Protein AF-0000000065766894 (afdb_homodimer)

Foldseek 3Di:
DDQDDQDPLRCVFEQAVVQVVQAHALVVCVVLQAAAFEEEWEDDPQAFTDDRNLVVVLCVCVVVVCQLVHAYAYDYLAEYHQVRVQSCLVSLRYAEYDAWYDYDSNLVCVQVVSYHYYHDASLCRLVCLLVQVVVVPPPQSAGSEYEGEFQHQDNQRFTATPFFGRSVLSNLVRYQAYEYAHASQAHHLQQQEQEDHDDDPPPDDDDPDQDPLDGDHHRTRDHDSVRYNHYYYHHDGGDAAAADEADLFLLLLLVQVLVVQVVCCVVVNAPQLGFAEEEDDHRNSLNNLVSQLVDPHAQYEHLYAEAEQSVVVCLVSRRYQAYEHRGYRYHPVSSVVCRVPVVSCSSRYHHYYSSPSLPLSNQQSRQYAAEYEFQAAELLGFTHRAADLLRRGDIHDYNRQSNQQRHNAREYEYAQAPDFPVGRRQGGRYANDDSHGPGDSNRHQWYTTSQHIQGCPPHFSLRSNVRCLVRRHDPLCSVVSVVQSVVQQVVCVVVVNNRHGHPPVCRCQLVVCCVPPVGSSPRDD/DDQDDQDPLRCVFEQAVVQVVQAHALVVCVVLQAAAFEEEWEDDPQAFTDDRNLVVVLCVCVVVVCQLVHAYAYDYLAEYHQVRVQSCLVSLRYAEYDAWYDYDSNLVCVQVPSYHYYHDASLCRLVCLLVQVVVVPPPQSAGSEYEGEFQHQDNQRFTATPFFGRSVLSNLVRYQAYEYAHASQAHHLQQQEQEDHDDDPPPDDDDPDQDQLDGDHHRTRDHDSVRYNHYYYHHDGGDAAAADEADLFLLLLLVQVLVVQVVCCVVPNAPQLGFAEEEDDHRNSLNNLVSQLVDPHAQYEHLYAEAEQSVVVCLVSRRYQAYEHRGYRYHPVSSVVCRVPVVSCSSRYHHYYSSPSLPLVNQQSRQYAAEYEFQAAELLGFTHRAADLLRRGDIHDYNRQSNQQRHNAREYEYAQAPDFPVGRRQGGRYANDDSHGPGDSNRHQWYTTSQHIQGCPPHFSLRSNVRCLVRRHDPLCSVVSVVQSVVQQVVCVVVVNNRHGHPPVCRCQLVVCCVPPVGSSPRDD

Nearest PDB structures (foldseek):
  8dh7-assembly1_B  TM=9.915E-01  e=2.484E-79  Saccharomyces cerevisiae
  4eu8-assembly1_B  TM=9.633E-01  e=1.113E-60  Acetobacter aceti
  5ddk-assembly1_B  TM=9.580E-01  e=1.243E-60  Acetobacter aceti 1023
  4eu9-assembly1_A  TM=9.544E-01  e=8.911E-61  Acetobacter aceti
  5dw4-assembly1_B  TM=9.600E-01  e=3.020E-60  Acetobacter aceti 1023

Sequence (1050 aa):
MASPIASAALRARVKRPSMLKKLCNPEDMLQHFPNGAYIGWSGFTGVGYPKKVPTMLADHVEKNGLQGQLKYSLFVGASAGAETENRWAALDMIARRAPHQVGKNIAKGINEGRINFFDKHLSMFPVDLVYGYYTKDRQNKNLDVVCVEATEIKEDGSIVLGASVGATPELIQMADKVIIEVNTAIPSFDGLHDITFSDLPPNRKPYLIQQCRDRIGTTSVPVDPEKVVGIIECTTPDQTLPNSPADETATAIAGHLIEFFEHEVAHGRLPKNLLPLQSGIGNIANAVIGGLETSNFKNLNVWTEVIQDTFLDLFDSGKLDFATATSIRFSPTGFERFYKNWDNYYDKLLLRSQSVSNAPEIIRRLGVIGMNTPVEVDIYAHANSTNVMGSRMLNGLGGSADFLRNSKYSIMHTPSTRPSKTDAHGVSCIVPMCTHVDQTEHDLDVIVTENGLADVRGLSPRERARVIIDKCAHDVYKPILKAYFEKAEFECLRKGMGHEPHLLFNSFDMHKALVEEGSMAKVKFMASPIASAALRARVKRPSMLKKLCNPEDMLQHFPNGAYIGWSGFTGVGYPKKVPTMLADHVEKNGLQGQLKYSLFVGASAGAETENRWAALDMIARRAPHQVGKNIAKGINEGRINFFDKHLSMFPVDLVYGYYTKDRQNKNLDVVCVEATEIKEDGSIVLGASVGATPELIQMADKVIIEVNTAIPSFDGLHDITFSDLPPNRKPYLIQQCRDRIGTTSVPVDPEKVVGIIECTTPDQTLPNSPADETATAIAGHLIEFFEHEVAHGRLPKNLLPLQSGIGNIANAVIGGLETSNFKNLNVWTEVIQDTFLDLFDSGKLDFATATSIRFSPTGFERFYKNWDNYYDKLLLRSQSVSNAPEIIRRLGVIGMNTPVEVDIYAHANSTNVMGSRMLNGLGGSADFLRNSKYSIMHTPSTRPSKTDAHGVSCIVPMCTHVDQTEHDLDVIVTENGLADVRGLSPRERARVIIDKCAHDVYKPILKAYFEKAEFECLRKGMGHEPHLLFNSFDMHKALVEEGSMAKVKF

Organism: Neurospora crassa (strain ATCC 24698 / 74-OR23-1A / CBS 708.71 / DSM 1257 / FGSC 987) (NCBI:txid367110)

Structure (mmCIF, N/CA/C/O backbone):
data_AF-0000000065766894-model_v1
#
loop_
_entity.id
_entity.type
_entity.pdbx_description
1 polymer 'Acetyl-CoA hydrolase'
#
loop_
_atom_site.group_PDB
_atom_site.id
_atom_site.type_symbol
_atom_site.label_atom_id
_atom_site.label_alt_id
_atom_site.label_comp_id
_atom_site.label_asym_id
_atom_site.label_entity_id
_atom_site.label_seq_id
_atom_site.pdbx_PDB_ins_code
_atom_site.Cartn_x
_atom_site.Cartn_y
_atom_site.Cartn_z
_atom_site.occupancy
_atom_site.B_iso_or_equiv
_atom_site.auth_seq_id
_atom_site.auth_comp_id
_atom_site.auth_asym_id
_atom_site.auth_atom_id
_atom_site.pdbx_PDB_model_num
ATOM 1 N N . MET A 1 1 ? 7.699 -41.969 -30.625 1 54.38 1 MET A N 1
ATOM 2 C CA . MET A 1 1 ? 6.254 -42 -30.828 1 54.38 1 MET A CA 1
ATOM 3 C C . MET A 1 1 ? 5.875 -41.312 -32.125 1 54.38 1 MET A C 1
ATOM 5 O O . MET A 1 1 ? 6.562 -40.406 -32.594 1 54.38 1 MET A O 1
ATOM 9 N N . ALA A 1 2 ? 4.98 -41.844 -32.875 1 65.31 2 ALA A N 1
ATOM 10 C CA . ALA A 1 2 ? 4.574 -41.281 -34.156 1 65.31 2 ALA A CA 1
ATOM 11 C C . ALA A 1 2 ? 4.09 -39.844 -34.031 1 65.31 2 ALA A C 1
ATOM 13 O O . ALA A 1 2 ? 3.508 -39.469 -33 1 65.31 2 ALA A O 1
ATOM 14 N N . SER A 1 3 ? 4.539 -38.969 -34.844 1 76.69 3 SER A N 1
ATOM 15 C CA . SER A 1 3 ? 4.062 -37.594 -34.875 1 76.69 3 SER A CA 1
ATOM 16 C C . SER A 1 3 ? 2.539 -37.531 -34.875 1 76.69 3 SER A C 1
ATOM 18 O O . SER A 1 3 ? 1.888 -38.25 -35.625 1 76.69 3 SER A O 1
ATOM 20 N N . PRO A 1 4 ? 1.998 -36.844 -33.906 1 85.5 4 PRO A N 1
ATOM 21 C CA . PRO A 1 4 ? 0.535 -36.781 -33.875 1 85.5 4 PRO A CA 1
ATOM 22 C C . PRO A 1 4 ? -0.044 -36.094 -35.094 1 85.5 4 PRO A C 1
ATOM 24 O O . PRO A 1 4 ? 0.65 -35.312 -35.781 1 85.5 4 PRO A O 1
ATOM 27 N N . ILE A 1 5 ? -1.239 -36.5 -35.406 1 87.88 5 ILE A N 1
ATOM 28 C CA . ILE A 1 5 ? -1.98 -35.906 -36.5 1 87.88 5 ILE A CA 1
ATOM 29 C C . ILE A 1 5 ? -2.943 -34.844 -35.969 1 87.88 5 ILE A C 1
ATOM 31 O O . ILE A 1 5 ? -3.664 -35.094 -35 1 87.88 5 ILE A O 1
ATOM 35 N N . ALA A 1 6 ? -2.885 -33.688 -36.625 1 91.5 6 ALA A N 1
ATOM 36 C CA . ALA A 1 6 ? -3.738 -32.594 -36.188 1 91.5 6 ALA A CA 1
ATOM 37 C C . ALA A 1 6 ? -5.211 -32.906 -36.406 1 91.5 6 ALA A C 1
ATOM 39 O O . ALA A 1 6 ? -5.605 -33.312 -37.531 1 91.5 6 ALA A O 1
ATOM 40 N N . SER A 1 7 ? -6 -32.781 -35.406 1 93.94 7 SER A N 1
ATOM 41 C CA . SER A 1 7 ? -7.445 -32.906 -35.562 1 93.94 7 SER A CA 1
ATOM 42 C C . SER A 1 7 ? -8.008 -31.766 -36.406 1 93.94 7 SER A C 1
ATOM 44 O O . SER A 1 7 ? -7.332 -30.766 -36.625 1 93.94 7 SER A O 1
ATOM 46 N N . ALA A 1 8 ? -9.242 -31.953 -36.875 1 94.75 8 ALA A N 1
ATOM 47 C CA . ALA A 1 8 ? -9.914 -30.875 -37.594 1 94.75 8 ALA A CA 1
ATOM 48 C C . ALA A 1 8 ? -10.109 -29.656 -36.688 1 94.75 8 ALA A C 1
ATOM 50 O O . ALA A 1 8 ? -9.961 -28.516 -37.156 1 94.75 8 ALA A O 1
ATOM 51 N N . ALA A 1 9 ? -10.492 -29.938 -35.5 1 95.75 9 ALA A N 1
ATOM 52 C CA . ALA A 1 9 ? -10.695 -28.859 -34.531 1 95.75 9 ALA A CA 1
ATOM 53 C C . ALA A 1 9 ? -9.406 -28.078 -34.312 1 95.75 9 ALA A C 1
ATOM 55 O O . ALA A 1 9 ? -9.422 -26.844 -34.25 1 95.75 9 ALA A O 1
ATOM 56 N N . LEU A 1 10 ? -8.266 -28.766 -34.156 1 97.38 10 LEU A N 1
ATOM 57 C CA . LEU A 1 10 ? -6.984 -28.109 -33.938 1 97.38 10 LEU A CA 1
ATOM 58 C C . LEU A 1 10 ? -6.582 -27.281 -35.156 1 97.38 10 LEU A C 1
ATOM 60 O O . LEU A 1 10 ? -6.09 -26.156 -35.031 1 97.38 10 LEU A O 1
ATOM 64 N N . ARG A 1 11 ? -6.758 -27.797 -36.344 1 96.94 11 ARG A N 1
ATOM 65 C CA . ARG A 1 11 ? -6.418 -27.094 -37.594 1 96.94 11 ARG A CA 1
ATOM 66 C C . ARG A 1 11 ? -7.203 -25.797 -37.719 1 96.94 11 ARG A C 1
ATOM 68 O O . ARG A 1 11 ? -6.695 -24.812 -38.25 1 96.94 11 ARG A O 1
ATOM 75 N N . ALA A 1 12 ? -8.398 -25.891 -37.219 1 96.88 12 ALA A N 1
ATOM 76 C CA . ALA A 1 12 ? -9.25 -24.703 -37.25 1 96.88 12 ALA A CA 1
ATOM 77 C C . ALA A 1 12 ? -8.789 -23.641 -36.281 1 96.88 12 ALA A C 1
ATOM 79 O O . ALA A 1 12 ? -9.055 -22.453 -36.469 1 96.88 12 ALA A O 1
ATOM 80 N N . ARG A 1 13 ? -8.094 -24.047 -35.219 1 97.88 13 ARG A N 1
ATOM 81 C CA . ARG A 1 13 ? -7.695 -23.156 -34.125 1 97.88 13 ARG A CA 1
ATOM 82 C C . ARG A 1 13 ? -6.277 -22.625 -34.344 1 97.88 13 ARG A C 1
ATOM 84 O O . ARG A 1 13 ? -5.887 -21.625 -33.75 1 97.88 13 ARG A O 1
ATOM 91 N N . VAL A 1 14 ? -5.473 -23.344 -35.062 1 98.19 14 VAL A N 1
ATOM 92 C CA . VAL A 1 14 ? -4.094 -22.938 -35.344 1 98.19 14 VAL A CA 1
ATOM 93 C C . VAL A 1 14 ? -3.992 -22.391 -36.781 1 98.19 14 VAL A C 1
ATOM 95 O O . VAL A 1 14 ? -3.75 -23.156 -37.719 1 98.19 14 VAL A O 1
ATOM 98 N N . LYS A 1 15 ? -3.955 -21.094 -36.906 1 96.88 15 LYS A N 1
ATOM 99 C CA . LYS A 1 15 ? -4.109 -20.453 -38.219 1 96.88 15 LYS A CA 1
ATOM 100 C C . LYS A 1 15 ? -2.75 -20.188 -38.844 1 96.88 15 LYS A C 1
ATOM 102 O O . LYS A 1 15 ? -2.668 -19.906 -40.062 1 96.88 15 LYS A O 1
ATOM 107 N N . ARG A 1 16 ? -1.73 -20.266 -38.062 1 95.25 16 ARG A N 1
ATOM 108 C CA . ARG A 1 16 ? -0.382 -20.172 -38.625 1 95.25 16 ARG A CA 1
ATOM 109 C C . ARG A 1 16 ? 0.167 -21.547 -38.969 1 95.25 16 ARG A C 1
ATOM 111 O O . ARG A 1 16 ? 0.597 -22.297 -38.094 1 95.25 16 ARG A O 1
ATOM 118 N N . PRO A 1 17 ? 0.317 -21.844 -40.188 1 93.69 17 PRO A N 1
ATOM 119 C CA . PRO A 1 17 ? 0.68 -23.188 -40.594 1 93.69 17 PRO A CA 1
ATOM 120 C C . PRO A 1 17 ? 2.02 -23.656 -40.031 1 93.69 17 PRO A C 1
ATOM 122 O O . PRO A 1 17 ? 2.178 -24.828 -39.688 1 93.69 17 PRO A O 1
ATOM 125 N N . SER A 1 18 ? 2.926 -22.766 -39.969 1 95.06 18 SER A N 1
ATOM 126 C CA . SER A 1 18 ? 4.242 -23.125 -39.469 1 95.06 18 SER A CA 1
ATOM 127 C C . SER A 1 18 ? 4.172 -23.594 -38.031 1 95.06 18 SER A C 1
ATOM 129 O O . SER A 1 18 ? 4.988 -24.406 -37.594 1 95.06 18 SER A O 1
ATOM 131 N N . MET A 1 19 ? 3.209 -23.078 -37.281 1 95.81 19 MET A N 1
ATOM 132 C CA . MET A 1 19 ? 3.025 -23.5 -35.875 1 95.81 19 MET A CA 1
ATOM 133 C C . MET A 1 19 ? 2.438 -24.906 -35.812 1 95.81 19 MET A C 1
ATOM 135 O O . MET A 1 19 ? 2.746 -25.656 -34.875 1 95.81 19 MET A O 1
ATOM 139 N N . LEU A 1 20 ? 1.638 -25.188 -36.719 1 94.38 20 LEU A N 1
ATOM 140 C CA . LEU A 1 20 ? 1.017 -26.5 -36.75 1 94.38 20 LEU A CA 1
ATOM 141 C C . LEU A 1 20 ? 2.064 -27.594 -36.969 1 94.38 20 LEU A C 1
ATOM 143 O O . LEU A 1 20 ? 1.894 -28.719 -36.5 1 94.38 20 LEU A O 1
ATOM 147 N N . LYS A 1 21 ? 3.145 -27.25 -37.625 1 94.75 21 LYS A N 1
ATOM 148 C CA . LYS A 1 21 ? 4.238 -28.188 -37.875 1 94.75 21 LYS A CA 1
ATOM 149 C C . LYS A 1 21 ? 4.938 -28.562 -36.562 1 94.75 21 LYS A C 1
ATOM 151 O O . LYS A 1 21 ? 5.684 -29.547 -36.531 1 94.75 21 LYS A O 1
ATOM 156 N N . LYS A 1 22 ? 4.699 -27.844 -35.562 1 96.94 22 LYS A N 1
ATOM 157 C CA . LYS A 1 22 ? 5.344 -28.062 -34.25 1 96.94 22 LYS A CA 1
ATOM 158 C C . LYS A 1 22 ? 4.469 -28.922 -33.344 1 96.94 22 LYS A C 1
ATOM 160 O O . LYS A 1 22 ? 4.746 -29.062 -32.156 1 96.94 22 LYS A O 1
ATOM 165 N N . LEU A 1 23 ? 3.385 -29.453 -33.906 1 97.75 23 LEU A N 1
ATOM 166 C CA . LEU A 1 23 ? 2.51 -30.328 -33.156 1 97.75 23 LEU A CA 1
ATOM 167 C C . LEU A 1 23 ? 3.281 -31.531 -32.625 1 97.75 23 LEU A C 1
ATOM 169 O O . LEU A 1 23 ? 4.051 -32.156 -33.344 1 97.75 23 LEU A O 1
ATOM 173 N N . CYS A 1 24 ? 3.123 -31.859 -31.359 1 97.62 24 CYS A N 1
ATOM 174 C CA . CYS A 1 24 ? 3.83 -32.969 -30.75 1 97.62 24 CYS A CA 1
ATOM 175 C C . CYS A 1 24 ? 3.031 -33.562 -29.578 1 97.62 24 CYS A C 1
ATOM 177 O O . CYS A 1 24 ? 1.958 -33.062 -29.25 1 97.62 24 CYS A O 1
ATOM 179 N N . ASN A 1 25 ? 3.473 -34.688 -29.078 1 96.81 25 ASN A N 1
ATOM 180 C CA . ASN A 1 25 ? 2.939 -35.281 -27.844 1 96.81 25 ASN A CA 1
ATOM 181 C C . ASN A 1 25 ? 3.619 -34.656 -26.609 1 96.81 25 ASN A C 1
ATOM 183 O O . ASN A 1 25 ? 4.773 -34.25 -26.688 1 96.81 25 ASN A O 1
ATOM 187 N N . PRO A 1 26 ? 2.877 -34.656 -25.5 1 97.5 26 PRO A N 1
ATOM 188 C CA . PRO A 1 26 ? 3.486 -34.094 -24.266 1 97.5 26 PRO A CA 1
ATOM 189 C C . PRO A 1 26 ? 4.809 -34.781 -23.922 1 97.5 26 PRO A C 1
ATOM 191 O O . PRO A 1 26 ? 5.746 -34.125 -23.469 1 97.5 26 PRO A O 1
ATOM 194 N N . GLU A 1 27 ? 4.965 -36.062 -24.125 1 96.94 27 GLU A N 1
ATOM 195 C CA . GLU A 1 27 ? 6.148 -36.844 -23.766 1 96.94 27 GLU A CA 1
ATOM 196 C C . GLU A 1 27 ? 7.383 -36.344 -24.516 1 96.94 27 GLU A C 1
ATOM 198 O O . GLU A 1 27 ? 8.508 -36.469 -24.031 1 96.94 27 GLU A O 1
ATOM 203 N N . ASP A 1 28 ? 7.125 -35.844 -25.703 1 97.12 28 ASP A N 1
ATOM 204 C CA . ASP A 1 28 ? 8.227 -35.312 -26.516 1 97.12 28 ASP A CA 1
ATOM 205 C C . ASP A 1 28 ? 8.883 -34.125 -25.859 1 97.12 28 ASP A C 1
ATOM 207 O O . ASP A 1 28 ? 9.984 -33.719 -26.25 1 97.12 28 ASP A O 1
ATOM 211 N N . MET A 1 29 ? 8.227 -33.531 -24.891 1 97.56 29 MET A N 1
ATOM 212 C CA . MET A 1 29 ? 8.68 -32.281 -24.312 1 97.56 29 MET A CA 1
ATOM 213 C C . MET A 1 29 ? 9.5 -32.531 -23.047 1 97.56 29 MET A C 1
ATOM 215 O O . MET A 1 29 ? 10.055 -31.594 -22.469 1 97.56 29 MET A O 1
ATOM 219 N N . LEU A 1 30 ? 9.695 -33.781 -22.609 1 97.44 30 LEU A N 1
ATOM 220 C CA . LEU A 1 30 ? 10.328 -34.125 -21.344 1 97.44 30 LEU A CA 1
ATOM 221 C C . LEU A 1 30 ? 11.727 -33.531 -21.25 1 97.44 30 LEU A C 1
ATOM 223 O O . LEU A 1 30 ? 12.148 -33.094 -20.172 1 97.44 30 LEU A O 1
ATOM 227 N N . GLN A 1 31 ? 12.461 -33.406 -22.297 1 97.06 31 GLN A N 1
ATOM 228 C CA . GLN A 1 31 ? 13.844 -32.969 -22.328 1 97.06 31 GLN A CA 1
ATOM 229 C C . GLN A 1 31 ? 13.953 -31.484 -21.922 1 97.06 31 GLN A C 1
ATOM 231 O O . GLN A 1 31 ? 15.023 -31.031 -21.531 1 97.06 31 GLN A O 1
ATOM 236 N N . HIS A 1 32 ? 12.906 -30.781 -21.984 1 98.06 32 HIS A N 1
ATOM 237 C CA . HIS A 1 32 ? 12.922 -29.359 -21.672 1 98.06 32 HIS A CA 1
ATOM 238 C C . HIS A 1 32 ? 12.68 -29.109 -20.188 1 98.06 32 HIS A C 1
ATOM 240 O O . HIS A 1 32 ? 12.609 -27.969 -19.734 1 98.06 32 HIS A O 1
ATOM 246 N N . PHE A 1 33 ? 12.617 -30.141 -19.359 1 98.25 33 PHE A N 1
ATOM 247 C CA . PHE A 1 33 ? 12.312 -30 -17.953 1 98.25 33 PHE A CA 1
ATOM 248 C C . PHE A 1 33 ? 13.359 -30.703 -17.094 1 98.25 33 PHE A C 1
ATOM 250 O O . PHE A 1 33 ? 13.039 -31.594 -16.297 1 98.25 33 PHE A O 1
ATOM 257 N N . PRO A 1 34 ? 14.586 -30.297 -17.203 1 97.56 34 PRO A N 1
ATOM 258 C CA . PRO A 1 34 ? 15.586 -30.828 -16.266 1 97.56 34 PRO A CA 1
ATOM 259 C C . PRO A 1 34 ? 15.32 -30.438 -14.82 1 97.56 34 PRO A C 1
ATOM 261 O O . PRO A 1 34 ? 14.594 -29.469 -14.562 1 97.56 34 PRO A O 1
ATOM 264 N N . ASN A 1 35 ? 15.906 -31.172 -13.906 1 97.88 35 ASN A N 1
ATOM 265 C CA . ASN A 1 35 ? 15.805 -30.828 -12.484 1 97.88 35 ASN A CA 1
ATOM 266 C C . ASN A 1 35 ? 16.25 -29.391 -12.219 1 97.88 35 ASN A C 1
ATOM 268 O O . ASN A 1 35 ? 17.266 -28.953 -12.742 1 97.88 35 ASN A O 1
ATOM 272 N N . GLY A 1 36 ? 15.43 -28.656 -11.453 1 97.62 36 GLY A N 1
ATOM 273 C CA . GLY A 1 36 ? 15.797 -27.312 -11.031 1 97.62 36 GLY A CA 1
ATOM 274 C C . GLY A 1 36 ? 15.328 -26.234 -11.984 1 97.62 36 GLY A C 1
ATOM 275 O O . GLY A 1 36 ? 15.523 -25.047 -11.734 1 97.62 36 GLY A O 1
ATOM 276 N N . ALA A 1 37 ? 14.648 -26.609 -13.031 1 98.31 37 ALA A N 1
ATOM 277 C CA . ALA A 1 37 ? 14.211 -25.641 -14.039 1 98.31 37 ALA A CA 1
ATOM 278 C C . ALA A 1 37 ? 13.227 -24.625 -13.438 1 98.31 37 ALA A C 1
ATOM 280 O O . ALA A 1 37 ? 12.484 -24.953 -12.516 1 98.31 37 ALA A O 1
ATOM 281 N N . TYR A 1 38 ? 13.328 -23.406 -13.914 1 98.75 38 TYR A N 1
ATOM 282 C CA . TYR A 1 38 ? 12.305 -22.406 -13.656 1 98.75 38 TYR A CA 1
ATOM 283 C C . TYR A 1 38 ? 11.195 -22.484 -14.695 1 98.75 38 TYR A C 1
ATOM 285 O O . TYR A 1 38 ? 11.438 -22.297 -15.891 1 98.75 38 TYR A O 1
ATOM 293 N N . ILE A 1 39 ? 10 -22.75 -14.234 1 98.69 39 ILE A N 1
ATOM 294 C CA . ILE A 1 39 ? 8.875 -23.047 -15.125 1 98.69 39 ILE A CA 1
ATOM 295 C C . ILE A 1 39 ? 7.758 -22.031 -14.891 1 98.69 39 ILE A C 1
ATOM 297 O O . ILE A 1 39 ? 7.406 -21.734 -13.742 1 98.69 39 ILE A O 1
ATOM 301 N N . GLY A 1 40 ? 7.23 -21.469 -15.984 1 98.62 40 GLY A N 1
ATOM 302 C CA . GLY A 1 40 ? 6.023 -20.656 -15.914 1 98.62 40 GLY A CA 1
ATOM 303 C C . GLY A 1 40 ? 4.797 -21.375 -16.453 1 98.62 40 GLY A C 1
ATOM 304 O O . GLY A 1 40 ? 4.883 -22.109 -17.438 1 98.62 40 GLY A O 1
ATOM 305 N N . TRP A 1 41 ? 3.664 -21.234 -15.75 1 98.56 41 TRP A N 1
ATOM 306 C CA . TRP A 1 41 ? 2.363 -21.703 -16.219 1 98.56 41 TRP A CA 1
ATOM 307 C C . TRP A 1 41 ? 1.397 -20.531 -16.391 1 98.56 41 TRP A C 1
ATOM 309 O O . TRP A 1 41 ? 1.338 -19.641 -15.539 1 98.56 41 TRP A O 1
ATOM 319 N N . SER A 1 42 ? 0.661 -20.547 -17.516 1 98.38 42 SER A N 1
ATOM 320 C CA . SER A 1 42 ? -0.504 -19.672 -17.547 1 98.38 42 SER A CA 1
ATOM 321 C C . SER A 1 42 ? -1.548 -20.094 -16.516 1 98.38 42 SER A C 1
ATOM 323 O O . SER A 1 42 ? -1.438 -21.156 -15.922 1 98.38 42 SER A O 1
ATOM 325 N N . GLY A 1 43 ? -2.521 -19.188 -16.375 1 96.44 43 GLY A N 1
ATOM 326 C CA . GLY A 1 43 ? -3.619 -19.5 -15.469 1 96.44 43 GLY A CA 1
ATOM 327 C C . GLY A 1 43 ? -3.77 -18.5 -14.336 1 96.44 43 GLY A C 1
ATOM 328 O O . GLY A 1 43 ? -2.83 -17.766 -14.023 1 96.44 43 GLY A O 1
ATOM 329 N N . PHE A 1 44 ? -4.887 -18.531 -13.773 1 96.94 44 PHE A N 1
ATOM 330 C CA . PHE A 1 44 ? -5.277 -17.688 -12.641 1 96.94 44 PHE A CA 1
ATOM 331 C C . PHE A 1 44 ? -6.551 -18.219 -11.992 1 96.94 44 PHE A C 1
ATOM 333 O O . PHE A 1 44 ? -7.586 -18.344 -12.648 1 96.94 44 PHE A O 1
ATOM 340 N N . THR A 1 45 ? -6.484 -18.562 -10.719 1 93.25 45 THR A N 1
ATOM 341 C CA . THR A 1 45 ? -7.594 -19.016 -9.891 1 93.25 45 THR A CA 1
ATOM 342 C C . THR A 1 45 ? -8.227 -20.281 -10.484 1 93.25 45 THR A C 1
ATOM 344 O O . THR A 1 45 ? -9.445 -20.391 -10.562 1 93.25 45 THR A O 1
ATOM 347 N N . GLY A 1 46 ? -7.461 -21.094 -11.031 1 93.75 46 GLY A N 1
ATOM 348 C CA . GLY A 1 46 ? -7.898 -22.438 -11.422 1 93.75 46 GLY A CA 1
ATOM 349 C C . GLY A 1 46 ? -8.461 -22.484 -12.828 1 93.75 46 GLY A C 1
ATOM 350 O O . GLY A 1 46 ? -9.156 -23.438 -13.188 1 93.75 46 GLY A O 1
ATOM 351 N N . VAL A 1 47 ? -8.211 -21.469 -13.617 1 95.69 47 VAL A N 1
ATOM 352 C CA . VAL A 1 47 ? -8.68 -21.5 -15 1 95.69 47 VAL A CA 1
ATOM 353 C C . VAL A 1 47 ? -7.555 -21.062 -15.93 1 95.69 47 VAL A C 1
ATOM 355 O O . VAL A 1 47 ? -6.68 -20.281 -15.539 1 95.69 47 VAL A O 1
ATOM 358 N N . GLY A 1 48 ? -7.602 -21.609 -17.109 1 97 48 GLY A N 1
ATOM 359 C CA . GLY A 1 48 ? -6.676 -21.188 -18.156 1 97 48 GLY A CA 1
ATOM 360 C C . GLY A 1 48 ? -5.266 -21.703 -17.938 1 97 48 GLY A C 1
ATOM 361 O O . GLY A 1 48 ? -4.305 -21.141 -18.453 1 97 48 GLY A O 1
ATOM 362 N N . TYR A 1 49 ? -5.074 -22.766 -17.172 1 97.19 49 TYR A N 1
ATOM 363 C CA . TYR A 1 49 ? -3.781 -23.375 -16.875 1 97.19 49 TYR A CA 1
ATOM 364 C C . TYR A 1 49 ? -3.492 -24.516 -17.844 1 97.19 49 TYR A C 1
ATOM 366 O O . TYR A 1 49 ? -4.41 -25.094 -18.422 1 97.19 49 TYR A O 1
ATOM 374 N N . PRO A 1 50 ? -2.223 -24.844 -18.031 1 97.81 50 PRO A N 1
ATOM 375 C CA . PRO A 1 50 ? -1.918 -26.031 -18.828 1 97.81 50 PRO A CA 1
ATOM 376 C C . PRO A 1 50 ? -2.285 -27.328 -18.109 1 97.81 50 PRO A C 1
ATOM 378 O O . PRO A 1 50 ? -2.154 -27.422 -16.891 1 97.81 50 PRO A O 1
ATOM 381 N N . LYS A 1 51 ? -2.633 -28.344 -18.844 1 97.5 51 LYS A N 1
ATOM 382 C CA . LYS A 1 51 ? -3.115 -29.594 -18.266 1 97.5 51 LYS A CA 1
ATOM 383 C C . LYS A 1 51 ? -2.256 -30.766 -18.719 1 97.5 51 LYS A C 1
ATOM 385 O O . LYS A 1 51 ? -1.912 -31.641 -17.922 1 97.5 51 LYS A O 1
ATOM 390 N N . LYS A 1 52 ? -1.846 -30.766 -19.938 1 97.38 52 LYS A N 1
ATOM 391 C CA . LYS A 1 52 ? -1.204 -31.922 -20.531 1 97.38 52 LYS A CA 1
ATOM 392 C C . LYS A 1 52 ? 0.236 -32.062 -20.047 1 97.38 52 LYS A C 1
ATOM 394 O O . LYS A 1 52 ? 0.627 -33.125 -19.562 1 97.38 52 LYS A O 1
ATOM 399 N N . VAL A 1 53 ? 0.953 -31.016 -20.172 1 97.81 53 VAL A N 1
ATOM 400 C CA . VAL A 1 53 ? 2.367 -31.062 -19.812 1 97.81 53 VAL A CA 1
ATOM 401 C C . VAL A 1 53 ? 2.512 -31.328 -18.312 1 97.81 53 VAL A C 1
ATOM 403 O O . VAL A 1 53 ? 3.258 -32.219 -17.906 1 97.81 53 VAL A O 1
ATOM 406 N N . PRO A 1 54 ? 1.806 -30.562 -17.438 1 97.69 54 PRO A N 1
ATOM 407 C CA . PRO A 1 54 ? 1.923 -30.844 -16 1 97.69 54 PRO A CA 1
ATOM 408 C C . PRO A 1 54 ? 1.552 -32.281 -15.648 1 97.69 54 PRO A C 1
ATOM 410 O O . PRO A 1 54 ? 2.221 -32.906 -14.82 1 97.69 54 PRO A O 1
ATOM 413 N N . THR A 1 55 ? 0.516 -32.812 -16.25 1 97.31 55 THR A N 1
ATOM 414 C CA . THR A 1 55 ? 0.076 -34.156 -15.992 1 97.31 55 THR A CA 1
ATOM 415 C C . THR A 1 55 ? 1.126 -35.188 -16.469 1 97.31 55 THR A C 1
ATOM 417 O O . THR A 1 55 ? 1.446 -36.125 -15.742 1 97.31 55 THR A O 1
ATOM 420 N N . MET A 1 56 ? 1.598 -34.969 -17.656 1 97.62 56 MET A N 1
ATOM 421 C CA . MET A 1 56 ? 2.615 -35.844 -18.219 1 97.62 56 MET A CA 1
ATOM 422 C C . MET A 1 56 ? 3.842 -35.906 -17.312 1 97.62 56 MET A C 1
ATOM 424 O O . MET A 1 56 ? 4.383 -37 -17.062 1 97.62 56 MET A O 1
ATOM 428 N N . LEU A 1 57 ? 4.332 -34.75 -16.812 1 98.25 57 LEU A N 1
ATOM 429 C CA . LEU A 1 57 ? 5.5 -34.719 -15.938 1 98.25 57 LEU A CA 1
ATOM 430 C C . LEU A 1 57 ? 5.234 -35.469 -14.633 1 98.25 57 LEU A C 1
ATOM 432 O O . LEU A 1 57 ? 6.105 -36.188 -14.141 1 98.25 57 LEU A O 1
ATOM 436 N N . ALA A 1 58 ? 4.055 -35.281 -14.047 1 98 58 ALA A N 1
ATOM 437 C CA . ALA A 1 58 ? 3.686 -36 -12.836 1 98 58 ALA A CA 1
ATOM 438 C C . ALA A 1 58 ? 3.658 -37.5 -13.078 1 98 58 ALA A C 1
ATOM 440 O O . ALA A 1 58 ? 4.148 -38.281 -12.258 1 98 58 ALA A O 1
ATOM 441 N N . ASP A 1 59 ? 3.021 -37.906 -14.219 1 97.75 59 ASP A N 1
ATOM 442 C CA . ASP A 1 59 ? 3.002 -39.312 -14.594 1 97.75 59 ASP A CA 1
ATOM 443 C C . ASP A 1 59 ? 4.418 -39.875 -14.695 1 97.75 59 ASP A C 1
ATOM 445 O O . ASP A 1 59 ? 4.691 -40.969 -14.211 1 97.75 59 ASP A O 1
ATOM 449 N N . HIS A 1 60 ? 5.219 -39.156 -15.383 1 97.94 60 HIS A N 1
ATOM 450 C CA . HIS A 1 60 ? 6.609 -39.562 -15.562 1 97.94 60 HIS A CA 1
ATOM 451 C C . HIS A 1 60 ? 7.293 -39.781 -14.211 1 97.94 60 HIS A C 1
ATOM 453 O O . HIS A 1 60 ? 7.984 -40.781 -14.023 1 97.94 60 HIS A O 1
ATOM 459 N N . VAL A 1 61 ? 7.125 -38.844 -13.25 1 98 61 VAL A N 1
ATOM 460 C CA . VAL A 1 61 ? 7.738 -38.938 -11.93 1 98 61 VAL A CA 1
ATOM 461 C C . VAL A 1 61 ? 7.207 -40.156 -11.188 1 98 61 VAL A C 1
ATOM 463 O O . VAL A 1 61 ? 7.977 -40.906 -10.602 1 98 61 VAL A O 1
ATOM 466 N N . GLU A 1 62 ? 5.902 -40.344 -11.234 1 97.5 62 GLU A N 1
ATOM 467 C CA . GLU A 1 62 ? 5.277 -41.469 -10.547 1 97.5 62 GLU A CA 1
ATOM 468 C C . GLU A 1 62 ? 5.734 -42.812 -11.148 1 97.5 62 GLU A C 1
ATOM 470 O O . GLU A 1 62 ? 6.102 -43.719 -10.414 1 97.5 62 GLU A O 1
ATOM 475 N N . LYS A 1 63 ? 5.738 -42.875 -12.43 1 97.75 63 LYS A N 1
ATOM 476 C CA . LYS A 1 63 ? 6.07 -44.125 -13.141 1 97.75 63 LYS A CA 1
ATOM 477 C C . LYS A 1 63 ? 7.523 -44.5 -12.891 1 97.75 63 LYS A C 1
ATOM 479 O O . LYS A 1 63 ? 7.84 -45.688 -12.82 1 97.75 63 LYS A O 1
ATOM 484 N N . ASN A 1 64 ? 8.328 -43.562 -12.719 1 97.88 64 ASN A N 1
ATOM 485 C CA . ASN A 1 64 ? 9.758 -43.875 -12.648 1 97.88 64 ASN A CA 1
ATOM 486 C C . ASN A 1 64 ? 10.297 -43.688 -11.234 1 97.88 64 ASN A C 1
ATOM 488 O O . ASN A 1 64 ? 11.508 -43.719 -11.016 1 97.88 64 ASN A O 1
ATOM 492 N N . GLY A 1 65 ? 9.445 -43.406 -10.258 1 97.19 65 GLY A N 1
ATOM 493 C CA . GLY A 1 65 ? 9.859 -43.281 -8.867 1 97.19 65 GLY A CA 1
ATOM 494 C C . GLY A 1 65 ? 10.805 -42.125 -8.648 1 97.19 65 GLY A C 1
ATOM 495 O O . GLY A 1 65 ? 11.828 -42.25 -7.973 1 97.19 65 GLY A O 1
ATOM 496 N N . LEU A 1 66 ? 10.469 -41 -9.234 1 97.5 66 LEU A N 1
ATOM 497 C CA . LEU A 1 66 ? 11.391 -39.875 -9.211 1 97.5 66 LEU A CA 1
ATOM 498 C C . LEU A 1 66 ? 10.922 -38.812 -8.211 1 97.5 66 LEU A C 1
ATOM 500 O O . LEU A 1 66 ? 11.305 -37.625 -8.312 1 97.5 66 LEU A O 1
ATOM 504 N N . GLN A 1 67 ? 10.086 -39.219 -7.254 1 96.12 67 GLN A N 1
ATOM 505 C CA . GLN A 1 67 ? 9.609 -38.281 -6.25 1 96.12 67 GLN A CA 1
ATOM 506 C C . GLN A 1 67 ? 10.766 -37.594 -5.543 1 96.12 67 GLN A C 1
ATOM 508 O O . GLN A 1 67 ? 11.68 -38.25 -5.039 1 96.12 67 GLN A O 1
ATOM 513 N N . GLY A 1 68 ? 10.711 -36.25 -5.605 1 95.38 68 GLY A N 1
ATOM 514 C CA . GLY A 1 68 ? 11.727 -35.469 -4.922 1 95.38 68 GLY A CA 1
ATOM 515 C C . GLY A 1 68 ? 13.008 -35.312 -5.73 1 95.38 68 GLY A C 1
ATOM 516 O O . GLY A 1 68 ? 13.922 -34.594 -5.324 1 95.38 68 GLY A O 1
ATOM 517 N N . GLN A 1 69 ? 13.008 -35.906 -6.848 1 96.75 69 GLN A N 1
ATOM 518 C CA . GLN A 1 69 ? 14.227 -35.875 -7.648 1 96.75 69 GLN A CA 1
ATOM 519 C C . GLN A 1 69 ? 14.094 -34.906 -8.82 1 96.75 69 GLN A 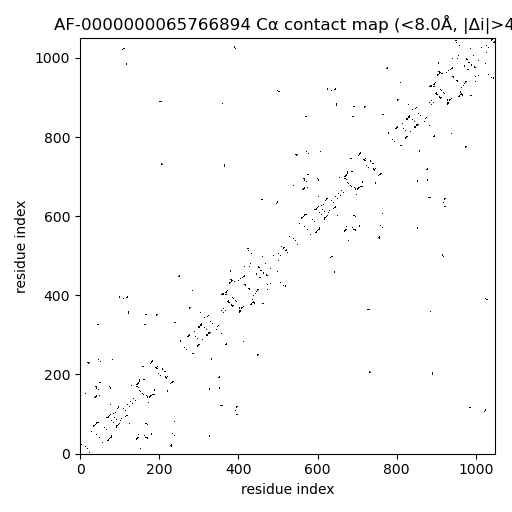C 1
ATOM 521 O O . GLN A 1 69 ? 15.094 -34.469 -9.406 1 96.75 69 GLN A O 1
ATOM 526 N N . LEU A 1 70 ? 12.898 -34.562 -9.156 1 96.94 70 LEU A N 1
ATOM 527 C CA . LEU A 1 70 ? 12.586 -33.5 -10.117 1 96.94 70 LEU A CA 1
ATOM 528 C C . LEU A 1 70 ? 11.789 -32.375 -9.453 1 96.94 70 LEU A C 1
ATOM 530 O O . LEU A 1 70 ? 10.562 -32.469 -9.344 1 96.94 70 LEU A O 1
ATOM 534 N N . LYS A 1 71 ? 12.5 -31.344 -9.094 1 97.75 71 LYS A N 1
ATOM 535 C CA . LYS A 1 71 ? 11.891 -30.219 -8.414 1 97.75 71 LYS A CA 1
ATOM 536 C C . LYS A 1 71 ? 12.047 -28.938 -9.234 1 97.75 71 LYS A C 1
ATOM 538 O O . LYS A 1 71 ? 13.102 -28.688 -9.812 1 97.75 71 LYS A O 1
ATOM 543 N N . TYR A 1 72 ? 11.008 -28.172 -9.18 1 98.31 72 TYR A N 1
ATOM 544 C CA . TYR A 1 72 ? 10.992 -27 -10.055 1 98.31 72 TYR A CA 1
ATOM 545 C C . TYR A 1 72 ? 10.586 -25.75 -9.281 1 98.31 72 TYR A C 1
ATOM 547 O O . TYR A 1 72 ? 9.883 -25.844 -8.266 1 98.31 72 TYR A O 1
ATOM 555 N N . SER A 1 73 ? 11.117 -24.594 -9.648 1 98.25 73 SER A N 1
ATOM 556 C CA . SER A 1 73 ? 10.523 -23.312 -9.281 1 98.25 73 SER A CA 1
ATOM 557 C C . SER A 1 73 ? 9.375 -22.953 -10.211 1 98.25 73 SER A C 1
ATOM 559 O O . SER A 1 73 ? 9.57 -22.812 -11.422 1 98.25 73 SER A O 1
ATOM 561 N N . LEU A 1 74 ? 8.234 -22.844 -9.656 1 98.06 74 LEU A N 1
ATOM 562 C CA . LEU A 1 74 ? 7.023 -22.688 -10.461 1 98.06 74 LEU A CA 1
ATOM 563 C C . LEU A 1 74 ? 6.457 -21.281 -10.32 1 98.06 74 LEU A C 1
ATOM 565 O O . LEU A 1 74 ? 6.188 -20.828 -9.203 1 98.06 74 LEU A O 1
ATOM 569 N N . PHE A 1 75 ? 6.301 -20.562 -11.43 1 98 75 PHE A N 1
ATOM 570 C CA . PHE A 1 75 ? 5.758 -19.219 -11.492 1 98 75 PHE A CA 1
ATOM 571 C C . PHE A 1 75 ? 4.395 -19.203 -12.18 1 98 75 PHE A C 1
ATOM 573 O O . PHE A 1 75 ? 4.281 -19.594 -13.352 1 98 75 PHE A O 1
ATOM 580 N N . VAL A 1 76 ? 3.361 -18.859 -11.453 1 97.56 76 VAL A N 1
ATOM 581 C CA . VAL A 1 76 ? 1.991 -18.75 -11.945 1 97.56 76 VAL A CA 1
ATOM 582 C C . VAL A 1 76 ? 1.372 -17.453 -11.438 1 97.56 76 VAL A C 1
ATOM 584 O O . VAL A 1 76 ? 1.717 -16.969 -10.352 1 97.56 76 VAL A O 1
ATOM 587 N N . GLY A 1 77 ? 0.511 -16.844 -12.188 1 97.06 77 GLY A N 1
ATOM 588 C CA . GLY A 1 77 ? -0.091 -15.586 -11.781 1 97.06 77 GLY A CA 1
ATOM 589 C C . GLY A 1 77 ? -0.743 -15.648 -10.414 1 97.06 77 GLY A C 1
ATOM 590 O O . GLY A 1 77 ? -0.701 -14.672 -9.656 1 97.06 77 GLY A O 1
ATOM 591 N N . ALA A 1 78 ? -1.424 -16.656 -10.125 1 95.69 78 ALA A N 1
ATOM 592 C CA . ALA A 1 78 ? -2.025 -16.953 -8.828 1 95.69 78 ALA A CA 1
ATOM 593 C C . ALA A 1 78 ? -2.117 -18.453 -8.602 1 95.69 78 ALA A C 1
ATOM 595 O O . ALA A 1 78 ? -1.103 -19.125 -8.367 1 95.69 78 ALA A O 1
ATOM 596 N N . SER A 1 79 ? -3.32 -19.031 -8.664 1 92.06 79 SER A N 1
ATOM 597 C CA . SER A 1 79 ? -3.445 -20.484 -8.531 1 92.06 79 SER A CA 1
ATOM 598 C C . SER A 1 79 ? -3.668 -21.156 -9.883 1 92.06 79 SER A C 1
ATOM 600 O O . SER A 1 79 ? -4.238 -20.547 -10.789 1 92.06 79 SER A O 1
ATOM 602 N N . ALA A 1 80 ? -3.152 -22.344 -10.008 1 92.19 80 ALA A N 1
ATOM 603 C CA . ALA A 1 80 ? -3.406 -23.203 -11.164 1 92.19 80 ALA A CA 1
ATOM 604 C C . ALA A 1 80 ? -4.449 -24.266 -10.836 1 92.19 80 ALA A C 1
ATOM 606 O O . ALA A 1 80 ? -5.172 -24.156 -9.844 1 92.19 80 ALA A O 1
ATOM 607 N N . GLY A 1 81 ? -4.562 -25.203 -11.789 1 89.19 81 GLY A N 1
ATOM 608 C CA . GLY A 1 81 ? -5.535 -26.25 -11.547 1 89.19 81 GLY A CA 1
ATOM 609 C C . GLY A 1 81 ? -5.164 -27.156 -10.383 1 89.19 81 GLY A C 1
ATOM 610 O O . GLY A 1 81 ? -4.004 -27.531 -10.234 1 89.19 81 GLY A O 1
ATOM 611 N N . ALA A 1 82 ? -6.16 -27.391 -9.57 1 77.88 82 ALA A N 1
ATOM 612 C CA . ALA A 1 82 ? -5.938 -28.172 -8.359 1 77.88 82 ALA A CA 1
ATOM 613 C C . ALA A 1 82 ? -5.422 -29.578 -8.703 1 77.88 82 ALA A C 1
ATOM 615 O O . ALA A 1 82 ? -4.594 -30.125 -7.98 1 77.88 82 ALA A O 1
ATOM 616 N N . GLU A 1 83 ? -5.801 -30.062 -9.836 1 85.06 83 GLU A N 1
ATOM 617 C CA . GLU A 1 83 ? -5.445 -31.438 -10.18 1 85.06 83 GLU A CA 1
ATOM 618 C C . GLU A 1 83 ? -4 -31.531 -10.656 1 85.06 83 GLU A C 1
ATOM 620 O O . GLU A 1 83 ? -3.379 -32.594 -10.562 1 85.06 83 GLU A O 1
ATOM 625 N N . THR A 1 84 ? -3.506 -30.469 -11.133 1 91.81 84 THR A N 1
ATOM 626 C CA . THR A 1 84 ? -2.139 -30.5 -11.641 1 91.81 84 THR A CA 1
ATOM 627 C C . THR A 1 84 ? -1.149 -30.078 -10.555 1 91.81 84 THR A C 1
ATOM 629 O O . THR A 1 84 ? -0.295 -30.875 -10.148 1 91.81 84 THR A O 1
ATOM 632 N N . GLU A 1 85 ? -1.377 -28.922 -10.031 1 94.31 85 GLU A N 1
ATOM 633 C CA . GLU A 1 85 ? -0.401 -28.375 -9.094 1 94.31 85 GLU A CA 1
ATOM 634 C C . GLU A 1 85 ? -0.417 -29.156 -7.777 1 94.31 85 GLU A C 1
ATOM 636 O O . GLU A 1 85 ? 0.629 -29.359 -7.156 1 94.31 85 GLU A O 1
ATOM 641 N N . ASN A 1 86 ? -1.575 -29.5 -7.312 1 95.56 86 ASN A N 1
ATOM 642 C CA . ASN A 1 86 ? -1.692 -30.25 -6.07 1 95.56 86 ASN A CA 1
ATOM 643 C C . ASN A 1 86 ? -0.99 -31.609 -6.168 1 95.56 86 ASN A C 1
ATOM 645 O O . ASN A 1 86 ? -0.42 -32.094 -5.184 1 95.56 86 ASN A O 1
ATOM 649 N N . ARG A 1 87 ? -1.111 -32.25 -7.324 1 96.38 87 ARG A N 1
ATOM 650 C CA . ARG A 1 87 ? -0.417 -33.5 -7.57 1 96.38 87 ARG A CA 1
ATOM 651 C C . ARG A 1 87 ? 1.095 -33.281 -7.582 1 96.38 87 ARG A C 1
ATOM 653 O O . ARG A 1 87 ? 1.842 -34.125 -7.051 1 96.38 87 ARG A O 1
ATOM 660 N N . TRP A 1 88 ? 1.564 -32.188 -8.211 1 98.06 88 TRP A N 1
ATOM 661 C CA . TRP A 1 88 ? 2.988 -31.875 -8.195 1 98.06 88 TRP A CA 1
ATOM 662 C C . TRP A 1 88 ? 3.506 -31.766 -6.766 1 98.06 88 TRP A C 1
ATOM 664 O O . TRP A 1 88 ? 4.594 -32.25 -6.449 1 98.06 88 TRP A O 1
ATOM 674 N N . ALA A 1 89 ? 2.752 -31.094 -5.918 1 97.94 89 ALA A N 1
ATOM 675 C CA . ALA A 1 89 ? 3.146 -30.938 -4.52 1 97.94 89 ALA A CA 1
ATOM 676 C C . ALA A 1 89 ? 3.213 -32.281 -3.809 1 97.94 89 ALA A C 1
ATOM 678 O O . ALA A 1 89 ? 4.145 -32.531 -3.043 1 97.94 89 ALA A O 1
ATOM 679 N N . ALA A 1 90 ? 2.221 -33.156 -4.043 1 97.31 90 ALA A N 1
ATOM 680 C CA . ALA A 1 90 ? 2.174 -34.469 -3.424 1 97.31 90 ALA A CA 1
ATOM 681 C C . ALA A 1 90 ? 3.379 -35.312 -3.834 1 97.31 90 ALA A C 1
ATOM 683 O O . ALA A 1 90 ? 3.85 -36.156 -3.062 1 97.31 90 ALA A O 1
ATOM 684 N N . LEU A 1 91 ? 3.883 -35.031 -5.004 1 98.06 91 LEU A N 1
ATOM 685 C CA . LEU A 1 91 ? 5 -35.812 -5.543 1 98.06 91 LEU A CA 1
ATOM 686 C C . LEU A 1 91 ? 6.324 -35.094 -5.258 1 98.06 91 LEU A C 1
ATOM 688 O O . LEU A 1 91 ? 7.367 -35.5 -5.789 1 98.06 91 LEU A O 1
ATOM 692 N N . ASP A 1 92 ? 6.273 -34 -4.445 1 98.12 92 ASP A N 1
ATOM 693 C CA . ASP A 1 92 ? 7.453 -33.219 -4.055 1 98.12 92 ASP A CA 1
ATOM 694 C C . ASP A 1 92 ? 8.195 -32.719 -5.281 1 98.12 92 ASP A C 1
ATOM 696 O O . ASP A 1 92 ? 9.414 -32.844 -5.383 1 98.12 92 ASP A O 1
ATOM 700 N N . MET A 1 93 ? 7.449 -32.156 -6.219 1 98.56 93 MET A N 1
ATOM 701 C CA . MET A 1 93 ? 8.008 -31.672 -7.477 1 98.56 93 MET A CA 1
ATOM 702 C C . MET A 1 93 ? 8.156 -30.156 -7.461 1 98.56 93 MET A C 1
ATOM 704 O O . MET A 1 93 ? 8.578 -29.547 -8.453 1 98.56 93 MET A O 1
ATOM 708 N N . ILE A 1 94 ? 7.836 -29.5 -6.367 1 98.38 94 ILE A N 1
ATOM 709 C CA . ILE A 1 94 ? 7.883 -28.031 -6.301 1 98.38 94 ILE A CA 1
ATOM 710 C C . ILE A 1 94 ? 8.953 -27.594 -5.297 1 98.38 94 ILE A C 1
ATOM 712 O O . ILE A 1 94 ? 8.859 -27.922 -4.109 1 98.38 94 ILE A O 1
ATOM 716 N N . ALA A 1 95 ? 9.938 -26.906 -5.789 1 98.38 95 ALA A N 1
ATOM 717 C CA . ALA A 1 95 ? 10.992 -26.375 -4.93 1 98.38 95 ALA A CA 1
ATOM 718 C C . ALA A 1 95 ? 10.617 -24.984 -4.406 1 98.38 95 ALA A C 1
ATOM 720 O O . ALA A 1 95 ? 10.836 -24.688 -3.229 1 98.38 95 ALA A O 1
ATOM 721 N N . ARG A 1 96 ? 10.125 -24.172 -5.273 1 98.25 96 ARG A N 1
ATOM 722 C CA . ARG A 1 96 ? 9.711 -22.812 -4.973 1 98.25 96 ARG A CA 1
ATOM 723 C C . ARG A 1 96 ? 8.391 -22.484 -5.656 1 98.25 96 ARG A C 1
ATOM 725 O O . ARG A 1 96 ? 8.148 -22.906 -6.789 1 98.25 96 ARG A O 1
ATOM 732 N N . ARG A 1 97 ? 7.555 -21.766 -4.93 1 98 97 ARG A N 1
ATOM 733 C CA . ARG A 1 97 ? 6.246 -21.391 -5.449 1 98 97 ARG A CA 1
ATOM 734 C C . ARG A 1 97 ? 5.867 -19.984 -5.008 1 98 97 ARG A C 1
ATOM 736 O O . ARG A 1 97 ? 6.168 -19.578 -3.885 1 98 97 ARG A O 1
ATOM 743 N N . ALA A 1 98 ? 5.234 -19.188 -5.863 1 97.12 98 ALA A N 1
ATOM 744 C CA . ALA A 1 98 ? 4.723 -17.844 -5.613 1 97.12 98 ALA A CA 1
ATOM 745 C C . ALA A 1 98 ? 3.643 -1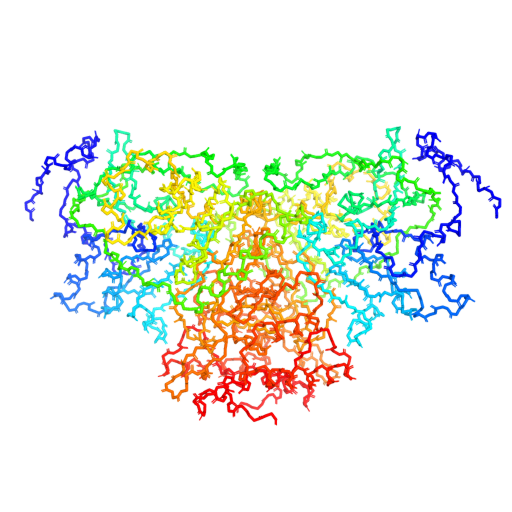7.469 -6.625 1 97.12 98 ALA A C 1
ATOM 747 O O . ALA A 1 98 ? 3.57 -18.047 -7.711 1 97.12 98 ALA A O 1
ATOM 748 N N . PRO A 1 99 ? 2.811 -16.484 -6.438 1 97.5 99 PRO A N 1
ATOM 749 C CA . PRO A 1 99 ? 2.637 -15.711 -5.211 1 97.5 99 PRO A CA 1
ATOM 750 C C . PRO A 1 99 ? 1.396 -16.125 -4.422 1 97.5 99 PRO A C 1
ATOM 752 O O . PRO A 1 99 ? 1.161 -15.625 -3.32 1 97.5 99 PRO A O 1
ATOM 755 N N . HIS A 1 100 ? 0.572 -16.938 -4.895 1 96.94 100 HIS A N 1
ATOM 756 C CA . HIS A 1 100 ? -0.7 -17.422 -4.363 1 96.94 100 HIS A CA 1
ATOM 757 C C . HIS A 1 100 ? -0.981 -18.844 -4.809 1 96.94 100 HIS A C 1
ATOM 759 O O . HIS A 1 100 ? -0.691 -19.219 -5.949 1 96.94 100 HIS A O 1
ATOM 765 N N . GLN A 1 101 ? -1.544 -19.656 -3.932 1 95.5 101 GLN A N 1
ATOM 766 C CA . GLN A 1 101 ? -1.824 -21.047 -4.262 1 95.5 101 GLN A CA 1
ATOM 767 C C . GLN A 1 101 ? -3.094 -21.531 -3.568 1 95.5 101 GLN A C 1
ATOM 769 O O . GLN A 1 101 ? -3.51 -20.969 -2.557 1 95.5 101 GLN A O 1
ATOM 774 N N . VAL A 1 102 ? -3.654 -22.469 -4.234 1 91.81 102 VAL A N 1
ATOM 775 C CA . VAL A 1 102 ? -4.785 -23.188 -3.652 1 91.81 102 VAL A CA 1
ATOM 776 C C . VAL A 1 102 ? -4.551 -24.688 -3.756 1 91.81 102 VAL A C 1
ATOM 778 O O . VAL A 1 102 ? -4.098 -25.188 -4.793 1 91.81 102 VAL A O 1
ATOM 781 N N . GLY A 1 103 ? -4.621 -25.406 -2.709 1 93 103 GLY A N 1
ATOM 782 C CA . GLY A 1 103 ? -4.473 -26.859 -2.695 1 93 103 GLY A CA 1
ATOM 783 C C . GLY A 1 103 ? -3.986 -27.391 -1.362 1 93 103 GLY A C 1
ATOM 784 O O . GLY A 1 103 ? -3.117 -26.797 -0.726 1 93 103 GLY A O 1
ATOM 785 N N . LYS A 1 104 ? -4.57 -28.5 -1.095 1 95.44 104 LYS A N 1
ATOM 786 C CA . LYS A 1 104 ? -4.277 -29.078 0.213 1 95.44 104 LYS A CA 1
ATOM 787 C C . LYS A 1 104 ? -2.818 -29.5 0.307 1 95.44 104 LYS A C 1
ATOM 789 O O . LYS A 1 104 ? -2.141 -29.219 1.295 1 95.44 104 LYS A O 1
ATOM 794 N N . ASN A 1 105 ? -2.318 -30.141 -0.71 1 97.31 105 ASN A N 1
ATOM 795 C CA . ASN A 1 105 ? -0.958 -30.672 -0.674 1 97.31 105 ASN A CA 1
ATOM 796 C C . ASN A 1 105 ? 0.076 -29.562 -0.836 1 97.31 105 ASN A C 1
ATOM 798 O O . ASN A 1 105 ? 1.191 -29.656 -0.322 1 97.31 105 ASN A O 1
ATOM 802 N N . ILE A 1 106 ? -0.283 -28.547 -1.571 1 97.44 106 ILE A N 1
ATOM 803 C CA . ILE A 1 106 ? 0.633 -27.422 -1.723 1 97.44 106 ILE A CA 1
ATOM 804 C C . ILE A 1 106 ? 0.799 -26.719 -0.383 1 97.44 106 ILE A C 1
ATOM 806 O O . ILE A 1 106 ? 1.923 -26.469 0.063 1 97.44 106 ILE A O 1
ATOM 810 N N . ALA A 1 107 ? -0.359 -26.375 0.243 1 97.62 107 ALA A N 1
ATOM 811 C CA . ALA A 1 107 ? -0.325 -25.734 1.555 1 97.62 107 ALA A CA 1
ATOM 812 C C . ALA A 1 107 ? 0.457 -26.578 2.557 1 97.62 107 ALA A C 1
ATOM 814 O O . ALA A 1 107 ? 1.247 -26.047 3.342 1 97.62 107 ALA A O 1
ATOM 815 N N . LYS A 1 108 ? 0.206 -27.859 2.529 1 98.19 108 LYS A N 1
ATOM 816 C CA . LYS A 1 108 ? 0.923 -28.766 3.416 1 98.19 108 LYS A CA 1
ATOM 817 C C . LYS A 1 108 ? 2.428 -28.719 3.16 1 98.19 108 LYS A C 1
ATOM 819 O O . LYS A 1 108 ? 3.221 -28.656 4.102 1 98.19 108 LYS A O 1
ATOM 824 N N . GLY A 1 109 ? 2.836 -28.766 1.882 1 98.38 109 GLY A N 1
ATOM 825 C CA . GLY A 1 109 ? 4.246 -28.703 1.528 1 98.38 109 GLY A CA 1
ATOM 826 C C . GLY A 1 109 ? 4.906 -27.406 1.987 1 98.38 109 GLY A C 1
ATOM 827 O O . GLY A 1 109 ? 6.055 -27.422 2.432 1 98.38 109 GLY A O 1
ATOM 828 N N . ILE A 1 110 ? 4.203 -26.281 1.879 1 98.62 110 ILE A N 1
ATOM 829 C CA . ILE A 1 110 ? 4.691 -24.984 2.314 1 98.62 110 ILE A CA 1
ATOM 830 C C . ILE A 1 110 ? 4.887 -24.984 3.828 1 98.62 110 ILE A C 1
ATOM 832 O O . ILE A 1 110 ? 5.957 -24.625 4.324 1 98.62 110 ILE A O 1
ATOM 836 N N . ASN A 1 111 ? 3.922 -25.453 4.555 1 98.81 111 ASN A N 1
ATOM 837 C CA . ASN A 1 111 ? 3.916 -25.375 6.012 1 98.81 111 ASN A CA 1
ATOM 838 C C . ASN A 1 111 ? 4.828 -26.422 6.633 1 98.81 111 ASN A C 1
ATOM 840 O O . ASN A 1 111 ? 5.23 -26.297 7.789 1 98.81 111 ASN A O 1
ATOM 844 N N . GLU A 1 112 ? 5.164 -27.406 5.844 1 98.44 112 GLU A N 1
ATOM 845 C CA . GLU A 1 112 ? 6.113 -28.422 6.301 1 98.44 112 GLU A CA 1
ATOM 846 C C . GLU A 1 112 ? 7.539 -28.062 5.883 1 98.44 112 GLU A C 1
ATOM 848 O O . GLU A 1 112 ? 8.477 -28.797 6.18 1 98.44 112 GLU A O 1
ATOM 853 N N . GLY A 1 113 ? 7.68 -27.031 5.16 1 98 113 GLY A N 1
ATOM 854 C CA . GLY A 1 113 ? 9 -26.547 4.801 1 98 113 GLY A CA 1
ATOM 855 C C . GLY A 1 113 ? 9.562 -27.203 3.557 1 98 113 GLY A C 1
ATOM 856 O O . GLY A 1 113 ? 10.734 -27 3.223 1 98 113 GLY A O 1
ATOM 857 N N . ARG A 1 114 ? 8.781 -27.969 2.834 1 98 114 ARG A N 1
ATOM 858 C CA . ARG A 1 114 ? 9.242 -28.656 1.636 1 98 114 ARG A CA 1
ATOM 859 C C . ARG A 1 114 ? 9.203 -27.734 0.422 1 98 114 ARG A C 1
ATOM 861 O O . ARG A 1 114 ? 9.883 -27.984 -0.576 1 98 114 ARG A O 1
ATOM 868 N N . ILE A 1 115 ? 8.391 -26.734 0.444 1 98.5 115 ILE A N 1
ATOM 869 C CA . ILE A 1 115 ? 8.227 -25.766 -0.637 1 98.5 115 ILE A CA 1
ATOM 870 C C . ILE A 1 115 ? 8.594 -24.375 -0.138 1 98.5 115 ILE A C 1
ATOM 872 O O . ILE A 1 115 ? 8.039 -23.891 0.855 1 98.5 115 ILE A O 1
ATOM 876 N N . ASN A 1 116 ? 9.562 -23.734 -0.725 1 98.56 116 ASN A N 1
ATOM 877 C CA . ASN A 1 116 ? 9.859 -22.328 -0.45 1 98.56 116 ASN A CA 1
ATOM 878 C C . ASN A 1 116 ? 8.844 -21.406 -1.109 1 98.56 116 ASN A C 1
ATOM 880 O O . ASN A 1 116 ? 8.945 -21.109 -2.301 1 98.56 116 ASN A O 1
ATOM 884 N N . PHE A 1 117 ? 7.93 -20.938 -0.304 1 98.5 117 PHE A N 1
ATOM 885 C CA . PHE A 1 117 ? 6.852 -20.094 -0.803 1 98.5 117 PHE A CA 1
ATOM 886 C C . PHE A 1 117 ? 7.039 -18.656 -0.353 1 98.5 117 PHE A C 1
ATOM 888 O O . PHE A 1 117 ? 7.465 -18.406 0.775 1 98.5 117 PHE A O 1
ATOM 895 N N . PHE A 1 118 ? 6.797 -17.672 -1.221 1 97.75 118 PHE A N 1
ATOM 896 C CA . PHE A 1 118 ? 6.676 -16.281 -0.811 1 97.75 118 PHE A CA 1
ATOM 897 C C . PHE A 1 118 ? 5.484 -15.625 -1.493 1 97.75 118 PHE A C 1
ATOM 899 O O . PHE A 1 118 ? 5.188 -15.914 -2.654 1 97.75 118 PHE A O 1
ATOM 906 N N . ASP A 1 119 ? 4.793 -14.836 -0.781 1 95.88 119 ASP A N 1
ATOM 907 C CA . ASP A 1 119 ? 3.678 -14.086 -1.351 1 95.88 119 ASP A CA 1
ATOM 908 C C . ASP A 1 119 ? 4.117 -12.68 -1.759 1 95.88 119 ASP A C 1
ATOM 910 O O . ASP A 1 119 ? 5.148 -12.188 -1.3 1 95.88 119 ASP A O 1
ATOM 914 N N . LYS A 1 120 ? 3.426 -12.117 -2.629 1 97.44 120 LYS A N 1
ATOM 915 C CA . LYS A 1 120 ? 3.648 -10.789 -3.201 1 97.44 120 LYS A CA 1
ATOM 916 C C . LYS A 1 120 ? 2.35 -10.195 -3.74 1 97.44 120 LYS A C 1
ATOM 918 O O . LYS A 1 120 ? 1.419 -10.93 -4.078 1 97.44 120 LYS A O 1
ATOM 923 N N . HIS A 1 121 ? 2.227 -8.867 -3.68 1 98 121 HIS A N 1
ATOM 924 C CA . HIS A 1 121 ? 1.089 -8.234 -4.336 1 98 121 HIS A CA 1
ATOM 925 C C . HIS A 1 121 ? 0.966 -8.695 -5.785 1 98 121 HIS A C 1
ATOM 927 O O . HIS A 1 121 ? 1.959 -8.727 -6.516 1 98 121 HIS A O 1
ATOM 933 N N . LEU A 1 122 ? -0.252 -8.945 -6.227 1 98.06 122 LEU A N 1
ATOM 934 C CA . LEU A 1 122 ? -0.434 -9.547 -7.543 1 98.06 122 LEU A CA 1
ATOM 935 C C . LEU A 1 122 ? -0.11 -8.547 -8.648 1 98.06 122 LEU A C 1
ATOM 937 O O . LEU A 1 122 ? 0.243 -8.938 -9.766 1 98.06 122 LEU A O 1
ATOM 941 N N . SER A 1 123 ? -0.221 -7.262 -8.398 1 97.81 123 SER A N 1
ATOM 942 C CA . SER A 1 123 ? 0.176 -6.25 -9.375 1 97.81 123 SER A CA 1
ATOM 943 C C . SER A 1 123 ? 1.69 -6.215 -9.547 1 97.81 123 SER A C 1
ATOM 945 O O . SER A 1 123 ? 2.191 -5.758 -10.578 1 97.81 123 SER A O 1
ATOM 947 N N . MET A 1 124 ? 2.43 -6.637 -8.547 1 98 124 MET A N 1
ATOM 948 C CA . MET A 1 124 ? 3.883 -6.48 -8.523 1 98 124 MET A CA 1
ATOM 949 C C . MET A 1 124 ? 4.57 -7.766 -8.977 1 98 124 MET A C 1
ATOM 951 O O . MET A 1 124 ? 5.621 -7.715 -9.625 1 98 124 MET A O 1
ATOM 955 N N . PHE A 1 125 ? 4.023 -8.93 -8.719 1 98.31 125 PHE A N 1
ATOM 956 C CA . PHE A 1 125 ? 4.672 -10.219 -8.922 1 98.31 125 PHE A CA 1
ATOM 957 C C . PHE A 1 125 ? 5.16 -10.352 -10.359 1 98.31 125 PHE A C 1
ATOM 959 O O . PHE A 1 125 ? 6.34 -10.617 -10.602 1 98.31 125 PHE A O 1
ATOM 966 N N . PRO A 1 126 ? 4.289 -10.148 -11.414 1 98.25 126 PRO A N 1
ATOM 967 C CA . PRO A 1 126 ? 4.77 -10.312 -12.781 1 98.25 126 PRO A CA 1
ATOM 968 C C . PRO A 1 126 ? 5.82 -9.281 -13.172 1 98.25 126 PRO A C 1
ATOM 970 O O . PRO A 1 126 ? 6.762 -9.594 -13.906 1 98.25 126 PRO A O 1
ATOM 973 N N . VAL A 1 127 ? 5.672 -8.109 -12.68 1 97.38 127 VAL A N 1
ATOM 974 C CA . VAL A 1 127 ? 6.586 -7.02 -13.016 1 97.38 127 VAL A CA 1
ATOM 975 C C . VAL A 1 127 ? 7.953 -7.281 -12.391 1 97.38 127 VAL A C 1
ATOM 977 O O . VAL A 1 127 ? 8.992 -7.055 -13.023 1 97.38 127 VAL A O 1
ATOM 980 N N . ASP A 1 128 ? 7.957 -7.746 -11.148 1 98.19 128 ASP A N 1
ATOM 981 C CA . ASP A 1 128 ? 9.195 -8.094 -10.461 1 98.19 128 ASP A CA 1
ATOM 982 C C . ASP A 1 128 ? 9.945 -9.195 -11.211 1 98.19 128 ASP A C 1
ATOM 984 O O . ASP A 1 128 ? 11.18 -9.219 -11.219 1 98.19 128 ASP A O 1
ATOM 988 N N . LEU A 1 129 ? 9.156 -10.102 -11.781 1 98.38 129 LEU A N 1
ATOM 989 C CA . LEU A 1 129 ? 9.781 -11.125 -12.617 1 98.38 129 LEU A CA 1
ATOM 990 C C . LEU A 1 129 ? 10.531 -10.492 -13.781 1 98.38 129 LEU A C 1
ATOM 992 O O . LEU A 1 129 ? 11.688 -10.836 -14.039 1 98.38 129 LEU A O 1
ATOM 996 N N . VAL A 1 130 ? 9.898 -9.547 -14.469 1 98.06 130 VAL A N 1
ATOM 997 C CA . VAL A 1 130 ? 10.492 -8.883 -15.625 1 98.06 130 VAL A CA 1
ATOM 998 C C . VAL A 1 130 ? 11.68 -8.031 -15.164 1 98.06 130 VAL A C 1
ATOM 1000 O O . VAL A 1 130 ? 12.664 -7.887 -15.898 1 98.06 130 VAL A O 1
ATOM 1003 N N . TYR A 1 131 ? 11.625 -7.48 -13.961 1 97.81 131 TYR A N 1
ATOM 1004 C CA . TYR A 1 131 ? 12.75 -6.754 -13.375 1 97.81 131 TYR A CA 1
ATOM 1005 C C . TYR A 1 131 ? 13.953 -7.668 -13.195 1 97.81 131 TYR A C 1
ATOM 1007 O O . TYR A 1 131 ? 15.078 -7.195 -13.008 1 97.81 131 TYR A O 1
ATOM 1015 N N . GLY A 1 132 ? 13.766 -8.984 -13.148 1 97.75 132 GLY A N 1
ATOM 1016 C CA . GLY A 1 132 ? 14.836 -9.945 -12.898 1 97.75 132 GLY A CA 1
ATOM 1017 C C . GLY A 1 132 ? 15.016 -10.266 -11.43 1 97.75 132 GLY A C 1
ATOM 1018 O O . GLY A 1 132 ? 16.062 -10.789 -11.023 1 97.75 132 GLY A O 1
ATOM 1019 N N . TYR A 1 133 ? 14.039 -9.953 -10.594 1 98.19 133 TYR A N 1
ATOM 1020 C CA . TYR A 1 133 ? 14.188 -10.125 -9.148 1 98.19 133 TYR A CA 1
ATOM 1021 C C . TYR A 1 133 ? 14.172 -11.602 -8.773 1 98.19 133 TYR A C 1
ATOM 1023 O O . TYR A 1 133 ? 14.883 -12.023 -7.859 1 98.19 133 TYR A O 1
ATOM 1031 N N . TYR A 1 134 ? 13.406 -12.445 -9.477 1 98.06 134 TYR A N 1
ATOM 1032 C CA . TYR A 1 134 ? 13.242 -13.844 -9.094 1 98.06 134 TYR A CA 1
ATOM 1033 C C . TYR A 1 134 ? 14.312 -14.719 -9.75 1 98.06 134 TYR A C 1
ATOM 1035 O O . TYR A 1 134 ? 14.445 -15.898 -9.414 1 98.06 134 TYR A O 1
ATOM 1043 N N . THR A 1 135 ? 15.016 -14.141 -10.672 1 97.75 135 THR A N 1
ATOM 1044 C CA . THR A 1 135 ? 16.094 -14.875 -11.344 1 97.75 135 THR A CA 1
ATOM 1045 C C . THR A 1 135 ? 17.453 -14.258 -11.023 1 97.75 135 THR A C 1
ATOM 1047 O O . THR A 1 135 ? 18.438 -14.539 -11.695 1 97.75 135 THR A O 1
ATOM 1050 N N . LYS A 1 136 ? 17.469 -13.406 -10.031 1 96 136 LYS A N 1
ATOM 1051 C CA . LYS A 1 136 ? 18.625 -12.555 -9.789 1 96 136 LYS A CA 1
ATOM 1052 C C . LYS A 1 136 ? 19.859 -13.383 -9.422 1 96 136 LYS A C 1
ATOM 1054 O O . LYS A 1 136 ? 20.984 -12.961 -9.641 1 96 136 LYS A O 1
ATOM 1059 N N . ASP A 1 137 ? 19.688 -14.586 -8.922 1 94.25 137 ASP A N 1
ATOM 1060 C CA . ASP A 1 137 ? 20.812 -15.406 -8.453 1 94.25 137 ASP A CA 1
ATOM 1061 C C . ASP A 1 137 ? 21.156 -16.5 -9.461 1 94.25 137 ASP A C 1
ATOM 1063 O O . ASP A 1 137 ? 21.969 -17.375 -9.188 1 94.25 137 ASP A O 1
ATOM 1067 N N . ARG A 1 138 ? 20.531 -16.469 -10.617 1 95.75 138 ARG A N 1
ATOM 1068 C CA . ARG A 1 138 ? 20.766 -17.453 -11.664 1 95.75 138 ARG A CA 1
ATOM 1069 C C . ARG A 1 138 ? 21.656 -16.875 -12.766 1 95.75 138 ARG A C 1
ATOM 1071 O O . ARG A 1 138 ? 21.672 -15.656 -12.984 1 95.75 138 ARG A O 1
ATOM 1078 N N . GLN A 1 139 ? 22.328 -17.766 -13.445 1 95 139 GLN A N 1
ATOM 1079 C CA . GLN A 1 139 ? 23.031 -17.359 -14.648 1 95 139 GLN A CA 1
ATOM 1080 C C . GLN A 1 139 ? 22.062 -16.984 -15.766 1 95 139 GLN A C 1
ATOM 1082 O O . GLN A 1 139 ? 22.25 -15.992 -16.469 1 95 139 GLN A O 1
ATOM 1087 N N . ASN A 1 140 ? 21.062 -17.828 -15.883 1 95.5 140 ASN A N 1
ATOM 1088 C CA . ASN A 1 140 ? 19.984 -17.547 -16.828 1 95.5 140 ASN A CA 1
ATOM 1089 C C . ASN A 1 140 ? 19 -16.547 -16.281 1 95.5 140 ASN A C 1
ATOM 1091 O O . ASN A 1 140 ? 18.297 -16.828 -15.297 1 95.5 140 ASN A O 1
ATOM 1095 N N . LYS A 1 141 ? 18.812 -15.398 -16.922 1 95.44 141 LYS A N 1
ATOM 1096 C CA . LYS A 1 141 ? 17.969 -14.32 -16.422 1 95.44 141 LYS A CA 1
ATOM 1097 C C . LYS A 1 141 ? 16.5 -14.586 -16.766 1 95.44 141 LYS A C 1
ATOM 1099 O O . LYS A 1 141 ? 15.609 -13.906 -16.25 1 95.44 141 LYS A O 1
ATOM 1104 N N . ASN A 1 142 ? 16.266 -15.586 -17.594 1 98 142 ASN A N 1
ATOM 1105 C CA . ASN A 1 142 ? 14.922 -15.891 -18.047 1 98 142 ASN A CA 1
ATOM 1106 C C . ASN A 1 142 ? 14.375 -17.141 -17.375 1 98 142 ASN A C 1
ATOM 1108 O O . ASN A 1 142 ? 15.062 -17.781 -16.578 1 98 142 ASN A O 1
ATOM 1112 N N . LEU A 1 143 ? 13.094 -17.406 -17.594 1 98.69 143 LEU A N 1
ATOM 1113 C CA . LEU A 1 143 ? 12.508 -18.703 -17.297 1 98.69 143 LEU A CA 1
ATOM 1114 C C . LEU A 1 143 ? 12.93 -19.734 -18.328 1 98.69 143 LEU A C 1
ATOM 1116 O O . LEU A 1 143 ? 13.016 -19.438 -19.531 1 98.69 143 LEU A O 1
ATOM 1120 N N . ASP A 1 144 ? 13.109 -20.938 -17.875 1 98.75 144 ASP A N 1
ATOM 1121 C CA . ASP A 1 144 ? 13.578 -21.969 -18.781 1 98.75 144 ASP A CA 1
ATOM 1122 C C . ASP A 1 144 ? 12.484 -22.391 -19.766 1 98.75 144 ASP A C 1
ATOM 1124 O O . ASP A 1 144 ? 12.742 -22.547 -20.953 1 98.75 144 ASP A O 1
ATOM 1128 N N . VAL A 1 145 ? 11.289 -22.609 -19.297 1 98.75 145 VAL A N 1
ATOM 1129 C CA . VAL A 1 145 ? 10.18 -23.031 -20.141 1 98.75 145 VAL A CA 1
ATOM 1130 C C . VAL A 1 145 ? 8.867 -22.484 -19.578 1 98.75 145 VAL A C 1
ATOM 1132 O O . VAL A 1 145 ? 8.648 -22.5 -18.375 1 98.75 145 VAL A O 1
ATOM 1135 N N . VAL A 1 146 ? 8.055 -21.906 -20.406 1 98.88 146 VAL A N 1
ATOM 1136 C CA . VAL A 1 146 ? 6.711 -21.453 -20.062 1 98.88 146 VAL A CA 1
ATOM 1137 C C . VAL A 1 146 ? 5.68 -22.281 -20.828 1 98.88 146 VAL A C 1
ATOM 1139 O O . VAL A 1 146 ? 5.77 -22.406 -22.047 1 98.88 146 VAL A O 1
ATOM 1142 N N . CYS A 1 147 ? 4.762 -22.875 -20.094 1 98.75 147 CYS A N 1
ATOM 1143 C CA . CYS A 1 147 ? 3.648 -23.625 -20.672 1 98.75 147 CYS A CA 1
ATOM 1144 C C . CYS A 1 147 ? 2.355 -22.812 -20.609 1 98.75 147 CYS A C 1
ATOM 1146 O O . CYS A 1 147 ? 1.923 -22.422 -19.516 1 98.75 147 CYS A O 1
ATOM 1148 N N . VAL A 1 148 ? 1.714 -22.656 -21.719 1 98.62 148 VAL A N 1
ATOM 1149 C CA . VAL A 1 148 ? 0.54 -21.797 -21.766 1 98.62 148 VAL A CA 1
ATOM 1150 C C . VAL A 1 148 ? -0.621 -22.516 -22.438 1 98.62 148 VAL A C 1
ATOM 1152 O O . VAL A 1 148 ? -0.422 -23.25 -23.406 1 98.62 148 VAL A O 1
ATOM 1155 N N . GLU A 1 149 ? -1.781 -22.375 -21.891 1 98.5 149 GLU A N 1
ATOM 1156 C CA . GLU A 1 149 ? -2.988 -22.812 -22.578 1 98.5 149 GLU A CA 1
ATOM 1157 C C . GLU A 1 149 ? -3.543 -21.688 -23.469 1 98.5 149 GLU A C 1
ATOM 1159 O O . GLU A 1 149 ? -3.641 -20.547 -23.031 1 98.5 149 GLU A O 1
ATOM 1164 N N . ALA A 1 150 ? -3.846 -22.016 -24.641 1 98.75 150 ALA A N 1
ATOM 1165 C CA . ALA A 1 150 ? -4.457 -21.094 -25.594 1 98.75 150 ALA A CA 1
ATOM 1166 C C . ALA A 1 150 ? -5.734 -21.688 -26.188 1 98.75 150 ALA A C 1
ATOM 1168 O O . ALA A 1 150 ? -5.934 -22.906 -26.156 1 98.75 150 ALA A O 1
ATOM 1169 N N . THR A 1 151 ? -6.555 -20.797 -26.672 1 98.62 151 THR A N 1
ATOM 1170 C CA . THR A 1 151 ? -7.766 -21.266 -27.344 1 98.62 151 THR A CA 1
ATOM 1171 C C . THR A 1 151 ? -7.629 -21.125 -28.859 1 98.62 151 THR A C 1
ATOM 1173 O O . THR A 1 151 ? -8.414 -21.719 -29.609 1 98.62 151 THR A O 1
ATOM 1176 N N . GLU A 1 152 ? -6.684 -20.375 -29.266 1 98.56 152 GLU A N 1
ATOM 1177 C CA . GLU A 1 152 ? -6.438 -20.125 -30.688 1 98.56 152 GLU A CA 1
ATOM 1178 C C . GLU A 1 152 ? -5.035 -19.578 -30.906 1 98.56 152 GLU A C 1
ATOM 1180 O O . GLU A 1 152 ? -4.477 -18.906 -30.031 1 98.56 152 GLU A O 1
ATOM 1185 N N . ILE A 1 153 ? -4.391 -19.969 -32.031 1 98.62 153 ILE A N 1
ATOM 1186 C CA . ILE A 1 153 ? -3.199 -19.312 -32.531 1 98.62 153 ILE A CA 1
ATOM 1187 C C . ILE A 1 153 ? -3.539 -18.578 -33.844 1 98.62 153 ILE A C 1
ATOM 1189 O O . ILE A 1 153 ? -3.916 -19.203 -34.844 1 98.62 153 ILE A O 1
ATOM 1193 N N . LYS A 1 154 ? -3.342 -17.312 -33.812 1 98.19 154 LYS A N 1
ATOM 1194 C CA . LYS A 1 154 ? -3.732 -16.484 -34.938 1 98.19 154 LYS A CA 1
ATOM 1195 C C . LYS A 1 154 ? -2.719 -16.594 -36.094 1 98.19 154 LYS A C 1
ATOM 1197 O O . LYS A 1 154 ? -1.66 -17.203 -35.906 1 98.19 154 LYS A O 1
ATOM 1202 N N . GLU A 1 155 ? -3.033 -15.922 -37.219 1 97.12 155 GLU A N 1
ATOM 1203 C CA . GLU A 1 155 ? -2.193 -15.977 -38.406 1 97.12 155 GLU A CA 1
ATOM 1204 C C . GLU A 1 155 ? -0.822 -15.359 -38.156 1 97.12 155 GLU A C 1
ATOM 1206 O O . GLU A 1 155 ? 0.181 -15.805 -38.719 1 97.12 155 GLU A O 1
ATOM 1211 N N . ASP A 1 156 ? -0.803 -14.383 -37.312 1 96.56 156 ASP A N 1
ATOM 1212 C CA . ASP A 1 156 ? 0.459 -13.703 -37.031 1 96.56 156 ASP A CA 1
ATOM 1213 C C . ASP A 1 156 ? 1.27 -14.453 -35.969 1 96.56 156 ASP A C 1
ATOM 1215 O O . ASP A 1 156 ? 2.371 -14.031 -35.625 1 96.56 156 ASP A O 1
ATOM 1219 N N . GLY A 1 157 ? 0.714 -15.516 -35.469 1 96.94 157 GLY A N 1
ATOM 1220 C CA . GLY A 1 157 ? 1.428 -16.344 -34.5 1 96.94 157 GLY A CA 1
ATOM 1221 C C . GLY A 1 157 ? 1.092 -16.031 -33.062 1 96.94 157 GLY A C 1
ATOM 1222 O O . GLY A 1 157 ? 1.488 -16.75 -32.125 1 96.94 157 GLY A O 1
ATOM 1223 N N . SER A 1 158 ? 0.372 -14.93 -32.781 1 98.31 158 SER A N 1
ATOM 1224 C CA . SER A 1 158 ? -0.031 -14.594 -31.438 1 98.31 158 SER A CA 1
ATOM 1225 C C . SER A 1 158 ? -1.077 -15.578 -30.906 1 98.31 158 SER A C 1
ATOM 1227 O O . SER A 1 158 ? -1.762 -16.234 -31.688 1 98.31 158 SER A O 1
ATOM 1229 N N . ILE A 1 159 ? -1.161 -15.703 -29.656 1 98.75 159 ILE A N 1
ATOM 1230 C CA . ILE A 1 159 ? -2.043 -16.719 -29.094 1 98.75 159 ILE A CA 1
ATOM 1231 C C . ILE A 1 159 ? -3.201 -16.062 -28.359 1 98.75 159 ILE A C 1
ATOM 1233 O O . ILE A 1 159 ? -3.016 -15.031 -27.703 1 98.75 159 ILE A O 1
ATOM 1237 N N . VAL A 1 160 ? -4.402 -16.609 -28.516 1 98.81 160 VAL A N 1
ATOM 1238 C CA . VAL A 1 160 ? -5.594 -16.203 -27.781 1 98.81 160 VAL A CA 1
ATOM 1239 C C . VAL A 1 160 ? -5.746 -17.047 -26.531 1 98.81 160 VAL A C 1
ATOM 1241 O O . VAL A 1 160 ? -5.887 -18.281 -26.625 1 98.81 160 VAL A O 1
ATOM 1244 N N . LEU A 1 161 ? -5.703 -16.422 -25.391 1 98.75 161 LEU A N 1
ATOM 1245 C CA . LEU A 1 161 ? -5.832 -17.141 -24.125 1 98.75 161 LEU A CA 1
ATOM 1246 C C . LEU A 1 161 ? -7.277 -17.547 -23.875 1 98.75 161 LEU A C 1
ATOM 1248 O O . LEU A 1 161 ? -8.164 -17.25 -24.688 1 98.75 161 LEU A O 1
ATOM 1252 N N . GLY A 1 162 ? -7.48 -18.312 -22.859 1 97.44 162 GLY A N 1
ATOM 1253 C CA . GLY A 1 162 ? -8.812 -18.734 -22.453 1 97.44 162 GLY A CA 1
ATOM 1254 C C . GLY A 1 162 ? -9.422 -17.828 -21.391 1 97.44 162 GLY A C 1
ATOM 1255 O O . GLY A 1 162 ? -9.445 -16.609 -21.547 1 97.44 162 GLY A O 1
ATOM 1256 N N . ALA A 1 163 ? -9.867 -18.406 -20.328 1 97 163 ALA A N 1
ATOM 1257 C CA . ALA A 1 163 ? -10.711 -17.734 -19.344 1 97 163 ALA A CA 1
ATOM 1258 C C . ALA A 1 163 ? -9.867 -16.938 -18.359 1 97 163 ALA A C 1
ATOM 1260 O O . ALA A 1 163 ? -10.398 -16.359 -17.406 1 97 163 ALA A O 1
ATOM 1261 N N . SER A 1 164 ? -8.555 -16.906 -18.531 1 97.94 164 SER A N 1
ATOM 1262 C CA . SER A 1 164 ? -7.723 -16.078 -17.656 1 97.94 164 SER A CA 1
ATOM 1263 C C . SER A 1 164 ? -6.5 -15.555 -18.391 1 97.94 164 SER A C 1
ATOM 1265 O O . SER A 1 164 ? -6.086 -16.125 -19.406 1 97.94 164 SER A O 1
ATOM 1267 N N . VAL A 1 165 ? -5.973 -14.492 -17.938 1 98.62 165 VAL A N 1
ATOM 1268 C CA . VAL A 1 165 ? -4.727 -13.93 -18.453 1 98.62 165 VAL A CA 1
ATOM 1269 C C . VAL A 1 165 ? -3.619 -14.109 -17.406 1 98.62 165 VAL A C 1
ATOM 1271 O O . VAL A 1 165 ? -2.561 -14.664 -17.719 1 98.62 165 VAL A O 1
ATOM 1274 N N . GLY A 1 166 ? -3.967 -13.625 -16.125 1 98.25 166 GLY A N 1
ATOM 1275 C CA . GLY A 1 166 ? -2.965 -13.695 -15.07 1 98.25 166 GLY A CA 1
ATOM 1276 C C . GLY A 1 166 ? -1.677 -12.977 -15.43 1 98.25 166 GLY A C 1
ATOM 1277 O O . GLY A 1 166 ? -1.702 -11.812 -15.844 1 98.25 166 GLY A O 1
ATOM 1278 N N . ALA A 1 167 ? -0.591 -13.68 -15.266 1 98.69 167 ALA A N 1
ATOM 1279 C CA . ALA A 1 167 ? 0.731 -13.117 -15.531 1 98.69 167 ALA A CA 1
ATOM 1280 C C . ALA A 1 167 ? 1.283 -13.609 -16.859 1 98.69 167 ALA A C 1
ATOM 1282 O O . ALA A 1 167 ? 2.477 -13.477 -17.141 1 98.69 167 ALA A O 1
ATOM 1283 N N . THR A 1 168 ? 0.473 -14.188 -17.688 1 98.81 168 THR A N 1
ATOM 1284 C CA . THR A 1 168 ? 0.911 -14.883 -18.891 1 98.81 168 THR A CA 1
ATOM 1285 C C . THR A 1 168 ? 1.733 -13.961 -19.781 1 98.81 168 THR A C 1
ATOM 1287 O O . THR A 1 168 ? 2.773 -14.359 -20.312 1 98.81 168 THR A O 1
ATOM 1290 N N . PRO A 1 169 ? 1.319 -12.711 -20 1 98.69 169 PRO A N 1
ATOM 1291 C CA . PRO A 1 169 ? 2.135 -11.836 -20.844 1 98.69 169 PRO A CA 1
ATOM 1292 C C . PRO A 1 169 ? 3.574 -11.711 -20.359 1 98.69 169 PRO A C 1
ATOM 1294 O O . PRO A 1 169 ? 4.516 -11.844 -21.141 1 98.69 169 PRO A O 1
ATOM 1297 N N . GLU A 1 170 ? 3.791 -11.492 -19.062 1 98.56 170 GLU A N 1
ATOM 1298 C CA . GLU A 1 170 ? 5.129 -11.328 -18.5 1 98.56 170 GLU A CA 1
ATOM 1299 C C . GLU A 1 170 ? 5.891 -12.648 -18.5 1 98.56 170 GLU A C 1
ATOM 1301 O O . GLU A 1 170 ? 7.109 -12.672 -18.672 1 98.56 170 GLU A O 1
ATOM 1306 N N . LEU A 1 171 ? 5.164 -13.773 -18.266 1 98.75 171 LEU A N 1
ATOM 1307 C CA . LEU A 1 171 ? 5.805 -15.086 -18.328 1 98.75 171 LEU A CA 1
ATOM 1308 C C . LEU A 1 171 ? 6.375 -15.344 -19.719 1 98.75 171 LEU A C 1
ATOM 1310 O O . LEU A 1 171 ? 7.516 -15.797 -19.844 1 98.75 171 LEU A O 1
ATOM 1314 N N . ILE A 1 172 ? 5.57 -15.031 -20.703 1 98.69 172 ILE A N 1
ATOM 1315 C CA . ILE A 1 172 ? 6.008 -15.227 -22.078 1 98.69 172 ILE A CA 1
ATOM 1316 C C . ILE A 1 172 ? 7.168 -14.281 -22.391 1 98.69 172 ILE A C 1
ATOM 1318 O O . ILE A 1 172 ? 8.133 -14.664 -23.047 1 98.69 172 ILE A O 1
ATOM 1322 N N . GLN A 1 173 ? 7.031 -13.07 -21.875 1 97.88 173 GLN A N 1
ATOM 1323 C CA . GLN A 1 173 ? 8.086 -12.07 -22.062 1 97.88 173 GLN A CA 1
ATOM 1324 C C . GLN A 1 173 ? 9.422 -12.586 -21.531 1 97.88 173 GLN A C 1
ATOM 1326 O O . GLN A 1 173 ? 10.477 -12.273 -22.078 1 97.88 173 GLN A O 1
ATOM 1331 N N . MET A 1 174 ? 9.453 -13.414 -20.531 1 98.12 174 MET A N 1
ATOM 1332 C CA . MET A 1 174 ? 10.656 -13.867 -19.844 1 98.12 174 MET A CA 1
ATOM 1333 C C . MET A 1 174 ? 10.992 -15.305 -20.219 1 98.12 174 MET A C 1
ATOM 1335 O O . MET A 1 174 ? 11.859 -15.93 -19.594 1 98.12 174 MET A O 1
ATOM 1339 N N . ALA A 1 175 ? 10.367 -15.867 -21.234 1 98.62 175 ALA A N 1
ATOM 1340 C CA . ALA A 1 175 ? 10.508 -17.281 -21.531 1 98.62 175 ALA A CA 1
ATOM 1341 C C . ALA A 1 175 ? 11.664 -17.531 -22.5 1 98.62 175 ALA A C 1
ATOM 1343 O O . ALA A 1 175 ? 11.789 -16.844 -23.531 1 98.62 175 ALA A O 1
ATOM 1344 N N . ASP A 1 176 ? 12.492 -18.547 -22.203 1 98.62 176 ASP A N 1
ATOM 1345 C CA . ASP A 1 176 ? 13.422 -19.047 -23.203 1 98.62 176 ASP A CA 1
ATOM 1346 C C . ASP A 1 176 ? 12.711 -19.938 -24.219 1 98.62 176 ASP A C 1
ATOM 1348 O O . ASP A 1 176 ? 12.992 -19.875 -25.406 1 98.62 176 ASP A O 1
ATOM 1352 N N . LYS A 1 177 ? 11.867 -20.781 -23.703 1 98.81 177 LYS A N 1
ATOM 1353 C CA . LYS A 1 177 ? 11.062 -21.703 -24.5 1 98.81 177 LYS A CA 1
ATOM 1354 C C . LYS A 1 177 ? 9.586 -21.609 -24.125 1 98.81 177 LYS A C 1
ATOM 1356 O O . LYS A 1 177 ? 9.25 -21.375 -22.953 1 98.81 177 LYS A O 1
ATOM 1361 N N . VAL A 1 178 ? 8.742 -21.828 -25.078 1 98.88 178 VAL A N 1
ATOM 1362 C CA . VAL A 1 178 ? 7.305 -21.781 -24.844 1 98.88 178 VAL A CA 1
ATOM 1363 C C . VAL A 1 178 ? 6.656 -23.047 -25.391 1 98.88 178 VAL A C 1
ATOM 1365 O O . VAL A 1 178 ? 6.977 -23.5 -26.484 1 98.88 178 VAL A O 1
ATOM 1368 N N . ILE A 1 179 ? 5.875 -23.672 -24.625 1 98.88 179 ILE A N 1
ATOM 1369 C CA . ILE A 1 179 ? 5 -24.75 -25.031 1 98.88 179 ILE A CA 1
ATOM 1370 C C . ILE A 1 179 ? 3.543 -24.297 -24.984 1 98.88 179 ILE A C 1
ATOM 1372 O O . ILE A 1 179 ? 3.092 -23.766 -23.969 1 98.88 179 ILE A O 1
ATOM 1376 N N . ILE A 1 180 ? 2.814 -24.5 -26.062 1 98.88 180 ILE A N 1
ATOM 1377 C CA . ILE A 1 180 ? 1.436 -24.016 -26.141 1 98.88 180 ILE A CA 1
ATOM 1378 C C . ILE A 1 180 ? 0.482 -25.219 -26.188 1 98.88 180 ILE A C 1
ATOM 1380 O O . ILE A 1 180 ? 0.582 -26.062 -27.078 1 98.88 180 ILE A O 1
ATOM 1384 N N . GLU A 1 181 ? -0.346 -25.328 -25.219 1 98.56 181 GLU A N 1
ATOM 1385 C CA . GLU A 1 181 ? -1.471 -26.266 -25.25 1 98.56 181 GLU A CA 1
ATOM 1386 C C . GLU A 1 181 ? -2.711 -25.594 -25.844 1 98.56 181 GLU A C 1
ATOM 1388 O O . GLU A 1 181 ? -3.328 -24.734 -25.203 1 98.56 181 GLU A O 1
ATOM 1393 N N . VAL A 1 182 ? -3.07 -25.984 -27.016 1 98.69 182 VAL A N 1
ATOM 1394 C CA . VAL A 1 182 ? -4.262 -25.438 -27.641 1 98.69 182 VAL A CA 1
ATOM 1395 C C . VAL A 1 182 ? -5.492 -26.25 -27.234 1 98.69 182 VAL A C 1
ATOM 1397 O O . VAL A 1 182 ? -5.617 -27.422 -27.594 1 98.69 182 VAL A O 1
ATOM 1400 N N . ASN A 1 183 ? -6.34 -25.625 -26.469 1 98.25 183 ASN A N 1
ATOM 1401 C CA . ASN A 1 183 ? -7.52 -26.312 -25.953 1 98.25 183 ASN A CA 1
ATOM 1402 C C . ASN A 1 183 ? -8.68 -26.234 -26.938 1 98.25 183 ASN A C 1
ATOM 1404 O O . ASN A 1 183 ? -9.297 -25.172 -27.094 1 98.25 183 ASN A O 1
ATOM 1408 N N . THR A 1 184 ? -9.062 -27.328 -27.516 1 97.31 184 THR A N 1
ATOM 1409 C CA . THR A 1 184 ? -10.094 -27.359 -28.547 1 97.31 184 THR A CA 1
ATOM 1410 C C . THR A 1 184 ? -11.438 -27.781 -27.953 1 97.31 184 THR A C 1
ATOM 1412 O O . THR A 1 184 ? -12.438 -27.875 -28.656 1 97.31 184 THR A O 1
ATOM 1415 N N . ALA A 1 185 ? -11.477 -27.969 -26.641 1 94.38 185 ALA A N 1
ATOM 1416 C CA . ALA A 1 185 ? -12.719 -28.328 -25.953 1 94.38 185 ALA A CA 1
ATOM 1417 C C . ALA A 1 185 ? -13.555 -27.094 -25.656 1 94.38 185 ALA A C 1
ATOM 1419 O O . ALA A 1 185 ? -14.742 -27.188 -25.344 1 94.38 185 ALA A O 1
ATOM 1420 N N . ILE A 1 186 ? -13.047 -25.938 -25.672 1 94.25 186 ILE A N 1
ATOM 1421 C CA . ILE A 1 186 ? -13.75 -24.688 -25.375 1 94.25 186 ILE A CA 1
ATOM 1422 C C . ILE A 1 186 ? -13.688 -23.766 -26.594 1 94.25 186 ILE A C 1
ATOM 1424 O O . ILE A 1 186 ? -12.836 -23.938 -27.469 1 94.25 186 ILE A O 1
ATOM 1428 N N . PRO A 1 187 ? -14.617 -22.828 -26.688 1 95.12 187 PRO A N 1
ATOM 1429 C CA . PRO A 1 187 ? -14.555 -21.891 -27.812 1 95.12 187 PRO A CA 1
ATOM 1430 C C . PRO A 1 187 ? -13.328 -21 -27.766 1 95.12 187 PRO A C 1
ATOM 1432 O O . PRO A 1 187 ? -12.664 -20.891 -26.734 1 95.12 187 PRO A O 1
ATOM 1435 N N . SER A 1 188 ? -12.969 -20.453 -28.922 1 97.31 188 SER A N 1
ATOM 1436 C CA . SER A 1 188 ? -11.977 -19.391 -28.922 1 97.31 188 SER A CA 1
ATOM 1437 C C . SER A 1 188 ? -12.469 -18.172 -28.125 1 97.31 188 SER A C 1
ATOM 1439 O O . SER A 1 188 ? -13.625 -17.766 -28.266 1 97.31 188 SER A O 1
ATOM 1441 N N . PHE A 1 189 ? -11.648 -17.609 -27.328 1 98.12 189 PHE A N 1
ATOM 1442 C CA . PHE A 1 189 ? -11.992 -16.438 -26.547 1 98.12 189 PHE A CA 1
ATOM 1443 C C . PHE A 1 189 ? -11.57 -15.164 -27.266 1 98.12 189 PHE A C 1
ATOM 1445 O O . PHE A 1 189 ? -11.5 -14.094 -26.656 1 98.12 189 PHE A O 1
ATOM 1452 N N . ASP A 1 190 ? -11.273 -15.289 -28.547 1 97.5 190 ASP A N 1
ATOM 1453 C CA . ASP A 1 190 ? -10.789 -14.156 -29.328 1 97.5 190 ASP A CA 1
ATOM 1454 C C . ASP A 1 190 ? -11.719 -12.953 -29.188 1 97.5 190 ASP A C 1
ATOM 1456 O O . ASP A 1 190 ? -12.93 -13.07 -29.375 1 97.5 190 ASP A O 1
ATOM 1460 N N . GLY A 1 191 ? -11.109 -11.875 -28.812 1 97.38 191 GLY A N 1
ATOM 1461 C CA . GLY A 1 191 ? -11.859 -10.641 -28.672 1 97.38 191 GLY A CA 1
ATOM 1462 C C . GLY A 1 191 ? -12.141 -10.273 -27.219 1 97.38 191 GLY A C 1
ATOM 1463 O O . GLY A 1 191 ? -12.484 -9.125 -26.922 1 97.38 191 GLY A O 1
ATOM 1464 N N . LEU A 1 192 ? -11.914 -11.141 -26.266 1 98.19 192 LEU A N 1
ATOM 1465 C CA . LEU A 1 192 ? -12.297 -10.906 -24.891 1 98.19 192 LEU A CA 1
ATOM 1466 C C . LEU A 1 192 ? -11.109 -10.414 -24.062 1 98.19 192 LEU A C 1
ATOM 1468 O O . LEU A 1 192 ? -11.25 -10.117 -22.875 1 98.19 192 LEU A O 1
ATOM 1472 N N . HIS A 1 193 ? -10.016 -10.305 -24.688 1 98.69 193 HIS A N 1
ATOM 1473 C CA . HIS A 1 193 ? -8.805 -9.977 -23.938 1 98.69 193 HIS A CA 1
ATOM 1474 C C . HIS A 1 193 ? -8.305 -8.578 -24.297 1 98.69 193 HIS A C 1
ATOM 1476 O O . HIS A 1 193 ? -8.562 -8.078 -25.391 1 98.69 193 HIS A O 1
ATOM 1482 N N . ASP A 1 194 ? -7.668 -7.961 -23.375 1 98.69 194 ASP A N 1
ATOM 1483 C CA . ASP A 1 194 ? -6.879 -6.742 -23.516 1 98.69 194 ASP A CA 1
ATOM 1484 C C . ASP A 1 194 ? -5.461 -6.941 -22.984 1 98.69 194 ASP A C 1
ATOM 1486 O O . ASP A 1 194 ? -5.18 -6.641 -21.828 1 98.69 194 ASP A O 1
ATOM 1490 N N . ILE A 1 195 ? -4.605 -7.309 -23.922 1 98.56 195 ILE A N 1
ATOM 1491 C CA . ILE A 1 195 ? -3.293 -7.82 -23.531 1 98.56 195 ILE A CA 1
ATOM 1492 C C . ILE A 1 195 ? -2.254 -6.703 -23.641 1 98.56 195 ILE A C 1
ATOM 1494 O O . ILE A 1 195 ? -2.137 -6.047 -24.672 1 98.56 195 ILE A O 1
ATOM 1498 N N . THR A 1 196 ? -1.586 -6.473 -22.562 1 96.81 196 THR A N 1
ATOM 1499 C CA . THR A 1 196 ? -0.424 -5.59 -22.531 1 96.81 196 THR A CA 1
ATOM 1500 C C . THR A 1 196 ? 0.806 -6.328 -22.016 1 96.81 196 THR A C 1
ATOM 1502 O O . THR A 1 196 ? 0.691 -7.215 -21.156 1 96.81 196 THR A O 1
ATOM 1505 N N . PHE A 1 197 ? 1.981 -5.996 -22.531 1 96 197 PHE A N 1
ATOM 1506 C CA . PHE A 1 197 ? 3.248 -6.398 -21.938 1 96 197 PHE A CA 1
ATOM 1507 C C . PHE A 1 197 ? 3.742 -5.344 -20.953 1 96 197 PHE A C 1
ATOM 1509 O O . PHE A 1 197 ? 3.227 -4.223 -20.922 1 96 197 PHE A O 1
ATOM 1516 N N . SER A 1 198 ? 4.676 -5.727 -20.125 1 94.38 198 SER A N 1
ATOM 1517 C CA . SER A 1 198 ? 5.203 -4.797 -19.141 1 94.38 198 SER A CA 1
ATOM 1518 C C . SER A 1 198 ? 6.441 -4.074 -19.656 1 94.38 198 SER A C 1
ATOM 1520 O O . SER A 1 198 ? 7.398 -4.711 -20.109 1 94.38 198 SER A O 1
ATOM 1522 N N . ASP A 1 199 ? 6.355 -2.75 -19.641 1 94.88 199 ASP A N 1
ATOM 1523 C CA . ASP A 1 199 ? 7.531 -1.924 -19.891 1 94.88 199 ASP A CA 1
ATOM 1524 C C . ASP A 1 199 ? 8.297 -1.658 -18.594 1 94.88 199 ASP A C 1
ATOM 1526 O O . ASP A 1 199 ? 7.727 -1.726 -17.516 1 94.88 199 ASP A O 1
ATOM 1530 N N . LEU A 1 200 ? 9.57 -1.414 -18.766 1 96.25 200 LEU A N 1
ATOM 1531 C CA . LEU A 1 200 ? 10.406 -1.143 -17.609 1 96.25 200 LEU A CA 1
ATOM 1532 C C . LEU A 1 200 ? 10.68 0.352 -17.469 1 96.25 200 LEU A C 1
ATOM 1534 O O . LEU A 1 200 ? 10.844 1.053 -18.469 1 96.25 200 LEU A O 1
ATOM 1538 N N . PRO A 1 201 ? 10.719 0.836 -16.203 1 96.5 201 PRO A N 1
ATOM 1539 C CA . PRO A 1 201 ? 11.219 2.201 -16.031 1 96.5 201 PRO A CA 1
ATOM 1540 C C . PRO A 1 201 ? 12.633 2.383 -16.594 1 96.5 201 PRO A C 1
ATOM 1542 O O . PRO A 1 201 ? 13.438 1.447 -16.562 1 96.5 201 PRO A O 1
ATOM 1545 N N . PRO A 1 202 ? 12.875 3.58 -17.109 1 94.44 202 PRO A N 1
ATOM 1546 C CA . PRO A 1 202 ? 12.094 4.82 -17.109 1 94.44 202 PRO A CA 1
ATOM 1547 C C . PRO A 1 202 ? 11.172 4.945 -18.312 1 94.44 202 PRO A C 1
ATOM 1549 O O . PRO A 1 202 ? 10.727 6.047 -18.641 1 94.44 202 PRO A O 1
ATOM 1552 N N . ASN A 1 203 ? 10.867 3.861 -19 1 95.75 203 ASN A N 1
ATOM 1553 C CA . ASN A 1 203 ? 10.164 3.947 -20.281 1 95.75 203 ASN A CA 1
ATOM 1554 C C . ASN A 1 203 ? 8.672 3.65 -20.109 1 95.75 203 ASN A C 1
ATOM 1556 O O . ASN A 1 203 ? 7.938 3.57 -21.094 1 95.75 203 ASN A O 1
ATOM 1560 N N . ARG A 1 204 ? 8.25 3.459 -18.922 1 96.88 204 ARG A N 1
ATOM 1561 C CA . ARG A 1 204 ? 6.836 3.174 -18.688 1 96.88 204 ARG A CA 1
ATOM 1562 C C . ARG A 1 204 ? 5.973 4.387 -19.016 1 96.88 204 ARG A C 1
ATOM 1564 O O . ARG A 1 204 ? 6.371 5.527 -18.766 1 96.88 204 ARG A O 1
ATOM 1571 N N . LYS A 1 205 ? 4.824 4.129 -19.547 1 96.62 205 LYS A N 1
ATOM 1572 C CA . LYS A 1 205 ? 3.855 5.156 -19.906 1 96.62 205 LYS A CA 1
ATOM 1573 C C . LYS A 1 205 ? 2.6 5.055 -19.031 1 96.62 205 LYS A C 1
ATOM 1575 O O . LYS A 1 205 ? 2.352 4.02 -18.422 1 96.62 205 LYS A O 1
ATOM 1580 N N . PRO A 1 206 ? 1.801 6.137 -18.953 1 96.94 206 PRO A N 1
ATOM 1581 C CA . PRO A 1 206 ? 0.541 6.055 -18.203 1 96.94 206 PRO A CA 1
ATOM 1582 C C . PRO A 1 206 ? -0.445 5.066 -18.828 1 96.94 206 PRO A C 1
ATOM 1584 O O . PRO A 1 206 ? -0.527 4.957 -20.047 1 96.94 206 PRO A O 1
ATOM 1587 N N . TYR A 1 207 ? -1.148 4.258 -18 1 97.31 207 TYR A N 1
ATOM 1588 C CA . TYR A 1 207 ? -2.281 3.477 -18.484 1 97.31 207 TYR A CA 1
ATOM 1589 C C . TYR A 1 207 ? -3.451 4.383 -18.844 1 97.31 207 TYR A C 1
ATOM 1591 O O . TYR A 1 207 ? -4.059 5.008 -17.969 1 97.31 207 TYR A O 1
ATOM 1599 N N . LEU A 1 208 ? -3.795 4.469 -20.078 1 97.62 208 LEU A N 1
ATOM 1600 C CA . LEU A 1 208 ? -4.852 5.363 -20.547 1 97.62 208 LEU A CA 1
ATOM 1601 C C . LEU A 1 208 ? -6.219 4.703 -20.406 1 97.62 208 LEU A C 1
ATOM 1603 O O . LEU A 1 208 ? -6.93 4.512 -21.391 1 97.62 208 LEU A O 1
ATOM 1607 N N . ILE A 1 209 ? -6.582 4.324 -19.203 1 98.25 209 ILE A N 1
ATOM 1608 C CA . ILE A 1 209 ? -7.859 3.736 -18.812 1 98.25 209 ILE A CA 1
ATOM 1609 C C . ILE A 1 209 ? -8.625 4.707 -17.922 1 98.25 209 ILE A C 1
ATOM 1611 O O . ILE A 1 209 ? -8.125 5.098 -16.859 1 98.25 209 ILE A O 1
ATOM 1615 N N . GLN A 1 210 ? -9.789 5.145 -18.297 1 97.81 210 GLN A N 1
ATOM 1616 C CA . GLN A 1 210 ? -10.602 6.074 -17.531 1 97.81 210 GLN A CA 1
ATOM 1617 C C . GLN A 1 210 ? -11.984 5.496 -17.25 1 97.81 210 GLN A C 1
ATOM 1619 O O . GLN A 1 210 ? -12.734 6.031 -16.422 1 97.81 210 GLN A O 1
ATOM 1624 N N . GLN A 1 211 ? -12.273 4.41 -17.984 1 97.88 211 GLN A N 1
ATOM 1625 C CA . GLN A 1 211 ? -13.492 3.633 -17.781 1 97.88 211 GLN A CA 1
ATOM 1626 C C . GLN A 1 211 ? -13.203 2.135 -17.812 1 97.88 211 GLN A C 1
ATOM 1628 O O . GLN A 1 211 ? -12.219 1.7 -18.406 1 97.88 211 GLN A O 1
ATOM 1633 N N . CYS A 1 212 ? -14.078 1.345 -17.203 1 98.12 212 CYS A N 1
ATOM 1634 C CA . CYS A 1 212 ? -13.867 -0.096 -17.125 1 98.12 212 CYS A CA 1
ATOM 1635 C C . CYS A 1 212 ? -13.734 -0.716 -18.5 1 98.12 212 CYS A C 1
ATOM 1637 O O . CYS A 1 212 ? -12.969 -1.658 -18.703 1 98.12 212 CYS A O 1
ATOM 1639 N N . ARG A 1 213 ? -14.398 -0.173 -19.484 1 97.88 213 ARG A N 1
ATOM 1640 C CA . ARG A 1 213 ? -14.484 -0.783 -20.812 1 97.88 213 ARG A CA 1
ATOM 1641 C C . ARG A 1 213 ? -13.32 -0.354 -21.688 1 97.88 213 ARG A C 1
ATOM 1643 O O . ARG A 1 213 ? -13.109 -0.917 -22.766 1 97.88 213 ARG A O 1
ATOM 1650 N N . ASP A 1 214 ? -12.508 0.645 -21.25 1 98.38 214 ASP A N 1
ATOM 1651 C CA . ASP A 1 214 ? -11.414 1.15 -22.078 1 98.38 214 ASP A CA 1
ATOM 1652 C C . ASP A 1 214 ? -10.383 0.057 -22.344 1 98.38 214 ASP A C 1
ATOM 1654 O O . ASP A 1 214 ? -10.047 -0.725 -21.453 1 98.38 214 ASP A O 1
ATOM 1658 N N . ARG A 1 215 ? -9.922 -0.058 -23.562 1 98.25 215 ARG A N 1
ATOM 1659 C CA . ARG A 1 215 ? -8.883 -0.994 -23.969 1 98.25 215 ARG A CA 1
ATOM 1660 C C . ARG A 1 215 ? -7.566 -0.268 -24.234 1 98.25 215 ARG A C 1
ATOM 1662 O O . ARG A 1 215 ? -7.559 0.859 -24.734 1 98.25 215 ARG A O 1
ATOM 1669 N N . ILE A 1 216 ? -6.516 -0.902 -23.922 1 97.94 216 ILE A N 1
ATOM 1670 C CA . ILE A 1 216 ? -5.219 -0.268 -24.125 1 97.94 216 ILE A CA 1
ATOM 1671 C C . ILE A 1 216 ? -4.25 -1.264 -24.75 1 97.94 216 ILE A C 1
ATOM 1673 O O . ILE A 1 216 ? -3.086 -0.937 -25 1 97.94 216 ILE A O 1
ATOM 1677 N N . GLY A 1 217 ? -4.703 -2.545 -24.969 1 97.94 217 GLY A N 1
ATOM 1678 C CA . GLY A 1 217 ? -3.816 -3.58 -25.484 1 97.94 217 GLY A CA 1
ATOM 1679 C C . GLY A 1 217 ? -4.391 -4.316 -26.672 1 97.94 217 GLY A C 1
ATOM 1680 O O . GLY A 1 217 ? -5.129 -3.736 -27.469 1 97.94 217 GLY A O 1
ATOM 1681 N N . THR A 1 218 ? -3.891 -5.523 -26.906 1 98.06 218 THR A N 1
ATOM 1682 C CA . THR A 1 218 ? -4.316 -6.367 -28.016 1 98.06 218 THR A CA 1
ATOM 1683 C C . THR A 1 218 ? -5.195 -7.512 -27.516 1 98.06 218 THR A C 1
ATOM 1685 O O . THR A 1 218 ? -5.27 -7.77 -26.312 1 98.06 218 THR A O 1
ATOM 1688 N N . THR A 1 219 ? -5.801 -8.211 -28.406 1 98.12 219 THR A N 1
ATOM 1689 C CA . THR A 1 219 ? -6.734 -9.273 -28.047 1 98.12 219 THR A CA 1
ATOM 1690 C C . THR A 1 219 ? -6.004 -10.609 -27.906 1 98.12 219 THR A C 1
ATOM 1692 O O . THR A 1 219 ? -6.609 -11.609 -27.516 1 98.12 219 THR A O 1
ATOM 1695 N N . SER A 1 220 ? -4.727 -10.648 -28.266 1 98.56 220 SER A N 1
ATOM 1696 C CA . SER A 1 220 ? -3.924 -11.859 -28.188 1 98.56 220 SER A CA 1
ATOM 1697 C C . SER A 1 220 ? -2.512 -11.562 -27.688 1 98.56 220 SER A C 1
ATOM 1699 O O . SER A 1 220 ? -2.082 -10.406 -27.688 1 98.56 220 SER A O 1
ATOM 1701 N N . VAL A 1 221 ? -1.86 -12.547 -27.156 1 98.62 221 VAL A N 1
ATOM 1702 C CA . VAL A 1 221 ? -0.508 -12.391 -26.641 1 98.62 221 VAL A CA 1
ATOM 1703 C C . VAL A 1 221 ? 0.509 -12.641 -27.75 1 98.62 221 VAL A C 1
ATOM 1705 O O . VAL A 1 221 ? 0.599 -13.75 -28.281 1 98.62 221 VAL A O 1
ATOM 1708 N N . PRO A 1 222 ? 1.274 -11.641 -28.078 1 97.94 222 PRO A N 1
ATOM 1709 C CA . PRO A 1 222 ? 2.367 -11.891 -29.016 1 97.94 222 PRO A CA 1
ATOM 1710 C C . PRO A 1 222 ? 3.371 -12.922 -28.5 1 97.94 222 PRO A C 1
ATOM 1712 O O . PRO A 1 222 ? 3.709 -12.914 -27.312 1 97.94 222 PRO A O 1
ATOM 1715 N N . VAL A 1 223 ? 3.787 -13.836 -29.344 1 97.81 223 VAL A N 1
ATOM 1716 C CA . VAL A 1 223 ? 4.773 -14.852 -29 1 97.81 223 VAL A CA 1
ATOM 1717 C C . VAL A 1 223 ? 5.793 -14.992 -30.125 1 97.81 223 VAL A C 1
ATOM 1719 O O . VAL A 1 223 ? 5.426 -15.008 -31.297 1 97.81 223 VAL A O 1
ATOM 1722 N N . ASP A 1 224 ? 7.031 -15 -29.812 1 96.69 224 ASP A N 1
ATOM 1723 C CA . ASP A 1 224 ? 8.078 -15.297 -30.797 1 96.69 224 ASP A CA 1
ATOM 1724 C C . ASP A 1 224 ? 8 -16.75 -31.25 1 96.69 224 ASP A C 1
ATOM 1726 O O . ASP A 1 224 ? 8.266 -17.672 -30.453 1 96.69 224 ASP A O 1
ATOM 1730 N N . PRO A 1 225 ? 7.742 -16.953 -32.5 1 95.62 225 PRO A N 1
ATOM 1731 C CA . PRO A 1 225 ? 7.59 -18.328 -32.969 1 95.62 225 PRO A CA 1
ATOM 1732 C C . PRO A 1 225 ? 8.852 -19.172 -32.75 1 95.62 225 PRO A C 1
ATOM 1734 O O . PRO A 1 225 ? 8.773 -20.391 -32.594 1 95.62 225 PRO A O 1
ATOM 1737 N N . GLU A 1 226 ? 9.984 -18.531 -32.781 1 96.44 226 GLU A N 1
ATOM 1738 C CA . GLU A 1 226 ? 11.242 -19.25 -32.625 1 96.44 226 GLU A CA 1
ATOM 1739 C C . GLU A 1 226 ? 11.391 -19.812 -31.203 1 96.44 226 GLU A C 1
ATOM 1741 O O . GLU A 1 226 ? 12.148 -20.75 -30.984 1 96.44 226 GLU A O 1
ATOM 1746 N N . LYS A 1 227 ? 10.664 -19.266 -30.266 1 98.12 227 LYS A N 1
ATOM 1747 C CA . LYS A 1 227 ? 10.734 -19.734 -28.891 1 98.12 227 LYS A CA 1
ATOM 1748 C C . LYS A 1 227 ? 9.75 -20.875 -28.641 1 98.12 227 LYS A C 1
ATOM 1750 O O . LYS A 1 227 ? 9.836 -21.562 -27.625 1 98.12 227 LYS A O 1
ATOM 1755 N N . VAL A 1 228 ? 8.812 -21.047 -29.547 1 98.69 228 VAL A N 1
ATOM 1756 C CA . VAL A 1 228 ? 7.816 -22.109 -29.391 1 98.69 228 VAL A CA 1
ATOM 1757 C C . VAL A 1 228 ? 8.438 -23.453 -29.75 1 98.69 228 VAL A C 1
ATOM 1759 O O . VAL A 1 228 ? 8.781 -23.703 -30.906 1 98.69 228 VAL A O 1
ATOM 1762 N N . VAL A 1 229 ? 8.484 -24.359 -28.797 1 98.31 229 VAL A N 1
ATOM 1763 C CA . VAL A 1 229 ? 9.195 -25.609 -29.016 1 98.31 229 VAL A CA 1
ATOM 1764 C C . VAL A 1 229 ? 8.203 -26.75 -29.172 1 98.31 229 VAL A C 1
ATOM 1766 O O . VAL A 1 229 ? 8.57 -27.859 -29.562 1 98.31 229 VAL A O 1
ATOM 1769 N N . GLY A 1 230 ? 6.906 -26.5 -28.922 1 98.25 230 GLY A N 1
ATOM 1770 C CA . GLY A 1 230 ? 5.906 -27.547 -29.047 1 98.25 230 GLY A CA 1
ATOM 1771 C C . GLY A 1 230 ? 4.484 -27.016 -28.984 1 98.25 230 GLY A C 1
ATOM 1772 O O . GLY A 1 230 ? 4.188 -26.109 -28.203 1 98.25 230 GLY A O 1
ATOM 1773 N N . ILE A 1 231 ? 3.66 -27.547 -29.797 1 98.44 231 ILE A N 1
ATOM 1774 C CA . ILE A 1 231 ? 2.215 -27.359 -29.75 1 98.44 231 ILE A CA 1
ATOM 1775 C C . ILE A 1 231 ? 1.527 -28.656 -29.359 1 98.44 231 ILE A C 1
ATOM 1777 O O . ILE A 1 231 ? 1.808 -29.719 -29.938 1 98.44 231 ILE A O 1
ATOM 1781 N N . ILE A 1 232 ? 0.676 -28.594 -28.375 1 98.38 232 ILE A N 1
ATOM 1782 C CA . ILE A 1 232 ? -0.024 -29.781 -27.891 1 98.38 232 ILE A CA 1
ATOM 1783 C C . ILE A 1 232 ? -1.53 -29.531 -27.891 1 98.38 232 ILE A C 1
ATOM 1785 O O . ILE A 1 232 ? -1.994 -28.484 -27.422 1 98.38 232 ILE A O 1
ATOM 1789 N N . GLU A 1 233 ? -2.301 -30.422 -28.469 1 98.12 233 GLU A N 1
ATOM 1790 C CA . GLU A 1 233 ? -3.752 -30.297 -28.391 1 98.12 233 GLU A CA 1
ATOM 1791 C C . GLU A 1 233 ? -4.27 -30.75 -27.031 1 98.12 233 GLU A C 1
ATOM 1793 O O . GLU A 1 233 ? -3.881 -31.812 -26.531 1 98.12 233 GLU A O 1
ATOM 1798 N N . CYS A 1 234 ? -4.977 -29.906 -26.438 1 97.25 234 CYS A N 1
ATOM 1799 C CA . CYS A 1 234 ? -5.645 -30.234 -25.188 1 97.25 234 CYS A CA 1
ATOM 1800 C C . CYS A 1 234 ? -7.16 -30.25 -25.359 1 97.25 234 CYS A C 1
ATOM 1802 O O . CYS A 1 234 ? -7.73 -29.359 -25.984 1 97.25 234 CYS A O 1
ATOM 1804 N N . THR A 1 235 ? -7.852 -31.297 -24.828 1 96.44 235 THR A N 1
ATOM 1805 C CA . THR A 1 235 ? -9.297 -31.406 -24.938 1 96.44 235 THR A CA 1
ATOM 1806 C C . THR A 1 235 ? -9.953 -31.469 -23.562 1 96.44 235 THR A C 1
ATOM 1808 O O . THR A 1 235 ? -11.055 -32 -23.422 1 96.44 235 THR A O 1
ATOM 1811 N N . THR A 1 236 ? -9.352 -31.062 -22.594 1 93.88 236 THR A N 1
ATOM 1812 C CA . THR A 1 236 ? -9.836 -31.078 -21.219 1 93.88 236 THR A CA 1
ATOM 1813 C C . THR A 1 236 ? -10.188 -29.672 -20.766 1 93.88 236 THR A C 1
ATOM 1815 O O . THR A 1 236 ? -9.336 -28.766 -20.766 1 93.88 236 THR A O 1
ATOM 1818 N N . PRO A 1 237 ? -11.453 -29.484 -20.297 1 92.31 237 PRO A N 1
ATOM 1819 C CA . PRO A 1 237 ? -11.812 -28.172 -19.766 1 92.31 237 PRO A CA 1
ATOM 1820 C C . PRO A 1 237 ? -11.234 -27.922 -18.375 1 92.31 237 PRO A C 1
ATOM 1822 O O . PRO A 1 237 ? -10.688 -28.844 -17.75 1 92.31 237 PRO A O 1
ATOM 1825 N N . ASP A 1 238 ? -11.312 -26.672 -17.906 1 92.06 238 ASP A N 1
ATOM 1826 C CA . ASP A 1 238 ? -10.898 -26.344 -16.547 1 92.06 238 ASP A CA 1
ATOM 1827 C C . ASP A 1 238 ? -11.75 -27.078 -15.523 1 92.06 238 ASP A C 1
ATOM 1829 O O . ASP A 1 238 ? -12.953 -27.266 -15.719 1 92.06 238 ASP A O 1
ATOM 1833 N N . GLN A 1 239 ? -11.102 -27.516 -14.492 1 90.31 239 GLN A N 1
ATOM 1834 C CA . GLN A 1 239 ? -11.828 -28.188 -13.414 1 90.31 239 GLN A CA 1
ATOM 1835 C C . GLN A 1 239 ? -12.188 -27.203 -12.297 1 90.31 239 GLN A C 1
ATOM 1837 O O . GLN A 1 239 ? -11.414 -27.031 -11.352 1 90.31 239 GLN A O 1
ATOM 1842 N N . THR A 1 240 ? -13.328 -26.641 -12.383 1 90.62 240 THR A N 1
ATOM 1843 C CA . THR A 1 240 ? -13.82 -25.734 -11.352 1 90.62 240 THR A CA 1
ATOM 1844 C C . THR A 1 240 ? -14.844 -26.422 -10.461 1 90.62 240 THR A C 1
ATOM 1846 O O . THR A 1 240 ? -15.258 -27.562 -10.742 1 90.62 240 THR A O 1
ATOM 1849 N N . LEU A 1 241 ? -15.18 -25.812 -9.398 1 86.19 241 LEU A N 1
ATOM 1850 C CA . LEU A 1 241 ? -16.109 -26.406 -8.43 1 86.19 241 LEU A CA 1
ATOM 1851 C C . LEU A 1 241 ? -17.422 -25.641 -8.406 1 86.19 241 LEU A C 1
ATOM 1853 O O . LEU A 1 241 ? -17.469 -24.469 -8.797 1 86.19 241 LEU A O 1
ATOM 1857 N N . PRO A 1 242 ? -18.469 -26.359 -7.93 1 85.5 242 PRO A N 1
ATOM 1858 C CA . PRO A 1 242 ? -19.734 -25.641 -7.754 1 85.5 242 PRO A CA 1
ATOM 1859 C C . PRO A 1 242 ? -19.688 -24.609 -6.641 1 85.5 242 PRO A C 1
ATOM 1861 O O . PRO A 1 242 ? -18.797 -24.656 -5.781 1 85.5 242 PRO A O 1
ATOM 1864 N N . ASN A 1 243 ? -20.609 -23.703 -6.738 1 80.75 243 ASN A N 1
ATOM 1865 C CA . ASN A 1 243 ? -20.719 -22.656 -5.715 1 80.75 243 ASN A CA 1
ATOM 1866 C C . ASN A 1 243 ? -21.562 -23.125 -4.535 1 80.75 243 ASN A C 1
ATOM 1868 O O . ASN A 1 243 ? -22.484 -23.922 -4.703 1 80.75 243 ASN A O 1
ATOM 1872 N N . SER A 1 244 ? -21.156 -22.594 -3.404 1 79.31 244 SER A N 1
ATOM 1873 C CA . SER A 1 244 ? -22.016 -22.812 -2.236 1 79.31 244 SER A CA 1
ATOM 1874 C C . SER A 1 244 ? -23.016 -21.672 -2.074 1 79.31 244 SER A C 1
ATOM 1876 O O . SER A 1 244 ? -22.688 -20.516 -2.344 1 79.31 244 SER A O 1
ATOM 1878 N N . PRO A 1 245 ? -24.203 -22.094 -1.575 1 79.44 245 PRO A N 1
ATOM 1879 C CA . PRO A 1 245 ? -25.203 -21.031 -1.37 1 79.44 245 PRO A CA 1
ATOM 1880 C C . PRO A 1 245 ? -24.828 -20.078 -0.235 1 79.44 245 PRO A C 1
ATOM 1882 O O . PRO A 1 245 ? -24.078 -20.453 0.667 1 79.44 245 PRO A O 1
ATOM 1885 N N . ALA A 1 246 ? -25.422 -18.875 -0.353 1 82.81 246 ALA A N 1
ATOM 1886 C CA . ALA A 1 246 ? -25.219 -17.891 0.705 1 82.81 246 ALA A CA 1
ATOM 1887 C C . ALA A 1 246 ? -25.922 -18.312 1.993 1 82.81 246 ALA A C 1
ATOM 1889 O O . ALA A 1 246 ? -27.047 -18.828 1.956 1 82.81 246 ALA A O 1
ATOM 1890 N N . ASP A 1 247 ? -25.297 -18.062 3.129 1 90.31 247 ASP A N 1
ATOM 1891 C CA . ASP A 1 247 ? -25.922 -18.344 4.426 1 90.31 247 ASP A CA 1
ATOM 1892 C C . ASP A 1 247 ? -26.391 -17.047 5.09 1 90.31 247 ASP A C 1
ATOM 1894 O O . ASP A 1 247 ? -26.312 -15.969 4.488 1 90.31 247 ASP A O 1
ATOM 1898 N N . GLU A 1 248 ? -26.938 -17.156 6.289 1 92.88 248 GLU A N 1
ATOM 1899 C CA . GLU A 1 248 ? -27.547 -16.016 6.984 1 92.88 248 GLU A CA 1
ATOM 1900 C C . GLU A 1 248 ? -26.5 -14.969 7.332 1 92.88 248 GLU A C 1
ATOM 1902 O O . GLU A 1 248 ? -26.766 -13.766 7.27 1 92.88 248 GLU A O 1
ATOM 1907 N N . THR A 1 249 ? -25.375 -15.422 7.738 1 94.94 249 THR A N 1
ATOM 1908 C CA . THR A 1 249 ? -24.266 -14.523 8.07 1 94.94 249 THR A CA 1
ATOM 1909 C C . THR A 1 249 ? -23.891 -13.664 6.863 1 94.94 249 THR A C 1
ATOM 1911 O O . THR A 1 249 ? -23.797 -12.438 6.969 1 94.94 249 THR A O 1
ATOM 1914 N N . ALA A 1 250 ? -23.703 -14.281 5.742 1 94.44 250 ALA A N 1
ATOM 1915 C CA . ALA A 1 250 ? -23.344 -13.594 4.508 1 94.44 250 ALA A CA 1
ATOM 1916 C C . ALA A 1 250 ? -24.438 -12.609 4.09 1 94.44 250 ALA A C 1
ATOM 1918 O O . ALA A 1 250 ? -24.141 -11.508 3.621 1 94.44 250 ALA A O 1
ATOM 1919 N N . THR A 1 251 ? -25.672 -12.977 4.289 1 94.56 251 THR A N 1
ATOM 1920 C CA . THR A 1 251 ? -26.797 -12.125 3.926 1 94.56 251 THR A CA 1
ATOM 1921 C C . THR A 1 251 ? -26.844 -10.883 4.805 1 94.56 251 THR A C 1
ATOM 1923 O O . THR A 1 251 ? -27.109 -9.781 4.32 1 94.56 251 THR A O 1
ATOM 1926 N N . ALA A 1 252 ? -26.609 -11.07 6.094 1 97 252 ALA A N 1
ATOM 1927 C CA . ALA A 1 252 ? -26.578 -9.938 7.012 1 97 252 ALA A CA 1
ATOM 1928 C C . ALA A 1 252 ? -25.469 -8.953 6.637 1 97 252 ALA A C 1
ATOM 1930 O O . ALA A 1 252 ? -25.688 -7.738 6.637 1 97 252 ALA A O 1
ATOM 1931 N N . ILE A 1 253 ? -24.344 -9.445 6.367 1 97.06 253 ILE A N 1
ATOM 1932 C CA . ILE A 1 253 ? -23.219 -8.617 5.965 1 97.06 253 ILE A CA 1
ATOM 1933 C C . ILE A 1 253 ? -23.562 -7.836 4.703 1 97.06 253 ILE A C 1
ATOM 1935 O O . ILE A 1 253 ? -23.328 -6.625 4.633 1 97.06 253 ILE A O 1
ATOM 1939 N N . ALA A 1 254 ? -24.125 -8.531 3.711 1 95.75 254 ALA A N 1
ATOM 1940 C CA . ALA A 1 254 ? -24.547 -7.887 2.475 1 95.75 254 ALA A CA 1
ATOM 1941 C C . ALA A 1 254 ? -25.547 -6.762 2.762 1 95.75 254 ALA A C 1
ATOM 1943 O O . ALA A 1 254 ? -25.469 -5.695 2.145 1 95.75 254 ALA A O 1
ATOM 1944 N N . GLY A 1 255 ? -26.453 -7.031 3.691 1 96.69 255 GLY A N 1
ATOM 1945 C CA . GLY A 1 255 ? -27.422 -6.016 4.07 1 96.69 255 GLY A CA 1
ATOM 1946 C C . GLY A 1 255 ? -26.781 -4.762 4.637 1 96.69 255 GLY A C 1
ATOM 1947 O O . GLY A 1 255 ? -27.156 -3.646 4.266 1 96.69 255 GLY A O 1
ATOM 1948 N N . HIS A 1 256 ? -25.828 -4.918 5.543 1 98 256 HIS A N 1
ATOM 1949 C CA . HIS A 1 256 ? -25.125 -3.781 6.117 1 98 256 HIS A CA 1
ATOM 1950 C C . HIS A 1 256 ? -24.406 -2.98 5.035 1 98 256 HIS A C 1
ATOM 1952 O O . HIS A 1 256 ? -24.391 -1.747 5.074 1 98 256 HIS A O 1
ATOM 1958 N N . LEU A 1 257 ? -23.828 -3.643 4.094 1 97.38 257 LEU A N 1
ATOM 1959 C CA . LEU A 1 257 ? -23.062 -2.988 3.031 1 97.38 257 LEU A CA 1
ATOM 1960 C C . LEU A 1 257 ? -23.984 -2.189 2.119 1 97.38 257 LEU A C 1
ATOM 1962 O O . LEU A 1 257 ? -23.672 -1.055 1.751 1 97.38 257 LEU A O 1
ATOM 1966 N N . ILE A 1 258 ? -25.109 -2.783 1.727 1 96.62 258 ILE A N 1
ATOM 1967 C CA . ILE A 1 258 ? -26.062 -2.1 0.856 1 96.62 258 ILE A CA 1
ATOM 1968 C C . ILE A 1 258 ? -26.562 -0.833 1.541 1 96.62 258 ILE A C 1
ATOM 1970 O O . ILE A 1 258 ? -26.625 0.232 0.922 1 96.62 258 ILE A O 1
ATOM 1974 N N . GLU A 1 259 ? -26.875 -0.966 2.824 1 97.56 259 GLU A N 1
ATOM 1975 C CA . GLU A 1 259 ? -27.312 0.199 3.592 1 97.56 259 GLU A CA 1
ATOM 1976 C C . GLU A 1 259 ? -26.219 1.273 3.621 1 97.56 259 GLU A C 1
ATOM 1978 O O . GLU A 1 259 ? -26.516 2.463 3.488 1 97.56 259 GLU A O 1
ATOM 1983 N N . PHE A 1 260 ? -25.078 0.882 3.812 1 98.31 260 PHE A N 1
ATOM 1984 C CA . PHE A 1 260 ? -23.938 1.801 3.836 1 98.31 260 PHE A CA 1
ATOM 1985 C C . PHE A 1 260 ? -23.797 2.516 2.498 1 98.31 260 PHE A C 1
ATOM 1987 O O . PHE A 1 260 ? -23.578 3.729 2.455 1 98.31 260 PHE A O 1
ATOM 1994 N N . PHE A 1 261 ? -23.828 1.804 1.356 1 97.88 261 PHE A N 1
ATOM 1995 C CA . PHE A 1 261 ? -23.719 2.406 0.034 1 97.88 261 PHE A CA 1
ATOM 1996 C C . PHE A 1 261 ? -24.844 3.412 -0.196 1 97.88 261 PHE A C 1
ATOM 1998 O O . PHE A 1 261 ? -24.609 4.5 -0.728 1 97.88 261 PHE A O 1
ATOM 2005 N N . GLU A 1 262 ? -26.031 3.027 0.218 1 97.62 262 GLU A N 1
ATOM 2006 C CA . GLU A 1 262 ? -27.156 3.953 0.105 1 97.62 262 GLU A CA 1
ATOM 2007 C C . GLU A 1 262 ? -26.906 5.223 0.913 1 97.62 262 GLU A C 1
ATOM 2009 O O . GLU A 1 262 ? -27.234 6.324 0.458 1 97.62 262 GLU A O 1
ATOM 2014 N N . HIS A 1 263 ? -26.406 5.016 2.107 1 97.88 263 HIS A N 1
ATOM 2015 C CA . HIS A 1 263 ? -26.062 6.148 2.959 1 97.88 263 HIS A CA 1
ATOM 2016 C C . HIS A 1 263 ? -25.047 7.066 2.277 1 97.88 263 HIS A C 1
ATOM 2018 O O . HIS A 1 263 ? -25.203 8.289 2.279 1 97.88 263 HIS A O 1
ATOM 2024 N N . GLU A 1 264 ? -24 6.523 1.729 1 98.06 264 GLU A N 1
ATOM 2025 C CA . GLU A 1 264 ? -22.953 7.297 1.071 1 98.06 264 GLU A CA 1
ATOM 2026 C C . GLU A 1 264 ? -23.484 8.016 -0.162 1 98.06 264 GLU A C 1
ATOM 2028 O O . GLU A 1 264 ? -23.109 9.156 -0.434 1 98.06 264 GLU A O 1
ATOM 2033 N N . VAL A 1 265 ? -24.328 7.367 -0.926 1 97.75 265 VAL A N 1
ATOM 2034 C CA . VAL A 1 265 ? -24.953 7.996 -2.078 1 97.75 265 VAL A CA 1
ATOM 2035 C C . VAL A 1 265 ? -25.812 9.18 -1.616 1 97.75 265 VAL A C 1
ATOM 2037 O O . VAL A 1 265 ? -25.75 10.266 -2.199 1 97.75 265 VAL A O 1
ATOM 2040 N N . ALA A 1 266 ? -26.578 8.977 -0.565 1 97.25 266 ALA A N 1
ATOM 2041 C CA . ALA A 1 266 ? -27.469 10.008 -0.047 1 97.25 266 ALA A CA 1
ATOM 2042 C C . ALA A 1 266 ? -26.688 11.242 0.406 1 97.25 266 ALA A C 1
ATOM 2044 O O . ALA A 1 266 ? -27.203 12.367 0.34 1 97.25 266 ALA A O 1
ATOM 2045 N N . HIS A 1 267 ? -25.484 11.047 0.807 1 96.94 267 HIS A N 1
ATOM 2046 C CA . HIS A 1 267 ? -24.672 12.156 1.306 1 96.94 267 HIS A CA 1
ATOM 2047 C C . HIS A 1 267 ? -23.766 12.695 0.217 1 96.94 267 HIS A C 1
ATOM 2049 O O . HIS A 1 267 ? -22.859 13.5 0.498 1 96.94 267 HIS A O 1
ATOM 2055 N N . GLY A 1 268 ? -23.859 12.188 -0.994 1 95.75 268 GLY A N 1
ATOM 2056 C CA . GLY A 1 268 ? -23.172 12.742 -2.156 1 95.75 268 GLY A CA 1
ATOM 2057 C C . GLY A 1 268 ? -21.734 12.273 -2.283 1 95.75 268 GLY A C 1
ATOM 2058 O O . GLY A 1 268 ? -20.953 12.867 -3.027 1 95.75 268 GLY A O 1
ATOM 2059 N N . ARG A 1 269 ? -21.328 11.25 -1.567 1 97.56 269 ARG A N 1
ATOM 2060 C CA . ARG A 1 269 ? -19.938 10.797 -1.597 1 97.56 269 ARG A CA 1
ATOM 2061 C C . ARG A 1 269 ? -19.75 9.664 -2.598 1 97.56 269 ARG A C 1
ATOM 2063 O O . ARG A 1 269 ? -18.625 9.281 -2.912 1 97.56 269 ARG A O 1
ATOM 2070 N N . LEU A 1 270 ? -20.844 9.055 -3.041 1 97.88 270 LEU A N 1
ATOM 2071 C CA . LEU A 1 270 ? -20.891 8.102 -4.145 1 97.88 270 LEU A CA 1
ATOM 2072 C C . LEU A 1 270 ? -21.953 8.5 -5.164 1 97.88 270 LEU A C 1
ATOM 2074 O O . LEU A 1 270 ? -23 9.055 -4.801 1 97.88 270 LEU A O 1
ATOM 2078 N N . PRO A 1 271 ? -21.688 8.211 -6.418 1 97.44 271 PRO A N 1
ATOM 2079 C CA . PRO A 1 271 ? -22.781 8.391 -7.383 1 97.44 271 PRO A CA 1
ATOM 2080 C C . PRO A 1 271 ? -23.891 7.352 -7.223 1 97.44 271 PRO A C 1
ATOM 2082 O O . PRO A 1 271 ? -23.672 6.305 -6.605 1 97.44 271 PRO A O 1
ATOM 2085 N N . LYS A 1 272 ? -25.016 7.566 -7.836 1 96.44 272 LYS A N 1
ATOM 2086 C CA . LYS A 1 272 ? -26.203 6.727 -7.688 1 96.44 272 LYS A CA 1
ATOM 2087 C C . LYS A 1 272 ? -25.938 5.316 -8.211 1 96.44 272 LYS A C 1
ATOM 2089 O O . LYS A 1 272 ? -26.547 4.355 -7.734 1 96.44 272 LYS A O 1
ATOM 2094 N N . ASN A 1 273 ? -25.172 5.234 -9.242 1 96.88 273 ASN A N 1
ATOM 2095 C CA . ASN A 1 273 ? -24.844 3.922 -9.789 1 96.88 273 ASN A CA 1
ATOM 2096 C C . ASN A 1 273 ? -23.562 3.354 -9.172 1 96.88 273 ASN A C 1
ATOM 2098 O O . ASN A 1 273 ? -22.938 2.457 -9.742 1 96.88 273 ASN A O 1
ATOM 2102 N N . LEU A 1 274 ? -23.094 3.947 -8.055 1 97.5 274 LEU A N 1
ATOM 2103 C CA . LEU A 1 274 ? -21.875 3.553 -7.352 1 97.5 274 LEU A CA 1
ATOM 2104 C C . LEU A 1 274 ? -20.656 3.725 -8.242 1 97.5 274 LEU A C 1
ATOM 2106 O O . LEU A 1 274 ? -20.688 4.469 -9.227 1 97.5 274 LEU A O 1
ATOM 2110 N N . LEU A 1 275 ? -19.5 3.381 -7.812 1 98.5 275 LEU A N 1
ATOM 2111 C CA . LEU A 1 275 ? -18.234 3.242 -8.539 1 98.5 275 LEU A CA 1
ATOM 2112 C C . LEU A 1 275 ? -17.906 1.774 -8.789 1 98.5 275 LEU A C 1
ATOM 2114 O O . LEU A 1 275 ? -18.594 0.886 -8.266 1 98.5 275 LEU A O 1
ATOM 2118 N N . PRO A 1 276 ? -17 1.449 -9.68 1 98.44 276 PRO A N 1
ATOM 2119 C CA . PRO A 1 276 ? -16.734 0.043 -10 1 98.44 276 PRO A CA 1
ATOM 2120 C C . PRO A 1 276 ? -16.516 -0.812 -8.75 1 98.44 276 PRO A C 1
ATOM 2122 O O . PRO A 1 276 ? -15.852 -0.371 -7.809 1 98.44 276 PRO A O 1
ATOM 2125 N N . LEU A 1 277 ? -17.047 -1.992 -8.789 1 97.5 277 LEU A N 1
ATOM 2126 C CA . LEU A 1 277 ? -17 -2.889 -7.637 1 97.5 277 LEU A CA 1
ATOM 2127 C C . LEU A 1 277 ? -15.898 -3.924 -7.789 1 97.5 277 LEU A C 1
ATOM 2129 O O . LEU A 1 277 ? -15.656 -4.43 -8.883 1 97.5 277 LEU A O 1
ATOM 2133 N N . GLN A 1 278 ? -15.227 -4.176 -6.793 1 97.5 278 GLN A N 1
ATOM 2134 C CA . GLN A 1 278 ? -14.312 -5.305 -6.645 1 97.5 278 GLN A CA 1
ATOM 2135 C C . GLN A 1 278 ? -14.688 -6.164 -5.438 1 97.5 278 GLN A C 1
ATOM 2137 O O . GLN A 1 278 ? -14.875 -5.641 -4.336 1 97.5 278 GLN A O 1
ATOM 2142 N N . SER A 1 279 ? -14.836 -7.379 -5.633 1 89.88 279 SER A N 1
ATOM 2143 C CA . SER A 1 279 ? -15.125 -8.297 -4.539 1 89.88 279 SER A CA 1
ATOM 2144 C C . SER A 1 279 ? -14.234 -9.531 -4.598 1 89.88 279 SER A C 1
ATOM 2146 O O . SER A 1 279 ? -13.922 -10.031 -5.684 1 89.88 279 SER A O 1
ATOM 2148 N N . GLY A 1 280 ? -13.805 -9.883 -3.43 1 80.5 280 GLY A N 1
ATOM 2149 C CA . GLY A 1 280 ? -13.117 -11.164 -3.371 1 80.5 280 GLY A CA 1
ATOM 2150 C C . GLY A 1 280 ? -14.008 -12.336 -3.725 1 80.5 280 GLY A C 1
ATOM 2151 O O . GLY A 1 280 ? -15.039 -12.164 -4.383 1 80.5 280 GLY A O 1
ATOM 2152 N N . ILE A 1 281 ? -13.555 -13.461 -3.508 1 72.31 281 ILE A N 1
ATOM 2153 C CA . ILE A 1 281 ? -14.273 -14.688 -3.848 1 72.31 281 ILE A CA 1
ATOM 2154 C C . ILE A 1 281 ? -14.852 -15.312 -2.58 1 72.31 281 ILE A C 1
ATOM 2156 O O . ILE A 1 281 ? -14.398 -15.016 -1.472 1 72.31 281 ILE A O 1
ATOM 2160 N N . GLY A 1 282 ? -15.953 -16.016 -2.73 1 76.12 282 GLY A N 1
ATOM 2161 C CA . GLY A 1 282 ? -16.5 -16.734 -1.601 1 76.12 282 GLY A CA 1
ATOM 2162 C C . GLY A 1 282 ? -17.953 -16.406 -1.327 1 76.12 282 GLY A C 1
ATOM 2163 O O . GLY A 1 282 ? -18.578 -15.625 -2.064 1 76.12 282 GLY A O 1
ATOM 2164 N N . ASN A 1 283 ? -18.359 -16.953 -0.211 1 80.06 283 ASN A N 1
ATOM 2165 C CA . ASN A 1 283 ? -19.766 -16.891 0.139 1 80.06 283 ASN A CA 1
ATOM 2166 C C . ASN A 1 283 ? -20.219 -15.453 0.404 1 80.06 283 ASN A C 1
ATOM 2168 O O . ASN A 1 283 ? -21.297 -15.047 -0.042 1 80.06 283 ASN A O 1
ATOM 2172 N N . ILE A 1 284 ? -19.438 -14.773 1.126 1 83.44 284 ILE A N 1
ATOM 2173 C CA . ILE A 1 284 ? -19.828 -13.406 1.478 1 83.44 284 ILE A CA 1
ATOM 2174 C C . ILE A 1 284 ? -19.828 -12.531 0.227 1 83.44 284 ILE A C 1
ATOM 2176 O O . ILE A 1 284 ? -20.75 -11.75 0.008 1 83.44 284 ILE A O 1
ATOM 2180 N N . ALA A 1 285 ? -18.797 -12.672 -0.541 1 81.12 285 ALA A N 1
ATOM 2181 C CA . ALA A 1 285 ? -18.719 -11.93 -1.794 1 81.12 285 ALA A CA 1
ATOM 2182 C C . ALA A 1 285 ? -19.938 -12.188 -2.672 1 81.12 285 ALA A C 1
ATOM 2184 O O . ALA A 1 285 ? -20.5 -11.25 -3.236 1 81.12 285 ALA A O 1
ATOM 2185 N N . ASN A 1 286 ? -20.375 -13.383 -2.725 1 81.88 286 ASN A N 1
ATOM 2186 C CA . ASN A 1 286 ? -21.531 -13.766 -3.51 1 81.88 286 ASN A CA 1
ATOM 2187 C C . ASN A 1 286 ? -22.812 -13.148 -2.955 1 81.88 286 ASN A C 1
ATOM 2189 O O . ASN A 1 286 ? -23.688 -12.734 -3.719 1 81.88 286 ASN A O 1
ATOM 2193 N N . ALA A 1 287 ? -22.844 -13.094 -1.699 1 86.75 287 ALA A N 1
ATOM 2194 C CA . ALA A 1 287 ? -24.031 -12.516 -1.057 1 86.75 287 ALA A CA 1
ATOM 2195 C C . ALA A 1 287 ? -24.125 -11.016 -1.345 1 86.75 287 ALA A C 1
ATOM 2197 O O . ALA A 1 287 ? -25.219 -10.484 -1.538 1 86.75 287 ALA A O 1
ATOM 2198 N N . VAL A 1 288 ? -23.016 -10.359 -1.29 1 87.44 288 VAL A N 1
ATOM 2199 C CA . VAL A 1 288 ? -22.984 -8.922 -1.545 1 87.44 288 VAL A CA 1
ATOM 2200 C C . VAL A 1 288 ? -23.453 -8.641 -2.971 1 87.44 288 VAL A C 1
ATOM 2202 O O . VAL A 1 288 ? -24.297 -7.762 -3.193 1 87.44 288 VAL A O 1
ATOM 2205 N N . ILE A 1 289 ? -22.953 -9.367 -3.896 1 84.62 289 ILE A N 1
ATOM 2206 C CA . ILE A 1 289 ? -23.328 -9.195 -5.297 1 84.62 289 ILE A CA 1
ATOM 2207 C C . ILE A 1 289 ? -24.797 -9.555 -5.484 1 84.62 289 ILE A C 1
ATOM 2209 O O . ILE A 1 289 ? -25.516 -8.883 -6.223 1 84.62 289 ILE A O 1
ATOM 2213 N N . GLY A 1 290 ? -25.25 -10.656 -4.816 1 83.56 290 GLY A N 1
ATOM 2214 C CA . GLY A 1 290 ? -26.656 -11 -4.832 1 83.56 290 GLY A CA 1
ATOM 2215 C C . GLY A 1 290 ? -27.547 -9.914 -4.258 1 83.56 290 GLY A C 1
ATOM 2216 O O . GLY A 1 290 ? -28.641 -9.664 -4.77 1 83.56 290 GLY A O 1
ATOM 2217 N N . GLY A 1 291 ? -27.047 -9.312 -3.203 1 87.88 291 GLY A N 1
ATOM 2218 C CA . GLY A 1 291 ? -27.781 -8.203 -2.6 1 87.88 291 GLY A CA 1
ATOM 2219 C C . GLY A 1 291 ? -27.938 -7.02 -3.533 1 87.88 291 GLY A C 1
ATOM 2220 O O . GLY A 1 291 ? -28.969 -6.336 -3.5 1 87.88 291 GLY A O 1
ATOM 2221 N N . LEU A 1 292 ? -27 -6.758 -4.328 1 90.25 292 LEU A N 1
ATOM 2222 C CA . LEU A 1 292 ? -27.062 -5.664 -5.293 1 90.25 292 LEU A CA 1
ATOM 2223 C C . LEU A 1 292 ? -28.141 -5.922 -6.344 1 90.25 292 LEU A C 1
ATOM 2225 O O . LEU A 1 292 ? -28.75 -4.984 -6.855 1 90.25 292 LEU A O 1
ATOM 2229 N N . GLU A 1 293 ? -28.328 -7.203 -6.66 1 87.94 293 GLU A N 1
ATOM 2230 C CA . GLU A 1 293 ? -29.344 -7.582 -7.629 1 87.94 293 GLU A CA 1
ATOM 2231 C C . GLU A 1 293 ? -30.734 -7.16 -7.156 1 87.94 293 GLU A C 1
ATOM 2233 O O . GLU A 1 293 ? -31.578 -6.742 -7.961 1 87.94 293 GLU A O 1
ATOM 2238 N N . THR A 1 294 ? -30.953 -7.238 -5.895 1 88.19 294 THR A N 1
ATOM 2239 C CA . THR A 1 294 ? -32.281 -6.934 -5.344 1 88.19 294 THR A CA 1
ATOM 2240 C C . THR A 1 294 ? -32.312 -5.492 -4.848 1 88.19 294 THR A C 1
ATOM 2242 O O . THR A 1 294 ? -33.375 -5.035 -4.375 1 88.19 294 THR A O 1
ATOM 2245 N N . SER A 1 295 ? -31.25 -4.836 -4.941 1 91.75 295 SER A N 1
ATOM 2246 C CA . SER A 1 295 ? -31.188 -3.451 -4.492 1 91.75 295 SER A CA 1
ATOM 2247 C C . SER A 1 295 ? -31.703 -2.496 -5.562 1 91.75 295 SER A C 1
ATOM 2249 O O . SER A 1 295 ? -32.188 -2.934 -6.609 1 91.75 295 SER A O 1
ATOM 2251 N N . ASN A 1 296 ? -31.562 -1.184 -5.246 1 91.81 296 ASN A N 1
ATOM 2252 C CA . ASN A 1 296 ? -32.031 -0.161 -6.184 1 91.81 296 ASN A CA 1
ATOM 2253 C C . ASN A 1 296 ? -30.891 0.288 -7.105 1 91.81 296 ASN A C 1
ATOM 2255 O O . ASN A 1 296 ? -31.109 1.114 -7.996 1 91.81 296 ASN A O 1
ATOM 2259 N N . PHE A 1 297 ? -29.734 -0.26 -6.93 1 96.38 297 PHE A N 1
ATOM 2260 C CA . PHE A 1 297 ? -28.594 0.177 -7.738 1 96.38 297 PHE A CA 1
ATOM 2261 C C . PHE A 1 297 ? -28.688 -0.397 -9.148 1 96.38 297 PHE A C 1
ATOM 2263 O O . PHE A 1 297 ? -29.062 -1.554 -9.328 1 96.38 297 PHE A O 1
ATOM 2270 N N . LYS A 1 298 ? -28.359 0.381 -10.133 1 96.31 298 LYS A N 1
ATOM 2271 C CA . LYS A 1 298 ? -28.359 -0 -11.539 1 96.31 298 LYS A CA 1
ATOM 2272 C C . LYS A 1 298 ? -27.141 0.593 -12.266 1 96.31 298 LYS A C 1
ATOM 2274 O O . LYS A 1 298 ? -26.422 1.411 -11.695 1 96.31 298 LYS A O 1
ATOM 2279 N N . ASN A 1 299 ? -26.969 0.053 -13.508 1 97.44 299 ASN A N 1
ATOM 2280 C CA . ASN A 1 299 ? -25.844 0.508 -14.328 1 97.44 299 ASN A CA 1
ATOM 2281 C C . ASN A 1 299 ? -24.516 0.333 -13.609 1 97.44 299 ASN A C 1
ATOM 2283 O O . ASN A 1 299 ? -23.688 1.244 -13.602 1 97.44 299 ASN A O 1
ATOM 2287 N N . LEU A 1 300 ? -24.391 -0.765 -12.961 1 97.38 300 LEU A N 1
ATOM 2288 C CA . LEU A 1 300 ? -23.188 -1.074 -12.195 1 97.38 300 LEU A CA 1
ATOM 2289 C C . LEU A 1 300 ? -22.047 -1.454 -13.117 1 97.38 300 LEU A C 1
ATOM 2291 O O . LEU A 1 300 ? -22.266 -1.898 -14.25 1 97.38 300 LEU A O 1
ATOM 2295 N N . ASN A 1 301 ? -20.844 -1.234 -12.711 1 97.94 301 ASN A N 1
ATOM 2296 C CA . ASN A 1 301 ? -19.609 -1.694 -13.344 1 97.94 301 ASN A CA 1
ATOM 2297 C C . ASN A 1 301 ? -18.734 -2.449 -12.352 1 97.94 301 ASN A C 1
ATOM 2299 O O . ASN A 1 301 ? -18.797 -2.219 -11.148 1 97.94 301 ASN A O 1
ATOM 2303 N N . VAL A 1 302 ? -17.984 -3.307 -12.945 1 97.38 302 VAL A N 1
ATOM 2304 C CA . VAL A 1 302 ? -17.156 -4.16 -12.109 1 97.38 302 VAL A CA 1
ATOM 2305 C C . VAL A 1 302 ? -15.703 -4.109 -12.594 1 97.38 302 VAL A C 1
ATOM 2307 O O . VAL A 1 302 ? -15.438 -4.23 -13.789 1 97.38 302 VAL A O 1
ATOM 2310 N N . TRP A 1 303 ? -14.797 -3.801 -11.734 1 98.25 303 TRP A N 1
ATOM 2311 C CA . TRP A 1 303 ? -13.352 -3.934 -11.883 1 98.25 303 TRP A CA 1
ATOM 2312 C C . TRP A 1 303 ? -12.773 -4.844 -10.805 1 98.25 303 TRP A C 1
ATOM 2314 O O . TRP A 1 303 ? -12.508 -4.398 -9.688 1 98.25 303 TRP A O 1
ATOM 2324 N N . THR A 1 304 ? -12.594 -6.117 -11.141 1 97.06 304 THR A N 1
ATOM 2325 C CA . THR A 1 304 ? -12.227 -7.109 -10.141 1 97.06 304 THR A CA 1
ATOM 2326 C C . THR A 1 304 ? -11.148 -8.047 -10.672 1 97.06 304 THR A C 1
ATOM 2328 O O . THR A 1 304 ? -10.664 -7.875 -11.797 1 97.06 304 THR A O 1
ATOM 2331 N N . GLU A 1 305 ? -10.641 -8.938 -9.828 1 96.88 305 GLU A N 1
ATOM 2332 C CA . GLU A 1 305 ? -9.695 -9.961 -10.273 1 96.88 305 GLU A CA 1
ATOM 2333 C C . GLU A 1 305 ? -10.414 -11.141 -10.914 1 96.88 305 GLU A C 1
ATOM 2335 O O . GLU A 1 305 ? -9.953 -11.68 -11.922 1 96.88 305 GLU A O 1
ATOM 2340 N N . VAL A 1 306 ? -11.57 -11.484 -10.297 1 95.56 306 VAL A N 1
ATOM 2341 C CA . VAL A 1 306 ? -12.242 -12.711 -10.719 1 95.56 306 VAL A CA 1
ATOM 2342 C C . VAL A 1 306 ? -13.734 -12.453 -10.891 1 95.56 306 VAL A C 1
ATOM 2344 O O . VAL A 1 306 ? -14.391 -11.922 -9.992 1 95.56 306 VAL A O 1
ATOM 2347 N N . ILE A 1 307 ? -14.25 -12.789 -12.023 1 95.19 307 ILE A N 1
ATOM 2348 C CA . ILE A 1 307 ? -15.688 -12.758 -12.273 1 95.19 307 ILE A CA 1
ATOM 2349 C C . ILE A 1 307 ? -16.281 -14.141 -11.992 1 95.19 307 ILE A C 1
ATOM 2351 O O . ILE A 1 307 ? -15.844 -15.141 -12.562 1 95.19 307 ILE A O 1
ATOM 2355 N N . GLN A 1 308 ? -17.234 -14.172 -11.125 1 92.56 308 GLN A N 1
ATOM 2356 C CA . GLN A 1 308 ? -17.875 -15.422 -10.727 1 92.56 308 GLN A CA 1
ATOM 2357 C C . GLN A 1 308 ? -19.312 -15.492 -11.234 1 92.56 308 GLN A C 1
ATOM 2359 O O . GLN A 1 308 ? -19.781 -14.578 -11.914 1 92.56 308 GLN A O 1
ATOM 2364 N N . ASP A 1 309 ? -20.016 -16.594 -10.914 1 92.19 309 ASP A N 1
ATOM 2365 C CA . ASP A 1 309 ? -21.328 -16.906 -11.469 1 92.19 309 ASP A CA 1
ATOM 2366 C C . ASP A 1 309 ? -22.328 -15.773 -11.188 1 92.19 309 ASP A C 1
ATOM 2368 O O . ASP A 1 309 ? -23.156 -15.453 -12.039 1 92.19 309 ASP A O 1
ATOM 2372 N N . THR A 1 310 ? -22.219 -15.227 -10.031 1 89.44 310 THR A N 1
ATOM 2373 C CA . THR A 1 310 ? -23.219 -14.25 -9.594 1 89.44 310 THR A CA 1
ATOM 2374 C C . THR A 1 310 ? -23.203 -13.016 -10.484 1 89.44 310 THR A C 1
ATOM 2376 O O . THR A 1 310 ? -24.203 -12.305 -10.594 1 89.44 310 THR A O 1
ATOM 2379 N N . PHE A 1 311 ? -22.125 -12.734 -11.141 1 92.38 311 PHE A N 1
ATOM 2380 C CA . PHE A 1 311 ? -22.062 -11.609 -12.055 1 92.38 311 PHE A CA 1
ATOM 2381 C C . PHE A 1 311 ? -22.891 -11.883 -13.305 1 92.38 311 PHE A C 1
ATOM 2383 O O . PHE A 1 311 ? -23.406 -10.953 -13.93 1 92.38 311 PHE A O 1
ATOM 2390 N N . LEU A 1 312 ? -23 -13.172 -13.742 1 94 312 LEU A N 1
ATOM 2391 C CA . LEU A 1 312 ? -23.891 -13.516 -14.844 1 94 312 LEU A CA 1
ATOM 2392 C C . LEU A 1 312 ? -25.328 -13.164 -14.508 1 94 312 LEU A C 1
ATOM 2394 O O . LEU A 1 312 ? -26.062 -12.656 -15.359 1 94 312 LEU A O 1
ATOM 2398 N N . ASP A 1 313 ? -25.688 -13.414 -13.242 1 92.69 313 ASP A N 1
ATOM 2399 C CA . ASP A 1 313 ? -27.031 -13.055 -12.789 1 92.69 313 ASP A CA 1
ATOM 2400 C C . ASP A 1 313 ? -27.25 -11.547 -12.898 1 92.69 313 ASP A C 1
ATOM 2402 O O . ASP A 1 313 ? -28.328 -11.109 -13.305 1 92.69 313 ASP A O 1
ATOM 2406 N N . LEU A 1 314 ? -26.297 -10.812 -12.539 1 93.75 314 LEU A N 1
ATOM 2407 C CA . LEU A 1 314 ? -26.406 -9.359 -12.586 1 93.75 314 LEU A CA 1
ATOM 2408 C C . LEU A 1 314 ? -26.5 -8.867 -14.031 1 93.75 314 LEU A C 1
ATOM 2410 O O . LEU A 1 314 ? -27.219 -7.914 -14.32 1 93.75 314 LEU A O 1
ATOM 2414 N N . PHE A 1 315 ? -25.75 -9.469 -14.93 1 95.62 315 PHE A N 1
ATOM 2415 C CA . PHE A 1 315 ? -25.875 -9.148 -16.344 1 95.62 315 PHE A CA 1
ATOM 2416 C C . PHE A 1 315 ? -27.297 -9.43 -16.844 1 95.62 315 PHE A C 1
ATOM 2418 O O . PHE A 1 315 ? -27.922 -8.578 -17.484 1 95.62 315 PHE A O 1
ATOM 2425 N N . ASP A 1 316 ? -27.766 -10.57 -16.516 1 95.31 316 ASP A N 1
ATOM 2426 C CA . ASP A 1 316 ? -29.047 -11.023 -17.016 1 95.31 316 ASP A CA 1
ATOM 2427 C C . ASP A 1 316 ? -30.188 -10.172 -16.469 1 95.31 316 ASP A C 1
ATOM 2429 O O . ASP A 1 316 ? -31.219 -9.992 -17.125 1 95.31 316 ASP A O 1
ATOM 2433 N N . SER A 1 317 ? -30.016 -9.664 -15.258 1 94 317 SER A N 1
ATOM 2434 C CA . SER A 1 317 ? -31.031 -8.812 -14.648 1 94 317 SER A CA 1
ATOM 2435 C C . SER A 1 317 ? -31 -7.406 -15.234 1 94 317 SER A C 1
ATOM 2437 O O . SER A 1 317 ? -31.875 -6.59 -14.953 1 94 317 SER A O 1
ATOM 2439 N N . GLY A 1 318 ? -29.922 -7.082 -15.93 1 94.94 318 GLY A N 1
ATOM 2440 C CA . GLY A 1 318 ? -29.797 -5.766 -16.531 1 94.94 318 GLY A CA 1
ATOM 2441 C C . GLY A 1 318 ? -29.141 -4.75 -15.609 1 94.94 318 GLY A C 1
ATOM 2442 O O . GLY A 1 318 ? -29.031 -3.57 -15.953 1 94.94 318 GLY A O 1
ATOM 2443 N N . LYS A 1 319 ? -28.703 -5.16 -14.5 1 96.25 319 LYS A N 1
ATOM 2444 C CA . LYS A 1 319 ? -28.172 -4.238 -13.508 1 96.25 319 LYS A CA 1
ATOM 2445 C C . LYS A 1 319 ? -26.688 -3.979 -13.734 1 96.25 319 LYS A C 1
ATOM 2447 O O . LYS A 1 319 ? -26.156 -2.947 -13.312 1 96.25 319 LYS A O 1
ATOM 2452 N N . LEU A 1 320 ? -26.031 -4.906 -14.352 1 96.81 320 LEU A N 1
ATOM 2453 C CA . LEU A 1 320 ? -24.594 -4.789 -14.602 1 96.81 320 LEU A CA 1
ATOM 2454 C C . LEU A 1 320 ? -24.328 -4.438 -16.062 1 96.81 320 LEU A C 1
ATOM 2456 O O . LEU A 1 320 ? -24.75 -5.168 -16.969 1 96.81 320 LEU A O 1
ATOM 2460 N N . ASP A 1 321 ? -23.609 -3.34 -16.266 1 97.62 321 ASP A N 1
ATOM 2461 C CA . ASP A 1 321 ? -23.344 -2.871 -17.625 1 97.62 321 ASP A CA 1
ATOM 2462 C C . ASP A 1 321 ? -22.062 -3.5 -18.172 1 97.62 321 ASP A C 1
ATOM 2464 O O . ASP A 1 321 ? -21.984 -3.834 -19.359 1 97.62 321 ASP A O 1
ATOM 2468 N N . PHE A 1 322 ? -21.094 -3.641 -17.344 1 98.19 322 PHE A N 1
ATOM 2469 C CA . PHE A 1 322 ? -19.797 -4.086 -17.812 1 98.19 322 PHE A CA 1
ATOM 2470 C C . PHE A 1 322 ? -18.953 -4.633 -16.672 1 98.19 322 PHE A C 1
ATOM 2472 O O . PHE A 1 322 ? -19.047 -4.145 -15.539 1 98.19 322 PHE A O 1
ATOM 2479 N N . ALA A 1 323 ? -18.172 -5.652 -16.969 1 97.81 323 ALA A N 1
ATOM 2480 C CA . ALA A 1 323 ? -17.266 -6.23 -15.984 1 97.81 323 ALA A CA 1
ATOM 2481 C C . ALA A 1 323 ? -15.906 -6.551 -16.609 1 97.81 323 ALA A C 1
ATOM 2483 O O . ALA A 1 323 ? -15.836 -7.074 -17.719 1 97.81 323 ALA A O 1
ATOM 2484 N N . THR A 1 324 ? -14.852 -6.195 -15.953 1 98.44 324 THR A N 1
ATOM 2485 C CA . THR A 1 324 ? -13.5 -6.555 -16.375 1 98.44 324 THR A CA 1
ATOM 2486 C C . THR A 1 324 ? -12.734 -7.223 -15.25 1 98.44 324 THR A C 1
ATOM 2488 O O . THR A 1 324 ? -12.961 -6.926 -14.07 1 98.44 324 THR A O 1
ATOM 2491 N N . ALA A 1 325 ? -11.875 -8.148 -15.547 1 98 325 ALA A N 1
ATOM 2492 C CA . ALA A 1 325 ? -11.109 -8.945 -14.594 1 98 325 ALA A CA 1
ATOM 2493 C C . ALA A 1 325 ? -9.883 -9.562 -15.258 1 98 325 ALA A C 1
ATOM 2495 O O . ALA A 1 325 ? -9.602 -9.305 -16.438 1 98 325 ALA A O 1
ATOM 2496 N N . THR A 1 326 ? -9.078 -10.258 -14.43 1 98.31 326 THR A N 1
ATOM 2497 C CA . THR A 1 326 ? -7.973 -11.016 -15.008 1 98.31 326 THR A CA 1
ATOM 2498 C C . THR A 1 326 ? -8.391 -12.461 -15.273 1 98.31 326 THR A C 1
ATOM 2500 O O . THR A 1 326 ? -7.73 -13.164 -16.047 1 98.31 326 THR A O 1
ATOM 2503 N N . SER A 1 327 ? -9.547 -12.844 -14.688 1 97.5 327 SER A N 1
ATOM 2504 C CA . SER A 1 327 ? -9.992 -14.227 -14.852 1 97.5 327 SER A CA 1
ATOM 2505 C C . SER A 1 327 ? -11.508 -14.336 -14.695 1 97.5 327 SER A C 1
ATOM 2507 O O . SER A 1 327 ? -12.125 -13.547 -13.977 1 97.5 327 SER A O 1
ATOM 2509 N N . ILE A 1 328 ? -12.062 -15.266 -15.445 1 95.94 328 ILE A N 1
ATOM 2510 C CA . ILE A 1 328 ? -13.43 -15.734 -15.242 1 95.94 328 ILE A CA 1
ATOM 2511 C C . ILE A 1 328 ? -13.414 -17.125 -14.633 1 95.94 328 ILE A C 1
ATOM 2513 O O . ILE A 1 328 ? -12.914 -18.078 -15.242 1 95.94 328 ILE A O 1
ATOM 2517 N N . ARG A 1 329 ? -13.883 -17.234 -13.469 1 94.25 329 ARG A N 1
ATOM 2518 C CA . ARG A 1 329 ? -13.945 -18.531 -12.797 1 94.25 329 ARG A CA 1
ATOM 2519 C C . ARG A 1 329 ? -15.383 -18.891 -12.461 1 94.25 329 ARG A C 1
ATOM 2521 O O . ARG A 1 329 ? -15.828 -18.734 -11.328 1 94.25 329 ARG A O 1
ATOM 2528 N N . PHE A 1 330 ? -16.062 -19.5 -13.406 1 94.5 330 PHE A N 1
ATOM 2529 C CA . PHE A 1 330 ? -17.438 -19.953 -13.211 1 94.5 330 PHE A CA 1
ATOM 2530 C C . PHE A 1 330 ? -17.469 -21.406 -12.742 1 94.5 330 PHE A C 1
ATOM 2532 O O . PHE A 1 330 ? -16.5 -22.141 -12.93 1 94.5 330 PHE A O 1
ATOM 2539 N N . SER A 1 331 ? -18.578 -21.75 -12.117 1 93.19 331 SER A N 1
ATOM 2540 C CA . SER A 1 331 ? -18.891 -23.156 -11.922 1 93.19 331 SER A CA 1
ATOM 2541 C C . SER A 1 331 ? -19.094 -23.875 -13.258 1 93.19 331 SER A C 1
ATOM 2543 O O . SER A 1 331 ? -19.188 -23.219 -14.305 1 93.19 331 SER A O 1
ATOM 2545 N N . PRO A 1 332 ? -19.094 -25.203 -13.203 1 93.88 332 PRO A N 1
ATOM 2546 C CA . PRO A 1 332 ? -19.344 -25.922 -14.453 1 93.88 332 PRO A CA 1
ATOM 2547 C C . PRO A 1 332 ? -20.625 -25.484 -15.141 1 93.88 332 PRO A C 1
ATOM 2549 O O . PRO A 1 332 ? -20.641 -25.266 -16.359 1 93.88 332 PRO A O 1
ATOM 2552 N N . THR A 1 333 ? -21.672 -25.312 -14.336 1 94.94 333 THR A N 1
ATOM 2553 C CA . THR A 1 333 ? -22.938 -24.844 -14.898 1 94.94 333 THR A CA 1
ATOM 2554 C C . THR A 1 333 ? -22.828 -23.406 -15.375 1 94.94 333 THR A C 1
ATOM 2556 O O . THR A 1 333 ? -23.469 -23.016 -16.344 1 94.94 333 THR A O 1
ATOM 2559 N N . GLY A 1 334 ? -22.062 -22.656 -14.688 1 95.19 334 GLY A N 1
ATOM 2560 C CA . GLY A 1 334 ? -21.812 -21.281 -15.102 1 95.19 334 GLY A CA 1
ATOM 2561 C C . GLY A 1 334 ? -21.109 -21.172 -16.438 1 95.19 334 GLY A C 1
ATOM 2562 O O . GLY A 1 334 ? -21.5 -20.359 -17.281 1 95.19 334 GLY A O 1
ATOM 2563 N N . PHE A 1 335 ? -20.125 -22 -16.656 1 96.19 335 PHE A N 1
ATOM 2564 C CA . PHE A 1 335 ? -19.422 -22.016 -17.938 1 96.19 335 PHE A CA 1
ATOM 2565 C C . PHE A 1 335 ? -20.359 -22.469 -19.062 1 96.19 335 PHE A C 1
ATOM 2567 O O . PHE A 1 335 ? -20.312 -21.922 -20.156 1 96.19 335 PHE A O 1
ATOM 2574 N N . GLU A 1 336 ? -21.109 -23.484 -18.75 1 96.06 336 GLU A N 1
ATOM 2575 C CA . GLU A 1 336 ? -22.094 -23.922 -19.75 1 96.06 336 GLU A CA 1
ATOM 2576 C C . GLU A 1 336 ? -23 -22.766 -20.172 1 96.06 336 GLU A C 1
ATOM 2578 O O . GLU A 1 336 ? -23.219 -22.547 -21.359 1 96.06 336 GLU A O 1
ATOM 2583 N N . ARG A 1 337 ? -23.531 -22.109 -19.172 1 96.5 337 ARG A N 1
ATOM 2584 C CA . ARG A 1 337 ? -24.406 -20.953 -19.422 1 96.5 337 ARG A CA 1
ATOM 2585 C C . ARG A 1 337 ? -23.672 -19.875 -20.219 1 96.5 337 ARG A C 1
ATOM 2587 O O . ARG A 1 337 ? -24.219 -19.328 -21.172 1 96.5 337 ARG A O 1
ATOM 2594 N N . PHE A 1 338 ? -22.531 -19.609 -19.922 1 96.81 338 PHE A N 1
ATOM 2595 C CA . PHE A 1 338 ? -21.703 -18.594 -20.578 1 96.81 338 PHE A CA 1
ATOM 2596 C C . PHE A 1 338 ? -21.5 -18.938 -22.047 1 96.81 338 PHE A C 1
ATOM 2598 O O . PHE A 1 338 ? -21.688 -18.094 -22.922 1 96.81 338 PHE A O 1
ATOM 2605 N N . TYR A 1 339 ? -21.078 -20.156 -22.312 1 96.25 339 TYR A N 1
ATOM 2606 C CA . TYR A 1 339 ? -20.812 -20.594 -23.688 1 96.25 339 TYR A CA 1
ATOM 2607 C C . TYR A 1 339 ? -22.094 -20.594 -24.516 1 96.25 339 TYR A C 1
ATOM 2609 O O . TYR A 1 339 ? -22.094 -20.188 -25.672 1 96.25 339 TYR A O 1
ATOM 2617 N N . LYS A 1 340 ? -23.141 -21.031 -23.906 1 96.81 340 LYS A N 1
ATOM 2618 C CA . LYS A 1 340 ? -24.422 -21.125 -24.609 1 96.81 340 LYS A CA 1
ATOM 2619 C C . LYS A 1 340 ? -24.938 -19.734 -24.969 1 96.81 340 LYS A C 1
ATOM 2621 O O . LYS A 1 340 ? -25.609 -19.562 -26 1 96.81 340 LYS A O 1
ATOM 2626 N N . ASN A 1 341 ? -24.672 -18.797 -24.125 1 96.94 341 ASN A N 1
ATOM 2627 C CA . ASN A 1 341 ? -25.172 -17.438 -24.328 1 96.94 341 ASN A CA 1
ATOM 2628 C C . ASN A 1 341 ? -24.031 -16.469 -24.641 1 96.94 341 ASN A C 1
ATOM 2630 O O . ASN A 1 341 ? -24.062 -15.32 -24.203 1 96.94 341 ASN A O 1
ATOM 2634 N N . TRP A 1 342 ? -23.078 -16.922 -25.328 1 96 342 TRP A N 1
ATOM 2635 C CA . TRP A 1 342 ? -21.828 -16.219 -25.625 1 96 342 TRP A CA 1
ATOM 2636 C C . TRP A 1 342 ? -22.109 -14.812 -26.156 1 96 342 TRP A C 1
ATOM 2638 O O . TRP A 1 342 ? -21.531 -13.836 -25.672 1 96 342 TRP A O 1
ATOM 2648 N N . ASP A 1 343 ? -23.047 -14.656 -27.047 1 95.44 343 ASP A N 1
ATOM 2649 C CA . ASP A 1 343 ? -23.312 -13.398 -27.734 1 95.44 343 ASP A CA 1
ATOM 2650 C C . ASP A 1 343 ? -23.875 -12.352 -26.766 1 95.44 343 ASP A C 1
ATOM 2652 O O . ASP A 1 343 ? -23.688 -11.156 -26.969 1 95.44 343 ASP A O 1
ATOM 2656 N N . ASN A 1 344 ? -24.5 -12.844 -25.766 1 95.75 344 ASN A N 1
ATOM 2657 C CA . ASN A 1 344 ? -25.094 -11.945 -24.781 1 95.75 344 ASN A CA 1
ATOM 2658 C C . ASN A 1 344 ? -24.047 -11.375 -23.828 1 95.75 344 ASN A C 1
ATOM 2660 O O . ASN A 1 344 ? -24.266 -10.32 -23.219 1 95.75 344 ASN A O 1
ATOM 2664 N N . TYR A 1 345 ? -22.969 -12.07 -23.625 1 97 345 TYR A N 1
ATOM 2665 C CA . TYR A 1 345 ? -22 -11.68 -22.609 1 97 345 TYR A CA 1
ATOM 2666 C C . TYR A 1 345 ? -20.734 -11.102 -23.25 1 97 345 TYR A C 1
ATOM 2668 O O . TYR A 1 345 ? -20.016 -10.312 -22.625 1 97 345 TYR A O 1
ATOM 2676 N N . TYR A 1 346 ? -20.453 -11.43 -24.453 1 95.31 346 TYR A N 1
ATOM 2677 C CA . TYR A 1 346 ? -19.188 -11.211 -25.156 1 95.31 346 TYR A CA 1
ATOM 2678 C C . TYR A 1 346 ? -18.781 -9.75 -25.109 1 95.31 346 TYR A C 1
ATOM 2680 O O . TYR A 1 346 ? -17.625 -9.422 -24.828 1 95.31 346 TYR A O 1
ATOM 2688 N N . ASP A 1 347 ? -19.688 -8.844 -25.297 1 95.94 347 ASP A N 1
ATOM 2689 C CA . ASP A 1 347 ? -19.375 -7.422 -25.359 1 95.94 347 ASP A CA 1
ATOM 2690 C C . ASP A 1 347 ? -19.438 -6.781 -23.984 1 95.94 347 ASP A C 1
ATOM 2692 O O . ASP A 1 347 ? -19.172 -5.586 -23.828 1 95.94 347 ASP A O 1
ATOM 2696 N N . LYS A 1 348 ? -19.734 -7.535 -22.969 1 97.56 348 LYS A N 1
ATOM 2697 C CA . LYS A 1 348 ? -19.922 -7 -21.625 1 97.56 348 LYS A CA 1
ATOM 2698 C C . LYS A 1 348 ? -18.781 -7.395 -20.703 1 97.56 348 LYS A C 1
ATOM 2700 O O . LYS A 1 348 ? -18.75 -7 -19.531 1 97.56 348 LYS A O 1
ATOM 2705 N N . LEU A 1 349 ? -17.797 -8.086 -21.25 1 96.94 349 LEU A N 1
ATOM 2706 C CA . LEU A 1 349 ? -16.688 -8.602 -20.453 1 96.94 349 LEU A CA 1
ATOM 2707 C C . LEU A 1 349 ? -15.352 -8.25 -21.094 1 96.94 349 LEU A C 1
ATOM 2709 O O . LEU A 1 349 ? -15.258 -8.141 -22.312 1 96.94 349 LEU A O 1
ATOM 2713 N N . LEU A 1 350 ? -14.383 -8.102 -20.281 1 98.5 350 LEU A N 1
ATOM 2714 C CA . LEU A 1 350 ? -13.016 -7.867 -20.75 1 98.5 350 LEU A CA 1
ATOM 2715 C C . LEU A 1 350 ? -12 -8.484 -19.797 1 98.5 350 LEU A C 1
ATOM 2717 O O . LEU A 1 350 ? -12.094 -8.289 -18.578 1 98.5 350 LEU A O 1
ATOM 2721 N N . LEU A 1 351 ? -11.07 -9.25 -20.281 1 98.62 351 LEU A N 1
ATOM 2722 C CA . LEU A 1 351 ? -10.031 -9.883 -19.484 1 98.62 351 LEU A CA 1
ATOM 2723 C C . LEU A 1 351 ? -8.68 -9.211 -19.703 1 98.62 351 LEU A C 1
ATOM 2725 O O . LEU A 1 351 ? -8.281 -8.969 -20.844 1 98.62 351 LEU A O 1
ATOM 2729 N N . ARG A 1 352 ? -8.016 -8.922 -18.578 1 98.5 352 ARG A N 1
ATOM 2730 C CA . ARG A 1 352 ? -6.758 -8.18 -18.625 1 98.5 352 ARG A CA 1
ATOM 2731 C C . ARG A 1 352 ? -5.668 -8.906 -17.844 1 98.5 352 ARG A C 1
ATOM 2733 O O . ARG A 1 352 ? -5.957 -9.789 -17.031 1 98.5 352 ARG A O 1
ATOM 2740 N N . SER A 1 353 ? -4.383 -8.516 -18.125 1 98.12 353 SER A N 1
ATOM 2741 C CA . SER A 1 353 ? -3.295 -9.016 -17.297 1 98.12 353 SER A CA 1
ATOM 2742 C C . SER A 1 353 ? -3.463 -8.57 -15.844 1 98.12 353 SER A C 1
ATOM 2744 O O . SER A 1 353 ? -4.008 -7.496 -15.578 1 98.12 353 SER A O 1
ATOM 2746 N N . GLN A 1 354 ? -2.98 -9.375 -14.906 1 98.38 354 GLN A N 1
ATOM 2747 C CA . GLN A 1 354 ? -3.119 -9.031 -13.492 1 98.38 354 GLN A CA 1
ATOM 2748 C C . GLN A 1 354 ? -2.324 -7.773 -13.156 1 98.38 354 GLN A C 1
ATOM 2750 O O . GLN A 1 354 ? -2.654 -7.066 -12.203 1 98.38 354 GLN A O 1
ATOM 2755 N N . SER A 1 355 ? -1.219 -7.406 -13.883 1 97.69 355 SER A N 1
ATOM 2756 C CA . SER A 1 355 ? -0.472 -6.172 -13.672 1 97.69 355 SER A CA 1
ATOM 2757 C C . SER A 1 355 ? -1.339 -4.949 -13.953 1 97.69 355 SER A C 1
ATOM 2759 O O . SER A 1 355 ? -1.082 -3.865 -13.422 1 97.69 355 SER A O 1
ATOM 2761 N N . VAL A 1 356 ? -2.4 -5.148 -14.773 1 98.19 356 VAL A N 1
ATOM 2762 C CA . VAL A 1 356 ? -3.295 -4.047 -15.117 1 98.19 356 VAL A CA 1
ATOM 2763 C C . VAL A 1 356 ? -4.52 -4.078 -14.203 1 98.19 356 VAL A C 1
ATOM 2765 O O . VAL A 1 356 ? -4.863 -3.072 -13.578 1 98.19 356 VAL A O 1
ATOM 2768 N N . SER A 1 357 ? -5.148 -5.262 -14.102 1 98.19 357 SER A N 1
ATOM 2769 C CA . SER A 1 357 ? -6.363 -5.367 -13.297 1 98.19 357 SER A CA 1
ATOM 2770 C C . SER A 1 357 ? -6.102 -4.977 -11.852 1 98.19 357 SER A C 1
ATOM 2772 O O . SER A 1 357 ? -6.988 -4.453 -11.172 1 98.19 357 SER A O 1
ATOM 2774 N N . ASN A 1 358 ? -4.898 -5.219 -11.367 1 98.25 358 ASN A N 1
ATOM 2775 C CA . ASN A 1 358 ? -4.566 -4.945 -9.977 1 98.25 358 ASN A CA 1
ATOM 2776 C C . ASN A 1 358 ? -3.691 -3.703 -9.844 1 98.25 358 ASN A C 1
ATOM 2778 O O . ASN A 1 358 ? -3.115 -3.455 -8.781 1 98.25 358 ASN A O 1
ATOM 2782 N N . ALA A 1 359 ? -3.578 -2.887 -10.898 1 98.19 359 ALA A N 1
ATOM 2783 C CA . ALA A 1 359 ? -2.705 -1.714 -10.883 1 98.19 359 ALA A CA 1
ATOM 2784 C C . ALA A 1 359 ? -3.238 -0.647 -9.93 1 98.19 359 ALA A C 1
ATOM 2786 O O . ALA A 1 359 ? -4.379 -0.203 -10.062 1 98.19 359 ALA A O 1
ATOM 2787 N N . PRO A 1 360 ? -2.328 -0.149 -8.977 1 97.81 360 PRO A N 1
ATOM 2788 C CA . PRO A 1 360 ? -2.754 0.921 -8.07 1 97.81 360 PRO A CA 1
ATOM 2789 C C . PRO A 1 360 ? -3.297 2.141 -8.812 1 97.81 360 PRO A C 1
ATOM 2791 O O . PRO A 1 360 ? -4.281 2.746 -8.375 1 97.81 360 PRO A O 1
ATOM 2794 N N . GLU A 1 361 ? -2.682 2.494 -9.93 1 97 361 GLU A N 1
ATOM 2795 C CA . GLU A 1 361 ? -3.039 3.662 -10.727 1 97 361 GLU A CA 1
ATOM 2796 C C . GLU A 1 361 ? -4.5 3.607 -11.164 1 97 361 GLU A C 1
ATOM 2798 O O . GLU A 1 361 ? -5.25 4.562 -10.953 1 97 361 GLU A O 1
ATOM 2803 N N . ILE A 1 362 ? -4.871 2.516 -11.656 1 98.5 362 ILE A N 1
ATOM 2804 C CA . ILE A 1 362 ? -6.199 2.385 -12.25 1 98.5 362 ILE A CA 1
ATOM 2805 C C . ILE A 1 362 ? -7.246 2.254 -11.148 1 98.5 362 ILE A C 1
ATOM 2807 O O . ILE A 1 362 ? -8.297 2.898 -11.203 1 98.5 362 ILE A O 1
ATOM 2811 N N . ILE A 1 363 ? -6.941 1.43 -10.141 1 98.62 363 ILE A N 1
ATOM 2812 C CA . ILE A 1 363 ? -7.855 1.227 -9.023 1 98.62 363 ILE A CA 1
ATOM 2813 C C . ILE A 1 363 ? -8.188 2.57 -8.375 1 98.62 363 ILE A C 1
ATOM 2815 O O . ILE A 1 363 ? -9.352 2.871 -8.117 1 98.62 363 ILE A O 1
ATOM 2819 N N . ARG A 1 364 ? -7.18 3.35 -8.117 1 97.88 364 ARG A N 1
ATOM 2820 C CA . ARG A 1 364 ? -7.352 4.664 -7.508 1 97.88 364 ARG A CA 1
ATOM 2821 C C . ARG A 1 364 ? -8.117 5.605 -8.438 1 97.88 364 ARG A C 1
ATOM 2823 O O . ARG A 1 364 ? -9.008 6.336 -7.992 1 97.88 364 ARG A O 1
ATOM 2830 N N . ARG A 1 365 ? -7.789 5.676 -9.68 1 98.25 365 ARG A N 1
ATOM 2831 C CA . ARG A 1 365 ? -8.383 6.586 -10.656 1 98.25 365 ARG A CA 1
ATOM 2832 C C . ARG A 1 365 ? -9.883 6.328 -10.805 1 98.25 365 ARG A C 1
ATOM 2834 O O . ARG A 1 365 ? -10.68 7.266 -10.805 1 98.25 365 ARG A O 1
ATOM 2841 N N . LEU A 1 366 ? -10.234 5.043 -10.875 1 98.56 366 LEU A N 1
ATOM 2842 C CA . LEU A 1 366 ? -11.625 4.668 -11.102 1 98.56 366 LEU A CA 1
ATOM 2843 C C . LEU A 1 366 ? -12.438 4.805 -9.812 1 98.56 366 LEU A C 1
ATOM 2845 O O . LEU A 1 366 ? -13.672 4.785 -9.852 1 98.56 366 LEU A O 1
ATOM 2849 N N . GLY A 1 367 ? -11.75 4.938 -8.695 1 98.56 367 GLY A N 1
ATOM 2850 C CA . GLY A 1 367 ? -12.445 4.988 -7.418 1 98.56 367 GLY A CA 1
ATOM 2851 C C . GLY A 1 367 ? -13.109 3.676 -7.047 1 98.56 367 GLY A C 1
ATOM 2852 O O . GLY A 1 367 ? -14.258 3.66 -6.605 1 98.56 367 GLY A O 1
ATOM 2853 N N . VAL A 1 368 ? -12.43 2.566 -7.191 1 98.69 368 VAL A N 1
ATOM 2854 C CA . VAL A 1 368 ? -12.977 1.232 -6.973 1 98.69 368 VAL A CA 1
ATOM 2855 C C . VAL A 1 368 ? -13.445 1.096 -5.527 1 98.69 368 VAL A C 1
ATOM 2857 O O . VAL A 1 368 ? -12.844 1.674 -4.617 1 98.69 368 VAL A O 1
ATOM 2860 N N . ILE A 1 369 ? -14.539 0.389 -5.344 1 98.38 369 ILE A N 1
ATOM 2861 C CA . ILE A 1 369 ? -14.984 -0.064 -4.031 1 98.38 369 ILE A CA 1
ATOM 2862 C C . ILE A 1 369 ? -14.469 -1.48 -3.775 1 98.38 369 ILE A C 1
ATOM 2864 O O . ILE A 1 369 ? -15.008 -2.447 -4.324 1 98.38 369 ILE A O 1
ATOM 2868 N N . GLY A 1 370 ? -13.422 -1.572 -2.975 1 97.62 370 GLY A N 1
ATOM 2869 C CA . GLY A 1 370 ? -12.773 -2.854 -2.738 1 97.62 370 GLY A CA 1
ATOM 2870 C C . GLY A 1 370 ? -13.32 -3.58 -1.523 1 97.62 370 GLY A C 1
ATOM 2871 O O . GLY A 1 370 ? -13.391 -3.012 -0.432 1 97.62 370 GLY A O 1
ATOM 2872 N N . MET A 1 371 ? -13.68 -4.824 -1.67 1 97 371 MET A N 1
ATOM 2873 C CA . MET A 1 371 ? -14.242 -5.641 -0.595 1 97 371 MET A CA 1
ATOM 2874 C C . MET A 1 371 ? -13.555 -7.004 -0.532 1 97 371 MET A C 1
ATOM 2876 O O . MET A 1 371 ? -13.578 -7.758 -1.506 1 97 371 MET A O 1
ATOM 2880 N N . ASN A 1 372 ? -12.945 -7.316 0.543 1 96.31 372 ASN A N 1
ATOM 2881 C CA . ASN A 1 372 ? -12.227 -8.578 0.691 1 96.31 372 ASN A CA 1
ATOM 2882 C C . ASN A 1 372 ? -12.461 -9.195 2.066 1 96.31 372 ASN A C 1
ATOM 2884 O O . ASN A 1 372 ? -13.008 -8.555 2.961 1 96.31 372 ASN A O 1
ATOM 2888 N N . THR A 1 373 ? -12.062 -10.461 2.248 1 95.5 373 THR A N 1
ATOM 2889 C CA . THR A 1 373 ? -12.289 -11.227 3.469 1 95.5 373 THR A CA 1
ATOM 2890 C C . THR A 1 373 ? -10.961 -11.562 4.145 1 95.5 373 THR A C 1
ATOM 2892 O O . THR A 1 373 ? -10.078 -12.164 3.529 1 95.5 373 THR A O 1
ATOM 2895 N N . PRO A 1 374 ? -10.812 -11.203 5.402 1 96.38 374 PRO A N 1
ATOM 2896 C CA . PRO A 1 374 ? -9.594 -11.523 6.152 1 96.38 374 PRO A CA 1
ATOM 2897 C C . PRO A 1 374 ? -9.719 -12.812 6.957 1 96.38 374 PRO A C 1
ATOM 2899 O O . PRO A 1 374 ? -10.805 -13.391 7.043 1 96.38 374 PRO A O 1
ATOM 2902 N N . VAL A 1 375 ? -8.516 -13.273 7.465 1 97.12 375 VAL A N 1
ATOM 2903 C CA . VAL A 1 375 ? -8.477 -14.266 8.539 1 97.12 375 VAL A CA 1
ATOM 2904 C C . VAL A 1 375 ? -8.961 -13.633 9.844 1 97.12 375 VAL A C 1
ATOM 2906 O O . VAL A 1 375 ? -9.797 -14.211 10.547 1 97.12 375 VAL A O 1
ATOM 2909 N N . GLU A 1 376 ? -8.539 -12.5 10.141 1 98.69 376 GLU A N 1
ATOM 2910 C CA . GLU A 1 376 ? -8.883 -11.727 11.328 1 98.69 376 GLU A CA 1
ATOM 2911 C C . GLU A 1 376 ? -8.586 -10.242 11.125 1 98.69 376 GLU A C 1
ATOM 2913 O O . GLU A 1 376 ? -7.781 -9.883 10.266 1 98.69 376 GLU A O 1
ATOM 2918 N N . VAL A 1 377 ? -9.281 -9.414 11.844 1 98.88 377 VAL A N 1
ATOM 2919 C CA . VAL A 1 377 ? -9.07 -7.973 11.906 1 98.88 377 VAL A CA 1
ATOM 2920 C C . VAL A 1 377 ? -8.938 -7.531 13.367 1 98.88 377 VAL A C 1
ATOM 2922 O O . VAL A 1 377 ? -9.672 -8 14.234 1 98.88 377 VAL A O 1
ATOM 2925 N N . ASP A 1 378 ? -7.977 -6.703 13.633 1 98.88 378 ASP A N 1
ATOM 2926 C CA . ASP A 1 378 ? -7.848 -6.301 15.031 1 98.88 378 ASP A CA 1
ATOM 2927 C C . ASP A 1 378 ? -8.641 -5.023 15.305 1 98.88 378 ASP A C 1
ATOM 2929 O O . ASP A 1 378 ? -9.25 -4.453 14.398 1 98.88 378 ASP A O 1
ATOM 2933 N N . ILE A 1 379 ? -8.688 -4.59 16.516 1 98.88 379 ILE A N 1
ATOM 2934 C CA . ILE A 1 379 ? -9.602 -3.551 16.969 1 98.88 379 ILE A CA 1
ATOM 2935 C C . ILE A 1 379 ? -9.141 -2.191 16.453 1 98.88 379 ILE A C 1
ATOM 2937 O O . ILE A 1 379 ? -9.836 -1.188 16.625 1 98.88 379 ILE A O 1
ATOM 2941 N N . TYR A 1 380 ? -7.996 -2.072 15.758 1 98.88 380 TYR A N 1
ATOM 2942 C CA . TYR A 1 380 ? -7.492 -0.821 15.203 1 98.88 380 TYR A CA 1
ATOM 2943 C C . TYR A 1 380 ? -7.547 -0.84 13.68 1 98.88 380 TYR A C 1
ATOM 2945 O O . TYR A 1 380 ? -7.062 0.086 13.023 1 98.88 380 TYR A O 1
ATOM 2953 N N . ALA A 1 381 ? -8.062 -1.943 13.07 1 98.75 381 ALA A N 1
ATOM 2954 C CA . ALA A 1 381 ? -8.297 -2.1 11.641 1 98.75 381 ALA A CA 1
ATOM 2955 C C . ALA A 1 381 ? -7.016 -2.504 10.914 1 98.75 381 ALA A C 1
ATOM 2957 O O . ALA A 1 381 ? -6.777 -2.084 9.781 1 98.75 381 ALA A O 1
ATOM 2958 N N . HIS A 1 382 ? -6.086 -3.17 11.539 1 98.75 382 HIS A N 1
ATOM 2959 C CA . HIS A 1 382 ? -5.145 -4.035 10.844 1 98.75 382 HIS A CA 1
ATOM 2960 C C . HIS A 1 382 ? -5.793 -5.359 10.453 1 98.75 382 HIS A C 1
ATOM 2962 O O . HIS A 1 382 ? -6.684 -5.848 11.156 1 98.75 382 HIS A O 1
ATOM 2968 N N . ALA A 1 383 ? -5.328 -5.934 9.359 1 98.75 383 ALA A N 1
ATOM 2969 C CA . ALA A 1 383 ? -5.957 -7.191 8.969 1 98.75 383 ALA A CA 1
ATOM 2970 C C . ALA A 1 383 ? -4.91 -8.227 8.555 1 98.75 383 ALA A C 1
ATOM 2972 O O . ALA A 1 383 ? -3.896 -7.883 7.949 1 98.75 383 ALA A O 1
ATOM 2973 N N . ASN A 1 384 ? -5.172 -9.453 8.93 1 98.56 384 ASN A N 1
ATOM 2974 C CA . ASN A 1 384 ? -4.457 -10.656 8.516 1 98.56 384 ASN A CA 1
ATOM 2975 C C . ASN A 1 384 ? -5.262 -11.469 7.5 1 98.56 384 ASN A C 1
ATOM 2977 O O . ASN A 1 384 ? -6.395 -11.867 7.777 1 98.56 384 ASN A O 1
ATOM 2981 N N . SER A 1 385 ? -4.629 -11.695 6.422 1 97.06 385 SER A N 1
ATOM 2982 C CA . SER A 1 385 ? -5.344 -12.445 5.391 1 97.06 385 SER A CA 1
ATOM 2983 C C . SER A 1 385 ? -4.633 -13.75 5.062 1 97.06 385 SER A C 1
ATOM 2985 O O . SER A 1 385 ? -5.137 -14.562 4.281 1 97.06 385 SER A O 1
ATOM 2987 N N . THR A 1 386 ? -3.514 -14.07 5.676 1 97.94 386 THR A N 1
ATOM 2988 C CA . THR A 1 386 ? -2.695 -15.094 5.039 1 97.94 386 THR A CA 1
ATOM 2989 C C . THR A 1 386 ? -2.264 -16.156 6.051 1 97.94 386 THR A C 1
ATOM 2991 O O . THR A 1 386 ? -2.17 -17.328 5.719 1 97.94 386 THR A O 1
ATOM 2994 N N . ASN A 1 387 ? -1.908 -15.766 7.289 1 98.5 387 ASN A N 1
ATOM 2995 C CA . ASN A 1 387 ? -1.244 -16.688 8.195 1 98.5 387 ASN A CA 1
ATOM 2996 C C . ASN A 1 387 ? -2.078 -16.953 9.445 1 98.5 387 ASN A C 1
ATOM 2998 O O . ASN A 1 387 ? -2.195 -16.078 10.305 1 98.5 387 ASN A O 1
ATOM 3002 N N . VAL A 1 388 ? -2.537 -18.141 9.625 1 97.88 388 VAL A N 1
ATOM 3003 C CA . VAL A 1 388 ? -3.244 -18.531 10.836 1 97.88 388 VAL A CA 1
ATOM 3004 C C . VAL A 1 388 ? -2.26 -18.625 12 1 97.88 388 VAL A C 1
ATOM 3006 O O . VAL A 1 388 ? -1.19 -19.234 11.867 1 97.88 388 VAL A O 1
ATOM 3009 N N . MET A 1 389 ? -2.584 -18 13.07 1 97.69 389 MET A N 1
ATOM 3010 C CA . MET A 1 389 ? -1.751 -17.984 14.273 1 97.69 389 MET A CA 1
ATOM 3011 C C . MET A 1 389 ? -0.368 -17.422 13.969 1 97.69 389 MET A C 1
ATOM 3013 O O . MET A 1 389 ? 0.629 -17.859 14.539 1 97.69 389 MET A O 1
ATOM 3017 N N . GLY A 1 390 ? -0.299 -16.578 12.953 1 97.69 390 GLY A N 1
ATOM 3018 C CA . GLY A 1 390 ? 0.897 -15.812 12.648 1 97.69 390 GLY A CA 1
ATOM 3019 C C . GLY A 1 390 ? 1.893 -16.562 11.789 1 97.69 390 GLY A C 1
ATOM 3020 O O . GLY A 1 390 ? 2.768 -15.969 11.164 1 97.69 390 GLY A O 1
ATOM 3021 N N . SER A 1 391 ? 1.71 -17.906 11.602 1 98.62 391 SER A N 1
ATOM 3022 C CA . SER A 1 391 ? 2.809 -18.688 11.047 1 98.62 391 SER A CA 1
ATOM 3023 C C . SER A 1 391 ? 2.332 -19.562 9.898 1 98.62 391 SER A C 1
ATOM 3025 O O . SER A 1 391 ? 3.061 -19.781 8.922 1 98.62 391 SER A O 1
ATOM 3027 N N . ARG A 1 392 ? 1.122 -20.125 9.992 1 98.56 392 ARG A N 1
ATOM 3028 C CA . ARG A 1 392 ? 0.658 -21.125 9.039 1 98.56 392 ARG A CA 1
ATOM 3029 C C . ARG A 1 392 ? 0.04 -20.469 7.809 1 98.56 392 ARG A C 1
ATOM 3031 O O . ARG A 1 392 ? -0.979 -19.781 7.91 1 98.56 392 ARG A O 1
ATOM 3038 N N . MET A 1 393 ? 0.606 -20.766 6.695 1 98.5 393 MET A N 1
ATOM 3039 C CA . MET A 1 393 ? 0.13 -20.219 5.43 1 98.5 393 MET A CA 1
ATOM 3040 C C . MET A 1 393 ? -1.156 -20.906 4.984 1 98.5 393 MET A C 1
ATOM 3042 O O . MET A 1 393 ? -1.249 -22.125 5.008 1 98.5 393 MET A O 1
ATOM 3046 N N . LEU A 1 394 ? -2.115 -20.047 4.625 1 97.25 394 LEU A N 1
ATOM 3047 C CA . LEU A 1 394 ? -3.324 -20.562 3.996 1 97.25 394 LEU A CA 1
ATOM 3048 C C . LEU A 1 394 ? -3.162 -20.641 2.482 1 97.25 394 LEU A C 1
ATOM 3050 O O . LEU A 1 394 ? -2.82 -21.688 1.938 1 97.25 394 LEU A O 1
ATOM 3054 N N . ASN A 1 395 ? -3.16 -19.453 1.772 1 95.69 395 ASN A N 1
ATOM 3055 C CA . ASN A 1 395 ? -3.111 -19.438 0.315 1 95.69 395 ASN A CA 1
ATOM 3056 C C . ASN A 1 395 ? -2.084 -18.438 -0.209 1 95.69 395 ASN A C 1
ATOM 3058 O O . ASN A 1 395 ? -1.537 -18.625 -1.299 1 95.69 395 ASN A O 1
ATOM 3062 N N . GLY A 1 396 ? -1.853 -17.391 0.482 1 96.5 396 GLY A N 1
ATOM 3063 C CA . GLY A 1 396 ? -1.149 -16.203 0.019 1 96.5 396 GLY A CA 1
ATOM 3064 C C . GLY A 1 396 ? -2.025 -14.969 -0.018 1 96.5 396 GLY A C 1
ATOM 3065 O O . GLY A 1 396 ? -3.252 -15.07 0.073 1 96.5 396 GLY A O 1
ATOM 3066 N N . LEU A 1 397 ? -1.458 -13.82 -0.189 1 96 397 LEU A N 1
ATOM 3067 C CA . LEU A 1 397 ? -2.129 -12.531 -0.053 1 96 397 LEU A CA 1
ATOM 3068 C C . LEU A 1 397 ? -3.096 -12.297 -1.208 1 96 397 LEU A C 1
ATOM 3070 O O . LEU A 1 397 ? -4.137 -11.656 -1.033 1 96 397 LEU A O 1
ATOM 3074 N N . GLY A 1 398 ? -2.762 -12.852 -2.402 1 95.5 398 GLY A N 1
ATOM 3075 C CA . GLY A 1 398 ? -3.543 -12.508 -3.58 1 95.5 398 GLY A CA 1
ATOM 3076 C C . GLY A 1 398 ? -3.543 -11.023 -3.891 1 95.5 398 GLY A C 1
ATOM 3077 O O . GLY A 1 398 ? -2.535 -10.344 -3.691 1 95.5 398 GLY A O 1
ATOM 3078 N N . GLY A 1 399 ? -4.695 -10.578 -4.48 1 96.31 399 GLY A N 1
ATOM 3079 C CA . GLY A 1 399 ? -4.758 -9.188 -4.898 1 96.31 399 GLY A CA 1
ATOM 3080 C C . GLY A 1 399 ? -5.426 -8.281 -3.877 1 96.31 399 GLY A C 1
ATOM 3081 O O . GLY A 1 399 ? -5.613 -7.09 -4.121 1 96.31 399 GLY A O 1
ATOM 3082 N N . SER A 1 400 ? -5.742 -8.805 -2.703 1 95.88 400 SER A N 1
ATOM 3083 C CA . SER A 1 400 ? -6.539 -8.062 -1.732 1 95.88 400 SER A CA 1
ATOM 3084 C C . SER A 1 400 ? -5.867 -6.738 -1.365 1 95.88 400 SER A C 1
ATOM 3086 O O . SER A 1 400 ? -6.52 -5.695 -1.319 1 95.88 400 SER A O 1
ATOM 3088 N N . ALA A 1 401 ? -4.574 -6.805 -1.148 1 96.94 401 ALA A N 1
ATOM 3089 C CA . ALA A 1 401 ? -3.873 -5.613 -0.679 1 96.94 401 ALA A CA 1
ATOM 3090 C C . ALA A 1 401 ? -3.74 -4.578 -1.794 1 96.94 401 ALA A C 1
ATOM 3092 O O . ALA A 1 401 ? -3.713 -3.373 -1.532 1 96.94 401 ALA A O 1
ATOM 3093 N N . ASP A 1 402 ? -3.637 -5 -3.086 1 97.94 402 ASP A N 1
ATOM 3094 C CA . ASP A 1 402 ? -3.664 -4.055 -4.199 1 97.94 402 ASP A CA 1
ATOM 3095 C C . ASP A 1 402 ? -4.934 -3.209 -4.168 1 97.94 402 ASP A C 1
ATOM 3097 O O . ASP A 1 402 ? -4.871 -1.982 -4.27 1 97.94 402 ASP A O 1
ATOM 3101 N N . PHE A 1 403 ? -6.031 -3.877 -3.965 1 98.25 403 PHE A N 1
ATOM 3102 C CA . PHE A 1 403 ? -7.324 -3.201 -4.023 1 98.25 403 PHE A CA 1
ATOM 3103 C C . PHE A 1 403 ? -7.578 -2.41 -2.746 1 98.25 403 PHE A C 1
ATOM 3105 O O . PHE A 1 403 ? -7.91 -1.224 -2.801 1 98.25 403 PHE A O 1
ATOM 3112 N N . LEU A 1 404 ? -7.41 -3.02 -1.595 1 98.06 404 LEU A N 1
ATOM 3113 C CA . LEU A 1 404 ? -7.781 -2.373 -0.341 1 98.06 404 LEU A CA 1
ATOM 3114 C C . LEU A 1 404 ? -6.973 -1.099 -0.125 1 98.06 404 LEU A C 1
ATOM 3116 O O . LEU A 1 404 ? -7.504 -0.095 0.356 1 98.06 404 LEU A O 1
ATOM 3120 N N . ARG A 1 405 ? -5.77 -1.076 -0.487 1 97.56 405 ARG A N 1
ATOM 3121 C CA . ARG A 1 405 ? -4.93 0.096 -0.273 1 97.56 405 ARG A CA 1
ATOM 3122 C C . ARG A 1 405 ? -5.285 1.214 -1.247 1 97.56 405 ARG A C 1
ATOM 3124 O O . ARG A 1 405 ? -5.152 2.395 -0.921 1 97.56 405 ARG A O 1
ATOM 3131 N N . ASN A 1 406 ? -5.715 0.898 -2.445 1 98.06 406 ASN A N 1
ATOM 3132 C CA . ASN A 1 406 ? -5.789 1.913 -3.49 1 98.06 406 ASN A CA 1
ATOM 3133 C C . ASN A 1 406 ? -7.234 2.268 -3.826 1 98.06 406 ASN A C 1
ATOM 3135 O O . ASN A 1 406 ? -7.492 3.232 -4.547 1 98.06 406 ASN A O 1
ATOM 3139 N N . SER A 1 407 ? -8.203 1.575 -3.254 1 98.44 407 SER A N 1
ATOM 3140 C CA . SER A 1 407 ? -9.625 1.806 -3.5 1 98.44 407 SER A CA 1
ATOM 3141 C C . SER A 1 407 ? -10.102 3.078 -2.811 1 98.44 407 SER A C 1
ATOM 3143 O O . SER A 1 407 ? -9.516 3.512 -1.818 1 98.44 407 SER A O 1
ATOM 3145 N N . LYS A 1 408 ? -11.164 3.682 -3.373 1 98.56 408 LYS A N 1
ATOM 3146 C CA . LYS A 1 408 ? -11.797 4.801 -2.682 1 98.56 408 LYS A CA 1
ATOM 3147 C C . LYS A 1 408 ? -12.406 4.352 -1.354 1 98.56 408 LYS A C 1
ATOM 3149 O O . LYS A 1 408 ? -12.281 5.047 -0.344 1 98.56 408 LYS A O 1
ATOM 3154 N N . TYR A 1 409 ? -13.102 3.213 -1.396 1 98.56 409 TYR A N 1
ATOM 3155 C CA . TYR A 1 409 ? -13.578 2.564 -0.178 1 98.56 409 TYR A CA 1
ATOM 3156 C C . TYR A 1 409 ? -12.906 1.205 0.007 1 98.56 409 TYR A C 1
ATOM 3158 O O . TYR A 1 409 ? -13.023 0.329 -0.854 1 98.56 409 TYR A O 1
ATOM 3166 N N . SER A 1 410 ? -12.188 1.046 1.025 1 98.56 410 SER A N 1
ATOM 3167 C CA . SER A 1 410 ? -11.594 -0.233 1.401 1 98.56 410 SER A CA 1
ATOM 3168 C C . SER A 1 410 ? -12.398 -0.913 2.504 1 98.56 410 SER A C 1
ATOM 3170 O O . SER A 1 410 ? -12.461 -0.417 3.631 1 98.56 410 SER A O 1
ATOM 3172 N N . ILE A 1 411 ? -12.961 -2.102 2.209 1 98.19 411 ILE A N 1
ATOM 3173 C CA . ILE A 1 411 ? -13.922 -2.746 3.1 1 98.19 411 ILE A CA 1
ATOM 3174 C C . ILE A 1 411 ? -13.484 -4.188 3.369 1 98.19 411 ILE A C 1
ATOM 3176 O O . ILE A 1 411 ? -13.227 -4.945 2.436 1 98.19 411 ILE A O 1
ATOM 3180 N N . MET A 1 412 ? -13.359 -4.508 4.605 1 97.56 412 MET A N 1
ATOM 3181 C CA . MET A 1 412 ? -13.148 -5.895 5.008 1 97.56 412 MET A CA 1
ATOM 3182 C C . MET A 1 412 ? -14.414 -6.465 5.652 1 97.56 412 MET A C 1
ATOM 3184 O O . MET A 1 412 ? -14.977 -5.859 6.566 1 97.56 412 MET A O 1
ATOM 3188 N N . HIS A 1 413 ? -14.883 -7.555 5.137 1 97.12 413 HIS A N 1
ATOM 3189 C CA . HIS A 1 413 ? -16.047 -8.227 5.711 1 97.12 413 HIS A CA 1
ATOM 3190 C C . HIS A 1 413 ? -15.695 -9.641 6.156 1 97.12 413 HIS A C 1
ATOM 3192 O O . HIS A 1 413 ? -14.914 -10.328 5.492 1 97.12 413 HIS A O 1
ATOM 3198 N N . THR A 1 414 ? -16.125 -10.055 7.23 1 97.19 414 THR A N 1
ATOM 3199 C CA . THR A 1 414 ? -15.859 -11.383 7.793 1 97.19 414 THR A CA 1
ATOM 3200 C C . THR A 1 414 ? -16.953 -11.773 8.773 1 97.19 414 THR A C 1
ATOM 3202 O O . THR A 1 414 ? -17.625 -10.906 9.352 1 97.19 414 THR A O 1
ATOM 3205 N N . PRO A 1 415 ? -17.25 -13.125 8.891 1 97.25 415 PRO A N 1
ATOM 3206 C CA . PRO A 1 415 ? -18.016 -13.477 10.086 1 97.25 415 PRO A CA 1
ATOM 3207 C C . PRO A 1 415 ? -17.359 -12.984 11.375 1 97.25 415 PRO A C 1
ATOM 3209 O O . PRO A 1 415 ? -16.141 -12.859 11.438 1 97.25 415 PRO A O 1
ATOM 3212 N N . SER A 1 416 ? -18.188 -12.719 12.352 1 98.56 416 SER A N 1
ATOM 3213 C CA . SER A 1 416 ? -17.625 -12.234 13.609 1 98.56 416 SER A CA 1
ATOM 3214 C C . SER A 1 416 ? -16.859 -13.344 14.336 1 98.56 416 SER A C 1
ATOM 3216 O O . SER A 1 416 ? -15.922 -13.062 15.086 1 98.56 416 SER A O 1
ATOM 3218 N N . THR A 1 417 ? -17.266 -14.586 14.164 1 98.44 417 THR A N 1
ATOM 3219 C CA . THR A 1 417 ? -16.594 -15.742 14.75 1 98.44 417 THR A CA 1
ATOM 3220 C C . THR A 1 417 ? -16.594 -16.922 13.781 1 98.44 417 THR A C 1
ATOM 3222 O O . THR A 1 417 ? -17.344 -16.922 12.805 1 98.44 417 THR A O 1
ATOM 3225 N N . ARG A 1 418 ? -15.742 -17.828 13.969 1 97.25 418 ARG A N 1
ATOM 3226 C CA . ARG A 1 418 ? -15.688 -19.141 13.328 1 97.25 418 ARG A CA 1
ATOM 3227 C C . ARG A 1 418 ? -15.664 -20.266 14.367 1 97.25 418 ARG A C 1
ATOM 3229 O O . ARG A 1 418 ? -15.148 -20.078 15.469 1 97.25 418 ARG A O 1
ATOM 3236 N N . PRO A 1 419 ? -16.188 -21.438 13.953 1 96.81 419 PRO A N 1
ATOM 3237 C CA . PRO A 1 419 ? -16.203 -22.547 14.914 1 96.81 419 PRO A CA 1
ATOM 3238 C C . PRO A 1 419 ? -14.805 -23.141 15.148 1 96.81 419 PRO A C 1
ATOM 3240 O O . PRO A 1 419 ? -13.984 -23.172 14.227 1 96.81 419 PRO A O 1
ATOM 3243 N N . SER A 1 420 ? -14.547 -23.484 16.312 1 96.5 420 SER A N 1
ATOM 3244 C CA . SER A 1 420 ? -13.445 -24.391 16.625 1 96.5 420 SER A CA 1
ATOM 3245 C C . SER A 1 420 ? -13.938 -25.844 16.719 1 96.5 420 SER A C 1
ATOM 3247 O O . SER A 1 420 ? -15.102 -26.125 16.422 1 96.5 420 SER A O 1
ATOM 3249 N N . LYS A 1 421 ? -13.016 -26.734 17.094 1 92.31 421 LYS A N 1
ATOM 3250 C CA . LYS A 1 421 ? -13.367 -28.156 17.203 1 92.31 421 LYS A CA 1
ATOM 3251 C C . LYS A 1 421 ? -14.391 -28.375 18.312 1 92.31 421 LYS A C 1
ATOM 3253 O O . LYS A 1 421 ? -15.211 -29.297 18.219 1 92.31 421 LYS A O 1
ATOM 3258 N N . THR A 1 422 ? -14.406 -27.531 19.234 1 93.81 422 THR A N 1
ATOM 3259 C CA . THR A 1 422 ? -15.18 -27.828 20.438 1 93.81 422 THR A CA 1
ATOM 3260 C C . THR A 1 422 ? -16.188 -26.719 20.719 1 93.81 422 THR A C 1
ATOM 3262 O O . THR A 1 422 ? -17.031 -26.859 21.625 1 93.81 422 THR A O 1
ATOM 3265 N N . ASP A 1 423 ? -16.109 -25.641 20.078 1 95.81 423 ASP A N 1
ATOM 3266 C CA . ASP A 1 423 ? -16.938 -24.469 20.375 1 95.81 423 ASP A CA 1
ATOM 3267 C C . ASP A 1 423 ? -17.422 -23.812 19.094 1 95.81 423 ASP A C 1
ATOM 3269 O O . ASP A 1 423 ? -16.625 -23.375 18.266 1 95.81 423 ASP A O 1
ATOM 3273 N N . ALA A 1 424 ? -18.719 -23.609 18.969 1 95.75 424 ALA A N 1
ATOM 3274 C CA . ALA A 1 424 ? -19.344 -23.094 17.766 1 95.75 424 ALA A CA 1
ATOM 3275 C C . ALA A 1 424 ? -18.938 -21.641 17.516 1 95.75 424 ALA A C 1
ATOM 3277 O O . ALA A 1 424 ? -19.031 -21.125 16.406 1 95.75 424 ALA A O 1
ATOM 3278 N N . HIS A 1 425 ? -18.531 -20.922 18.516 1 97.25 425 HIS A N 1
ATOM 3279 C CA . HIS A 1 425 ? -18.062 -19.547 18.422 1 97.25 425 HIS A CA 1
ATOM 3280 C C . HIS A 1 425 ? -16.641 -19.406 18.969 1 97.25 425 HIS A C 1
ATOM 3282 O O . HIS A 1 425 ? -16.266 -18.359 19.5 1 97.25 425 HIS A O 1
ATOM 3288 N N . GLY A 1 426 ? -15.797 -20.406 18.844 1 96.75 426 GLY A N 1
ATOM 3289 C CA . GLY A 1 426 ? -14.547 -20.547 19.578 1 96.75 426 GLY A CA 1
ATOM 3290 C C . GLY A 1 426 ? -13.438 -19.672 19.031 1 96.75 426 GLY A C 1
ATOM 3291 O O . GLY A 1 426 ? -12.422 -19.453 19.688 1 96.75 426 GLY A O 1
ATOM 3292 N N . VAL A 1 427 ? -13.562 -19.219 17.797 1 98.38 427 VAL A N 1
ATOM 3293 C CA . VAL A 1 427 ? -12.531 -18.391 17.188 1 98.38 427 VAL A CA 1
ATOM 3294 C C . VAL A 1 427 ? -13.109 -17.031 16.812 1 98.38 427 VAL A C 1
ATOM 3296 O O . VAL A 1 427 ? -13.969 -16.938 15.93 1 98.38 427 VAL A O 1
ATOM 3299 N N . SER A 1 428 ? -12.672 -15.984 17.453 1 98.81 428 SER A N 1
ATOM 3300 C CA . SER A 1 428 ? -13.102 -14.625 17.125 1 98.81 428 SER A CA 1
ATOM 3301 C C . SER A 1 428 ? -12.352 -14.102 15.898 1 98.81 428 SER A C 1
ATOM 3303 O O . SER A 1 428 ? -11.133 -14.273 15.789 1 98.81 428 SER A O 1
ATOM 3305 N N . CYS A 1 429 ? -13.062 -13.406 14.992 1 98.75 429 CYS A N 1
ATOM 3306 C CA . CYS A 1 429 ? -12.422 -12.789 13.836 1 98.75 429 CYS A CA 1
ATOM 3307 C C . CYS A 1 429 ? -12.055 -11.336 14.125 1 98.75 429 CYS A C 1
ATOM 3309 O O . CYS A 1 429 ? -11.328 -10.711 13.359 1 98.75 429 CYS A O 1
ATOM 3311 N N . ILE A 1 430 ? -12.609 -10.734 15.195 1 98.94 430 ILE A N 1
ATOM 3312 C CA . ILE A 1 430 ? -12.172 -9.461 15.75 1 98.94 430 ILE A CA 1
ATOM 3313 C C . ILE A 1 430 ? -11.266 -9.711 16.953 1 98.94 430 ILE A C 1
ATOM 3315 O O . ILE A 1 430 ? -11.68 -10.352 17.922 1 98.94 430 ILE A O 1
ATOM 3319 N N . VAL A 1 431 ? -10.031 -9.227 16.906 1 98.94 431 VAL A N 1
ATOM 3320 C CA . VAL A 1 431 ? -9.055 -9.586 17.938 1 98.94 431 VAL A CA 1
ATOM 3321 C C . VAL A 1 431 ? -8.359 -8.32 18.438 1 98.94 431 VAL A C 1
ATOM 3323 O O . VAL A 1 431 ? -8.43 -7.27 17.812 1 98.94 431 VAL A O 1
ATOM 3326 N N . PRO A 1 432 ? -7.715 -8.383 19.609 1 98.69 432 PRO A N 1
ATOM 3327 C CA . PRO A 1 432 ? -6.992 -7.215 20.109 1 98.69 432 PRO A CA 1
ATOM 3328 C C . PRO A 1 432 ? -5.875 -6.766 19.172 1 98.69 432 PRO A C 1
ATOM 3330 O O . PRO A 1 432 ? -5.742 -5.574 18.891 1 98.69 432 PRO A O 1
ATOM 3333 N N . MET A 1 433 ? -5.094 -7.648 18.75 1 98.75 433 MET A N 1
ATOM 3334 C CA . MET A 1 433 ? -3.979 -7.445 17.828 1 98.75 433 MET A CA 1
ATOM 3335 C C . MET A 1 433 ? -3.844 -8.617 16.875 1 98.75 433 MET A C 1
ATOM 3337 O O . MET A 1 433 ? -3.928 -9.773 17.281 1 98.75 433 MET A O 1
ATOM 3341 N N . CYS A 1 434 ? -3.715 -8.398 15.586 1 98.81 434 CYS A N 1
ATOM 3342 C CA . CYS A 1 434 ? -3.52 -9.461 14.609 1 98.81 434 CYS A CA 1
ATOM 3343 C C . CYS A 1 434 ? -2.182 -10.156 14.82 1 98.81 434 CYS A C 1
ATOM 3345 O O . CYS A 1 434 ? -1.179 -9.508 15.125 1 98.81 434 CYS A O 1
ATOM 3347 N N . THR A 1 435 ? -2.152 -11.453 14.555 1 98.69 435 THR A N 1
ATOM 3348 C CA . THR A 1 435 ? -0.926 -12.227 14.711 1 98.69 435 THR A CA 1
ATOM 3349 C C . THR A 1 435 ? -0.026 -12.07 13.492 1 98.69 435 THR A C 1
ATOM 3351 O O . THR A 1 435 ? 1.154 -12.422 13.531 1 98.69 435 THR A O 1
ATOM 3354 N N . HIS A 1 436 ? -0.519 -11.648 12.469 1 98.62 436 HIS A N 1
ATOM 3355 C CA . HIS A 1 436 ? 0.126 -11.281 11.219 1 98.62 436 HIS A CA 1
ATOM 3356 C C . HIS A 1 436 ? -0.583 -10.102 10.562 1 98.62 436 HIS A C 1
ATOM 3358 O O . HIS A 1 436 ? -1.776 -9.883 10.781 1 98.62 436 HIS A O 1
ATOM 3364 N N . VAL A 1 437 ? 0.144 -9.258 9.797 1 98.62 437 VAL A N 1
ATOM 3365 C CA . VAL A 1 437 ? -0.499 -8.086 9.211 1 98.62 437 VAL A CA 1
ATOM 3366 C C . VAL A 1 437 ? -0.217 -8.039 7.711 1 98.62 437 VAL A C 1
ATOM 3368 O O . VAL A 1 437 ? 0.94 -7.949 7.293 1 98.62 437 VAL A O 1
ATOM 3371 N N . ASP A 1 438 ? -1.246 -8.109 6.938 1 98.12 438 ASP A N 1
ATOM 3372 C CA . ASP A 1 438 ? -1.181 -7.938 5.488 1 98.12 438 ASP A CA 1
ATOM 3373 C C . ASP A 1 438 ? -1.709 -6.562 5.078 1 98.12 438 ASP A C 1
ATOM 3375 O O . ASP A 1 438 ? -1.329 -6.035 4.031 1 98.12 438 ASP A O 1
ATOM 3379 N N . GLN A 1 439 ? -2.658 -6.066 5.852 1 98.06 439 GLN A N 1
ATOM 3380 C CA . GLN A 1 439 ? -3.236 -4.734 5.68 1 98.06 439 GLN A CA 1
ATOM 3381 C C . GLN A 1 439 ? -3.098 -3.908 6.953 1 98.06 439 GLN A C 1
ATOM 3383 O O . GLN A 1 439 ? -3.49 -4.352 8.039 1 98.06 439 GLN A O 1
ATOM 3388 N N . THR A 1 440 ? -2.592 -2.732 6.812 1 98.31 440 THR A N 1
ATOM 3389 C CA . THR A 1 440 ? -2.35 -1.911 7.992 1 98.31 440 THR A CA 1
ATOM 3390 C C . THR A 1 440 ? -3.549 -1.013 8.281 1 98.31 440 THR A C 1
ATOM 3392 O O . THR A 1 440 ? -4.449 -0.881 7.449 1 98.31 440 THR A O 1
ATOM 3395 N N . GLU A 1 441 ? -3.549 -0.384 9.406 1 98.06 441 GLU A N 1
ATOM 3396 C CA . GLU A 1 441 ? -4.617 0.511 9.828 1 98.06 441 GLU A CA 1
ATOM 3397 C C . GLU A 1 441 ? -4.781 1.68 8.859 1 98.06 441 GLU A C 1
ATOM 3399 O O . GLU A 1 441 ? -5.832 2.322 8.828 1 98.06 441 GLU A O 1
ATOM 3404 N N . HIS A 1 442 ? -3.781 1.931 8.039 1 97.69 442 HIS A N 1
ATOM 3405 C CA . HIS A 1 442 ? -3.799 3.08 7.137 1 97.69 442 HIS A CA 1
ATOM 3406 C C . HIS A 1 442 ? -4.578 2.771 5.863 1 97.69 442 HIS A C 1
ATOM 3408 O O . HIS A 1 442 ? -4.895 3.678 5.09 1 97.69 442 HIS A O 1
ATOM 3414 N N . ASP A 1 443 ? -4.973 1.469 5.711 1 97.25 443 ASP A N 1
ATOM 3415 C CA . ASP A 1 443 ? -5.492 0.998 4.434 1 97.25 443 ASP A CA 1
ATOM 3416 C C . ASP A 1 443 ? -7.012 0.833 4.484 1 97.25 443 ASP A C 1
ATOM 3418 O O . ASP A 1 443 ? -7.676 0.84 3.445 1 97.25 443 ASP A O 1
ATOM 3422 N N . LEU A 1 444 ? -7.574 0.658 5.66 1 98.44 444 LEU A N 1
ATOM 3423 C CA . LEU A 1 444 ? -8.945 0.173 5.734 1 98.44 444 LEU A CA 1
ATOM 3424 C C . LEU A 1 444 ? -9.898 1.286 6.172 1 98.44 444 LEU A C 1
ATOM 3426 O O . LEU A 1 444 ? -9.562 2.078 7.059 1 98.44 444 LEU A O 1
ATOM 3430 N N . ASP A 1 445 ? -11.055 1.318 5.551 1 98.62 445 ASP A N 1
ATOM 3431 C CA . ASP A 1 445 ? -12.055 2.346 5.824 1 98.62 445 ASP A CA 1
ATOM 3432 C C . ASP A 1 445 ? -13.219 1.777 6.629 1 98.62 445 ASP A C 1
ATOM 3434 O O . ASP A 1 445 ? -13.828 2.486 7.434 1 98.62 445 ASP A O 1
ATOM 3438 N N . VAL A 1 446 ? -13.57 0.478 6.305 1 98.81 446 VAL A N 1
ATOM 3439 C CA . VAL A 1 446 ? -14.789 -0.095 6.855 1 98.81 446 VAL A CA 1
ATOM 3440 C C . VAL A 1 446 ? -14.562 -1.562 7.211 1 98.81 446 VAL A C 1
ATOM 3442 O O . VAL A 1 446 ? -13.945 -2.307 6.441 1 98.81 446 VAL A O 1
ATOM 3445 N N . ILE A 1 447 ? -15.016 -1.961 8.367 1 98.88 447 ILE A N 1
ATOM 3446 C CA . ILE A 1 447 ? -15.055 -3.357 8.789 1 98.88 447 ILE A CA 1
ATOM 3447 C C . ILE A 1 447 ? -16.5 -3.795 8.984 1 98.88 447 ILE A C 1
ATOM 3449 O O . ILE A 1 447 ? -17.297 -3.096 9.633 1 98.88 447 ILE A O 1
ATOM 3453 N N . VAL A 1 448 ? -16.859 -4.941 8.422 1 98.69 448 VAL A N 1
ATOM 3454 C CA . VAL A 1 448 ? -18.25 -5.371 8.469 1 98.69 448 VAL A CA 1
ATOM 3455 C C . VAL A 1 448 ? -18.328 -6.824 8.93 1 98.69 448 VAL A C 1
ATOM 3457 O O . VAL A 1 448 ? -17.562 -7.672 8.469 1 98.69 448 VAL A O 1
ATOM 3460 N N . THR A 1 449 ? -19.141 -7.117 9.891 1 98.56 449 THR A N 1
ATOM 3461 C CA . THR A 1 449 ? -19.578 -8.461 10.258 1 98.56 449 THR A CA 1
ATOM 3462 C C . THR A 1 449 ? -21.094 -8.578 10.203 1 98.56 449 THR A C 1
ATOM 3464 O O . THR A 1 449 ? -21.781 -7.633 9.805 1 98.56 449 THR A O 1
ATOM 3467 N N . GLU A 1 450 ? -21.578 -9.82 10.57 1 98.12 450 GLU A N 1
ATOM 3468 C CA . GLU A 1 450 ? -23.031 -9.984 10.586 1 98.12 450 GLU A CA 1
ATOM 3469 C C . GLU A 1 450 ? -23.672 -9.133 11.672 1 98.12 450 GLU A C 1
ATOM 3471 O O . GLU A 1 450 ? -24.875 -8.867 11.633 1 98.12 450 GLU A O 1
ATOM 3476 N N . ASN A 1 451 ? -22.875 -8.656 12.594 1 98.56 451 ASN A N 1
ATOM 3477 C CA . ASN A 1 451 ? -23.375 -7.895 13.727 1 98.56 451 ASN A CA 1
ATOM 3478 C C . ASN A 1 451 ? -23.531 -6.414 13.391 1 98.56 451 ASN A C 1
ATOM 3480 O O . ASN A 1 451 ? -24.281 -5.691 14.047 1 98.56 451 ASN A O 1
ATOM 3484 N N . GLY A 1 452 ? -22.781 -5.996 12.445 1 98.69 452 GLY A N 1
ATOM 3485 C CA . GLY A 1 452 ? -22.859 -4.586 12.102 1 98.69 452 GLY A CA 1
ATOM 3486 C C . GLY A 1 452 ? -21.688 -4.117 11.25 1 98.69 452 GLY A C 1
ATOM 3487 O O . GLY A 1 452 ? -20.891 -4.93 10.781 1 98.69 452 GLY A O 1
ATOM 3488 N N . LEU A 1 453 ? -21.688 -2.82 10.969 1 98.88 453 LEU A N 1
ATOM 3489 C CA . LEU A 1 453 ? -20.688 -2.152 10.133 1 98.88 453 LEU A CA 1
ATOM 3490 C C . LEU A 1 453 ? -19.984 -1.044 10.914 1 98.88 453 LEU A C 1
ATOM 3492 O O . LEU A 1 453 ? -20.641 -0.167 11.477 1 98.88 453 LEU A O 1
ATOM 3496 N N . ALA A 1 454 ? -18.656 -1.142 11 1 98.94 454 ALA A N 1
ATOM 3497 C CA . ALA A 1 454 ? -17.828 -0.105 11.609 1 98.94 454 ALA A CA 1
ATOM 3498 C C . ALA A 1 454 ? -17.172 0.777 10.555 1 98.94 454 ALA A C 1
ATOM 3500 O O . ALA A 1 454 ? -16.297 0.326 9.82 1 98.94 454 ALA A O 1
ATOM 3501 N N . ASP A 1 455 ? -17.625 2.021 10.43 1 98.81 455 ASP A N 1
ATOM 3502 C CA . ASP A 1 455 ? -16.984 3.059 9.609 1 98.81 455 ASP A CA 1
ATOM 3503 C C . ASP A 1 455 ? -15.875 3.756 10.383 1 98.81 455 ASP A C 1
ATOM 3505 O O . ASP A 1 455 ? -16.141 4.547 11.289 1 98.81 455 ASP A O 1
ATOM 3509 N N . VAL A 1 456 ? -14.586 3.482 9.984 1 98.69 456 VAL A N 1
ATOM 3510 C CA . VAL A 1 456 ? -13.492 3.957 10.828 1 98.69 456 VAL A CA 1
ATOM 3511 C C . VAL A 1 456 ? -12.758 5.102 10.133 1 98.69 456 VAL A C 1
ATOM 3513 O O . VAL A 1 456 ? -11.68 5.512 10.57 1 98.69 456 VAL A O 1
ATOM 3516 N N . ARG A 1 457 ? -13.281 5.68 9.055 1 98.25 457 ARG A N 1
ATOM 3517 C CA . ARG A 1 457 ? -12.695 6.812 8.344 1 98.25 457 ARG A CA 1
ATOM 3518 C C . ARG A 1 457 ? -12.578 8.031 9.258 1 98.25 457 ARG A C 1
ATOM 3520 O O . ARG A 1 457 ? -13.547 8.422 9.914 1 98.25 457 ARG A O 1
ATOM 3527 N N . GLY A 1 458 ? -11.227 8.531 9.289 1 97.44 458 GLY A N 1
ATOM 3528 C CA . GLY A 1 458 ? -10.977 9.773 10.008 1 97.44 458 GLY A CA 1
ATOM 3529 C C . GLY A 1 458 ? -10.914 9.586 11.516 1 97.44 458 GLY A C 1
ATOM 3530 O O . GLY A 1 458 ? -10.883 10.562 12.266 1 97.44 458 GLY A O 1
ATOM 3531 N N . LEU A 1 459 ? -10.914 8.398 11.977 1 98.56 459 LEU A N 1
ATOM 3532 C CA . LEU A 1 459 ? -10.945 8.141 13.414 1 98.56 459 LEU A CA 1
ATOM 3533 C C . LEU A 1 459 ? -9.539 7.855 13.945 1 98.56 459 LEU A C 1
ATOM 3535 O O . LEU A 1 459 ? -8.727 7.238 13.25 1 98.56 459 LEU A O 1
ATOM 3539 N N . SER A 1 460 ? -9.234 8.312 15.148 1 98.56 460 SER A N 1
ATOM 3540 C CA . SER A 1 460 ? -8.023 7.902 15.859 1 98.56 460 SER A CA 1
ATOM 3541 C C . SER A 1 460 ? -8.094 6.43 16.25 1 98.56 460 SER A C 1
ATOM 3543 O O . SER A 1 460 ? -9.172 5.84 16.281 1 98.56 460 SER A O 1
ATOM 3545 N N . PRO A 1 461 ? -6.965 5.809 16.594 1 98.75 461 PRO A N 1
ATOM 3546 C CA . PRO A 1 461 ? -6.969 4.395 16.984 1 98.75 461 PRO A CA 1
ATOM 3547 C C . PRO A 1 461 ? -7.902 4.109 18.156 1 98.75 461 PRO A C 1
ATOM 3549 O O . PRO A 1 461 ? -8.602 3.094 18.156 1 98.75 461 PRO A O 1
ATOM 3552 N N . ARG A 1 462 ? -7.965 4.988 19.172 1 98.81 462 ARG A N 1
ATOM 3553 C CA . ARG A 1 462 ? -8.836 4.75 20.312 1 98.81 462 ARG A CA 1
ATOM 3554 C C . ARG A 1 462 ? -10.305 4.781 19.891 1 98.81 462 ARG A C 1
ATOM 3556 O O . ARG A 1 462 ? -11.109 3.994 20.391 1 98.81 462 ARG A O 1
ATOM 3563 N N . GLU A 1 463 ? -10.617 5.699 19 1 98.75 463 GLU A N 1
ATOM 3564 C CA . GLU A 1 463 ? -11.984 5.762 18.484 1 98.75 463 GLU A CA 1
ATOM 3565 C C . GLU A 1 463 ? -12.305 4.535 17.641 1 98.75 463 GLU A C 1
ATOM 3567 O O . GLU A 1 463 ? -13.406 3.99 17.719 1 98.75 463 GLU A O 1
ATOM 3572 N N . ARG A 1 464 ? -11.391 4.078 16.828 1 98.88 464 ARG A N 1
ATOM 3573 C CA . ARG A 1 464 ? -11.578 2.895 15.992 1 98.88 464 ARG A CA 1
ATOM 3574 C C . ARG A 1 464 ? -11.891 1.67 16.844 1 98.88 464 ARG A C 1
ATOM 3576 O O . ARG A 1 464 ? -12.812 0.91 16.531 1 98.88 464 ARG A O 1
ATOM 3583 N N . ALA A 1 465 ? -11.078 1.532 17.875 1 98.94 465 ALA A N 1
ATOM 3584 C CA . ALA A 1 465 ? -11.242 0.37 18.734 1 98.94 465 ALA A CA 1
ATOM 3585 C C . ALA A 1 465 ? -12.664 0.291 19.281 1 98.94 465 ALA A C 1
ATOM 3587 O O . ALA A 1 465 ? -13.289 -0.771 19.25 1 98.94 465 ALA A O 1
ATOM 3588 N N . ARG A 1 466 ? -13.172 1.419 19.75 1 98.88 466 ARG A N 1
ATOM 3589 C CA . ARG A 1 466 ? -14.5 1.453 20.344 1 98.88 466 ARG A CA 1
ATOM 3590 C C . ARG A 1 466 ? -15.57 1.103 19.328 1 98.88 466 ARG A C 1
ATOM 3592 O O . ARG A 1 466 ? -16.453 0.294 19.594 1 98.88 466 ARG A O 1
ATOM 3599 N N . VAL A 1 467 ? -15.453 1.66 18.109 1 98.81 467 VAL A N 1
ATOM 3600 C CA . VAL A 1 467 ? -16.484 1.454 17.094 1 98.81 467 VAL A CA 1
ATOM 3601 C C . VAL A 1 467 ? -16.422 0.018 16.578 1 98.81 467 VAL A C 1
ATOM 3603 O O . VAL A 1 467 ? -17.453 -0.624 16.391 1 98.81 467 VAL A O 1
ATOM 3606 N N . ILE A 1 468 ? -15.25 -0.545 16.391 1 98.94 468 ILE A N 1
ATOM 3607 C CA . ILE A 1 468 ? -15.102 -1.896 15.867 1 98.94 468 ILE A CA 1
ATOM 3608 C C . ILE A 1 468 ? -15.609 -2.91 16.891 1 98.94 468 ILE A C 1
ATOM 3610 O O . ILE A 1 468 ? -16.344 -3.838 16.531 1 98.94 468 ILE A O 1
ATOM 3614 N N . ILE A 1 469 ? -15.227 -2.717 18.156 1 98.94 469 ILE A N 1
ATOM 3615 C CA . ILE A 1 469 ? -15.688 -3.629 19.203 1 98.94 469 ILE A CA 1
ATOM 3616 C C . ILE A 1 469 ? -17.219 -3.572 19.281 1 98.94 469 ILE A C 1
ATOM 3618 O O . ILE A 1 469 ? -17.875 -4.609 19.281 1 98.94 469 ILE A O 1
ATOM 3622 N N . ASP A 1 470 ? -17.766 -2.41 19.281 1 98.88 470 ASP A N 1
ATOM 3623 C CA . ASP A 1 470 ? -19.203 -2.207 19.5 1 98.88 470 ASP A CA 1
ATOM 3624 C C . ASP A 1 470 ? -20.016 -2.742 18.328 1 98.88 470 ASP A C 1
ATOM 3626 O O . ASP A 1 470 ? -21.047 -3.379 18.531 1 98.88 470 ASP A O 1
ATOM 3630 N N . LYS A 1 471 ? -19.547 -2.539 17.125 1 98.88 471 LYS A N 1
ATOM 3631 C CA . LYS A 1 471 ? -20.359 -2.787 15.945 1 98.88 471 LYS A CA 1
ATOM 3632 C C . LYS A 1 471 ? -20.062 -4.16 15.344 1 98.88 471 LYS A C 1
ATOM 3634 O O . LYS A 1 471 ? -20.938 -4.766 14.703 1 98.88 471 LYS A O 1
ATOM 3639 N N . CYS A 1 472 ? -18.844 -4.699 15.539 1 98.88 472 CYS A N 1
ATOM 3640 C CA . CYS A 1 472 ? -18.453 -5.812 14.68 1 98.88 472 CYS A CA 1
ATOM 3641 C C . CYS A 1 472 ? -18.188 -7.066 15.508 1 98.88 472 CYS A C 1
ATOM 3643 O O . CYS A 1 472 ? -18.203 -8.18 14.977 1 98.88 472 CYS A O 1
ATOM 3645 N N . ALA A 1 473 ? -17.875 -6.953 16.766 1 98.88 473 ALA A N 1
ATOM 3646 C CA . ALA A 1 473 ? -17.547 -8.117 17.594 1 98.88 473 ALA A CA 1
ATOM 3647 C C . ALA A 1 473 ? -18.781 -8.945 17.891 1 98.88 473 ALA A C 1
ATOM 3649 O O . ALA A 1 473 ? -19.875 -8.398 18.062 1 98.88 473 ALA A O 1
ATOM 3650 N N . HIS A 1 474 ? -18.609 -10.258 17.953 1 98.69 474 HIS A N 1
ATOM 3651 C CA . HIS A 1 474 ? -19.688 -11.141 18.391 1 98.69 474 HIS A CA 1
ATOM 3652 C C . HIS A 1 474 ? -20.016 -10.898 19.859 1 98.69 474 HIS A C 1
ATOM 3654 O O . HIS A 1 474 ? -19.125 -10.562 20.656 1 98.69 474 HIS A O 1
ATOM 3660 N N . ASP A 1 475 ? -21.219 -11.242 20.266 1 98.12 475 ASP A N 1
ATOM 3661 C CA . ASP A 1 475 ? -21.719 -10.984 21.625 1 98.12 475 ASP A CA 1
ATOM 3662 C C . ASP A 1 475 ? -20.875 -11.703 22.672 1 98.12 475 ASP A C 1
ATOM 3664 O O . ASP A 1 475 ? -20.672 -11.195 23.766 1 98.12 475 ASP A O 1
ATOM 3668 N N . VAL A 1 476 ? -20.312 -12.852 22.312 1 97.88 476 VAL A N 1
ATOM 3669 C CA . VAL A 1 476 ? -19.484 -13.633 23.234 1 97.88 476 VAL A CA 1
ATOM 3670 C C . VAL A 1 476 ? -18.172 -12.914 23.484 1 97.88 476 VAL A C 1
ATOM 3672 O O . VAL A 1 476 ? -17.625 -12.977 24.594 1 97.88 476 VAL A O 1
ATOM 3675 N N . TYR A 1 477 ? -17.75 -12.211 22.547 1 98.69 477 TYR A N 1
ATOM 3676 C CA . TYR A 1 477 ? -16.406 -11.672 22.609 1 98.69 477 TYR A CA 1
ATOM 3677 C C . TYR A 1 477 ? -16.438 -10.172 22.906 1 98.69 477 TYR A C 1
ATOM 3679 O O . TYR A 1 477 ? -15.43 -9.594 23.328 1 98.69 477 TYR A O 1
ATOM 3687 N N . LYS A 1 478 ? -17.516 -9.453 22.719 1 98.5 478 LYS A N 1
ATOM 3688 C CA . LYS A 1 478 ? -17.641 -8.016 22.922 1 98.5 478 LYS A CA 1
ATOM 3689 C C . LYS A 1 478 ? -17.203 -7.621 24.328 1 98.5 478 LYS A C 1
ATOM 3691 O O . LYS A 1 478 ? -16.375 -6.73 24.5 1 98.5 478 LYS A O 1
ATOM 3696 N N . PRO A 1 479 ? -17.719 -8.289 25.422 1 98.19 479 PRO A N 1
ATOM 3697 C CA . PRO A 1 479 ? -17.281 -7.906 26.766 1 98.19 479 PRO A CA 1
ATOM 3698 C C . PRO A 1 479 ? -15.797 -8.18 27 1 98.19 479 PRO A C 1
ATOM 3700 O O . PRO A 1 479 ? -15.141 -7.438 27.734 1 98.19 479 PRO A O 1
ATOM 3703 N N . ILE A 1 480 ? -15.273 -9.25 26.406 1 98.62 480 ILE A N 1
ATOM 3704 C CA . ILE A 1 480 ? -13.867 -9.617 26.547 1 98.62 480 ILE A CA 1
ATOM 3705 C C . ILE A 1 480 ? -12.984 -8.547 25.922 1 98.62 480 ILE A C 1
ATOM 3707 O O . ILE A 1 480 ? -12.031 -8.062 26.547 1 98.62 480 ILE A O 1
ATOM 3711 N N . LEU A 1 481 ? -13.336 -8.141 24.703 1 98.81 481 LEU A N 1
ATOM 3712 C CA . LEU A 1 481 ? -12.57 -7.141 23.984 1 98.81 481 LEU A CA 1
ATOM 3713 C C . LEU A 1 481 ? -12.688 -5.773 24.641 1 98.81 481 LEU A C 1
ATOM 3715 O O . LEU A 1 481 ? -11.719 -5.016 24.688 1 98.81 481 LEU A O 1
ATOM 3719 N N . LYS A 1 482 ? -13.875 -5.445 25.109 1 98.5 482 LYS A N 1
ATOM 3720 C CA . LYS A 1 482 ? -14.07 -4.184 25.828 1 98.5 482 LYS A CA 1
ATOM 3721 C C . LYS A 1 482 ? -13.211 -4.121 27.078 1 98.5 482 LYS A C 1
ATOM 3723 O O . LYS A 1 482 ? -12.562 -3.104 27.344 1 98.5 482 LYS A O 1
ATOM 3728 N N . ALA A 1 483 ? -13.211 -5.195 27.828 1 98.38 483 ALA A N 1
ATOM 3729 C CA . ALA A 1 483 ? -12.398 -5.25 29.031 1 98.38 483 ALA A CA 1
ATOM 3730 C C . ALA A 1 483 ? -10.914 -5.113 28.719 1 98.38 483 ALA A C 1
ATOM 3732 O O . ALA A 1 483 ? -10.188 -4.387 29.391 1 98.38 483 ALA A O 1
ATOM 3733 N N . TYR A 1 484 ? -10.477 -5.824 27.734 1 98.56 484 TYR A N 1
ATOM 3734 C CA . TYR A 1 484 ? -9.086 -5.719 27.297 1 98.56 484 TYR A CA 1
ATOM 3735 C C . TYR A 1 484 ? -8.734 -4.281 26.938 1 98.56 484 TYR A C 1
ATOM 3737 O O . TYR A 1 484 ? -7.723 -3.75 27.391 1 98.56 484 TYR A O 1
ATOM 3745 N N . PHE A 1 485 ? -9.586 -3.664 26.141 1 98.69 485 PHE A N 1
ATOM 3746 C CA . PHE A 1 485 ? -9.281 -2.334 25.625 1 98.69 485 PHE A CA 1
ATOM 3747 C C . PHE A 1 485 ? -9.289 -1.305 26.75 1 98.69 485 PHE A C 1
ATOM 3749 O O . PHE A 1 485 ? -8.422 -0.43 26.797 1 98.69 485 PHE A O 1
ATOM 3756 N N . GLU A 1 486 ? -10.234 -1.382 27.562 1 98.5 486 GLU A N 1
ATOM 3757 C CA . GLU A 1 486 ? -10.328 -0.432 28.672 1 98.5 486 GLU A CA 1
ATOM 3758 C C . GLU A 1 486 ? -9.094 -0.508 29.562 1 98.5 486 GLU A C 1
ATOM 3760 O O . GLU A 1 486 ? -8.562 0.521 29.984 1 98.5 486 GLU A O 1
ATOM 3765 N N . LYS A 1 487 ? -8.648 -1.691 29.859 1 98.56 487 LYS A N 1
ATOM 3766 C CA . LYS A 1 487 ? -7.434 -1.859 30.656 1 98.56 487 LYS A CA 1
ATOM 3767 C C . LYS A 1 487 ? -6.215 -1.327 29.906 1 98.56 487 LYS A C 1
ATOM 3769 O O . LYS A 1 487 ? -5.375 -0.639 30.484 1 98.56 487 LYS A O 1
ATOM 3774 N N . ALA A 1 488 ? -6.125 -1.649 28.641 1 98.69 488 ALA A N 1
ATOM 3775 C CA . ALA A 1 488 ? -5.02 -1.175 27.812 1 98.69 488 ALA A CA 1
ATOM 3776 C C . ALA A 1 488 ? -4.988 0.351 27.766 1 98.69 488 ALA A C 1
ATOM 3778 O O . ALA A 1 488 ? -3.926 0.96 27.922 1 98.69 488 ALA A O 1
ATOM 3779 N N . GLU A 1 489 ? -6.121 0.931 27.5 1 98.69 489 GLU A N 1
ATOM 3780 C CA . GLU A 1 489 ? -6.215 2.387 27.422 1 98.69 489 GLU A CA 1
ATOM 3781 C C . GLU A 1 489 ? -5.797 3.037 28.734 1 98.69 489 GLU A C 1
ATOM 3783 O O . GLU A 1 489 ? -5.027 4 28.734 1 98.69 489 GLU A O 1
ATOM 3788 N N . PHE A 1 490 ? -6.32 2.506 29.797 1 98.56 490 PHE A N 1
ATOM 3789 C CA . PHE A 1 490 ? -6.004 3.051 31.125 1 98.56 490 PHE A CA 1
ATOM 3790 C C . PHE A 1 490 ? -4.5 3.008 31.375 1 98.56 490 PHE A C 1
ATOM 3792 O O . PHE A 1 490 ? -3.896 4.023 31.734 1 98.56 490 PHE A O 1
ATOM 3799 N N . GLU A 1 491 ? -3.871 1.877 31.188 1 98.19 491 GLU A N 1
ATOM 3800 C CA . GLU A 1 491 ? -2.449 1.69 31.469 1 98.19 491 GLU A CA 1
ATOM 3801 C C . GLU A 1 491 ? -1.589 2.535 30.531 1 98.19 491 GLU A C 1
ATOM 3803 O O . GLU A 1 491 ? -0.615 3.154 30.969 1 98.19 491 GLU A O 1
ATOM 3808 N N . CYS A 1 492 ? -1.948 2.58 29.281 1 98.56 492 CYS A N 1
ATOM 3809 C CA . CYS A 1 492 ? -1.142 3.289 28.297 1 98.56 492 CYS A CA 1
ATOM 3810 C C . CYS A 1 492 ? -1.253 4.797 28.484 1 98.56 492 CYS A C 1
ATOM 3812 O O . CYS A 1 492 ? -0.261 5.52 28.359 1 98.56 492 CYS A O 1
ATOM 3814 N N . LEU A 1 493 ? -2.443 5.281 28.75 1 98.56 493 LEU A N 1
ATOM 3815 C CA . LEU A 1 493 ? -2.6 6.711 29 1 98.56 493 LEU A CA 1
ATOM 3816 C C . LEU A 1 493 ? -1.771 7.141 30.203 1 98.56 493 LEU A C 1
ATOM 3818 O O . LEU A 1 493 ? -1.109 8.18 30.172 1 98.56 493 LEU A O 1
ATOM 3822 N N . ARG A 1 494 ? -1.77 6.34 31.203 1 98 494 ARG A N 1
ATOM 3823 C CA . ARG A 1 494 ? -1.007 6.633 32.406 1 98 494 ARG A CA 1
ATOM 3824 C C . ARG A 1 494 ? 0.485 6.719 32.125 1 98 494 ARG A C 1
ATOM 3826 O O . ARG A 1 494 ? 1.199 7.527 32.719 1 98 494 ARG A O 1
ATOM 3833 N N . LYS A 1 495 ? 0.949 5.977 31.156 1 97.44 495 LYS A N 1
ATOM 3834 C CA . LYS A 1 495 ? 2.371 5.891 30.844 1 97.44 495 LYS A CA 1
ATOM 3835 C C . LYS A 1 495 ? 2.742 6.855 29.719 1 97.44 495 LYS A C 1
ATOM 3837 O O . LYS A 1 495 ? 3.889 6.879 29.266 1 97.44 495 LYS A O 1
ATOM 3842 N N . GLY A 1 496 ? 1.845 7.641 29.203 1 97.88 496 GLY A N 1
ATOM 3843 C CA . GLY A 1 496 ? 2.107 8.531 28.078 1 97.88 496 GLY A CA 1
ATOM 3844 C C . GLY A 1 496 ? 2.295 7.797 26.766 1 97.88 496 GLY A C 1
ATOM 3845 O O . GLY A 1 496 ? 3.135 8.188 25.953 1 97.88 496 GLY A O 1
ATOM 3846 N N . MET A 1 497 ? 1.63 6.746 26.578 1 98.25 497 MET A N 1
ATOM 3847 C CA . MET A 1 497 ? 1.655 5.922 25.375 1 98.25 497 MET A CA 1
ATOM 3848 C C . MET A 1 497 ? 0.243 5.676 24.859 1 98.25 497 MET A C 1
ATOM 3850 O O . MET A 1 497 ? -0.104 4.547 24.5 1 98.25 497 MET A O 1
ATOM 3854 N N . GLY A 1 498 ? -0.599 6.676 24.859 1 98.5 498 GLY A N 1
ATOM 3855 C CA . GLY A 1 498 ? -2.035 6.496 24.719 1 98.5 498 GLY A CA 1
ATOM 3856 C C . GLY A 1 498 ? -2.508 6.578 23.281 1 98.5 498 GLY A C 1
ATOM 3857 O O . GLY A 1 498 ? -3.709 6.508 23.016 1 98.5 498 GLY A O 1
ATOM 3858 N N . HIS A 1 499 ? -1.652 6.656 22.266 1 98.75 499 HIS A N 1
ATOM 3859 C CA . HIS A 1 499 ? -2.1 6.801 20.891 1 98.75 499 HIS A CA 1
ATOM 3860 C C . HIS A 1 499 ? -2.826 5.551 20.406 1 98.75 499 HIS A C 1
ATOM 3862 O O . HIS A 1 499 ? -3.99 5.617 20 1 98.75 499 HIS A O 1
ATOM 3868 N N . GLU A 1 500 ? -2.18 4.41 20.438 1 98.81 500 GLU A N 1
ATOM 3869 C CA . GLU A 1 500 ? -2.738 3.115 20.062 1 98.81 500 GLU A CA 1
ATOM 3870 C C . GLU A 1 500 ? -2.527 2.086 21.172 1 98.81 500 GLU A C 1
ATOM 3872 O O . GLU A 1 500 ? -1.642 1.233 21.062 1 98.81 500 GLU A O 1
ATOM 3877 N N . PRO A 1 501 ? -3.385 2.061 22.156 1 98.81 501 PRO A N 1
ATOM 3878 C CA . PRO A 1 501 ? -3.135 1.315 23.391 1 98.81 501 PRO A CA 1
ATOM 3879 C C . PRO A 1 501 ? -3.131 -0.197 23.172 1 98.81 501 PRO A C 1
ATOM 3881 O O . PRO A 1 501 ? -4.082 -0.747 22.609 1 98.81 501 PRO A O 1
ATOM 3884 N N . HIS A 1 502 ? -2.092 -0.813 23.625 1 98.56 502 HIS A N 1
ATOM 3885 C CA . HIS A 1 502 ? -1.96 -2.264 23.688 1 98.56 502 HIS A CA 1
ATOM 3886 C C . HIS A 1 502 ? -1.452 -2.715 25.047 1 98.56 502 HIS A C 1
ATOM 3888 O O . HIS A 1 502 ? -0.584 -2.064 25.641 1 98.56 502 HIS A O 1
ATOM 3894 N N . LEU A 1 503 ? -2.057 -3.758 25.641 1 97.88 503 LEU A N 1
ATOM 3895 C CA . LEU A 1 503 ? -1.296 -4.586 26.562 1 97.88 503 LEU A CA 1
ATOM 3896 C C . LEU A 1 503 ? -0.351 -5.52 25.812 1 97.88 503 LEU A C 1
ATOM 3898 O O . LEU A 1 503 ? -0.63 -6.711 25.672 1 97.88 503 LEU A O 1
ATOM 3902 N N . LEU A 1 504 ? 0.76 -4.988 25.406 1 97.81 504 LEU A N 1
ATOM 3903 C CA . LEU A 1 504 ? 1.614 -5.59 24.391 1 97.81 504 LEU A CA 1
ATOM 3904 C C . LEU A 1 504 ? 1.927 -7.043 24.734 1 97.81 504 LEU A C 1
ATOM 3906 O O . LEU A 1 504 ? 1.909 -7.91 23.859 1 97.81 504 LEU A O 1
ATOM 3910 N N . PHE A 1 505 ? 2.168 -7.391 25.984 1 97.12 505 PHE A N 1
ATOM 3911 C CA . PHE A 1 505 ? 2.613 -8.719 26.391 1 97.12 505 PHE A CA 1
ATOM 3912 C C . PHE A 1 505 ? 1.422 -9.641 26.641 1 97.12 505 PHE A C 1
ATOM 3914 O O . PHE A 1 505 ? 1.595 -10.812 26.984 1 97.12 505 PHE A O 1
ATOM 3921 N N . ASN A 1 506 ? 0.184 -9.102 26.422 1 97.5 506 ASN A N 1
ATOM 3922 C CA . ASN A 1 506 ? -1.05 -9.867 26.562 1 97.5 506 ASN A CA 1
ATOM 3923 C C . ASN A 1 506 ? -1.903 -9.781 25.297 1 97.5 506 ASN A C 1
ATOM 3925 O O . ASN A 1 506 ? -3.057 -10.219 25.297 1 97.5 506 ASN A O 1
ATOM 3929 N N . SER A 1 507 ? -1.345 -9.195 24.297 1 97.69 507 SER A N 1
ATOM 3930 C CA . SER A 1 507 ? -2.131 -8.906 23.109 1 97.69 507 SER A CA 1
ATOM 3931 C C . SER A 1 507 ? -2.58 -10.195 22.406 1 97.69 507 SER A C 1
ATOM 3933 O O . SER A 1 507 ? -3.59 -10.203 21.703 1 97.69 507 SER A O 1
ATOM 3935 N N . PHE A 1 508 ? -1.822 -11.359 22.609 1 98.31 508 PHE A N 1
ATOM 3936 C CA . PHE A 1 508 ? -2.133 -12.617 21.938 1 98.31 508 PHE A CA 1
ATOM 3937 C C . PHE A 1 508 ? -2.746 -13.617 22.906 1 98.31 508 PHE A C 1
ATOM 3939 O O . PHE A 1 508 ? -2.764 -14.82 22.641 1 98.31 508 PHE A O 1
ATOM 3946 N N . ASP A 1 509 ? -3.301 -13.094 24.031 1 98.25 509 ASP A N 1
ATOM 3947 C CA . ASP A 1 509 ? -3.816 -13.992 25.062 1 98.25 509 ASP A CA 1
ATOM 3948 C C . ASP A 1 509 ? -5.043 -14.758 24.562 1 98.25 509 ASP A C 1
ATOM 3950 O O . ASP A 1 509 ? -5.262 -15.906 24.953 1 98.25 509 ASP A O 1
ATOM 3954 N N . MET A 1 510 ? -5.895 -14.117 23.75 1 98.56 510 MET A N 1
ATOM 3955 C CA . MET A 1 510 ? -7.023 -14.836 23.188 1 98.56 510 MET A CA 1
ATOM 3956 C C . MET A 1 510 ? -6.547 -15.992 22.312 1 98.56 510 MET A C 1
ATOM 3958 O O . MET A 1 510 ? -7.113 -17.078 22.344 1 98.56 510 MET A O 1
ATOM 3962 N N . HIS A 1 511 ? -5.516 -15.789 21.5 1 98.44 511 HIS A N 1
ATOM 3963 C CA . HIS A 1 511 ? -4.934 -16.859 20.688 1 98.44 511 HIS A CA 1
ATOM 3964 C C . HIS A 1 511 ? -4.348 -17.953 21.562 1 98.44 511 HIS A C 1
ATOM 3966 O O . HIS A 1 511 ? -4.48 -19.141 21.234 1 98.44 511 HIS A O 1
ATOM 3972 N N . LYS A 1 512 ? -3.676 -17.531 22.594 1 98 512 LYS A N 1
ATOM 3973 C CA . LYS A 1 512 ? -3.123 -18.5 23.531 1 98 512 LYS A CA 1
ATOM 3974 C C . LYS A 1 512 ? -4.219 -19.391 24.125 1 98 512 LYS A C 1
ATOM 3976 O O . LYS A 1 512 ? -4.062 -20.609 24.234 1 98 512 LYS A O 1
ATOM 3981 N N . ALA A 1 513 ? -5.332 -18.781 24.547 1 98.19 513 ALA A N 1
ATOM 3982 C CA . ALA A 1 513 ? -6.469 -19.516 25.094 1 98.19 513 ALA A CA 1
ATOM 3983 C C . ALA A 1 513 ? -7.016 -20.516 24.078 1 98.19 513 ALA A C 1
ATOM 3985 O O . ALA A 1 513 ? -7.438 -21.609 24.438 1 98.19 513 ALA A O 1
ATOM 3986 N N . LEU A 1 514 ? -7.094 -20.141 22.797 1 97.94 514 LEU A N 1
ATOM 3987 C CA . LEU A 1 514 ? -7.562 -21.047 21.75 1 97.94 514 LEU A CA 1
ATOM 3988 C C . LEU A 1 514 ? -6.715 -22.312 21.719 1 97.94 514 LEU A C 1
ATOM 3990 O O . LEU A 1 514 ? -7.254 -23.422 21.641 1 97.94 514 LEU A O 1
ATOM 3994 N N . VAL A 1 515 ? -5.379 -22.125 21.766 1 96.06 515 VAL A N 1
ATOM 3995 C CA . VAL A 1 515 ? -4.445 -23.25 21.656 1 96.06 515 VAL A CA 1
ATOM 3996 C C . VAL A 1 515 ? -4.531 -24.109 22.906 1 96.06 515 VAL A C 1
ATOM 3998 O O . VAL A 1 515 ? -4.551 -25.344 22.828 1 96.06 515 VAL A O 1
ATOM 4001 N N . GLU A 1 516 ? -4.602 -23.5 24.047 1 96.31 516 GLU A N 1
ATOM 4002 C CA . GLU A 1 516 ? -4.465 -24.203 25.312 1 96.31 516 GLU A CA 1
ATOM 4003 C C . GLU A 1 516 ? -5.812 -24.734 25.781 1 96.31 516 GLU A C 1
ATOM 4005 O O . GLU A 1 516 ? -5.875 -25.766 26.453 1 96.31 516 GLU A O 1
ATOM 4010 N N . GLU A 1 517 ? -6.895 -23.969 25.453 1 96.69 517 GLU A N 1
ATOM 4011 C CA . GLU A 1 517 ? -8.188 -24.297 26.062 1 96.69 517 GLU A CA 1
ATOM 4012 C C . GLU A 1 517 ? -9.234 -24.594 24.984 1 96.69 517 GLU A C 1
ATOM 4014 O O . GLU A 1 517 ? -10.359 -24.969 25.312 1 96.69 517 GLU A O 1
ATOM 4019 N N . GLY A 1 518 ? -8.961 -24.438 23.781 1 96.06 518 GLY A N 1
ATOM 4020 C CA . GLY A 1 518 ? -9.836 -24.812 22.688 1 96.06 518 GLY A CA 1
ATOM 4021 C C . GLY A 1 518 ? -10.805 -23.719 22.281 1 96.06 518 GLY A C 1
ATOM 4022 O O . GLY A 1 518 ? -11.617 -23.906 21.375 1 96.06 518 GLY A O 1
ATOM 4023 N N . SER A 1 519 ? -10.734 -22.578 23 1 98 519 SER A N 1
ATOM 4024 C CA . SER A 1 519 ? -11.594 -21.453 22.688 1 98 519 SER A CA 1
ATOM 4025 C C . SER A 1 519 ? -10.953 -20.141 23.125 1 98 519 SER A C 1
ATOM 4027 O O . SER A 1 519 ? -10.422 -20.031 24.234 1 98 519 SER A O 1
ATOM 4029 N N . MET A 1 520 ? -11.023 -19.109 22.219 1 98.5 520 MET A N 1
ATOM 4030 C CA . MET A 1 520 ? -10.516 -17.781 22.578 1 98.5 520 MET A CA 1
ATOM 4031 C C . MET A 1 520 ? -11.297 -17.203 23.75 1 98.5 520 MET A C 1
ATOM 4033 O O . MET A 1 520 ? -10.781 -16.344 24.484 1 98.5 520 MET A O 1
ATOM 4037 N N . ALA A 1 521 ? -12.523 -17.625 23.906 1 97.44 521 ALA A N 1
ATOM 4038 C CA . ALA A 1 521 ? -13.406 -17.078 24.938 1 97.44 521 ALA A CA 1
ATOM 4039 C C . ALA A 1 521 ? -12.953 -17.516 26.328 1 97.44 521 ALA A C 1
ATOM 4041 O O . ALA A 1 521 ? -13.406 -16.969 27.328 1 97.44 521 ALA A O 1
ATOM 4042 N N . LYS A 1 522 ? -12.086 -18.422 26.406 1 97.06 522 LYS A N 1
ATOM 4043 C CA . LYS A 1 522 ? -11.602 -18.922 27.688 1 97.06 522 LYS A CA 1
ATOM 4044 C C . LYS A 1 522 ? -10.375 -18.156 28.156 1 97.06 522 LYS A C 1
ATOM 4046 O O . LYS A 1 522 ? -9.656 -18.609 29.047 1 97.06 522 LYS A O 1
ATOM 4051 N N . VAL A 1 523 ? -10.109 -17.062 27.531 1 96.62 523 VAL A N 1
ATOM 4052 C CA . VAL A 1 523 ? -9 -16.203 27.922 1 96.62 523 VAL A CA 1
ATOM 4053 C C . VAL A 1 523 ? -9.164 -15.75 29.359 1 96.62 523 VAL A C 1
ATOM 4055 O O . VAL A 1 523 ? -10.289 -15.492 29.812 1 96.62 523 VAL A O 1
ATOM 4058 N N . LYS A 1 524 ? -8.062 -15.773 30.203 1 84.88 524 LYS A N 1
ATOM 4059 C CA . LYS A 1 524 ? -8.031 -15.297 31.578 1 84.88 524 LYS A CA 1
ATOM 4060 C C . LYS A 1 524 ? -7.266 -13.977 31.703 1 84.88 524 LYS A C 1
ATOM 4062 O O . LYS A 1 524 ? -6.098 -13.898 31.312 1 84.88 524 LYS A O 1
ATOM 4067 N N . PHE A 1 525 ? -7.949 -12.719 31.75 1 73.5 525 PHE A N 1
ATOM 4068 C CA . PHE A 1 525 ? -7.23 -11.453 31.859 1 73.5 525 PHE A CA 1
ATOM 4069 C C . PHE A 1 525 ? -6.816 -11.188 33.312 1 73.5 525 PHE A C 1
ATOM 4071 O O . PHE A 1 525 ? -7.508 -11.602 34.25 1 73.5 525 PHE A O 1
ATOM 4078 N N . MET B 1 1 ? -9.125 48.562 15.531 1 54.91 1 MET B N 1
ATOM 4079 C CA . MET B 1 1 ? -7.75 48.906 15.188 1 54.91 1 MET B CA 1
ATOM 4080 C C . MET B 1 1 ? -7.68 49.531 13.797 1 54.91 1 MET B C 1
ATOM 4082 O O . MET B 1 1 ? -8.508 49.25 12.938 1 54.91 1 MET B O 1
ATOM 4086 N N . ALA B 1 2 ? -6.879 50.5 13.578 1 65.38 2 ALA B N 1
ATOM 4087 C CA . ALA B 1 2 ? -6.766 51.188 12.305 1 65.38 2 ALA B CA 1
ATOM 4088 C C . ALA B 1 2 ? -6.383 50.25 11.18 1 65.38 2 ALA B C 1
ATOM 4090 O O . ALA B 1 2 ? -5.648 49.281 11.398 1 65.38 2 ALA B O 1
ATOM 4091 N N . SER B 1 3 ? -7.031 50.281 10.094 1 76.94 3 SER B N 1
ATOM 4092 C CA . SER B 1 3 ? -6.688 49.5 8.914 1 76.94 3 SER B CA 1
ATOM 4093 C C . SER B 1 3 ? -5.203 49.625 8.586 1 76.94 3 SER B C 1
ATOM 4095 O O . SER B 1 3 ? -4.652 50.719 8.57 1 76.94 3 SER B O 1
ATOM 4097 N N . PRO B 1 4 ? -4.539 48.5 8.523 1 86 4 PRO B N 1
ATOM 4098 C CA . PRO B 1 4 ? -3.111 48.562 8.211 1 86 4 PRO B CA 1
ATOM 4099 C C . PRO B 1 4 ? -2.846 49.156 6.824 1 86 4 PRO B C 1
ATOM 4101 O O . PRO B 1 4 ? -3.721 49.125 5.957 1 86 4 PRO B O 1
ATOM 4104 N N . ILE B 1 5 ? -1.69 49.75 6.738 1 88.31 5 ILE B N 1
ATOM 4105 C CA . ILE B 1 5 ? -1.233 50.312 5.465 1 88.31 5 ILE B CA 1
ATOM 4106 C C . ILE B 1 5 ? -0.286 49.344 4.789 1 88.31 5 ILE B C 1
ATOM 4108 O O . ILE B 1 5 ? 0.627 48.812 5.426 1 88.31 5 ILE B O 1
ATOM 4112 N N . ALA B 1 6 ? -0.58 49.125 3.506 1 91.75 6 ALA B N 1
ATOM 4113 C CA . ALA B 1 6 ? 0.238 48.188 2.752 1 91.75 6 ALA B CA 1
ATOM 4114 C C . ALA B 1 6 ? 1.664 48.688 2.586 1 91.75 6 ALA B C 1
ATOM 4116 O O . ALA B 1 6 ? 1.872 49.844 2.156 1 91.75 6 ALA B O 1
ATOM 4117 N N . SER B 1 7 ? 2.613 47.906 2.945 1 94.06 7 SER B N 1
ATOM 4118 C CA . SER B 1 7 ? 4.004 48.25 2.672 1 94.06 7 SER B CA 1
ATOM 4119 C C . SER B 1 7 ? 4.297 48.25 1.174 1 94.06 7 SER B C 1
ATOM 4121 O O . SER B 1 7 ? 3.498 47.719 0.389 1 94.06 7 SER B O 1
ATOM 4123 N N . ALA B 1 8 ? 5.426 48.844 0.788 1 94.88 8 ALA B N 1
ATOM 4124 C CA . ALA B 1 8 ? 5.848 48.812 -0.61 1 94.88 8 ALA B CA 1
ATOM 4125 C C . ALA B 1 8 ? 6.094 47.375 -1.062 1 94.88 8 ALA B C 1
ATOM 4127 O O . ALA B 1 8 ? 5.766 47 -2.193 1 94.88 8 ALA B O 1
ATOM 4128 N N . ALA B 1 9 ? 6.723 46.625 -0.194 1 95.81 9 ALA B N 1
ATOM 4129 C CA . ALA B 1 9 ? 7.004 45.219 -0.497 1 95.81 9 ALA B CA 1
ATOM 4130 C C . ALA B 1 9 ? 5.711 44.469 -0.737 1 95.81 9 ALA B C 1
ATOM 4132 O O . ALA B 1 9 ? 5.625 43.656 -1.672 1 95.81 9 ALA B O 1
ATOM 4133 N N . LEU B 1 10 ? 4.695 44.656 0.111 1 97.44 10 LEU B N 1
ATOM 4134 C CA . LEU B 1 10 ? 3.422 43.969 -0.029 1 97.44 10 LEU B CA 1
ATOM 4135 C C . LEU B 1 10 ? 2.721 44.344 -1.323 1 97.44 10 LEU B C 1
ATOM 4137 O O . LEU B 1 10 ? 2.162 43.5 -2.02 1 97.44 10 LEU B O 1
ATOM 4141 N N . ARG B 1 11 ? 2.717 45.625 -1.653 1 97 11 ARG B N 1
ATOM 4142 C CA . ARG B 1 11 ? 2.084 46.125 -2.873 1 97 11 ARG B CA 1
ATOM 4143 C C . ARG B 1 11 ? 2.709 45.469 -4.109 1 97 11 ARG B C 1
ATOM 4145 O O . ARG B 1 11 ? 2.021 45.25 -5.105 1 97 11 ARG B O 1
ATOM 4152 N N . ALA B 1 12 ? 3.984 45.25 -3.965 1 96.88 12 ALA B N 1
ATOM 4153 C CA . ALA B 1 12 ? 4.699 44.656 -5.086 1 96.88 12 ALA B CA 1
ATOM 4154 C C . ALA B 1 12 ? 4.332 43.188 -5.238 1 96.88 12 ALA B C 1
ATOM 4156 O O . ALA B 1 12 ? 4.445 42.625 -6.332 1 96.88 12 ALA B O 1
ATOM 4157 N N . ARG B 1 13 ? 3.893 42.531 -4.16 1 97.88 13 ARG B N 1
ATOM 4158 C CA . ARG B 1 13 ? 3.629 41.094 -4.141 1 97.88 13 ARG B CA 1
ATOM 4159 C C . ARG B 1 13 ? 2.156 40.812 -4.398 1 97.88 13 ARG B C 1
ATOM 4161 O O . ARG B 1 13 ? 1.792 39.688 -4.746 1 97.88 13 ARG B O 1
ATOM 4168 N N . VAL B 1 14 ? 1.294 41.75 -4.113 1 98.25 14 VAL B N 1
ATOM 4169 C CA . VAL B 1 14 ? -0.14 41.562 -4.328 1 98.25 14 VAL B CA 1
ATOM 4170 C C . VAL B 1 14 ? -0.566 42.344 -5.582 1 98.25 14 VAL B C 1
ATOM 4172 O O . VAL B 1 14 ? -0.911 43.531 -5.508 1 98.25 14 VAL B O 1
ATOM 4175 N N . LYS B 1 15 ? -0.758 41.656 -6.672 1 96.94 15 LYS B N 1
ATOM 4176 C CA . LYS B 1 15 ? -0.917 42.281 -7.977 1 96.94 15 LYS B CA 1
ATOM 4177 C C . LYS B 1 15 ? -2.393 42.5 -8.312 1 96.94 15 LYS B C 1
ATOM 4179 O O . LYS B 1 15 ? -2.727 43.25 -9.227 1 96.94 15 LYS B O 1
ATOM 4184 N N . ARG B 1 16 ? -3.227 41.844 -7.586 1 95.38 16 ARG B N 1
ATOM 4185 C CA . ARG B 1 16 ? -4.656 42.062 -7.73 1 95.38 16 ARG B CA 1
ATOM 4186 C C . ARG B 1 16 ? -5.137 43.156 -6.766 1 95.38 16 ARG B C 1
ATOM 4188 O O . ARG B 1 16 ? -5.32 42.875 -5.574 1 95.38 16 ARG B O 1
ATOM 4195 N N . PRO B 1 17 ? -5.5 44.25 -7.223 1 93.81 17 PRO B N 1
ATOM 4196 C CA . PRO B 1 17 ? -5.812 45.406 -6.348 1 93.81 17 PRO B CA 1
ATOM 4197 C C . PRO B 1 17 ? -6.969 45.094 -5.398 1 93.81 17 PRO B C 1
ATOM 4199 O O . PRO B 1 17 ? -6.949 45.531 -4.242 1 93.81 17 PRO B O 1
ATOM 4202 N N . SER B 1 18 ? -7.918 44.406 -5.887 1 95.06 18 SER B N 1
ATOM 4203 C CA . SER B 1 18 ? -9.07 44.125 -5.043 1 95.06 18 SER B CA 1
ATOM 4204 C C . SER B 1 18 ? -8.68 43.281 -3.832 1 95.06 18 SER B C 1
ATOM 4206 O O . SER B 1 18 ? -9.32 43.375 -2.779 1 95.06 18 SER B O 1
ATOM 4208 N N . MET B 1 19 ? -7.645 42.469 -3.975 1 95.94 19 MET B N 1
ATOM 4209 C CA . MET B 1 19 ? -7.16 41.656 -2.859 1 95.94 19 MET B CA 1
ATOM 4210 C C . MET B 1 19 ? -6.438 42.531 -1.834 1 95.94 19 MET B C 1
ATOM 4212 O O . MET B 1 19 ? -6.5 42.281 -0.633 1 95.94 19 MET B O 1
ATOM 4216 N N . LEU B 1 20 ? -5.797 43.5 -2.324 1 94.44 20 LEU B N 1
ATOM 4217 C CA . LEU B 1 20 ? -5.07 44.406 -1.438 1 94.44 20 LEU B CA 1
ATOM 4218 C C . LEU B 1 20 ? -6.031 45.156 -0.516 1 94.44 20 LEU B C 1
ATOM 4220 O O . LEU B 1 20 ? -5.668 45.5 0.608 1 94.44 20 LEU B O 1
ATOM 4224 N N . LYS B 1 21 ? -7.25 45.344 -0.965 1 94.81 21 LYS B N 1
ATOM 4225 C CA . LYS B 1 21 ? -8.273 46.031 -0.176 1 94.81 21 LYS B CA 1
ATOM 4226 C C . LYS B 1 21 ? -8.688 45.188 1.032 1 94.81 21 LYS B C 1
ATOM 4228 O O . LYS B 1 21 ? -9.312 45.688 1.965 1 94.81 21 LYS B O 1
ATOM 4233 N N . LYS B 1 22 ? -8.32 43.938 1.027 1 97 22 LYS B N 1
ATOM 4234 C CA . LYS B 1 22 ? -8.688 43.031 2.102 1 97 22 LYS B CA 1
ATOM 4235 C C . LYS B 1 22 ? -7.582 42.938 3.146 1 97 22 LYS B C 1
ATOM 4237 O O . LYS B 1 22 ? -7.617 42.062 4.023 1 97 22 LYS B O 1
ATOM 4242 N N . LEU B 1 23 ? -6.582 43.781 3.02 1 97.75 23 LEU B N 1
ATOM 4243 C CA . LEU B 1 23 ? -5.5 43.844 3.996 1 97.75 23 LEU B CA 1
ATOM 4244 C C . LEU B 1 23 ? -6.039 44.094 5.398 1 97.75 23 LEU B C 1
ATOM 4246 O O . LEU B 1 23 ? -6.879 44.969 5.586 1 97.75 23 LEU B O 1
ATOM 4250 N N . CYS B 1 24 ? -5.621 43.344 6.371 1 97.62 24 CYS B N 1
ATOM 4251 C CA . CYS B 1 24 ? -6.09 43.5 7.746 1 97.62 24 CYS B CA 1
ATOM 4252 C C . CYS B 1 24 ? -5.031 43 8.734 1 97.62 24 CYS B C 1
ATOM 4254 O O . CYS B 1 24 ? -3.969 42.531 8.328 1 97.62 24 CYS B O 1
ATOM 4256 N N . ASN B 1 25 ? -5.262 43.281 10.008 1 96.88 25 ASN B N 1
ATOM 4257 C CA . ASN B 1 25 ? -4.453 42.719 11.086 1 96.88 25 ASN B CA 1
ATOM 4258 C C . ASN B 1 25 ? -4.941 41.344 11.484 1 96.88 25 ASN B C 1
ATOM 4260 O O . ASN B 1 25 ? -6.121 41 11.328 1 96.88 25 ASN B O 1
ATOM 4264 N N . PRO B 1 26 ? -4.012 40.5 11.992 1 97.5 26 PRO B N 1
ATOM 4265 C CA . PRO B 1 26 ? -4.426 39.156 12.43 1 97.5 26 PRO B CA 1
ATOM 4266 C C . PRO B 1 26 ? -5.59 39.188 13.414 1 97.5 26 PRO B C 1
ATOM 4268 O O . PRO B 1 26 ? -6.48 38.344 13.352 1 97.5 26 PRO B O 1
ATOM 4271 N N . GLU B 1 27 ? -5.66 40.125 14.328 1 96.94 27 GLU B N 1
ATOM 4272 C CA . GLU B 1 27 ? -6.676 40.219 15.375 1 96.94 27 GLU B CA 1
ATOM 4273 C C . GLU B 1 27 ? -8.07 40.406 14.773 1 96.94 27 GLU B C 1
ATOM 4275 O O . GLU B 1 27 ? -9.062 39.969 15.375 1 96.94 27 GLU B O 1
ATOM 4280 N N . ASP B 1 28 ? -8.094 41.031 13.609 1 97.12 28 ASP B N 1
ATOM 4281 C CA . ASP B 1 28 ? -9.367 41.25 12.938 1 97.12 28 ASP B CA 1
ATOM 4282 C C . ASP B 1 28 ? -10 39.906 12.5 1 97.12 28 ASP B C 1
ATOM 4284 O O . ASP B 1 28 ? -11.188 39.875 12.164 1 97.12 28 ASP B O 1
ATOM 4288 N N . MET B 1 29 ? -9.234 38.875 12.516 1 97.56 29 MET B N 1
ATOM 4289 C CA . MET B 1 29 ? -9.68 37.594 11.969 1 97.56 29 MET B CA 1
ATOM 4290 C C . MET B 1 29 ? -10.227 36.688 13.07 1 97.56 29 MET B C 1
ATOM 4292 O O . MET B 1 29 ? -10.75 35.594 12.797 1 97.56 29 MET B O 1
ATOM 4296 N N . LEU B 1 30 ? -10.219 37.094 14.336 1 97.5 30 LEU B N 1
ATOM 4297 C CA . LEU B 1 30 ? -10.57 36.281 15.484 1 97.5 30 LEU B CA 1
ATOM 4298 C C . LEU B 1 30 ? -11.969 35.688 15.336 1 97.5 30 LEU B C 1
ATOM 4300 O O . LEU B 1 30 ? -12.219 34.562 15.742 1 97.5 30 LEU B O 1
ATOM 4304 N N . GLN B 1 31 ? -12.891 36.375 14.758 1 97.06 31 GLN B N 1
ATOM 4305 C CA . GLN B 1 31 ? -14.297 36 14.648 1 97.06 31 GLN B CA 1
ATOM 4306 C C . GLN B 1 31 ? -14.453 34.75 13.766 1 97.06 31 GLN B C 1
ATOM 4308 O O . GLN B 1 31 ? -15.477 34.062 13.844 1 97.06 31 GLN B O 1
ATOM 4313 N N . HIS B 1 32 ? -13.516 34.469 12.992 1 98.06 32 HIS B N 1
ATOM 4314 C CA . HIS B 1 32 ? -13.602 33.344 12.062 1 98.06 32 HIS B CA 1
ATOM 4315 C C . HIS B 1 32 ? -13.109 32.031 12.719 1 98.06 32 HIS B C 1
ATOM 4317 O O . HIS B 1 32 ? -13.062 31 12.078 1 98.06 32 HIS B O 1
ATOM 4323 N N . PHE B 1 33 ? -12.797 32.062 14 1 98.25 33 PHE B N 1
ATOM 4324 C CA . PHE B 1 33 ? -12.242 30.891 14.68 1 98.25 33 PHE B CA 1
ATOM 4325 C C . PHE B 1 33 ? -13.039 30.562 15.938 1 98.25 33 PHE B C 1
ATOM 4327 O O . PHE B 1 33 ? -12.492 30.516 17.031 1 98.25 33 PHE B O 1
ATOM 4334 N N . PRO B 1 34 ? -14.289 30.266 15.789 1 97.62 34 PRO B N 1
ATOM 4335 C CA . PRO B 1 34 ? -15.039 29.781 16.953 1 97.62 34 PRO B CA 1
ATOM 4336 C C . PRO B 1 34 ? -14.547 28.438 17.453 1 97.62 34 PRO B C 1
ATOM 4338 O O . PRO B 1 34 ? -13.875 27.703 16.719 1 97.62 34 PRO B O 1
ATOM 4341 N N . ASN B 1 35 ? -14.883 28.125 18.688 1 97.88 35 ASN B N 1
ATOM 4342 C CA . ASN B 1 35 ? -14.547 26.812 19.25 1 97.88 35 ASN B CA 1
ATOM 4343 C C . ASN B 1 35 ? -15.062 25.672 18.375 1 97.88 35 ASN B C 1
ATOM 4345 O O . ASN B 1 35 ? -16.188 25.719 17.906 1 97.88 35 ASN B O 1
ATOM 4349 N N . GLY B 1 36 ? -14.188 24.688 18.109 1 97.62 36 GLY B N 1
ATOM 4350 C CA . GLY B 1 36 ? -14.586 23.5 17.375 1 97.62 36 GLY B CA 1
ATOM 4351 C C . GLY B 1 36 ? -14.406 23.609 15.883 1 97.62 36 GLY B C 1
ATOM 4352 O O . GLY B 1 36 ? -14.664 22.672 15.141 1 97.62 36 GLY B O 1
ATOM 4353 N N . ALA B 1 37 ? -13.906 24.719 15.414 1 98.31 37 ALA B N 1
ATOM 4354 C CA . ALA B 1 37 ? -13.766 24.938 13.984 1 98.31 37 ALA B CA 1
ATOM 4355 C C . ALA B 1 37 ? -12.789 23.938 13.367 1 98.31 37 ALA B C 1
ATOM 4357 O O . ALA B 1 37 ? -11.852 23.5 14.031 1 98.31 37 ALA B O 1
ATOM 4358 N N . TYR B 1 38 ? -13.086 23.531 12.141 1 98.75 38 TYR B N 1
ATOM 4359 C CA . TYR B 1 38 ? -12.133 22.812 11.312 1 98.75 38 TYR B CA 1
ATOM 4360 C C . TYR B 1 38 ? -11.234 23.766 10.539 1 98.75 38 TYR B C 1
ATOM 4362 O O . TYR B 1 38 ? -11.727 24.562 9.727 1 98.75 38 TYR B O 1
ATOM 4370 N N . ILE B 1 39 ? -9.945 23.688 10.797 1 98.69 39 ILE B N 1
ATOM 4371 C CA . ILE B 1 39 ? -8.992 24.672 10.281 1 98.69 39 ILE B CA 1
ATOM 4372 C C . ILE B 1 39 ? -7.953 23.969 9.414 1 98.69 39 ILE B C 1
ATOM 4374 O O . ILE B 1 39 ? -7.422 22.922 9.797 1 98.69 39 ILE B O 1
ATOM 4378 N N . GLY B 1 40 ? -7.699 24.516 8.211 1 98.62 40 GLY B N 1
ATOM 4379 C CA . GLY B 1 40 ? -6.578 24.078 7.398 1 98.62 40 GLY B CA 1
ATOM 4380 C C . GLY B 1 40 ? -5.414 25.047 7.41 1 98.62 40 GLY B C 1
ATOM 4381 O O . GLY B 1 40 ? -5.617 26.266 7.398 1 98.62 40 GLY B O 1
ATOM 4382 N N . TRP B 1 41 ? -4.176 24.531 7.52 1 98.56 41 TRP B N 1
ATOM 4383 C CA . TRP B 1 41 ? -2.953 25.297 7.352 1 98.56 41 TRP B CA 1
ATOM 4384 C C . TRP B 1 41 ? -2.146 24.797 6.16 1 98.56 41 TRP B C 1
ATOM 4386 O O . TRP B 1 41 ? -2.006 23.578 5.969 1 98.56 41 TRP B O 1
ATOM 4396 N N . SER B 1 42 ? -1.643 25.734 5.355 1 98.38 42 SER B N 1
ATOM 4397 C CA . SER B 1 42 ? -0.589 25.328 4.434 1 98.38 42 SER B CA 1
ATOM 4398 C C . SER B 1 42 ? 0.663 24.891 5.184 1 98.38 42 SER B C 1
ATOM 4400 O O . SER B 1 42 ? 0.766 25.078 6.395 1 98.38 42 SER B O 1
ATOM 4402 N N . GLY B 1 43 ? 1.562 24.297 4.383 1 96.44 43 GLY B N 1
ATOM 4403 C CA . GLY B 1 43 ? 2.834 23.891 4.961 1 96.44 43 GLY B CA 1
ATOM 4404 C C . GLY B 1 43 ? 3.102 22.406 4.828 1 96.44 43 GLY B C 1
ATOM 4405 O O . GLY B 1 43 ? 2.174 21.625 4.633 1 96.44 43 GLY B O 1
ATOM 4406 N N . PHE B 1 44 ? 4.312 22.078 4.973 1 96.88 44 PHE B N 1
ATOM 4407 C CA . PHE B 1 44 ? 4.832 20.719 4.926 1 96.88 44 PHE B CA 1
ATOM 4408 C C . PHE B 1 44 ? 6.246 20.656 5.492 1 96.88 44 PHE B C 1
ATOM 4410 O O . PHE B 1 44 ? 7.148 21.328 4.992 1 96.88 44 PHE B O 1
ATOM 4417 N N . THR B 1 45 ? 6.449 19.875 6.535 1 93.12 45 THR B N 1
ATOM 4418 C CA . THR B 1 45 ? 7.73 19.625 7.184 1 93.12 45 THR B CA 1
ATOM 4419 C C . THR B 1 45 ? 8.344 20.922 7.688 1 93.12 45 THR B C 1
ATOM 4421 O O . THR B 1 45 ? 9.539 21.172 7.496 1 93.12 45 THR B O 1
ATOM 4424 N N . GLY B 1 46 ? 7.57 21.797 8.141 1 93.62 46 GLY B N 1
ATOM 4425 C CA . GLY B 1 46 ? 8.047 22.969 8.852 1 93.62 46 GLY B CA 1
ATOM 4426 C C . GLY B 1 46 ? 8.344 24.156 7.938 1 93.62 46 GLY B C 1
ATOM 4427 O O . GLY B 1 46 ? 9.062 25.078 8.32 1 93.62 46 GLY B O 1
ATOM 4428 N N . VAL B 1 47 ? 7.852 24.109 6.73 1 95.62 47 VAL B N 1
ATOM 4429 C CA . VAL B 1 47 ? 8.055 25.234 5.824 1 95.62 47 VAL B CA 1
ATOM 4430 C C . VAL B 1 47 ? 6.738 25.594 5.133 1 95.62 47 VAL B C 1
ATOM 4432 O O . VAL B 1 47 ? 5.883 24.734 4.938 1 95.62 47 VAL B O 1
ATOM 4435 N N . GLY B 1 48 ? 6.613 26.844 4.848 1 97 48 GLY B N 1
ATOM 4436 C CA . GLY B 1 48 ? 5.473 27.328 4.078 1 97 48 GLY B CA 1
ATOM 4437 C C . GLY B 1 48 ? 4.184 27.344 4.875 1 97 48 GLY B C 1
ATOM 4438 O O . GLY B 1 48 ? 3.092 27.297 4.301 1 97 48 GLY B O 1
ATOM 4439 N N . TYR B 1 49 ? 4.238 27.391 6.191 1 97.25 49 TYR B N 1
ATOM 4440 C CA . TYR B 1 49 ? 3.084 27.422 7.082 1 97.25 49 TYR B CA 1
ATOM 4441 C C . TYR B 1 49 ? 2.725 28.844 7.465 1 97.25 49 TYR B C 1
ATOM 4443 O O . TYR B 1 49 ? 3.566 29.75 7.391 1 97.25 49 TYR B O 1
ATOM 4451 N N . PRO B 1 50 ? 1.476 29.078 7.84 1 97.81 50 PRO B N 1
ATOM 4452 C CA . PRO B 1 50 ? 1.137 30.406 8.359 1 97.81 50 PRO B CA 1
ATOM 4453 C C . PRO B 1 50 ? 1.75 30.688 9.727 1 97.81 50 PRO B C 1
ATOM 4455 O O . PRO B 1 50 ? 1.858 29.781 10.555 1 97.81 50 PRO B O 1
ATOM 4458 N N . LYS B 1 51 ? 2.049 31.906 10 1 97.5 51 LYS B N 1
ATOM 4459 C CA . LYS B 1 51 ? 2.746 32.281 11.227 1 97.5 51 LYS B CA 1
ATOM 4460 C C . LYS B 1 51 ? 1.934 33.281 12.039 1 97.5 51 LYS B C 1
ATOM 4462 O O . LYS B 1 51 ? 1.833 33.156 13.266 1 97.5 51 LYS B O 1
ATOM 4467 N N . LYS B 1 52 ? 1.306 34.188 11.391 1 97.44 52 LYS B N 1
ATOM 4468 C CA . LYS B 1 52 ? 0.676 35.312 12.062 1 97.44 52 LYS B CA 1
ATOM 4469 C C . LYS B 1 52 ? -0.627 34.906 12.742 1 97.44 52 LYS B C 1
ATOM 4471 O O . LYS B 1 52 ? -0.818 35.156 13.938 1 97.44 52 LYS B O 1
ATOM 4476 N N . VAL B 1 53 ? -1.456 34.281 11.977 1 97.88 53 VAL B N 1
ATOM 4477 C CA . VAL B 1 53 ? -2.766 33.906 12.5 1 97.88 53 VAL B CA 1
ATOM 4478 C C . VAL B 1 53 ? -2.604 32.906 13.625 1 97.88 53 VAL B C 1
ATOM 4480 O O . VAL B 1 53 ? -3.172 33.062 14.711 1 97.88 53 VAL B O 1
ATOM 4483 N N . PRO B 1 54 ? -1.82 31.797 13.43 1 97.75 54 PRO B N 1
ATOM 4484 C CA . PRO B 1 54 ? -1.641 30.828 14.523 1 97.75 54 PRO B CA 1
ATOM 4485 C C . PRO B 1 54 ? -1.075 31.484 15.789 1 97.75 54 PRO B C 1
ATOM 4487 O O . PRO B 1 54 ? -1.518 31.172 16.891 1 97.75 54 PRO B O 1
ATOM 4490 N N . THR B 1 55 ? -0.122 32.375 15.633 1 97.38 55 THR B N 1
ATOM 4491 C CA . THR B 1 55 ? 0.486 33.062 16.766 1 97.38 55 THR B CA 1
ATOM 4492 C C . THR B 1 55 ? -0.532 33.938 17.469 1 97.38 55 THR B C 1
ATOM 4494 O O . THR B 1 55 ? -0.619 33.938 18.703 1 97.38 55 THR B O 1
ATOM 4497 N N . MET B 1 56 ? -1.247 34.719 16.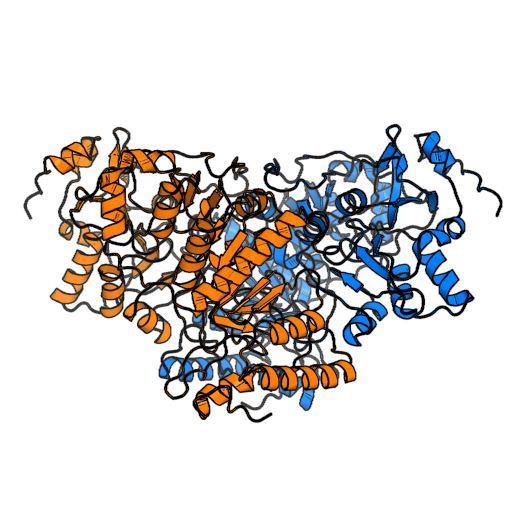688 1 97.62 56 MET B N 1
ATOM 4498 C CA . MET B 1 56 ? -2.264 35.594 17.234 1 97.62 56 MET B CA 1
ATOM 4499 C C . MET B 1 56 ? -3.287 34.844 18.047 1 97.62 56 MET B C 1
ATOM 4501 O O . MET B 1 56 ? -3.67 35.25 19.141 1 97.62 56 MET B O 1
ATOM 4505 N N . LEU B 1 57 ? -3.777 33.688 17.547 1 98.25 57 LEU B N 1
ATOM 4506 C CA . LEU B 1 57 ? -4.762 32.875 18.266 1 98.25 57 LEU B CA 1
ATOM 4507 C C . LEU B 1 57 ? -4.188 32.344 19.562 1 98.25 57 LEU B C 1
ATOM 4509 O O . LEU B 1 57 ? -4.879 32.312 20.594 1 98.25 57 LEU B O 1
ATOM 4513 N N . ALA B 1 58 ? -2.941 31.859 19.547 1 98 58 ALA B N 1
ATOM 4514 C CA . ALA B 1 58 ? -2.283 31.391 20.766 1 98 58 ALA B CA 1
ATOM 4515 C C . ALA B 1 58 ? -2.16 32.531 21.797 1 98 58 ALA B C 1
ATOM 4517 O O . ALA B 1 58 ? -2.408 32.312 22.984 1 98 58 ALA B O 1
ATOM 4518 N N . ASP B 1 59 ? -1.724 33.719 21.297 1 97.75 59 ASP B N 1
ATOM 4519 C CA . ASP B 1 59 ? -1.641 34.875 22.172 1 97.75 59 ASP B CA 1
ATOM 4520 C C . ASP B 1 59 ? -2.992 35.156 22.812 1 97.75 59 ASP B C 1
ATOM 4522 O O . ASP B 1 59 ? -3.066 35.438 24.016 1 97.75 59 ASP B O 1
ATOM 4526 N N . HIS B 1 60 ? -3.971 35.188 22 1 97.94 60 HIS B N 1
ATOM 4527 C CA . HIS B 1 60 ? -5.324 35.469 22.469 1 97.94 60 HIS B CA 1
ATOM 4528 C C . HIS B 1 60 ? -5.719 34.469 23.578 1 97.94 60 HIS B C 1
ATOM 4530 O O . HIS B 1 60 ? -6.27 34.875 24.594 1 97.94 60 HIS B O 1
ATOM 4536 N N . VAL B 1 61 ? -5.457 33.156 23.406 1 98.06 61 VAL B N 1
ATOM 4537 C CA . VAL B 1 61 ? -5.801 32.125 24.375 1 98.06 61 VAL B CA 1
ATOM 4538 C C . VAL B 1 61 ? -5.027 32.344 25.672 1 98.06 61 VAL B C 1
ATOM 4540 O O . VAL B 1 61 ? -5.602 32.281 26.75 1 98.06 61 VAL B O 1
ATOM 4543 N N . GLU B 1 62 ? -3.752 32.625 25.531 1 97.5 62 GLU B N 1
ATOM 4544 C CA . GLU B 1 62 ? -2.908 32.844 26.703 1 97.5 62 GLU B CA 1
ATOM 4545 C C . GLU B 1 62 ? -3.338 34.094 27.469 1 97.5 62 GLU B C 1
ATOM 4547 O O . GLU B 1 62 ? -3.479 34.062 28.703 1 97.5 62 GLU B O 1
ATOM 4552 N N . LYS B 1 63 ? -3.57 35.156 26.766 1 97.75 63 LYS B N 1
ATOM 4553 C CA . LYS B 1 63 ? -3.912 36.438 27.375 1 97.75 63 LYS B CA 1
ATOM 4554 C C . LYS B 1 63 ? -5.246 36.344 28.109 1 97.75 63 LYS B C 1
ATOM 4556 O O . LYS B 1 63 ? -5.434 37 29.141 1 97.75 63 LYS B O 1
ATOM 4561 N N . ASN B 1 64 ? -6.098 35.562 27.641 1 97.94 64 ASN B N 1
ATOM 4562 C CA . ASN B 1 64 ? -7.453 35.562 28.172 1 97.94 64 ASN B CA 1
ATOM 4563 C C . ASN B 1 64 ? -7.727 34.281 28.984 1 97.94 64 ASN B C 1
ATOM 4565 O O . ASN B 1 64 ? -8.867 34.031 29.359 1 97.94 64 ASN B O 1
ATOM 4569 N N . GLY B 1 65 ? -6.734 33.438 29.203 1 97.19 65 GLY B N 1
ATOM 4570 C CA . GLY B 1 65 ? -6.891 32.25 30 1 97.19 65 GLY B CA 1
ATOM 4571 C C . GLY B 1 65 ? -7.879 31.25 29.406 1 97.19 65 GLY B C 1
ATOM 4572 O O . GLY B 1 65 ? -8.734 30.719 30.109 1 97.19 65 GLY B O 1
ATOM 4573 N N . LEU B 1 66 ? -7.773 31.062 28.109 1 97.5 66 LEU B N 1
ATOM 4574 C CA . LEU B 1 66 ? -8.766 30.25 27.406 1 97.5 66 LEU B CA 1
ATOM 4575 C C . LEU B 1 66 ? -8.219 28.875 27.094 1 97.5 66 LEU B C 1
ATOM 4577 O O . LEU B 1 66 ? -8.719 28.188 26.188 1 97.5 66 LEU B O 1
ATOM 4581 N N . GLN B 1 67 ? -7.184 28.453 27.828 1 96.25 67 GLN B N 1
ATOM 4582 C CA . GLN B 1 67 ? -6.609 27.141 27.594 1 96.25 67 GLN B CA 1
ATOM 4583 C C . GLN B 1 67 ? -7.672 26.047 27.703 1 96.25 67 GLN B C 1
ATOM 4585 O O . GLN B 1 67 ? -8.406 25.969 28.688 1 96.25 67 GLN B O 1
ATOM 4590 N N . GLY B 1 68 ? -7.75 25.266 26.625 1 95.44 68 GLY B N 1
ATOM 4591 C CA . GLY B 1 68 ? -8.695 24.156 26.609 1 95.44 68 GLY B CA 1
ATOM 4592 C C . GLY B 1 68 ? -10.109 24.578 26.266 1 95.44 68 GLY B C 1
ATOM 4593 O O . GLY B 1 68 ? -10.992 23.734 26.125 1 95.44 68 GLY B O 1
ATOM 4594 N N . GLN B 1 69 ? -10.273 25.812 26.031 1 96.75 69 GLN B N 1
ATOM 4595 C CA . GLN B 1 69 ? -11.617 26.312 25.766 1 96.75 69 GLN B CA 1
ATOM 4596 C C . GLN B 1 69 ? -11.797 26.625 24.281 1 96.75 69 GLN B C 1
ATOM 4598 O O . GLN B 1 69 ? -12.922 26.75 23.797 1 96.75 69 GLN B O 1
ATOM 4603 N N . LEU B 1 70 ? -10.727 26.781 23.578 1 96.94 70 LEU B N 1
ATOM 4604 C CA . LEU B 1 70 ? -10.695 26.906 22.125 1 96.94 70 LEU B CA 1
ATOM 4605 C C . LEU B 1 70 ? -9.898 25.766 21.5 1 96.94 70 LEU B C 1
ATOM 4607 O O . LEU B 1 70 ? -8.672 25.859 21.375 1 96.94 70 LEU B O 1
ATOM 4611 N N . LYS B 1 71 ? -10.617 24.781 21.047 1 97.75 71 LYS B N 1
ATOM 4612 C CA . LYS B 1 71 ? -10 23.594 20.453 1 97.75 71 LYS B CA 1
ATOM 4613 C C . LYS B 1 71 ? -10.422 23.438 19 1 97.75 71 LYS B C 1
ATOM 4615 O O . LYS B 1 71 ? -11.594 23.625 18.656 1 97.75 71 LYS B O 1
ATOM 4620 N N . TYR B 1 72 ? -9.469 23.016 18.234 1 98.31 72 TYR B N 1
ATOM 4621 C CA . TYR B 1 72 ? -9.727 22.969 16.797 1 98.31 72 TYR B CA 1
ATOM 4622 C C . TYR B 1 72 ? -9.297 21.625 16.203 1 98.31 72 TYR B C 1
ATOM 4624 O O . TYR B 1 72 ? -8.414 20.969 16.75 1 98.31 72 TYR B O 1
ATOM 4632 N N . SER B 1 73 ? -10 21.156 15.18 1 98.31 73 SER B N 1
ATOM 4633 C CA . SER B 1 73 ? -9.477 20.125 14.289 1 98.31 73 SER B CA 1
ATOM 4634 C C . SER B 1 73 ? -8.562 20.734 13.227 1 98.31 73 SER B C 1
ATOM 4636 O O . SER B 1 73 ? -8.992 21.562 12.43 1 98.31 73 SER B O 1
ATOM 4638 N N . LEU B 1 74 ? -7.348 20.344 13.266 1 98.06 74 LEU B N 1
ATOM 4639 C CA . LEU B 1 74 ? -6.336 20.984 12.438 1 98.06 74 LEU B CA 1
ATOM 4640 C C . LEU B 1 74 ? -5.883 20.047 11.312 1 98.06 74 LEU B C 1
ATOM 4642 O O . LEU B 1 74 ? -5.449 18.922 11.57 1 98.06 74 LEU B O 1
ATOM 4646 N N . PHE B 1 75 ? -6.02 20.484 10.047 1 98 75 PHE B N 1
ATOM 4647 C CA . PHE B 1 75 ? -5.625 19.734 8.852 1 98 75 PHE B CA 1
ATOM 4648 C C . PHE B 1 75 ? -4.426 20.406 8.18 1 98 75 PHE B C 1
ATOM 4650 O O . PHE B 1 75 ? -4.504 21.547 7.754 1 98 75 PHE B O 1
ATOM 4657 N N . VAL B 1 76 ? -3.305 19.719 8.172 1 97.62 76 VAL B N 1
ATOM 4658 C CA . VAL B 1 76 ? -2.064 20.156 7.539 1 97.62 76 VAL B CA 1
ATOM 4659 C C . VAL B 1 76 ? -1.482 19.016 6.703 1 97.62 76 VAL B C 1
ATOM 4661 O O . VAL B 1 76 ? -1.666 17.844 7.031 1 97.62 76 VAL B O 1
ATOM 4664 N N . GLY B 1 77 ? -0.825 19.312 5.621 1 97.12 77 GLY B N 1
ATOM 4665 C CA . GLY B 1 77 ? -0.27 18.266 4.766 1 97.12 77 GLY B CA 1
ATOM 4666 C C . GLY B 1 77 ? 0.631 17.312 5.508 1 97.12 77 GLY B C 1
ATOM 4667 O O . GLY B 1 77 ? 0.643 16.109 5.215 1 97.12 77 GLY B O 1
ATOM 4668 N N . ALA B 1 78 ? 1.437 17.766 6.344 1 95.62 78 ALA B N 1
ATOM 4669 C CA . ALA B 1 78 ? 2.295 17 7.238 1 95.62 78 ALA B CA 1
ATOM 4670 C C . ALA B 1 78 ? 2.562 17.75 8.531 1 95.62 78 ALA B C 1
ATOM 4672 O O . ALA B 1 78 ? 1.681 17.859 9.391 1 95.62 78 ALA B O 1
ATOM 4673 N N . SER B 1 79 ? 3.771 18.297 8.711 1 91.94 79 SER B N 1
ATOM 4674 C CA . SER B 1 79 ? 4.051 19.094 9.898 1 91.94 79 SER B CA 1
ATOM 4675 C C . SER B 1 79 ? 4.086 20.594 9.578 1 91.94 79 SER B C 1
ATOM 4677 O O . SER B 1 79 ? 4.41 20.969 8.453 1 91.94 79 SER B O 1
ATOM 4679 N N . ALA B 1 80 ? 3.68 21.375 10.531 1 92.25 80 ALA B N 1
ATOM 4680 C CA . ALA B 1 80 ? 3.793 22.828 10.469 1 92.25 80 ALA B CA 1
ATOM 4681 C C . ALA B 1 80 ? 4.969 23.328 11.305 1 92.25 80 ALA B C 1
ATOM 4683 O O . ALA B 1 80 ? 5.848 22.547 11.68 1 92.25 80 ALA B O 1
ATOM 4684 N N . GLY B 1 81 ? 4.988 24.656 11.453 1 89.19 81 GLY B N 1
ATOM 4685 C CA . GLY B 1 81 ? 6.078 25.203 12.234 1 89.19 81 GLY B CA 1
ATOM 4686 C C . GLY B 1 81 ? 6.004 24.828 13.703 1 89.19 81 GLY B C 1
ATOM 4687 O O . GLY B 1 81 ? 4.922 24.828 14.297 1 89.19 81 GLY B O 1
ATOM 4688 N N . ALA B 1 82 ? 7.148 24.453 14.211 1 78.31 82 ALA B N 1
ATOM 4689 C CA . ALA B 1 82 ? 7.215 23.984 15.602 1 78.31 82 ALA B CA 1
ATOM 4690 C C . ALA B 1 82 ? 6.758 25.078 16.562 1 78.31 82 ALA B C 1
ATOM 4692 O O . ALA B 1 82 ? 6.113 24.797 17.578 1 78.31 82 ALA B O 1
ATOM 4693 N N . GLU B 1 83 ? 6.984 26.312 16.188 1 85.44 83 GLU B N 1
ATOM 4694 C CA . GLU B 1 83 ? 6.68 27.406 17.094 1 85.44 83 GLU B CA 1
ATOM 4695 C C . GLU B 1 83 ? 5.184 27.688 17.141 1 85.44 83 GLU B C 1
ATOM 4697 O O . GLU B 1 83 ? 4.68 28.266 18.094 1 85.44 83 GLU B O 1
ATOM 4702 N N . THR B 1 84 ? 4.52 27.312 16.109 1 92.31 84 THR B N 1
ATOM 4703 C CA . THR B 1 84 ? 3.088 27.594 16.078 1 92.31 84 THR B CA 1
ATOM 4704 C C . THR B 1 84 ? 2.295 26.391 16.578 1 92.31 84 THR B C 1
ATOM 4706 O O . THR B 1 84 ? 1.617 26.484 17.609 1 92.31 84 THR B O 1
ATOM 4709 N N . GLU B 1 85 ? 2.52 25.281 15.945 1 94.38 85 GLU B N 1
ATOM 4710 C CA . GLU B 1 85 ? 1.705 24.125 16.266 1 94.38 85 GLU B CA 1
ATOM 4711 C C . GLU B 1 85 ? 2.043 23.578 17.656 1 94.38 85 GLU B C 1
ATOM 4713 O O . GLU B 1 85 ? 1.157 23.125 18.375 1 94.38 85 GLU B O 1
ATOM 4718 N N . ASN B 1 86 ? 3.293 23.531 17.969 1 95.5 86 ASN B N 1
ATOM 4719 C CA . ASN B 1 86 ? 3.715 23.031 19.281 1 95.5 86 ASN B CA 1
ATOM 4720 C C . ASN B 1 86 ? 3.139 23.875 20.406 1 95.5 86 ASN B C 1
ATOM 4722 O O . ASN B 1 86 ? 2.809 23.359 21.484 1 95.5 86 ASN B O 1
ATOM 4726 N N . ARG B 1 87 ? 3.105 25.188 20.188 1 96.25 87 ARG B N 1
ATOM 4727 C CA . ARG B 1 87 ? 2.5 26.094 21.156 1 96.25 87 ARG B CA 1
ATOM 4728 C C . ARG B 1 87 ? 1.001 25.844 21.281 1 96.25 87 ARG B C 1
ATOM 4730 O O . ARG B 1 87 ? 0.451 25.875 22.391 1 96.25 87 ARG B O 1
ATOM 4737 N N . TRP B 1 88 ? 0.314 25.609 20.141 1 98 88 TRP B N 1
ATOM 4738 C CA . TRP B 1 88 ? -1.105 25.281 20.188 1 98 88 TRP B CA 1
ATOM 4739 C C . TRP B 1 88 ? -1.35 24.047 21.047 1 98 88 TRP B C 1
ATOM 4741 O O . TRP B 1 88 ? -2.303 24 21.828 1 98 88 TRP B O 1
ATOM 4751 N N . ALA B 1 89 ? -0.518 23.031 20.891 1 97.88 89 ALA B N 1
ATOM 4752 C CA . ALA B 1 89 ? -0.65 21.812 21.672 1 97.88 89 ALA B CA 1
ATOM 4753 C C . ALA B 1 89 ? -0.453 22.094 23.172 1 97.88 89 ALA B C 1
ATOM 4755 O O . ALA B 1 89 ? -1.19 21.562 24 1 97.88 89 ALA B O 1
ATOM 4756 N N . ALA B 1 90 ? 0.56 22.906 23.5 1 97.25 90 ALA B N 1
ATOM 4757 C CA . ALA B 1 90 ? 0.848 23.25 24.891 1 97.25 90 ALA B CA 1
ATOM 4758 C C . ALA B 1 90 ? -0.329 23.969 25.531 1 97.25 90 ALA B C 1
ATOM 4760 O O . ALA B 1 90 ? -0.565 23.859 26.734 1 97.25 90 ALA B O 1
ATOM 4761 N N . LEU B 1 91 ? -1.071 24.672 24.719 1 98.06 91 LEU B N 1
ATOM 4762 C CA . LEU B 1 91 ? -2.193 25.469 25.203 1 98.06 91 LEU B CA 1
ATOM 4763 C C . LEU B 1 91 ? -3.5 24.688 25.094 1 98.06 91 LEU B C 1
ATOM 4765 O O . LEU B 1 91 ? -4.582 25.25 25.281 1 98.06 91 LEU B O 1
ATOM 4769 N N . ASP B 1 92 ? -3.404 23.375 24.703 1 98.12 92 ASP B N 1
ATOM 4770 C CA . ASP B 1 92 ? -4.559 22.484 24.562 1 98.12 92 ASP B CA 1
ATOM 4771 C C . ASP B 1 92 ? -5.566 23.047 23.562 1 98.12 92 ASP B C 1
ATOM 4773 O O . ASP B 1 92 ? -6.762 23.094 23.844 1 98.12 92 ASP B O 1
ATOM 4777 N N . MET B 1 93 ? -5.062 23.5 22.422 1 98.5 93 MET B N 1
ATOM 4778 C CA . MET B 1 93 ? -5.895 24.125 21.406 1 98.5 93 MET B CA 1
ATOM 4779 C C . MET B 1 93 ? -6.184 23.156 20.266 1 98.5 93 MET B C 1
ATOM 4781 O O . MET B 1 93 ? -6.828 23.531 19.281 1 98.5 93 MET B O 1
ATOM 4785 N N . ILE B 1 94 ? -5.723 21.938 20.344 1 98.31 94 ILE B N 1
ATOM 4786 C CA . ILE B 1 94 ? -5.895 20.969 19.25 1 98.31 94 ILE B CA 1
ATOM 4787 C C . ILE B 1 94 ? -6.785 19.828 19.719 1 98.31 94 ILE B C 1
ATOM 4789 O O . ILE B 1 94 ? -6.441 19.109 20.656 1 98.31 94 ILE B O 1
ATOM 4793 N N . ALA B 1 95 ? -7.898 19.672 19.062 1 98.38 95 ALA B N 1
ATOM 4794 C CA . ALA B 1 95 ? -8.812 18.578 19.359 1 98.38 95 ALA B CA 1
ATOM 4795 C C . ALA B 1 95 ? -8.484 17.344 18.531 1 98.38 95 ALA B C 1
ATOM 4797 O O . ALA B 1 95 ? -8.5 16.219 19.031 1 98.38 95 ALA B O 1
ATOM 4798 N N . ARG B 1 96 ? -8.25 17.578 17.281 1 98.25 96 ARG B N 1
ATOM 4799 C CA . ARG B 1 96 ? -7.914 16.531 16.312 1 98.25 96 ARG B CA 1
ATOM 4800 C C . ARG B 1 96 ? -6.785 16.984 15.391 1 98.25 96 ARG B C 1
ATOM 4802 O O . ARG B 1 96 ? -6.723 18.156 15 1 98.25 96 ARG B O 1
ATOM 4809 N N . ARG B 1 97 ? -5.895 16.047 15.102 1 97.94 97 ARG B N 1
ATOM 4810 C CA . ARG B 1 97 ? -4.75 16.344 14.25 1 97.94 97 ARG B CA 1
ATOM 4811 C C . ARG B 1 97 ? -4.422 15.156 13.344 1 97.94 97 ARG B C 1
ATOM 4813 O O . ARG B 1 97 ? -4.535 14 13.758 1 97.94 97 ARG B O 1
ATOM 4820 N N . ALA B 1 98 ? -4.043 15.383 12.094 1 97.12 98 ALA B N 1
ATOM 4821 C CA . ALA B 1 98 ? -3.609 14.398 11.102 1 97.12 98 ALA B CA 1
ATOM 4822 C C . ALA B 1 98 ? -2.783 15.055 10 1 97.12 98 ALA B C 1
ATOM 4824 O O . ALA B 1 98 ? -2.873 16.266 9.789 1 97.12 98 ALA B O 1
ATOM 4825 N N . PRO B 1 99 ? -2.006 14.375 9.203 1 97.5 99 PRO B N 1
ATOM 4826 C CA . PRO B 1 99 ? -1.675 12.953 9.305 1 97.5 99 PRO B CA 1
ATOM 4827 C C . PRO B 1 99 ? -0.272 12.711 9.859 1 97.5 99 PRO B C 1
ATOM 4829 O O . PRO B 1 99 ? 0.122 11.562 10.07 1 97.5 99 PRO B O 1
ATOM 4832 N N . HIS B 1 100 ? 0.514 13.664 10.047 1 96.88 100 HIS B N 1
ATOM 4833 C CA . HIS B 1 100 ? 1.903 13.664 10.492 1 96.88 100 HIS B CA 1
ATOM 4834 C C . HIS B 1 100 ? 2.227 14.922 11.289 1 96.88 100 HIS B C 1
ATOM 4836 O O . HIS B 1 100 ? 1.761 16.016 10.945 1 96.88 100 HIS B O 1
ATOM 4842 N N . GLN B 1 101 ? 3.01 14.789 12.352 1 95.44 101 GLN B N 1
ATOM 4843 C CA . GLN B 1 101 ? 3.348 15.938 13.188 1 95.44 101 GLN B CA 1
ATOM 4844 C C . GLN B 1 101 ? 4.766 15.82 13.734 1 95.44 101 GLN B C 1
ATOM 4846 O O . GLN B 1 101 ? 5.316 14.719 13.812 1 95.44 101 GLN B O 1
ATOM 4851 N N . VAL B 1 102 ? 5.266 16.969 13.961 1 91.69 102 VAL B N 1
ATOM 4852 C CA . VAL B 1 102 ? 6.547 17.062 14.648 1 91.69 102 VAL B CA 1
ATOM 4853 C C . VAL B 1 102 ? 6.438 18.062 15.805 1 91.69 102 VAL B C 1
ATOM 4855 O O . VAL B 1 102 ? 5.824 19.125 15.672 1 91.69 102 VAL B O 1
ATOM 4858 N N . GLY B 1 103 ? 6.781 17.688 16.969 1 92.81 103 GLY B N 1
ATOM 4859 C CA . GLY B 1 103 ? 6.773 18.562 18.141 1 92.81 103 GLY B CA 1
ATOM 4860 C C . GLY B 1 103 ? 6.602 17.812 19.453 1 92.81 103 GLY B C 1
ATOM 4861 O O . GLY B 1 103 ? 5.816 16.859 19.531 1 92.81 103 GLY B O 1
ATOM 4862 N N . LYS B 1 104 ? 7.324 18.328 20.359 1 95.38 104 LYS B N 1
ATOM 4863 C CA . LYS B 1 104 ? 7.34 17.641 21.656 1 95.38 104 LYS B CA 1
ATOM 4864 C C . LYS B 1 104 ? 5.969 17.703 22.328 1 95.38 104 LYS B C 1
ATOM 4866 O O . LYS B 1 104 ? 5.465 16.688 22.812 1 95.38 104 LYS B O 1
ATOM 4871 N N . ASN B 1 105 ? 5.352 18.859 22.297 1 97.19 105 ASN B N 1
ATOM 4872 C CA . ASN B 1 105 ? 4.074 19.031 22.984 1 97.19 105 ASN B CA 1
ATOM 4873 C C . ASN B 1 105 ? 2.93 18.375 22.219 1 97.19 105 ASN B C 1
ATOM 4875 O O . ASN B 1 105 ? 1.945 17.938 22.828 1 97.19 105 ASN B O 1
ATOM 4879 N N . ILE B 1 106 ? 3.053 18.344 20.938 1 97.31 106 ILE B N 1
ATOM 4880 C CA . ILE B 1 106 ? 2.023 17.688 20.141 1 97.31 106 ILE B CA 1
ATOM 4881 C C . ILE B 1 106 ? 2.049 16.172 20.406 1 97.31 106 ILE B C 1
ATOM 4883 O O . ILE B 1 106 ? 1.013 15.578 20.703 1 97.31 106 ILE B O 1
ATOM 4887 N N . ALA B 1 107 ? 3.268 15.594 20.297 1 97.56 107 ALA B N 1
ATOM 4888 C CA . ALA B 1 107 ? 3.422 14.172 20.594 1 97.56 107 ALA B CA 1
ATOM 4889 C C . ALA B 1 107 ? 2.922 13.844 22 1 97.56 107 ALA B C 1
ATOM 4891 O O . ALA B 1 107 ? 2.246 12.828 22.188 1 97.56 107 ALA B O 1
ATOM 4892 N N . LYS B 1 108 ? 3.287 14.688 22.922 1 98.19 108 LYS B N 1
ATOM 4893 C CA . LYS B 1 108 ? 2.836 14.492 24.297 1 98.19 108 LYS B CA 1
ATOM 4894 C C . LYS B 1 108 ? 1.312 14.523 24.391 1 98.19 108 LYS B C 1
ATOM 4896 O O . LYS B 1 108 ? 0.708 13.672 25.047 1 98.19 108 LYS B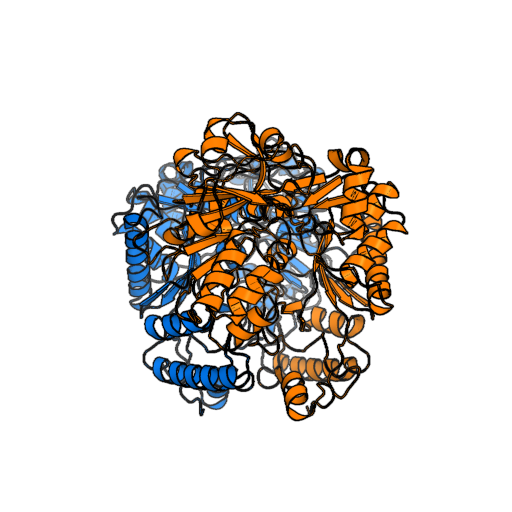 O 1
ATOM 4901 N N . GLY B 1 109 ? 0.67 15.516 23.75 1 98.31 109 GLY B N 1
ATOM 4902 C CA . GLY B 1 109 ? -0.781 15.617 23.75 1 98.31 109 GLY B CA 1
ATOM 4903 C C . GLY B 1 109 ? -1.46 14.398 23.141 1 98.31 109 GLY B C 1
ATOM 4904 O O . GLY B 1 109 ? -2.502 13.961 23.625 1 98.31 109 GLY B O 1
ATOM 4905 N N . ILE B 1 110 ? -0.89 13.844 22.078 1 98.62 110 ILE B N 1
ATOM 4906 C CA . ILE B 1 110 ? -1.407 12.656 21.406 1 98.62 110 ILE B CA 1
ATOM 4907 C C . ILE B 1 110 ? -1.312 11.461 22.359 1 98.62 110 ILE B C 1
ATOM 4909 O O . ILE B 1 110 ? -2.301 10.75 22.578 1 98.62 110 ILE B O 1
ATOM 4913 N N . ASN B 1 111 ? -0.186 11.281 22.969 1 98.81 111 ASN B N 1
ATOM 4914 C CA . ASN B 1 111 ? 0.088 10.094 23.781 1 98.81 111 ASN B CA 1
ATOM 4915 C C . ASN B 1 111 ? -0.587 10.18 25.141 1 98.81 111 ASN B C 1
ATOM 4917 O O . ASN B 1 111 ? -0.776 9.164 25.812 1 98.81 111 ASN B O 1
ATOM 4921 N N . GLU B 1 112 ? -0.971 11.375 25.5 1 98.44 112 GLU B N 1
ATOM 4922 C CA . GLU B 1 112 ? -1.72 11.555 26.75 1 98.44 112 GLU B CA 1
ATOM 4923 C C . GLU B 1 112 ? -3.225 11.523 26.484 1 98.44 112 GLU B C 1
ATOM 4925 O O . GLU B 1 112 ? -4.02 11.656 27.422 1 98.44 112 GLU B O 1
ATOM 4930 N N . GLY B 1 113 ? -3.6 11.445 25.281 1 98 113 GLY B N 1
ATOM 4931 C CA . GLY B 1 113 ? -5.004 11.289 24.938 1 98 113 GLY B CA 1
ATOM 4932 C C . GLY B 1 113 ? -5.73 12.617 24.797 1 98 113 GLY B C 1
ATOM 4933 O O . GLY B 1 113 ? -6.957 12.648 24.672 1 98 113 GLY B O 1
ATOM 4934 N N . ARG B 1 114 ? -5.031 13.727 24.828 1 98 114 ARG B N 1
ATOM 4935 C CA . ARG B 1 114 ? -5.652 15.047 24.734 1 98 114 ARG B CA 1
ATOM 4936 C C . ARG B 1 114 ? -5.93 15.414 23.281 1 98 114 ARG B C 1
ATOM 4938 O O . ARG B 1 114 ? -6.77 16.266 23 1 98 114 ARG B O 1
ATOM 4945 N N . ILE B 1 115 ? -5.219 14.859 22.359 1 98.44 115 ILE B N 1
ATOM 4946 C CA . ILE B 1 115 ? -5.355 15.117 20.922 1 98.44 115 ILE B CA 1
ATOM 4947 C C . ILE B 1 115 ? -5.746 13.828 20.203 1 98.44 115 ILE B C 1
ATOM 4949 O O . ILE B 1 115 ? -5.059 12.812 20.312 1 98.44 115 ILE B O 1
ATOM 4953 N N . ASN B 1 116 ? -6.871 13.797 19.547 1 98.56 116 ASN B N 1
ATOM 4954 C CA . ASN B 1 116 ? -7.23 12.688 18.656 1 98.56 116 ASN B CA 1
ATOM 4955 C C . ASN B 1 116 ? -6.449 12.727 17.359 1 98.56 116 ASN B C 1
ATOM 4957 O O . ASN B 1 116 ? -6.801 13.469 16.438 1 98.56 116 ASN B O 1
ATOM 4961 N N . PHE B 1 117 ? -5.445 11.898 17.297 1 98.5 117 PHE B N 1
ATOM 4962 C CA . PHE B 1 117 ? -4.562 11.867 16.141 1 98.5 117 PHE B CA 1
ATOM 4963 C C . PHE B 1 117 ? -4.789 10.602 15.32 1 98.5 117 PHE B C 1
ATOM 4965 O O . PHE B 1 117 ? -5.008 9.523 15.883 1 98.5 117 PHE B O 1
ATOM 4972 N N . PHE B 1 118 ? -4.805 10.68 13.992 1 97.75 118 PHE B N 1
ATOM 4973 C CA . PHE B 1 118 ? -4.734 9.508 13.141 1 97.75 118 PHE B CA 1
ATOM 4974 C C . PHE B 1 118 ? -3.752 9.727 11.992 1 97.75 118 PHE B C 1
ATOM 4976 O O . PHE B 1 118 ? -3.654 10.836 11.461 1 97.75 118 PHE B O 1
ATOM 4983 N N . ASP B 1 119 ? -3.014 8.742 11.688 1 95.88 119 ASP B N 1
ATOM 4984 C CA . ASP B 1 119 ? -2.1 8.805 10.555 1 95.88 119 ASP B CA 1
ATOM 4985 C C . ASP B 1 119 ? -2.75 8.242 9.289 1 95.88 119 ASP B C 1
ATOM 4987 O O . ASP B 1 119 ? -3.729 7.496 9.367 1 95.88 119 ASP B O 1
ATOM 4991 N N . LYS B 1 120 ? -2.281 8.648 8.195 1 97.5 120 LYS B N 1
ATOM 4992 C CA . LYS B 1 120 ? -2.736 8.266 6.863 1 97.5 120 LYS B CA 1
ATOM 4993 C C . LYS B 1 120 ? -1.625 8.438 5.832 1 97.5 120 LYS B C 1
ATOM 4995 O O . LYS B 1 120 ? -0.712 9.242 6.027 1 97.5 120 LYS B O 1
ATOM 5000 N N . HIS B 1 121 ? -1.621 7.582 4.801 1 98 121 HIS B N 1
ATOM 5001 C CA . HIS B 1 121 ? -0.693 7.805 3.697 1 98 121 HIS B CA 1
ATOM 5002 C C . HIS B 1 121 ? -0.805 9.227 3.166 1 98 121 HIS B C 1
ATOM 5004 O O . HIS B 1 121 ? -1.911 9.727 2.945 1 98 121 HIS B O 1
ATOM 5010 N N . LEU B 1 122 ? 0.327 9.852 2.871 1 98.06 122 LEU B N 1
ATOM 5011 C CA . LEU B 1 122 ? 0.31 11.266 2.523 1 98.06 122 LEU B CA 1
ATOM 5012 C C . LEU B 1 122 ? -0.31 11.484 1.146 1 98.06 122 LEU B C 1
ATOM 5014 O O . LEU B 1 122 ? -0.833 12.562 0.857 1 98.06 122 LEU B O 1
ATOM 5018 N N . SER B 1 123 ? -0.265 10.5 0.269 1 97.88 123 SER B N 1
ATOM 5019 C CA . SER B 1 123 ? -0.932 10.602 -1.025 1 97.88 123 SER B CA 1
ATOM 5020 C C . SER B 1 123 ? -2.449 10.57 -0.869 1 97.88 123 SER B C 1
ATOM 5022 O O . SER B 1 123 ? -3.176 11.055 -1.739 1 97.88 123 SER B O 1
ATOM 5024 N N . MET B 1 124 ? -2.941 9.984 0.189 1 98.06 124 MET B N 1
ATOM 5025 C CA . MET B 1 124 ? -4.371 9.734 0.352 1 98.06 124 MET B CA 1
ATOM 5026 C C . MET B 1 124 ? -5.016 10.812 1.212 1 98.06 124 MET B C 1
ATOM 5028 O O . MET B 1 124 ? -6.168 11.188 0.986 1 98.06 124 MET B O 1
ATOM 5032 N N . PHE B 1 125 ? -4.328 11.383 2.166 1 98.38 125 PHE B N 1
ATOM 5033 C CA . PHE B 1 125 ? -4.883 12.281 3.172 1 98.38 125 PHE B CA 1
ATOM 5034 C C . PHE B 1 125 ? -5.625 13.438 2.514 1 98.38 125 PHE B C 1
ATOM 5036 O O . PHE B 1 125 ? -6.797 13.68 2.803 1 98.38 125 PHE B O 1
ATOM 5043 N N . PRO B 1 126 ? -4.984 14.203 1.566 1 98.25 126 PRO B N 1
ATOM 5044 C CA . PRO B 1 126 ? -5.703 15.336 0.976 1 98.25 126 PRO B CA 1
ATOM 5045 C C . PRO B 1 126 ? -6.902 14.906 0.136 1 98.25 126 PRO B C 1
ATOM 5047 O O . PRO B 1 126 ? -7.93 15.586 0.122 1 98.25 126 PRO B O 1
ATOM 5050 N N . VAL B 1 127 ? -6.781 13.805 -0.515 1 97.38 127 VAL B N 1
ATOM 5051 C CA . VAL B 1 127 ? -7.844 13.32 -1.388 1 97.38 127 VAL B CA 1
ATOM 5052 C C . VAL B 1 127 ? -9.031 12.859 -0.548 1 97.38 127 VAL B C 1
ATOM 5054 O O . VAL B 1 127 ? -10.188 13.117 -0.902 1 97.38 127 VAL B O 1
ATOM 5057 N N . ASP B 1 128 ? -8.758 12.172 0.554 1 98.19 128 ASP B N 1
ATOM 5058 C CA . ASP B 1 128 ? -9.805 11.742 1.473 1 98.19 128 ASP B CA 1
ATOM 5059 C C . ASP B 1 128 ? -10.578 12.938 2.025 1 98.19 128 ASP B C 1
ATOM 5061 O O . ASP B 1 128 ? -11.781 12.844 2.279 1 98.19 128 ASP B O 1
ATOM 5065 N N . LEU B 1 129 ? -9.82 14.023 2.25 1 98.38 129 LEU B N 1
ATOM 5066 C CA . LEU B 1 129 ? -10.492 15.25 2.668 1 98.38 129 LEU B CA 1
ATOM 5067 C C . LEU B 1 129 ? -11.508 15.695 1.624 1 98.38 129 LEU B C 1
ATOM 5069 O O . LEU B 1 129 ? -12.656 16.016 1.959 1 98.38 129 LEU B O 1
ATOM 5073 N N . VAL B 1 130 ? -11.102 15.711 0.35 1 98.06 130 VAL B N 1
ATOM 5074 C CA . VAL B 1 130 ? -11.969 16.141 -0.741 1 98.06 130 VAL B CA 1
ATOM 5075 C C . VAL B 1 130 ? -13.117 15.156 -0.908 1 98.06 130 VAL B C 1
ATOM 5077 O O . VAL B 1 130 ? -14.234 15.539 -1.268 1 98.06 130 VAL B O 1
ATOM 5080 N N . TYR B 1 131 ? -12.891 13.875 -0.621 1 97.81 131 TYR B N 1
ATOM 5081 C CA . TYR B 1 131 ? -13.945 12.867 -0.626 1 97.81 131 TYR B CA 1
ATOM 5082 C C . TYR B 1 131 ? -15 13.188 0.423 1 97.81 131 TYR B C 1
ATOM 5084 O O . TYR B 1 131 ? -16.109 12.656 0.369 1 97.81 131 TYR B O 1
ATOM 5092 N N . GLY B 1 132 ? -14.68 13.969 1.447 1 97.75 132 GLY B N 1
ATOM 5093 C CA . GLY B 1 132 ? -15.586 14.273 2.543 1 97.75 132 GLY B CA 1
ATOM 5094 C C . GLY B 1 132 ? -15.461 13.312 3.707 1 97.75 132 GLY B C 1
ATOM 5095 O O . GLY B 1 132 ? -16.344 13.234 4.559 1 97.75 132 GLY B O 1
ATOM 5096 N N . TYR B 1 133 ? -14.383 12.547 3.773 1 98.19 133 TYR B N 1
ATOM 5097 C CA . TYR B 1 133 ? -14.242 11.516 4.797 1 98.19 133 TYR B CA 1
ATOM 5098 C C . TYR B 1 133 ? -14.023 12.141 6.168 1 98.19 133 TYR B C 1
ATOM 5100 O O . TYR B 1 133 ? -14.516 11.633 7.18 1 98.19 133 TYR B O 1
ATOM 5108 N N . TYR B 1 134 ? -13.328 13.281 6.266 1 98.06 134 TYR B N 1
ATOM 5109 C CA . TYR B 1 134 ? -12.961 13.867 7.551 1 98.06 134 TYR B CA 1
ATOM 5110 C C . TYR B 1 134 ? -14.047 14.812 8.047 1 98.06 134 TYR B C 1
ATOM 5112 O O . TYR B 1 134 ? -14.008 15.273 9.188 1 98.06 134 TYR B O 1
ATOM 5120 N N . THR B 1 135 ? -14.969 15.125 7.18 1 97.75 135 THR B N 1
ATOM 5121 C CA . THR B 1 135 ? -16.078 15.992 7.555 1 97.75 135 THR B CA 1
ATOM 5122 C C . THR B 1 135 ? -17.391 15.234 7.516 1 97.75 135 THR B C 1
ATOM 5124 O O . THR B 1 135 ? -18.469 15.844 7.516 1 97.75 135 THR B O 1
ATOM 5127 N N . LYS B 1 136 ? -17.312 13.93 7.449 1 96.06 136 LYS B N 1
ATOM 5128 C CA . LYS B 1 136 ? -18.469 13.102 7.148 1 96.06 136 LYS B CA 1
ATOM 5129 C C . LYS B 1 136 ? -19.531 13.219 8.242 1 96.06 136 LYS B C 1
ATOM 5131 O O . LYS B 1 136 ? -20.719 13.016 7.992 1 96.06 136 LYS B O 1
ATOM 5136 N N . ASP B 1 137 ? -19.172 13.594 9.453 1 94.25 137 ASP B N 1
ATOM 5137 C CA . ASP B 1 137 ? -20.094 13.633 10.578 1 94.25 137 ASP B CA 1
ATOM 5138 C C . ASP B 1 137 ? -20.516 15.062 10.898 1 94.25 137 ASP B C 1
ATOM 5140 O O . ASP B 1 137 ? -21.188 15.312 11.906 1 94.25 137 ASP B O 1
ATOM 5144 N N . ARG B 1 138 ? -20.125 16 10.062 1 95.75 138 ARG B N 1
ATOM 5145 C CA . ARG B 1 138 ? -20.469 17.406 10.25 1 95.75 138 ARG B CA 1
ATOM 5146 C C . ARG B 1 138 ? -21.594 17.828 9.312 1 95.75 138 ARG B C 1
ATOM 5148 O O . ARG B 1 138 ? -21.766 17.25 8.234 1 95.75 138 ARG B O 1
ATOM 5155 N N . GLN B 1 139 ? -22.297 18.844 9.727 1 95 139 GLN B N 1
ATOM 5156 C CA . GLN B 1 139 ? -23.266 19.469 8.82 1 95 139 GLN B CA 1
ATOM 5157 C C . GLN B 1 139 ? -22.547 20.203 7.688 1 95 139 GLN B C 1
ATOM 5159 O O . GLN B 1 139 ? -22.969 20.109 6.527 1 95 139 GLN B O 1
ATOM 5164 N N . ASN B 1 140 ? -21.516 20.906 8.086 1 95.5 140 ASN B N 1
ATOM 5165 C CA . ASN B 1 140 ? -20.672 21.562 7.098 1 95.5 140 ASN B CA 1
ATOM 5166 C C . ASN B 1 140 ? -19.688 20.594 6.453 1 95.5 140 ASN B C 1
ATOM 5168 O O . ASN B 1 140 ? -18.797 20.078 7.121 1 95.5 140 ASN B O 1
ATOM 5172 N N . LYS B 1 141 ? -19.75 20.406 5.141 1 95.5 141 LYS B N 1
ATOM 5173 C CA . LYS B 1 141 ? -18.922 19.438 4.43 1 95.5 141 LYS B CA 1
ATOM 5174 C C . LYS B 1 141 ? -17.531 20 4.16 1 95.5 141 LYS B C 1
ATOM 5176 O O . LYS B 1 141 ? -16.625 19.266 3.766 1 95.5 141 LYS B O 1
ATOM 5181 N N . ASN B 1 142 ? -17.375 21.297 4.395 1 98.06 142 ASN B N 1
ATOM 5182 C CA . ASN B 1 142 ? -16.109 21.969 4.102 1 98.06 142 ASN B CA 1
ATOM 5183 C C . ASN B 1 142 ? -15.336 22.281 5.379 1 98.06 142 ASN B C 1
ATOM 5185 O O . ASN B 1 142 ? -15.797 21.969 6.48 1 98.06 142 ASN B O 1
ATOM 5189 N N . LEU B 1 143 ? -14.102 22.719 5.207 1 98.69 143 LEU B N 1
ATOM 5190 C CA . LEU B 1 143 ? -13.352 23.344 6.297 1 98.69 143 LEU B CA 1
ATOM 5191 C C . LEU B 1 143 ? -13.859 24.766 6.562 1 98.69 143 LEU B C 1
ATOM 5193 O O . LEU B 1 143 ? -14.203 25.484 5.629 1 98.69 143 LEU B O 1
ATOM 5197 N N . ASP B 1 144 ? -13.844 25.141 7.793 1 98.75 144 ASP B N 1
ATOM 5198 C CA . ASP B 1 144 ? -14.375 26.438 8.156 1 98.75 144 ASP B CA 1
ATOM 5199 C C . ASP B 1 144 ? -13.453 27.562 7.688 1 98.75 144 ASP B C 1
ATOM 5201 O O . ASP B 1 144 ? -13.906 28.578 7.148 1 98.75 144 ASP B O 1
ATOM 5205 N N . VAL B 1 145 ? -12.18 27.453 7.906 1 98.75 145 VAL B N 1
ATOM 5206 C CA . VAL B 1 145 ? -11.211 28.469 7.52 1 98.75 145 VAL B CA 1
ATOM 5207 C C . VAL B 1 145 ? -9.875 27.812 7.176 1 98.75 145 VAL B C 1
ATOM 5209 O O . VAL B 1 145 ? -9.43 26.891 7.871 1 98.75 145 VAL B O 1
ATOM 5212 N N . VAL B 1 146 ? -9.289 28.172 6.078 1 98.88 146 VAL B N 1
ATOM 5213 C CA . VAL B 1 146 ? -7.953 27.734 5.684 1 98.88 146 VAL B CA 1
ATOM 5214 C C . VAL B 1 146 ? -7.008 28.938 5.664 1 98.88 146 VAL B C 1
ATOM 5216 O O . VAL B 1 146 ? -7.316 29.969 5.055 1 98.88 146 VAL B O 1
ATOM 5219 N N . CYS B 1 147 ? -5.918 28.828 6.395 1 98.75 147 CYS B N 1
ATOM 5220 C CA . CYS B 1 147 ? -4.871 29.844 6.422 1 98.75 147 CYS B CA 1
ATOM 5221 C C . CYS B 1 147 ? -3.666 29.406 5.594 1 98.75 147 CYS B C 1
ATOM 5223 O O . CYS B 1 147 ? -3.076 28.359 5.855 1 98.75 147 CYS B O 1
ATOM 5225 N N . VAL B 1 148 ? -3.268 30.234 4.676 1 98.62 148 VAL B N 1
ATOM 5226 C CA . VAL B 1 148 ? -2.205 29.844 3.762 1 98.62 148 VAL B CA 1
ATOM 5227 C C . VAL B 1 148 ? -1.13 30.922 3.709 1 98.62 148 VAL B C 1
ATOM 5229 O O . VAL B 1 148 ? -1.44 32.125 3.742 1 98.62 148 VAL B O 1
ATOM 5232 N N . GLU B 1 149 ? 0.095 30.516 3.699 1 98.5 149 GLU B N 1
ATOM 5233 C CA . GLU B 1 149 ? 1.184 31.438 3.391 1 98.5 149 GLU B CA 1
ATOM 5234 C C . GLU B 1 149 ? 1.454 31.484 1.889 1 98.5 149 GLU B C 1
ATOM 5236 O O . GLU B 1 149 ? 1.523 30.438 1.23 1 98.5 149 GLU B O 1
ATOM 5241 N N . ALA B 1 150 ? 1.554 32.625 1.375 1 98.75 150 ALA B N 1
ATOM 5242 C CA . ALA B 1 150 ? 1.885 32.875 -0.029 1 98.75 150 ALA B CA 1
ATOM 5243 C C . ALA B 1 150 ? 3.074 33.812 -0.163 1 98.75 150 ALA B C 1
ATOM 5245 O O . ALA B 1 150 ? 3.389 34.562 0.766 1 98.75 150 ALA B O 1
ATOM 5246 N N . THR B 1 151 ? 3.707 33.719 -1.295 1 98.62 151 THR B N 1
ATOM 5247 C CA . THR B 1 151 ? 4.805 34.625 -1.566 1 98.62 151 THR B CA 1
ATOM 5248 C C . THR B 1 151 ? 4.371 35.719 -2.543 1 98.62 151 THR B C 1
ATOM 5250 O O . THR B 1 151 ? 5.051 36.75 -2.688 1 98.62 151 THR B O 1
ATOM 5253 N N . GLU B 1 152 ? 3.299 35.5 -3.188 1 98.56 152 GLU B N 1
ATOM 5254 C CA . GLU B 1 152 ? 2.766 36.406 -4.184 1 98.56 152 GLU B CA 1
ATOM 5255 C C . GLU B 1 152 ? 1.3 36.125 -4.484 1 98.56 152 GLU B C 1
ATOM 5257 O O . GLU B 1 152 ? 0.86 34.969 -4.375 1 98.56 152 GLU B O 1
ATOM 5262 N N . ILE B 1 153 ? 0.494 37.188 -4.719 1 98.62 153 ILE B N 1
ATOM 5263 C CA . ILE B 1 153 ? -0.83 37.062 -5.32 1 98.62 153 ILE B CA 1
ATOM 5264 C C . ILE B 1 153 ? -0.813 37.656 -6.727 1 98.62 153 ILE B C 1
ATOM 5266 O O . ILE B 1 153 ? -0.577 38.844 -6.902 1 98.62 153 ILE B O 1
ATOM 5270 N N . LYS B 1 154 ? -1.108 36.812 -7.66 1 98.12 154 LYS B N 1
ATOM 5271 C CA . LYS B 1 154 ? -1.018 37.25 -9.055 1 98.12 154 LYS B CA 1
ATOM 5272 C C . LYS B 1 154 ? -2.215 38.094 -9.453 1 98.12 154 LYS B C 1
ATOM 5274 O O . LYS B 1 154 ? -3.162 38.25 -8.68 1 98.12 154 LYS B O 1
ATOM 5279 N N . GLU B 1 155 ? -2.191 38.594 -10.727 1 97.12 155 GLU B N 1
ATOM 5280 C CA . GLU B 1 155 ? -3.232 39.469 -11.234 1 97.12 155 GLU B CA 1
ATOM 5281 C C . GLU B 1 155 ? -4.582 38.781 -11.297 1 97.12 155 GLU B C 1
ATOM 5283 O O . GLU B 1 155 ? -5.625 39.406 -11.094 1 97.12 155 GLU B O 1
ATOM 5288 N N . ASP B 1 156 ? -4.539 37.5 -11.555 1 96.5 156 ASP B N 1
ATOM 5289 C CA . ASP B 1 156 ? -5.785 36.75 -11.688 1 96.5 156 ASP B CA 1
ATOM 5290 C C . ASP B 1 156 ? -6.305 36.312 -10.32 1 96.5 156 ASP B C 1
ATOM 5292 O O . ASP B 1 156 ? -7.355 35.688 -10.219 1 96.5 156 ASP B O 1
ATOM 5296 N N . GLY B 1 157 ? -5.555 36.625 -9.266 1 96.94 157 GLY B N 1
ATOM 5297 C CA . GLY B 1 157 ? -5.992 36.312 -7.914 1 96.94 157 GLY B CA 1
ATOM 5298 C C . GLY B 1 157 ? -5.418 35.031 -7.371 1 96.94 157 GLY B C 1
ATOM 5299 O O . GLY B 1 157 ? -5.566 34.719 -6.184 1 96.94 157 GLY B O 1
ATOM 5300 N N . SER B 1 158 ? -4.77 34.188 -8.203 1 98.31 158 SER B N 1
ATOM 5301 C CA . SER B 1 158 ? -4.148 32.969 -7.734 1 98.31 158 SER B CA 1
ATOM 5302 C C . SER B 1 158 ? -2.936 33.25 -6.855 1 98.31 158 SER B C 1
ATOM 5304 O O . SER B 1 158 ? -2.352 34.344 -6.934 1 98.31 158 SER B O 1
ATOM 5306 N N . ILE B 1 159 ? -2.609 32.375 -6.02 1 98.75 159 ILE B N 1
ATOM 5307 C CA . ILE B 1 159 ? -1.548 32.656 -5.059 1 98.75 159 ILE B CA 1
ATOM 5308 C C . ILE B 1 159 ? -0.336 31.781 -5.359 1 98.75 159 ILE B C 1
ATOM 5310 O O . ILE B 1 159 ? -0.485 30.609 -5.723 1 98.75 159 ILE B O 1
ATOM 5314 N N . VAL B 1 160 ? 0.86 32.344 -5.258 1 98.81 160 VAL B N 1
ATOM 5315 C CA . VAL B 1 160 ? 2.125 31.641 -5.363 1 98.81 160 VAL B CA 1
ATOM 5316 C C . VAL B 1 160 ? 2.596 31.203 -3.973 1 98.81 160 VAL B C 1
ATOM 5318 O O . VAL B 1 160 ? 2.83 32.062 -3.104 1 98.81 160 VAL B O 1
ATOM 5321 N N . LEU B 1 161 ? 2.713 29.922 -3.775 1 98.75 161 LEU B N 1
ATOM 5322 C CA . LEU B 1 161 ? 3.141 29.391 -2.486 1 98.75 161 LEU B CA 1
ATOM 5323 C C . LEU B 1 161 ? 4.637 29.594 -2.283 1 98.75 161 LEU B C 1
ATOM 5325 O O . LEU B 1 161 ? 5.324 30.109 -3.172 1 98.75 161 LEU B O 1
ATOM 5329 N N . GLY B 1 162 ? 5.102 29.297 -1.114 1 97.38 162 GLY B N 1
ATOM 5330 C CA . GLY B 1 162 ? 6.52 29.359 -0.807 1 97.38 162 GLY B CA 1
ATOM 5331 C C . GLY B 1 162 ? 7.23 28.031 -0.991 1 97.38 162 GLY B C 1
ATOM 5332 O O . GLY B 1 162 ? 7.105 27.391 -2.041 1 97.38 162 GLY B O 1
ATOM 5333 N N . ALA B 1 163 ? 7.918 27.594 0.002 1 96.94 163 ALA B N 1
ATOM 5334 C CA . ALA B 1 163 ? 8.867 26.484 -0.099 1 96.94 163 ALA B CA 1
ATOM 5335 C C . ALA B 1 163 ? 8.156 25.141 0.034 1 96.94 163 ALA B C 1
ATOM 5337 O O . ALA B 1 163 ? 8.805 24.078 0.029 1 96.94 163 ALA B O 1
ATOM 5338 N N . SER B 1 164 ? 6.84 25.125 0.172 1 97.94 164 SER B N 1
ATOM 5339 C CA . SER B 1 164 ? 6.117 23.859 0.213 1 97.94 164 SER B CA 1
ATOM 5340 C C . SER B 1 164 ? 4.734 24 -0.409 1 97.94 164 SER B C 1
ATOM 5342 O O . SER B 1 164 ? 4.191 25.094 -0.5 1 97.94 164 SER B O 1
ATOM 5344 N N . VAL B 1 165 ? 4.207 22.938 -0.86 1 98.62 165 VAL B N 1
ATOM 5345 C CA . VAL B 1 165 ? 2.84 22.875 -1.367 1 98.62 165 VAL B CA 1
ATOM 5346 C C . VAL B 1 165 ? 1.969 22.062 -0.4 1 98.62 165 VAL B C 1
ATOM 5348 O O . VAL B 1 165 ? 0.931 22.547 0.056 1 98.62 165 VAL B O 1
ATOM 5351 N N . GLY B 1 166 ? 2.5 20.781 -0.086 1 98.25 166 GLY B N 1
ATOM 5352 C CA . GLY B 1 166 ? 1.725 19.922 0.784 1 98.25 166 GLY B CA 1
ATOM 5353 C C . GLY B 1 166 ? 0.331 19.625 0.256 1 98.25 166 GLY B C 1
ATOM 5354 O O . GLY B 1 166 ? 0.168 19.25 -0.904 1 98.25 166 GLY B O 1
ATOM 5355 N N . ALA B 1 167 ? -0.631 19.844 1.106 1 98.69 167 ALA B N 1
ATOM 5356 C CA . ALA B 1 167 ? -2.027 19.594 0.765 1 98.69 167 ALA B CA 1
ATOM 5357 C C . ALA B 1 167 ? -2.77 20.891 0.458 1 98.69 167 ALA B C 1
ATOM 5359 O O . ALA B 1 167 ? -4 20.906 0.409 1 98.69 167 ALA B O 1
ATOM 5360 N N . THR B 1 168 ? -2.074 21.953 0.258 1 98.81 168 THR B N 1
ATOM 5361 C CA . THR B 1 168 ? -2.662 23.281 0.165 1 98.81 168 THR B CA 1
ATOM 5362 C C . THR B 1 168 ? -3.721 23.328 -0.933 1 98.81 168 THR B C 1
ATOM 5364 O O . THR B 1 168 ? -4.801 23.891 -0.738 1 98.81 168 THR B O 1
ATOM 5367 N N . PRO B 1 169 ? -3.473 22.766 -2.119 1 98.69 169 PRO B N 1
ATOM 5368 C CA . PRO B 1 169 ? -4.512 22.812 -3.152 1 98.69 169 PRO B CA 1
ATOM 5369 C C . PRO B 1 169 ? -5.84 22.219 -2.686 1 98.69 169 PRO B C 1
ATOM 5371 O O . PRO B 1 169 ? -6.895 22.844 -2.875 1 98.69 169 PRO B O 1
ATOM 5374 N N . GLU B 1 170 ? -5.828 21.062 -2.051 1 98.56 170 GLU B N 1
ATOM 5375 C CA . GLU B 1 170 ? -7.047 20.391 -1.593 1 98.56 170 GLU B CA 1
ATOM 5376 C C . GLU B 1 170 ? -7.664 21.141 -0.412 1 98.56 170 GLU B C 1
ATOM 5378 O O . GLU B 1 170 ? -8.891 21.188 -0.273 1 98.56 170 GLU B O 1
ATOM 5383 N N . LEU B 1 171 ? -6.805 21.719 0.476 1 98.75 171 LEU B N 1
ATOM 5384 C CA . LEU B 1 171 ? -7.324 22.516 1.581 1 98.75 171 LEU B CA 1
ATOM 5385 C C . LEU B 1 171 ? -8.117 23.703 1.062 1 98.75 171 LEU B C 1
ATOM 5387 O O . LEU B 1 171 ? -9.219 23.984 1.552 1 98.75 171 LEU B O 1
ATOM 5391 N N . ILE B 1 172 ? -7.551 24.359 0.078 1 98.69 172 ILE B N 1
ATOM 5392 C CA . ILE B 1 172 ? -8.219 25.516 -0.514 1 98.69 172 ILE B CA 1
ATOM 5393 C C . ILE B 1 172 ? -9.5 25.062 -1.213 1 98.69 172 ILE B C 1
ATOM 5395 O O . ILE B 1 172 ? -10.539 25.734 -1.118 1 98.69 172 ILE B O 1
ATOM 5399 N N . GLN B 1 173 ? -9.383 23.922 -1.881 1 97.88 173 GLN B N 1
ATOM 5400 C CA . GLN B 1 173 ? -10.539 23.344 -2.562 1 97.88 173 GLN B CA 1
ATOM 5401 C C . GLN B 1 173 ? -11.695 23.141 -1.595 1 97.88 173 GLN B C 1
ATOM 5403 O O . GLN B 1 173 ? -12.859 23.281 -1.972 1 97.88 173 GLN B O 1
ATOM 5408 N N . MET B 1 174 ? -11.453 22.859 -0.339 1 98.12 174 MET B N 1
ATOM 5409 C CA . MET B 1 174 ? -12.469 22.5 0.648 1 98.12 174 MET B CA 1
ATOM 5410 C C . MET B 1 174 ? -12.727 23.656 1.612 1 98.12 174 MET B C 1
ATOM 5412 O O . MET B 1 174 ? -13.406 23.469 2.629 1 98.12 174 MET B O 1
ATOM 5416 N N . ALA B 1 175 ? -12.266 24.859 1.328 1 98.62 175 ALA B N 1
ATOM 5417 C CA . ALA B 1 175 ? -12.328 25.953 2.279 1 98.62 175 ALA B CA 1
ATOM 5418 C C . ALA B 1 175 ? -13.617 26.75 2.113 1 98.62 175 ALA B C 1
ATOM 5420 O O . ALA B 1 175 ? -13.992 27.109 0.996 1 98.62 175 ALA B O 1
ATOM 5421 N N . ASP B 1 176 ? -14.273 27.062 3.236 1 98.62 176 ASP B N 1
ATOM 5422 C CA . ASP B 1 176 ? -15.328 28.078 3.217 1 98.62 176 ASP B CA 1
ATOM 5423 C C . ASP B 1 176 ? -14.742 29.484 3.164 1 98.62 176 ASP B C 1
ATOM 5425 O O . ASP B 1 176 ? -15.25 30.359 2.449 1 98.62 176 ASP B O 1
ATOM 5429 N N . LYS B 1 177 ? -13.734 29.688 3.969 1 98.81 177 LYS B N 1
ATOM 5430 C CA . LYS B 1 177 ? -13.023 30.953 4.051 1 98.81 177 LYS B CA 1
ATOM 5431 C C . LYS B 1 177 ? -11.516 30.75 3.934 1 98.81 177 LYS B C 1
ATOM 5433 O O . LYS B 1 177 ? -10.992 29.719 4.371 1 98.81 177 LYS B O 1
ATOM 5438 N N . VAL B 1 178 ? -10.859 31.688 3.367 1 98.88 178 VAL B N 1
ATOM 5439 C CA . VAL B 1 178 ? -9.406 31.625 3.193 1 98.88 178 VAL B CA 1
ATOM 5440 C C . VAL B 1 178 ? -8.758 32.875 3.738 1 98.88 178 VAL B C 1
ATOM 5442 O O . VAL B 1 178 ? -9.242 34 3.486 1 98.88 178 VAL B O 1
ATOM 5445 N N . ILE B 1 179 ? -7.789 32.75 4.527 1 98.88 179 ILE B N 1
ATOM 5446 C CA . ILE B 1 179 ? -6.914 33.844 4.965 1 98.88 179 ILE B CA 1
ATOM 5447 C C . ILE B 1 179 ? -5.523 33.625 4.367 1 98.88 179 ILE B C 1
ATOM 5449 O O . ILE B 1 179 ? -4.938 32.562 4.465 1 98.88 179 ILE B O 1
ATOM 5453 N N . ILE B 1 180 ? -4.996 34.656 3.732 1 98.88 180 ILE B N 1
ATOM 5454 C CA . ILE B 1 180 ? -3.703 34.562 3.062 1 98.88 180 ILE B CA 1
ATOM 5455 C C . ILE B 1 180 ? -2.672 35.406 3.783 1 98.88 180 ILE B C 1
ATOM 5457 O O . ILE B 1 180 ? -2.861 36.625 3.934 1 98.88 180 ILE B O 1
ATOM 5461 N N . GLU B 1 181 ? -1.663 34.812 4.289 1 98.62 181 GLU B N 1
ATOM 5462 C CA . GLU B 1 181 ? -0.486 35.531 4.773 1 98.62 181 GLU B CA 1
ATOM 5463 C C . GLU B 1 181 ? 0.554 35.688 3.67 1 98.62 181 GLU B C 1
ATOM 5465 O O . GLU B 1 181 ? 1.195 34.719 3.266 1 98.62 181 GLU B O 1
ATOM 5470 N N . VAL B 1 182 ? 0.728 36.875 3.209 1 98.69 182 VAL B N 1
ATOM 5471 C CA . VAL B 1 182 ? 1.724 37.125 2.172 1 98.69 182 VAL B CA 1
ATOM 5472 C C . VAL B 1 182 ? 3.076 37.438 2.816 1 98.69 182 VAL B C 1
ATOM 5474 O O . VAL B 1 182 ? 3.236 38.438 3.496 1 98.69 182 VAL B O 1
ATOM 5477 N N . ASN B 1 183 ? 3.992 36.531 2.625 1 98.25 183 ASN B N 1
ATOM 5478 C CA . ASN B 1 183 ? 5.309 36.656 3.244 1 98.25 183 ASN B CA 1
ATOM 5479 C C . ASN B 1 183 ? 6.25 37.5 2.377 1 98.25 183 ASN B C 1
ATOM 5481 O O . ASN B 1 183 ? 6.734 37 1.348 1 98.25 183 ASN B O 1
ATOM 5485 N N . THR B 1 184 ? 6.609 38.656 2.822 1 97.31 184 THR B N 1
ATOM 5486 C CA . THR B 1 184 ? 7.43 39.562 2.033 1 97.31 184 THR B CA 1
ATOM 5487 C C . THR B 1 184 ? 8.891 39.469 2.453 1 97.31 184 THR B C 1
ATOM 5489 O O . THR B 1 184 ? 9.742 40.188 1.915 1 97.31 184 THR B O 1
ATOM 5492 N N . ALA B 1 185 ? 9.195 38.562 3.387 1 94.44 185 ALA B N 1
ATOM 5493 C CA . ALA B 1 185 ? 10.57 38.375 3.83 1 94.44 185 ALA B CA 1
ATOM 5494 C C . ALA B 1 185 ? 11.328 37.469 2.883 1 94.44 185 ALA B C 1
ATOM 5496 O O . ALA B 1 185 ? 12.555 37.375 2.922 1 94.44 185 ALA B O 1
ATOM 5497 N N . ILE B 1 186 ? 10.719 36.719 2.064 1 94.31 186 ILE B N 1
ATOM 5498 C CA . ILE B 1 186 ? 11.344 35.781 1.137 1 94.31 186 ILE B CA 1
ATOM 5499 C C . ILE B 1 186 ? 10.961 36.125 -0.296 1 94.31 186 ILE B C 1
ATOM 5501 O O . ILE B 1 186 ? 9.984 36.844 -0.522 1 94.31 186 ILE B O 1
ATOM 5505 N N . PRO B 1 187 ? 11.766 35.719 -1.26 1 95.19 187 PRO B N 1
ATOM 5506 C CA . PRO B 1 187 ? 11.406 36.031 -2.646 1 95.19 187 PRO B CA 1
ATOM 5507 C C . PRO B 1 187 ? 10.133 35.312 -3.092 1 95.19 187 PRO B C 1
ATOM 5509 O O . PRO B 1 187 ? 9.68 34.375 -2.43 1 95.19 187 PRO B O 1
ATOM 5512 N N . SER B 1 188 ? 9.516 35.844 -4.133 1 97.31 188 SER B N 1
ATOM 5513 C CA . SER B 1 188 ? 8.445 35.094 -4.773 1 97.31 188 SER B CA 1
ATOM 5514 C C . SER B 1 188 ? 8.969 33.75 -5.34 1 97.31 188 SER B C 1
ATOM 5516 O O . SER B 1 188 ? 10.039 33.719 -5.949 1 97.31 188 SER B O 1
ATOM 5518 N N . PHE B 1 189 ? 8.266 32.719 -5.141 1 98.12 189 PHE B N 1
ATOM 5519 C CA . PHE B 1 189 ? 8.633 31.406 -5.656 1 98.12 189 PHE B CA 1
ATOM 5520 C C . PHE B 1 189 ? 7.965 31.141 -6.996 1 98.12 189 PHE B C 1
ATOM 5522 O O . PHE B 1 189 ? 7.91 30 -7.453 1 98.12 189 PHE B O 1
ATOM 5529 N N . ASP B 1 190 ? 7.457 32.188 -7.609 1 97.56 190 ASP B N 1
ATOM 5530 C CA . ASP B 1 190 ? 6.727 32.062 -8.867 1 97.56 190 ASP B CA 1
ATOM 5531 C C . ASP B 1 190 ? 7.551 31.281 -9.891 1 97.56 190 ASP B C 1
ATOM 5533 O O . ASP B 1 190 ? 8.711 31.609 -10.141 1 97.56 190 ASP B O 1
ATOM 5537 N N . GLY B 1 191 ? 6.922 30.266 -10.391 1 97.38 191 GLY B N 1
ATOM 5538 C CA . GLY B 1 191 ? 7.574 29.469 -11.414 1 97.38 191 GLY B CA 1
ATOM 5539 C C . GLY B 1 191 ? 8.086 28.141 -10.891 1 97.38 191 GLY B C 1
ATOM 5540 O O . GLY B 1 191 ? 8.375 27.219 -11.664 1 97.38 191 GLY B O 1
ATOM 5541 N N . LEU B 1 192 ? 8.125 27.906 -9.602 1 98.19 192 LEU B N 1
ATOM 5542 C CA . LEU B 1 192 ? 8.734 26.719 -9.016 1 98.19 192 LEU B CA 1
ATOM 5543 C C . LEU B 1 192 ? 7.684 25.672 -8.688 1 98.19 192 LEU B C 1
ATOM 5545 O O . LEU B 1 192 ? 8.016 24.578 -8.227 1 98.19 192 LEU B O 1
ATOM 5549 N N . HIS B 1 193 ? 6.484 25.984 -8.938 1 98.69 193 HIS B N 1
ATOM 5550 C CA . HIS B 1 193 ? 5.418 25.078 -8.516 1 98.69 193 HIS B CA 1
ATOM 5551 C C . HIS B 1 193 ? 4.73 24.453 -9.719 1 98.69 193 HIS B C 1
ATOM 5553 O O . HIS B 1 193 ? 4.73 25.016 -10.812 1 98.69 193 HIS B O 1
ATOM 5559 N N . ASP B 1 194 ? 4.227 23.297 -9.531 1 98.69 194 ASP B N 1
ATOM 5560 C CA . ASP B 1 194 ? 3.316 22.578 -10.422 1 98.69 194 ASP B CA 1
ATOM 5561 C C . ASP B 1 194 ? 2.049 22.156 -9.68 1 98.69 194 ASP B C 1
ATOM 5563 O O . ASP B 1 194 ? 1.965 21.031 -9.172 1 98.69 194 ASP B O 1
ATOM 5567 N N . ILE B 1 195 ? 1.065 23.016 -9.781 1 98.56 195 ILE B N 1
ATOM 5568 C CA . ILE B 1 195 ? -0.098 22.922 -8.906 1 98.56 195 ILE B CA 1
ATOM 5569 C C . ILE B 1 195 ? -1.233 22.203 -9.633 1 98.56 195 ILE B C 1
ATOM 5571 O O . ILE B 1 195 ? -1.607 22.594 -10.742 1 98.56 195 ILE B O 1
ATOM 5575 N N . THR B 1 196 ? -1.702 21.172 -9.047 1 96.81 196 THR B N 1
ATOM 5576 C CA . THR B 1 196 ? -2.914 20.484 -9.492 1 96.81 196 THR B CA 1
ATOM 5577 C C . THR B 1 196 ? -3.947 20.438 -8.375 1 96.81 196 THR B C 1
ATOM 5579 O O . THR B 1 196 ? -3.59 20.328 -7.195 1 96.81 196 THR B O 1
ATOM 5582 N N . PHE B 1 197 ? -5.234 20.516 -8.727 1 95.88 197 PHE B N 1
ATOM 5583 C CA . PHE B 1 197 ? -6.32 20.188 -7.809 1 95.88 197 PHE B CA 1
ATOM 5584 C C . PHE B 1 197 ? -6.711 18.719 -7.949 1 95.88 197 PHE B C 1
ATOM 5586 O O . PHE B 1 197 ? -6.297 18.047 -8.898 1 95.88 197 PHE B O 1
ATOM 5593 N N . SER B 1 198 ? -7.438 18.234 -6.988 1 94.31 198 SER B N 1
ATOM 5594 C CA . SER B 1 198 ? -7.855 16.844 -7.023 1 94.31 198 SER B CA 1
ATOM 5595 C C . SER B 1 198 ? -9.227 16.688 -7.68 1 94.31 198 SER B C 1
ATOM 5597 O O . SER B 1 198 ? -10.188 17.328 -7.273 1 94.31 198 SER B O 1
ATOM 5599 N N . ASP B 1 199 ? -9.242 15.859 -8.719 1 94.88 199 ASP B N 1
ATOM 5600 C CA . ASP B 1 199 ? -10.508 15.43 -9.289 1 94.88 199 ASP B CA 1
ATOM 5601 C C . ASP B 1 199 ? -11.039 14.18 -8.586 1 94.88 199 ASP B C 1
ATOM 5603 O O . ASP B 1 199 ? -10.266 13.414 -8 1 94.88 199 ASP B O 1
ATOM 5607 N N . LEU B 1 200 ? -12.336 14.047 -8.641 1 96.25 200 LEU B N 1
ATOM 5608 C CA . LEU B 1 200 ? -12.953 12.891 -7.996 1 96.25 200 LEU B CA 1
ATOM 5609 C C . LEU B 1 200 ? -13.344 11.836 -9.023 1 96.25 200 LEU B C 1
ATOM 5611 O O . LEU B 1 200 ? -13.766 12.164 -10.133 1 96.25 200 LEU B O 1
ATOM 5615 N N . PRO B 1 201 ? -13.195 10.555 -8.633 1 96.56 201 PRO B N 1
ATOM 5616 C CA . PRO B 1 201 ? -13.797 9.531 -9.5 1 96.56 201 PRO B CA 1
ATOM 5617 C C . PRO B 1 201 ? -15.297 9.727 -9.695 1 96.56 201 PRO B C 1
ATOM 5619 O O . PRO B 1 201 ? -15.977 10.219 -8.797 1 96.56 201 PRO B O 1
ATOM 5622 N N . PRO B 1 202 ? -15.758 9.367 -10.898 1 94.56 202 PRO B N 1
ATOM 5623 C CA . PRO B 1 202 ? -15.109 8.656 -12.008 1 94.56 202 PRO B CA 1
ATOM 5624 C C . PRO B 1 202 ? -14.445 9.609 -13 1 94.56 202 PRO B C 1
ATOM 5626 O O . PRO B 1 202 ? -14.156 9.219 -14.141 1 94.56 202 PRO B O 1
ATOM 5629 N N . ASN B 1 203 ? -14.172 10.844 -12.633 1 95.81 203 ASN B N 1
ATOM 5630 C CA . ASN B 1 203 ? -13.719 11.844 -13.594 1 95.81 203 ASN B CA 1
ATOM 5631 C C . ASN B 1 203 ? -12.203 12.031 -13.547 1 95.81 203 ASN B C 1
ATOM 5633 O O . ASN B 1 203 ? -11.664 12.906 -14.219 1 95.81 203 ASN B O 1
ATOM 5637 N N . ARG B 1 204 ? -11.555 11.273 -12.75 1 96.88 204 ARG B N 1
ATOM 5638 C CA . ARG B 1 204 ? -10.102 11.391 -12.656 1 96.88 204 ARG B CA 1
ATOM 5639 C C . ARG B 1 204 ? -9.43 10.969 -13.953 1 96.88 204 ARG B C 1
ATOM 5641 O O . ARG B 1 204 ? -9.867 10.023 -14.609 1 96.88 204 ARG B O 1
ATOM 5648 N N . LYS B 1 205 ? -8.391 11.656 -14.297 1 96.62 205 LYS B N 1
ATOM 5649 C CA . LYS B 1 205 ? -7.605 11.383 -15.5 1 96.62 205 LYS B CA 1
ATOM 5650 C C . LYS B 1 205 ? -6.203 10.898 -15.141 1 96.62 205 LYS B C 1
ATOM 5652 O O . LYS B 1 205 ? -5.746 11.07 -14.008 1 96.62 205 LYS B O 1
ATOM 5657 N N . PRO B 1 206 ? -5.504 10.227 -16.078 1 96.88 206 PRO B N 1
ATOM 5658 C CA . PRO B 1 206 ? -4.125 9.812 -15.805 1 96.88 206 PRO B CA 1
ATOM 5659 C C . PRO B 1 206 ? -3.184 11 -15.594 1 96.88 206 PRO B C 1
ATOM 5661 O O . PRO B 1 206 ? -3.322 12.031 -16.25 1 96.88 206 PRO B O 1
ATOM 5664 N N . TYR B 1 207 ? -2.268 10.922 -14.602 1 97.25 207 TYR B N 1
ATOM 5665 C CA . TYR B 1 207 ? -1.175 11.883 -14.5 1 97.25 207 TYR B CA 1
ATOM 5666 C C . TYR B 1 207 ? -0.191 11.719 -15.656 1 97.25 207 TYR B C 1
ATOM 5668 O O . TYR B 1 207 ? 0.502 10.703 -15.742 1 97.25 207 TYR B O 1
ATOM 5676 N N . LEU B 1 208 ? -0.094 12.664 -16.531 1 97.62 208 LEU B N 1
ATOM 5677 C CA . LEU B 1 208 ? 0.769 12.562 -17.703 1 97.62 208 LEU B CA 1
ATOM 5678 C C . LEU B 1 208 ? 2.195 12.984 -17.359 1 97.62 208 LEU B C 1
ATOM 5680 O O . LEU B 1 208 ? 2.717 13.945 -17.938 1 97.62 208 LEU B O 1
ATOM 5684 N N . ILE B 1 209 ? 2.805 12.305 -16.422 1 98.25 209 ILE B N 1
ATOM 5685 C CA . ILE B 1 209 ? 4.184 12.484 -15.977 1 98.25 209 ILE B CA 1
ATOM 5686 C C . ILE B 1 209 ? 5.008 11.258 -16.344 1 98.25 209 ILE B C 1
ATOM 5688 O O . ILE B 1 209 ? 4.684 10.141 -15.922 1 98.25 209 ILE B O 1
ATOM 5692 N N . GLN B 1 210 ? 6.043 11.391 -17.125 1 97.81 210 GLN B N 1
ATOM 5693 C CA . GLN B 1 210 ? 6.902 10.289 -17.547 1 97.81 210 GLN B CA 1
ATOM 5694 C C . GLN B 1 210 ? 8.359 10.555 -17.172 1 97.81 210 GLN B C 1
ATOM 5696 O O . GLN B 1 210 ? 9.195 9.648 -17.234 1 97.81 210 GLN B O 1
ATOM 5701 N N . GLN B 1 211 ? 8.609 11.828 -16.828 1 97.81 211 GLN B N 1
ATOM 5702 C CA . GLN B 1 211 ? 9.906 12.266 -16.328 1 97.81 211 GLN B CA 1
ATOM 5703 C C . GLN B 1 211 ? 9.758 13.195 -15.117 1 97.81 211 GLN B C 1
ATOM 5705 O O . GLN B 1 211 ? 8.719 13.836 -14.953 1 97.81 211 GLN B O 1
ATOM 5710 N N . CYS B 1 212 ? 10.789 13.289 -14.305 1 98.12 212 CYS B N 1
ATOM 5711 C CA . CYS B 1 212 ? 10.734 14.102 -13.086 1 98.12 212 CYS B CA 1
ATOM 5712 C C . CYS B 1 212 ? 10.406 15.547 -13.406 1 98.12 212 CYS B C 1
ATOM 5714 O O . CYS B 1 212 ? 9.695 16.219 -12.648 1 98.12 212 CYS B O 1
ATOM 5716 N N . ARG B 1 213 ? 10.812 16.047 -14.547 1 97.88 213 ARG B N 1
ATOM 5717 C CA . ARG B 1 213 ? 10.711 17.453 -14.875 1 97.88 213 ARG B CA 1
ATOM 5718 C C . ARG B 1 213 ? 9.359 17.766 -15.523 1 97.88 213 ARG B C 1
ATOM 5720 O O . ARG B 1 213 ? 9.008 18.938 -15.688 1 97.88 213 ARG B O 1
ATOM 5727 N N . ASP B 1 214 ? 8.555 16.734 -15.883 1 98.38 214 ASP B N 1
ATOM 5728 C CA . ASP B 1 214 ? 7.285 16.969 -16.562 1 98.38 214 ASP B CA 1
ATOM 5729 C C . ASP B 1 214 ? 6.324 17.766 -15.688 1 98.38 214 ASP B C 1
ATOM 5731 O O . ASP B 1 214 ? 6.227 17.516 -14.477 1 98.38 214 ASP B O 1
ATOM 5735 N N . ARG B 1 215 ? 5.664 18.734 -16.234 1 98.25 215 ARG B N 1
ATOM 5736 C CA . ARG B 1 215 ? 4.652 19.547 -15.555 1 98.25 215 ARG B CA 1
ATOM 5737 C C . ARG B 1 215 ? 3.25 19.172 -16.031 1 98.25 215 ARG B C 1
ATOM 5739 O O . ARG B 1 215 ? 3.047 18.859 -17.203 1 98.25 215 ARG B O 1
ATOM 5746 N N . ILE B 1 216 ? 2.34 19.219 -15.141 1 97.94 216 ILE B N 1
ATOM 5747 C CA . ILE B 1 216 ? 0.975 18.859 -15.508 1 97.94 216 ILE B CA 1
ATOM 5748 C C . ILE B 1 216 ? 0 19.891 -14.93 1 97.94 216 ILE B C 1
ATOM 5750 O O . ILE B 1 216 ? -1.215 19.766 -15.094 1 97.94 216 ILE B O 1
ATOM 5754 N N . GLY B 1 217 ? 0.519 20.906 -14.148 1 97.88 217 GLY B N 1
ATOM 5755 C CA . GLY B 1 217 ? -0.346 21.859 -13.477 1 97.88 217 GLY B CA 1
ATOM 5756 C C . GLY B 1 217 ? 0.056 23.297 -13.727 1 97.88 217 GLY B C 1
ATOM 5757 O O . GLY B 1 217 ? 0.566 23.625 -14.797 1 97.88 217 GLY B O 1
ATOM 5758 N N . THR B 1 218 ? -0.353 24.172 -12.82 1 98.06 218 THR B N 1
ATOM 5759 C CA . THR B 1 218 ? -0.072 25.594 -12.914 1 98.06 218 THR B CA 1
ATOM 5760 C C . THR B 1 218 ? 0.986 26.016 -11.891 1 98.06 218 THR B C 1
ATOM 5762 O O . THR B 1 218 ? 1.312 25.234 -10.984 1 98.06 218 THR B O 1
ATOM 5765 N N . THR B 1 219 ? 1.472 27.188 -11.992 1 98.12 219 THR B N 1
ATOM 5766 C CA . THR B 1 219 ? 2.551 27.641 -11.125 1 98.12 219 THR B CA 1
ATOM 5767 C C . THR B 1 219 ? 1.991 28.297 -9.859 1 98.12 219 THR B C 1
ATOM 5769 O O . THR B 1 219 ? 2.748 28.672 -8.961 1 98.12 219 THR B O 1
ATOM 5772 N N . SER B 1 220 ? 0.681 28.484 -9.812 1 98.56 220 SER B N 1
ATOM 5773 C CA . SER B 1 220 ? 0.022 29.109 -8.664 1 98.56 220 SER B CA 1
ATOM 5774 C C . SER B 1 220 ? -1.291 28.406 -8.336 1 98.56 220 SER B C 1
ATOM 5776 O O . SER B 1 220 ? -1.816 27.656 -9.148 1 98.56 220 SER B O 1
ATOM 5778 N N . VAL B 1 221 ? -1.738 28.547 -7.125 1 98.62 221 VAL B N 1
ATOM 5779 C CA . VAL B 1 221 ? -2.975 27.922 -6.676 1 98.62 221 VAL B CA 1
ATOM 5780 C C . VAL B 1 221 ? -4.156 28.844 -6.953 1 98.62 221 VAL B C 1
ATOM 5782 O O . VAL B 1 221 ? -4.246 29.938 -6.391 1 98.62 221 VAL B O 1
ATOM 5785 N N . PRO B 1 222 ? -5.055 28.406 -7.781 1 97.94 222 PRO B N 1
ATOM 5786 C CA . PRO B 1 222 ? -6.277 29.203 -7.941 1 97.94 222 PRO B CA 1
ATOM 5787 C C . PRO B 1 222 ? -7.066 29.344 -6.645 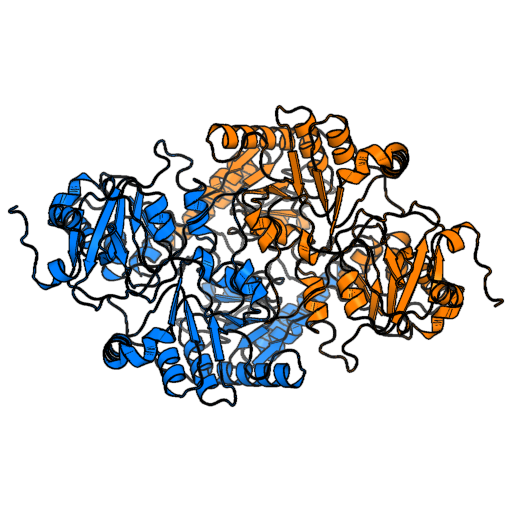1 97.94 222 PRO B C 1
ATOM 5789 O O . PRO B 1 222 ? -7.172 28.375 -5.875 1 97.94 222 PRO B O 1
ATOM 5792 N N . VAL B 1 223 ? -7.559 30.516 -6.363 1 97.81 223 VAL B N 1
ATOM 5793 C CA . VAL B 1 223 ? -8.367 30.797 -5.176 1 97.81 223 VAL B CA 1
ATOM 5794 C C . VAL B 1 223 ? -9.562 31.656 -5.551 1 97.81 223 VAL B C 1
ATOM 5796 O O . VAL B 1 223 ? -9.422 32.625 -6.312 1 97.81 223 VAL B O 1
ATOM 5799 N N . ASP B 1 224 ? -10.711 31.328 -5.113 1 96.62 224 ASP B N 1
ATOM 5800 C CA . ASP B 1 224 ? -11.883 32.156 -5.262 1 96.62 224 ASP B CA 1
ATOM 5801 C C . ASP B 1 224 ? -11.766 33.438 -4.41 1 96.62 224 ASP B C 1
ATOM 5803 O O . ASP B 1 224 ? -11.789 33.375 -3.178 1 96.62 224 ASP B O 1
ATOM 5807 N N . PRO B 1 225 ? -11.734 34.562 -5.047 1 95.62 225 PRO B N 1
ATOM 5808 C CA . PRO B 1 225 ? -11.539 35.781 -4.277 1 95.62 225 PRO B CA 1
ATOM 5809 C C . PRO B 1 225 ? -12.656 36.031 -3.271 1 95.62 225 PRO B C 1
ATOM 5811 O O . PRO B 1 225 ? -12.438 36.656 -2.236 1 95.62 225 PRO B O 1
ATOM 5814 N N . GLU B 1 226 ? -13.82 35.531 -3.561 1 96.44 226 GLU B N 1
ATOM 5815 C CA . GLU B 1 226 ? -14.961 35.75 -2.672 1 96.44 226 GLU B CA 1
ATOM 5816 C C . GLU B 1 226 ? -14.781 35 -1.362 1 96.44 226 GLU B C 1
ATOM 5818 O O . GLU B 1 226 ? -15.398 35.344 -0.351 1 96.44 226 GLU B O 1
ATOM 5823 N N . LYS B 1 227 ? -13.945 33.969 -1.365 1 98.12 227 LYS B N 1
ATOM 5824 C CA . LYS B 1 227 ? -13.711 33.188 -0.163 1 98.12 227 LYS B CA 1
ATOM 5825 C C . LYS B 1 227 ? -12.602 33.812 0.686 1 98.12 227 LYS B C 1
ATOM 5827 O O . LYS B 1 227 ? -12.43 33.438 1.85 1 98.12 227 LYS B O 1
ATOM 5832 N N . VAL B 1 228 ? -11.844 34.688 0.102 1 98.69 228 VAL B N 1
ATOM 5833 C CA . VAL B 1 228 ? -10.742 35.312 0.837 1 98.69 228 VAL B CA 1
ATOM 5834 C C . VAL B 1 228 ? -11.297 36.375 1.789 1 98.69 228 VAL B C 1
ATOM 5836 O O . VAL B 1 228 ? -11.836 37.406 1.35 1 98.69 228 VAL B O 1
ATOM 5839 N N . VAL B 1 229 ? -11.07 36.188 3.068 1 98.31 229 VAL B N 1
ATOM 5840 C CA . VAL B 1 229 ? -11.695 37.062 4.039 1 98.31 229 VAL B CA 1
ATOM 5841 C C . VAL B 1 229 ? -10.641 38 4.656 1 98.31 229 VAL B C 1
ATOM 5843 O O . VAL B 1 229 ? -10.977 38.938 5.348 1 98.31 229 VAL B O 1
ATOM 5846 N N . GLY B 1 230 ? -9.359 37.75 4.367 1 98.25 230 GLY B N 1
ATOM 5847 C CA . GLY B 1 230 ? -8.305 38.594 4.918 1 98.25 230 GLY B CA 1
ATOM 5848 C C . GLY B 1 230 ? -6.953 38.344 4.277 1 98.25 230 GLY B C 1
ATOM 5849 O O . GLY B 1 230 ? -6.602 37.219 3.963 1 98.25 230 GLY B O 1
ATOM 5850 N N . ILE B 1 231 ? -6.242 39.406 4.043 1 98.44 231 ILE B N 1
ATOM 5851 C CA . ILE B 1 231 ? -4.844 39.375 3.637 1 98.44 231 ILE B CA 1
ATOM 5852 C C . ILE B 1 231 ? -3.973 39.938 4.758 1 98.44 231 ILE B C 1
ATOM 5854 O O . ILE B 1 231 ? -4.258 41 5.293 1 98.44 231 ILE B O 1
ATOM 5858 N N . ILE B 1 232 ? -2.957 39.219 5.137 1 98.44 232 ILE B N 1
ATOM 5859 C CA . ILE B 1 232 ? -2.07 39.625 6.219 1 98.44 232 ILE B CA 1
ATOM 5860 C C . ILE B 1 232 ? -0.624 39.625 5.73 1 98.44 232 ILE B C 1
ATOM 5862 O O . ILE B 1 232 ? -0.174 38.656 5.121 1 98.44 232 ILE B O 1
ATOM 5866 N N . GLU B 1 233 ? 0.104 40.688 5.934 1 98.19 233 GLU B N 1
ATOM 5867 C CA . GLU B 1 233 ? 1.527 40.688 5.613 1 98.19 233 GLU B CA 1
ATOM 5868 C C . GLU B 1 233 ? 2.334 39.969 6.684 1 98.19 233 GLU B C 1
ATOM 5870 O O . GLU B 1 233 ? 2.152 40.219 7.879 1 98.19 233 GLU B O 1
ATOM 5875 N N . CYS B 1 234 ? 3.055 39.031 6.242 1 97.25 234 CYS B N 1
ATOM 5876 C CA . CYS B 1 234 ? 3.977 38.312 7.113 1 97.25 234 CYS B CA 1
ATOM 5877 C C . CYS B 1 234 ? 5.426 38.625 6.738 1 97.25 234 CYS B C 1
ATOM 5879 O O . CYS B 1 234 ? 5.777 38.594 5.559 1 97.25 234 CYS B O 1
ATOM 5881 N N . THR B 1 235 ? 6.301 38.906 7.75 1 96.5 235 THR B N 1
ATOM 5882 C CA . THR B 1 235 ? 7.703 39.188 7.484 1 96.5 235 THR B CA 1
ATOM 5883 C C . THR B 1 235 ? 8.609 38.219 8.227 1 96.5 235 THR B C 1
ATOM 5885 O O . THR B 1 235 ? 9.766 38.562 8.531 1 96.5 235 THR B O 1
ATOM 5888 N N . THR B 1 236 ? 8.172 37.156 8.602 1 93.81 236 THR B N 1
ATOM 5889 C CA . THR B 1 236 ? 8.914 36.156 9.344 1 93.81 236 THR B CA 1
ATOM 5890 C C . THR B 1 236 ? 9.211 34.938 8.453 1 93.81 236 THR B C 1
ATOM 5892 O O . THR B 1 236 ? 8.289 34.312 7.914 1 93.81 236 THR B O 1
ATOM 5895 N N . PRO B 1 237 ? 10.516 34.562 8.344 1 92.31 237 PRO B N 1
ATOM 5896 C CA . PRO B 1 237 ? 10.844 33.375 7.578 1 92.31 237 PRO B CA 1
ATOM 5897 C C . PRO B 1 237 ? 10.516 32.094 8.328 1 92.31 237 PRO B C 1
ATOM 5899 O O . PRO B 1 237 ? 10.18 32.125 9.516 1 92.31 237 PRO B O 1
ATOM 5902 N N . ASP B 1 238 ? 10.562 30.953 7.621 1 92 238 ASP B N 1
ATOM 5903 C CA . ASP B 1 238 ? 10.383 29.656 8.258 1 92 238 ASP B CA 1
ATOM 5904 C C . ASP B 1 238 ? 11.484 29.391 9.289 1 92 238 ASP B C 1
ATOM 5906 O O . ASP B 1 238 ? 12.641 29.766 9.078 1 92 238 ASP B O 1
ATOM 5910 N N . GLN B 1 239 ? 11.086 28.781 10.352 1 90.19 239 GLN B N 1
ATOM 5911 C CA . GLN B 1 239 ? 12.062 28.438 11.383 1 90.19 239 GLN B CA 1
ATOM 5912 C C . GLN B 1 239 ? 12.531 27 11.234 1 90.19 239 GLN B C 1
ATOM 5914 O O . GLN B 1 239 ? 11.953 26.078 11.828 1 90.19 239 GLN B O 1
ATOM 5919 N N . THR B 1 240 ? 13.57 26.812 10.516 1 90.44 240 THR B N 1
ATOM 5920 C CA . THR B 1 240 ? 14.172 25.484 10.328 1 90.44 240 THR B CA 1
ATOM 5921 C C . THR B 1 240 ? 15.406 25.328 11.211 1 90.44 240 THR B C 1
ATOM 5923 O O . THR B 1 240 ? 15.852 26.281 11.852 1 90.44 240 THR B O 1
ATOM 5926 N N . LEU B 1 241 ? 15.867 24.141 11.32 1 85.81 241 LEU B N 1
ATOM 5927 C CA . LEU B 1 241 ? 17.016 23.844 12.18 1 85.81 241 LEU B CA 1
ATOM 5928 C C . LEU B 1 241 ? 18.234 23.469 11.352 1 85.81 241 LEU B C 1
ATOM 5930 O O . LEU B 1 241 ? 18.109 23.062 10.195 1 85.81 241 LEU B O 1
ATOM 5934 N N . PRO B 1 242 ? 19.422 23.641 12.008 1 85 242 PRO B N 1
ATOM 5935 C CA . PRO B 1 242 ? 20.625 23.188 11.32 1 85 242 PRO B CA 1
ATOM 5936 C C . PRO B 1 242 ? 20.688 21.672 11.18 1 85 242 PRO B C 1
ATOM 5938 O O . PRO B 1 242 ? 20 20.953 11.898 1 85 242 PRO B O 1
ATOM 5941 N N . ASN B 1 243 ? 21.5 21.266 10.234 1 80.56 243 ASN B N 1
ATOM 5942 C CA . ASN B 1 243 ? 21.688 19.844 10.016 1 80.56 243 ASN B CA 1
ATOM 5943 C C . ASN B 1 243 ? 22.797 19.281 10.922 1 80.56 243 ASN B C 1
ATOM 5945 O O . ASN B 1 243 ? 23.734 20 11.281 1 80.56 243 ASN B O 1
ATOM 5949 N N . SER B 1 244 ? 22.562 18.031 11.258 1 79 244 SER B N 1
ATOM 5950 C CA . SER B 1 244 ? 23.625 17.328 11.961 1 79 244 SER B CA 1
ATOM 5951 C C . SER B 1 244 ? 24.547 16.594 10.984 1 79 244 SER B C 1
ATOM 5953 O O . SER B 1 244 ? 24.078 16.062 9.977 1 79 244 SER B O 1
ATOM 5955 N N . PRO B 1 245 ? 25.844 16.562 11.391 1 79.12 245 PRO B N 1
ATOM 5956 C CA . PRO B 1 245 ? 26.766 15.852 10.5 1 79.12 245 PRO B CA 1
ATOM 5957 C C . PRO B 1 245 ? 26.516 14.344 10.508 1 79.12 245 PRO B C 1
ATOM 5959 O O . PRO B 1 245 ? 25.984 13.797 11.477 1 79.12 245 PRO B O 1
ATOM 5962 N N . ALA B 1 246 ? 26.969 13.75 9.383 1 82.38 246 ALA B N 1
ATOM 5963 C CA . ALA B 1 246 ? 26.859 12.297 9.281 1 82.38 246 ALA B CA 1
ATOM 5964 C C . ALA B 1 246 ? 27.844 11.617 10.242 1 82.38 246 ALA B C 1
ATOM 5966 O O . ALA B 1 246 ? 28.969 12.062 10.406 1 82.38 246 ALA B O 1
ATOM 5967 N N . ASP B 1 247 ? 27.422 10.516 10.836 1 89.94 247 ASP B N 1
ATOM 5968 C CA . ASP B 1 247 ? 28.297 9.727 11.703 1 89.94 247 ASP B CA 1
ATOM 5969 C C . ASP B 1 247 ? 28.766 8.453 11 1 89.94 247 ASP B C 1
ATOM 5971 O O . ASP B 1 247 ? 28.469 8.25 9.82 1 89.94 247 ASP B O 1
ATOM 5975 N N . GLU B 1 248 ? 29.547 7.629 11.695 1 92.62 248 GLU B N 1
ATOM 5976 C CA . GLU B 1 248 ? 30.156 6.441 11.117 1 92.62 248 GLU B CA 1
ATOM 5977 C C . GLU B 1 248 ? 29.109 5.422 10.703 1 92.62 248 GLU B C 1
ATOM 5979 O O . GLU B 1 248 ? 29.25 4.75 9.672 1 92.62 248 GLU B O 1
ATOM 5984 N N . THR B 1 249 ? 28.125 5.273 11.5 1 94.81 249 THR B N 1
ATOM 5985 C CA . THR B 1 249 ? 27.031 4.359 11.203 1 94.81 249 THR B CA 1
ATOM 5986 C C . THR B 1 249 ? 26.344 4.734 9.891 1 94.81 249 THR B C 1
ATOM 5988 O O . THR B 1 249 ? 26.156 3.889 9.016 1 94.81 249 THR B O 1
ATOM 5991 N N . ALA B 1 250 ? 26.016 5.984 9.734 1 94.25 250 ALA B N 1
ATOM 5992 C CA . ALA B 1 250 ? 25.375 6.484 8.531 1 94.25 250 ALA B CA 1
ATOM 5993 C C . ALA B 1 250 ? 26.266 6.305 7.309 1 94.25 250 ALA B C 1
ATOM 5995 O O . ALA B 1 250 ? 25.781 5.961 6.227 1 94.25 250 ALA B O 1
ATOM 5996 N N . THR B 1 251 ? 27.547 6.488 7.484 1 94.44 251 THR B N 1
ATOM 5997 C CA . THR B 1 251 ? 28.5 6.348 6.391 1 94.44 251 THR B CA 1
ATOM 5998 C C . THR B 1 251 ? 28.594 4.895 5.934 1 94.44 251 THR B C 1
ATOM 6000 O O . THR B 1 251 ? 28.656 4.613 4.734 1 94.44 251 THR B O 1
ATOM 6003 N N . ALA B 1 252 ? 28.609 3.984 6.895 1 96.94 252 ALA B N 1
ATOM 6004 C CA . ALA B 1 252 ? 28.656 2.562 6.559 1 96.94 252 ALA B CA 1
ATOM 6005 C C . ALA B 1 252 ? 27.406 2.143 5.781 1 96.94 252 ALA B C 1
ATOM 6007 O O . ALA B 1 252 ? 27.516 1.411 4.793 1 96.94 252 ALA B O 1
ATOM 6008 N N . ILE B 1 253 ? 26.312 2.547 6.215 1 97 253 ILE B N 1
ATOM 6009 C CA . ILE B 1 253 ? 25.047 2.248 5.551 1 97 253 ILE B CA 1
ATOM 6010 C C . ILE B 1 253 ? 25.078 2.777 4.117 1 97 253 ILE B C 1
ATOM 6012 O O . ILE B 1 253 ? 24.719 2.061 3.178 1 97 253 ILE B O 1
ATOM 6016 N N . ALA B 1 254 ? 25.5 4.039 3.967 1 95.56 254 ALA B N 1
ATOM 6017 C CA . ALA B 1 254 ? 25.625 4.641 2.643 1 95.56 254 ALA B CA 1
ATOM 6018 C C . ALA B 1 254 ? 26.531 3.814 1.747 1 95.56 254 ALA B C 1
ATOM 6020 O O . ALA B 1 254 ? 26.25 3.629 0.561 1 95.56 254 ALA B O 1
ATOM 6021 N N . GLY B 1 255 ? 27.625 3.344 2.344 1 96.56 255 GLY B N 1
ATOM 6022 C CA . GLY B 1 255 ? 28.562 2.514 1.593 1 96.56 255 GLY B CA 1
ATOM 6023 C C . GLY B 1 255 ? 27.938 1.234 1.075 1 96.56 255 GLY B C 1
ATOM 6024 O O . GLY B 1 255 ? 28.125 0.869 -0.086 1 96.56 255 GLY B O 1
ATOM 6025 N N . HIS B 1 256 ? 27.188 0.533 1.916 1 97.94 256 HIS B N 1
ATOM 6026 C CA . HIS B 1 256 ? 26.484 -0.684 1.506 1 97.94 256 HIS B CA 1
ATOM 6027 C C . HIS B 1 256 ? 25.516 -0.405 0.373 1 97.94 256 HIS B C 1
ATOM 6029 O O . HIS B 1 256 ? 25.391 -1.202 -0.56 1 97.94 256 HIS B O 1
ATOM 6035 N N . LEU B 1 257 ? 24.828 0.687 0.433 1 97.25 257 LEU B N 1
ATOM 6036 C CA . LEU B 1 257 ? 23.828 1.039 -0.567 1 97.25 257 LEU B CA 1
ATOM 6037 C C . LEU B 1 257 ? 24.484 1.339 -1.911 1 97.25 257 LEU B C 1
ATOM 6039 O O . LEU B 1 257 ? 24 0.893 -2.955 1 97.25 257 LEU B O 1
ATOM 6043 N N . ILE B 1 258 ? 25.547 2.115 -1.892 1 96.5 258 ILE B N 1
ATOM 6044 C CA . ILE B 1 258 ? 26.25 2.459 -3.125 1 96.5 258 ILE B CA 1
ATOM 6045 C C . ILE B 1 258 ? 26.766 1.189 -3.799 1 96.5 258 ILE B C 1
ATOM 6047 O O . ILE B 1 258 ? 26.609 1.017 -5.012 1 96.5 258 ILE B O 1
ATOM 6051 N N . GLU B 1 259 ? 27.312 0.302 -2.986 1 97.44 259 GLU B N 1
ATOM 6052 C CA . GLU B 1 259 ? 27.781 -0.977 -3.52 1 97.44 259 GLU B CA 1
ATOM 6053 C C . GLU B 1 259 ? 26.625 -1.767 -4.133 1 97.44 259 GLU B C 1
ATOM 6055 O O . GLU B 1 259 ? 26.781 -2.371 -5.199 1 97.44 259 GLU B O 1
ATOM 6060 N N . PHE B 1 260 ? 25.578 -1.787 -3.502 1 98.25 260 PHE B N 1
ATOM 6061 C CA . PHE B 1 260 ? 24.391 -2.479 -3.99 1 98.25 260 PHE B CA 1
ATOM 6062 C C . PHE B 1 260 ? 23.922 -1.892 -5.316 1 98.25 260 PHE B C 1
ATOM 6064 O O . PHE B 1 260 ? 23.594 -2.629 -6.246 1 98.25 260 PHE B O 1
ATOM 6071 N N . PHE B 1 261 ? 23.812 -0.552 -5.445 1 97.88 261 PHE B N 1
ATOM 6072 C CA . PHE B 1 261 ? 23.406 0.096 -6.688 1 97.88 261 PHE B CA 1
ATOM 6073 C C . PHE B 1 261 ? 24.359 -0.242 -7.82 1 97.88 261 PHE B C 1
ATOM 6075 O O . PHE B 1 261 ? 23.938 -0.521 -8.938 1 97.88 261 PHE B O 1
ATOM 6082 N N . GLU B 1 262 ? 25.641 -0.213 -7.5 1 97.56 262 GLU B N 1
ATOM 6083 C CA . GLU B 1 262 ? 26.625 -0.592 -8.5 1 97.56 262 GLU B CA 1
ATOM 6084 C C . GLU B 1 262 ? 26.422 -2.033 -8.961 1 97.56 262 GLU B C 1
ATOM 6086 O O . GLU B 1 262 ? 26.547 -2.332 -10.156 1 97.56 262 GLU B O 1
ATOM 6091 N N . HIS B 1 263 ? 26.172 -2.885 -7.98 1 97.88 263 HIS B N 1
ATOM 6092 C CA . HIS B 1 263 ? 25.891 -4.281 -8.297 1 97.88 263 HIS B CA 1
ATOM 6093 C C . HIS B 1 263 ? 24.688 -4.41 -9.219 1 97.88 263 HIS B C 1
ATOM 6095 O O . HIS B 1 263 ? 24.734 -5.152 -10.203 1 97.88 263 HIS B O 1
ATOM 6101 N N . GLU B 1 264 ? 23.609 -3.75 -8.938 1 98.06 264 GLU B N 1
ATOM 6102 C CA . GLU B 1 264 ? 22.391 -3.812 -9.734 1 98.06 264 GLU B CA 1
ATOM 6103 C C . GLU B 1 264 ? 22.609 -3.248 -11.133 1 98.06 264 GLU B C 1
ATOM 6105 O O . GLU B 1 264 ? 22.078 -3.775 -12.117 1 98.06 264 GLU B O 1
ATOM 6110 N N . VAL B 1 265 ? 23.344 -2.166 -11.234 1 97.75 265 VAL B N 1
ATOM 6111 C CA . VAL B 1 265 ? 23.688 -1.6 -12.539 1 97.75 265 VAL B CA 1
ATOM 6112 C C . VAL B 1 265 ? 24.5 -2.611 -13.344 1 97.75 265 VAL B C 1
ATOM 6114 O O . VAL B 1 265 ? 24.234 -2.836 -14.523 1 97.75 265 VAL B O 1
ATOM 6117 N N . ALA B 1 266 ? 25.484 -3.238 -12.711 1 97.25 266 ALA B N 1
ATOM 6118 C CA . ALA B 1 266 ? 26.359 -4.199 -13.375 1 97.25 266 ALA B CA 1
ATOM 6119 C C . ALA B 1 266 ? 25.562 -5.387 -13.914 1 97.25 266 ALA B C 1
ATOM 6121 O O . ALA B 1 266 ? 25.938 -5.984 -14.922 1 97.25 266 ALA B O 1
ATOM 6122 N N . HIS B 1 267 ? 24.484 -5.691 -13.297 1 96.94 267 HIS B N 1
ATOM 6123 C CA . HIS B 1 267 ? 23.688 -6.84 -13.703 1 96.94 267 HIS B CA 1
ATOM 6124 C C . HIS B 1 267 ? 22.531 -6.414 -14.602 1 96.94 267 HIS B C 1
ATOM 6126 O O . HIS B 1 267 ? 21.625 -7.211 -14.891 1 96.94 267 HIS B O 1
ATOM 6132 N N . GLY B 1 268 ? 22.438 -5.152 -14.953 1 95.69 268 GLY B N 1
ATOM 6133 C CA . GLY B 1 268 ? 21.5 -4.652 -15.945 1 95.69 268 GLY B CA 1
ATOM 6134 C C . GLY B 1 268 ? 20.125 -4.398 -15.391 1 95.69 268 GLY B C 1
ATOM 6135 O O . GLY B 1 268 ? 19.156 -4.258 -16.141 1 95.69 268 GLY B O 1
ATOM 6136 N N . ARG B 1 269 ? 19.938 -4.355 -14.078 1 97.56 269 ARG B N 1
ATOM 6137 C CA . ARG B 1 269 ? 18.625 -4.176 -13.484 1 97.56 269 ARG B CA 1
ATOM 6138 C C . ARG B 1 269 ? 18.359 -2.711 -13.164 1 97.56 269 ARG B C 1
ATOM 6140 O O . ARG B 1 269 ? 17.234 -2.334 -12.828 1 97.56 269 ARG B O 1
ATOM 6147 N N . LEU B 1 270 ? 19.406 -1.886 -13.164 1 97.81 270 LEU B N 1
ATOM 6148 C CA . LEU B 1 270 ? 19.328 -0.431 -13.086 1 97.81 270 LEU B CA 1
ATOM 6149 C C . LEU B 1 270 ? 20.125 0.219 -14.203 1 97.81 270 LEU B C 1
ATOM 6151 O O . LEU B 1 270 ? 21.156 -0.311 -14.617 1 97.81 270 LEU B O 1
ATOM 6155 N N . PRO B 1 271 ? 19.672 1.349 -14.672 1 97.44 271 PRO B N 1
ATOM 6156 C CA . PRO B 1 271 ? 20.531 2.09 -15.594 1 97.44 271 PRO B CA 1
ATOM 6157 C C . PRO B 1 271 ? 21.734 2.715 -14.906 1 97.44 271 PRO B C 1
ATOM 6159 O O . PRO B 1 271 ? 21.75 2.861 -13.68 1 97.44 271 PRO B O 1
ATOM 6162 N N . LYS B 1 272 ? 22.688 3.17 -15.648 1 96.38 272 LYS B N 1
ATOM 6163 C CA . LYS B 1 272 ? 23.953 3.686 -15.125 1 96.38 272 LYS B CA 1
ATOM 6164 C C . LYS B 1 272 ? 23.734 4.938 -14.289 1 96.38 272 LYS B C 1
ATOM 6166 O O . LYS B 1 272 ? 24.5 5.219 -13.367 1 96.38 272 LYS B O 1
ATOM 6171 N N . ASN B 1 273 ? 22.781 5.723 -14.688 1 96.88 273 ASN B N 1
ATOM 6172 C CA . ASN B 1 273 ? 22.469 6.934 -13.93 1 96.88 273 ASN B CA 1
ATOM 6173 C C . ASN B 1 273 ? 21.406 6.68 -12.875 1 96.88 273 ASN B C 1
ATOM 6175 O O . ASN B 1 273 ? 20.766 7.621 -12.391 1 96.88 273 ASN B O 1
ATOM 6179 N N . LEU B 1 274 ? 21.109 5.395 -12.586 1 97.5 274 LEU B N 1
ATOM 6180 C CA . LEU B 1 274 ? 20.094 4.973 -11.633 1 97.5 274 LEU B CA 1
ATOM 6181 C C . LEU B 1 274 ? 18.703 5.445 -12.062 1 97.5 274 LEU B C 1
ATOM 6183 O O . LEU B 1 274 ? 18.484 5.73 -13.242 1 97.5 274 LEU B O 1
ATOM 6187 N N . LEU B 1 275 ? 17.688 5.227 -11.312 1 98.5 275 LEU B N 1
ATOM 6188 C CA . LEU B 1 275 ? 16.344 5.758 -11.398 1 98.5 275 LEU B CA 1
ATOM 6189 C C . LEU B 1 275 ? 16.109 6.832 -10.336 1 98.5 275 LEU B C 1
ATOM 6191 O O . LEU B 1 275 ? 16.953 7.039 -9.461 1 98.5 275 LEU B O 1
ATOM 6195 N N . PRO B 1 276 ? 15.07 7.645 -10.453 1 98.38 276 PRO B N 1
ATOM 6196 C CA . PRO B 1 276 ? 14.891 8.742 -9.492 1 98.38 276 PRO B CA 1
ATOM 6197 C C . PRO B 1 276 ? 14.977 8.281 -8.047 1 98.38 276 PRO B C 1
ATOM 6199 O O . PRO B 1 276 ? 14.477 7.207 -7.699 1 98.38 276 PRO B O 1
ATOM 6202 N N . LEU B 1 277 ? 15.602 9.078 -7.246 1 97.5 277 LEU B N 1
ATOM 6203 C CA . LEU B 1 277 ? 15.867 8.734 -5.852 1 97.5 277 LEU B CA 1
ATOM 6204 C C . LEU B 1 277 ? 14.852 9.391 -4.926 1 97.5 277 LEU B C 1
ATOM 6206 O O . LEU B 1 277 ? 14.453 10.539 -5.141 1 97.5 277 LEU B O 1
ATOM 6210 N N . GLN B 1 278 ? 14.414 8.703 -4.008 1 97.5 278 GLN B N 1
ATOM 6211 C CA . GLN B 1 278 ? 13.648 9.203 -2.871 1 97.5 278 GLN B CA 1
ATOM 6212 C C . GLN B 1 278 ? 14.32 8.828 -1.552 1 97.5 278 GLN B C 1
ATOM 6214 O O . GLN B 1 278 ? 14.664 7.66 -1.334 1 97.5 278 GLN B O 1
ATOM 6219 N N . SER B 1 279 ? 14.555 9.742 -0.748 1 89.81 279 SER B N 1
ATOM 6220 C CA . SER B 1 279 ? 15.125 9.484 0.57 1 89.81 279 SER B CA 1
ATOM 6221 C C . SER B 1 279 ? 14.352 10.219 1.662 1 89.81 279 SER B C 1
ATOM 6223 O O . SER B 1 279 ? 13.891 11.344 1.46 1 89.81 279 SER B O 1
ATOM 6225 N N . GLY B 1 280 ? 14.172 9.492 2.719 1 80.44 280 GLY B N 1
ATOM 6226 C CA . GLY B 1 280 ? 13.633 10.18 3.881 1 80.44 280 GLY B CA 1
ATOM 6227 C C . GLY B 1 280 ? 14.547 11.266 4.414 1 80.44 280 GLY B C 1
ATOM 6228 O O . GLY B 1 280 ? 15.422 11.75 3.693 1 80.44 280 GLY B O 1
ATOM 6229 N N . ILE B 1 281 ? 14.25 11.75 5.5 1 72.25 281 ILE B N 1
ATOM 6230 C CA . ILE B 1 281 ? 15 12.836 6.117 1 72.25 281 ILE B CA 1
ATOM 6231 C C . ILE B 1 281 ? 15.867 12.289 7.25 1 72.25 281 ILE B C 1
ATOM 6233 O O . ILE B 1 281 ? 15.617 11.195 7.754 1 72.25 281 ILE B O 1
ATOM 6237 N N . GLY B 1 282 ? 16.969 12.938 7.5 1 76.06 282 GLY B N 1
ATOM 6238 C CA . GLY B 1 282 ? 17.797 12.555 8.633 1 76.06 282 GLY B CA 1
ATOM 6239 C C . GLY B 1 282 ? 19.234 12.266 8.258 1 76.06 282 GLY B C 1
ATOM 6240 O O . GLY B 1 282 ? 19.625 12.414 7.094 1 76.06 282 GLY B O 1
ATOM 6241 N N . ASN B 1 283 ? 19.891 11.781 9.273 1 79.75 283 ASN B N 1
ATOM 6242 C CA . ASN B 1 283 ? 21.344 11.602 9.164 1 79.75 283 ASN B CA 1
ATOM 6243 C C . ASN B 1 283 ? 21.703 10.547 8.117 1 79.75 283 ASN B C 1
ATOM 6245 O O . ASN B 1 283 ? 22.609 10.742 7.324 1 79.75 283 ASN B O 1
ATOM 6249 N N . ILE B 1 284 ? 21 9.484 8.18 1 83.12 284 ILE B N 1
ATOM 6250 C CA . ILE B 1 284 ? 21.328 8.398 7.254 1 83.12 284 ILE B CA 1
ATOM 6251 C C . ILE B 1 284 ? 21 8.82 5.824 1 83.12 284 ILE B C 1
ATOM 6253 O O . ILE B 1 284 ? 21.781 8.594 4.906 1 83.12 284 ILE B O 1
ATOM 6257 N N . ALA B 1 285 ? 19.859 9.414 5.672 1 81.12 285 ALA B N 1
ATOM 6258 C CA . ALA B 1 285 ? 19.469 9.914 4.359 1 81.12 285 ALA B CA 1
ATOM 6259 C C . ALA B 1 285 ? 20.516 10.875 3.801 1 81.12 285 ALA B C 1
ATOM 6261 O O . ALA B 1 285 ? 20.875 10.789 2.625 1 81.12 285 ALA B O 1
ATOM 6262 N N . ASN B 1 286 ? 21.031 11.711 4.621 1 81.88 286 ASN B N 1
ATOM 6263 C CA . ASN B 1 286 ? 22.062 12.672 4.223 1 81.88 286 ASN B CA 1
ATOM 6264 C C . ASN B 1 286 ? 23.359 11.977 3.822 1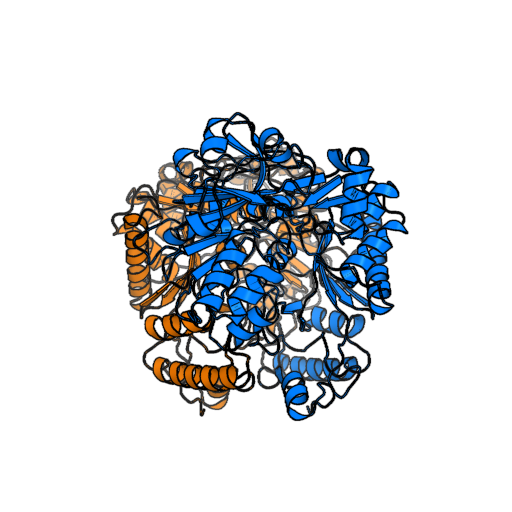 81.88 286 ASN B C 1
ATOM 6266 O O . ASN B 1 286 ? 24.031 12.398 2.877 1 81.88 286 ASN B O 1
ATOM 6270 N N . ALA B 1 287 ? 23.641 10.977 4.531 1 86.56 287 ALA B N 1
ATOM 6271 C CA . ALA B 1 287 ? 24.859 10.227 4.234 1 86.56 287 ALA B CA 1
ATOM 6272 C C . ALA B 1 287 ? 24.75 9.531 2.883 1 86.56 287 ALA B C 1
ATOM 6274 O O . ALA B 1 287 ? 25.75 9.453 2.145 1 86.56 287 ALA B O 1
ATOM 6275 N N . VAL B 1 288 ? 23.625 8.977 2.609 1 87.25 288 VAL B N 1
ATOM 6276 C CA . VAL B 1 288 ? 23.406 8.273 1.345 1 87.25 288 VAL B CA 1
ATOM 6277 C C . VAL B 1 288 ? 23.562 9.258 0.182 1 87.25 288 VAL B C 1
ATOM 6279 O O . VAL B 1 288 ? 24.266 8.961 -0.794 1 87.25 288 VAL B O 1
ATOM 6282 N N . ILE B 1 289 ? 22.969 10.375 0.292 1 84.62 289 ILE B N 1
ATOM 6283 C CA . ILE B 1 289 ? 23.047 11.391 -0.751 1 84.62 289 ILE B CA 1
ATOM 6284 C C . ILE B 1 289 ? 24.469 11.914 -0.863 1 84.62 289 ILE B C 1
ATOM 6286 O O . ILE B 1 289 ? 24.969 12.141 -1.968 1 84.62 289 ILE B O 1
ATOM 6290 N N . GLY B 1 290 ? 25.141 12.117 0.317 1 83.56 290 GLY B N 1
ATOM 6291 C CA . GLY B 1 290 ? 26.547 12.492 0.307 1 83.56 290 GLY B CA 1
ATOM 6292 C C . GLY B 1 290 ? 27.438 11.453 -0.364 1 83.56 290 GLY B C 1
ATOM 6293 O O . GLY B 1 290 ? 28.375 11.805 -1.068 1 83.56 290 GLY B O 1
ATOM 6294 N N . GLY B 1 291 ? 27.109 10.203 -0.113 1 87.69 291 GLY B N 1
ATOM 6295 C CA . GLY B 1 291 ? 27.828 9.117 -0.75 1 87.69 291 GLY B CA 1
ATOM 6296 C C . GLY B 1 291 ? 27.703 9.117 -2.262 1 87.69 291 GLY B C 1
ATOM 6297 O O . GLY B 1 291 ? 28.656 8.773 -2.969 1 87.69 291 GLY B O 1
ATOM 6298 N N . LEU B 1 292 ? 26.625 9.492 -2.762 1 90 292 LEU B N 1
ATOM 6299 C CA . LEU B 1 292 ? 26.391 9.57 -4.199 1 90 292 LEU B CA 1
ATOM 6300 C C . LEU B 1 292 ? 27.266 10.648 -4.832 1 90 292 LEU B C 1
ATOM 6302 O O . LEU B 1 292 ? 27.672 10.523 -5.984 1 90 292 LEU B O 1
ATOM 6306 N N . GLU B 1 293 ? 27.5 11.703 -4.059 1 87.69 293 GLU B N 1
ATOM 6307 C CA . GLU B 1 293 ? 28.359 12.789 -4.535 1 87.69 293 GLU B CA 1
ATOM 6308 C C . GLU B 1 293 ? 29.766 12.297 -4.844 1 87.69 293 GLU B C 1
ATOM 6310 O O . GLU B 1 293 ? 30.391 12.742 -5.809 1 87.69 293 GLU B O 1
ATOM 6315 N N . THR B 1 294 ? 30.219 11.375 -4.07 1 88.06 294 THR B N 1
ATOM 6316 C CA . THR B 1 294 ? 31.578 10.883 -4.227 1 88.06 294 THR B CA 1
ATOM 6317 C C . THR B 1 294 ? 31.609 9.609 -5.066 1 88.06 294 THR B C 1
ATOM 6319 O O . THR B 1 294 ? 32.656 9.055 -5.34 1 88.06 294 THR B O 1
ATOM 6322 N N . SER B 1 295 ? 30.469 9.172 -5.434 1 91.5 295 SER B N 1
ATOM 6323 C CA . SER B 1 295 ? 30.359 7.957 -6.234 1 91.5 295 SER B CA 1
ATOM 6324 C C . SER B 1 295 ? 30.562 8.25 -7.715 1 91.5 295 SER B C 1
ATOM 6326 O O . SER B 1 295 ? 30.875 9.383 -8.094 1 91.5 295 SER B O 1
ATOM 6328 N N . ASN B 1 296 ? 30.391 7.172 -8.523 1 91.69 296 ASN B N 1
ATOM 6329 C CA . ASN B 1 296 ? 30.562 7.316 -9.969 1 91.69 296 ASN B CA 1
ATOM 6330 C C . ASN B 1 296 ? 29.234 7.648 -10.656 1 91.69 296 ASN B C 1
ATOM 6332 O O . ASN B 1 296 ? 29.203 7.848 -11.867 1 91.69 296 ASN B O 1
ATOM 6336 N N . PHE B 1 297 ? 28.188 7.746 -9.898 1 96.31 297 PHE B N 1
ATOM 6337 C CA . PHE B 1 297 ? 26.891 8 -10.5 1 96.31 297 PHE B CA 1
ATOM 6338 C C . PHE B 1 297 ? 26.75 9.461 -10.914 1 96.31 297 PHE B C 1
ATOM 6340 O O . PHE B 1 297 ? 27.203 10.359 -10.195 1 96.31 297 PHE B O 1
ATOM 6347 N N . LYS B 1 298 ? 26.188 9.719 -12.047 1 96.25 298 LYS B N 1
ATOM 6348 C CA . LYS B 1 298 ? 25.953 11.047 -12.594 1 96.25 298 LYS B CA 1
ATOM 6349 C C . LYS B 1 298 ? 24.578 11.133 -13.258 1 96.25 298 LYS B C 1
ATOM 6351 O O . LYS B 1 298 ? 23.891 10.117 -13.422 1 96.25 298 LYS B O 1
ATOM 6356 N N . ASN B 1 299 ? 24.203 12.422 -13.547 1 97.44 299 ASN B N 1
ATOM 6357 C CA . ASN B 1 299 ? 22.922 12.672 -14.18 1 97.44 299 ASN B CA 1
ATOM 6358 C C . ASN B 1 299 ? 21.766 12.094 -13.359 1 97.44 299 ASN B C 1
ATOM 6360 O O . ASN B 1 299 ? 20.875 11.445 -13.906 1 97.44 299 ASN B O 1
ATOM 6364 N N . LEU B 1 300 ? 21.875 12.258 -12.094 1 97.38 300 LEU B N 1
ATOM 6365 C CA . LEU B 1 300 ? 20.875 11.742 -11.172 1 97.38 300 LEU B CA 1
ATOM 6366 C C . LEU B 1 300 ? 19.609 12.586 -11.211 1 97.38 300 LEU B C 1
ATOM 6368 O O . LEU B 1 300 ? 19.656 13.766 -11.586 1 97.38 300 LEU B O 1
ATOM 6372 N N . ASN B 1 301 ? 18.5 12.016 -10.906 1 97.88 301 ASN B N 1
ATOM 6373 C CA . ASN B 1 301 ? 17.219 12.68 -10.688 1 97.88 301 ASN B CA 1
ATOM 6374 C C . ASN B 1 301 ? 16.609 12.297 -9.344 1 97.88 301 ASN B C 1
ATOM 6376 O O . ASN B 1 301 ? 16.891 11.219 -8.82 1 97.88 301 ASN B O 1
ATOM 6380 N N . VAL B 1 302 ? 15.852 13.219 -8.891 1 97.38 302 VAL B N 1
ATOM 6381 C CA . VAL B 1 302 ? 15.273 13.016 -7.566 1 97.38 302 VAL B CA 1
ATOM 6382 C C . VAL B 1 302 ? 13.766 13.227 -7.617 1 97.38 302 VAL B C 1
ATOM 6384 O O . VAL B 1 302 ? 13.289 14.211 -8.188 1 97.38 302 VAL B O 1
ATOM 6387 N N . TRP B 1 303 ? 13.008 12.289 -7.176 1 98.25 303 TRP B N 1
ATOM 6388 C CA . TRP B 1 303 ? 11.578 12.352 -6.887 1 98.25 303 TRP B CA 1
ATOM 6389 C C . TRP B 1 303 ? 11.305 12.023 -5.422 1 98.25 303 TRP B C 1
ATOM 6391 O O . TRP B 1 303 ? 11.219 10.852 -5.047 1 98.25 303 TRP B O 1
ATOM 6401 N N . THR B 1 304 ? 11.195 13.055 -4.598 1 97.06 304 THR B N 1
ATOM 6402 C CA . THR B 1 304 ? 11.117 12.852 -3.154 1 97.06 304 THR B CA 1
ATOM 6403 C C . THR B 1 304 ? 10.055 13.758 -2.537 1 97.06 304 THR B C 1
ATOM 6405 O O . THR B 1 304 ? 9.359 14.477 -3.25 1 97.06 304 THR B O 1
ATOM 6408 N N . GLU B 1 305 ? 9.805 13.609 -1.243 1 96.88 305 GLU B N 1
ATOM 6409 C CA . GLU B 1 305 ? 8.891 14.492 -0.537 1 96.88 305 GLU B CA 1
ATOM 6410 C C . GLU B 1 305 ? 9.578 15.797 -0.134 1 96.88 305 GLU B C 1
ATOM 6412 O O . GLU B 1 305 ? 8.984 16.875 -0.226 1 96.88 305 GLU B O 1
ATOM 6417 N N . VAL B 1 306 ? 10.859 15.633 0.292 1 95.62 306 VAL B N 1
ATOM 6418 C CA . VAL B 1 306 ? 11.539 16.781 0.869 1 95.62 306 VAL B CA 1
ATOM 6419 C C . VAL B 1 306 ? 12.945 16.891 0.282 1 95.62 306 VAL B C 1
ATOM 6421 O O . VAL B 1 306 ? 13.711 15.93 0.292 1 95.62 306 VAL B O 1
ATOM 6424 N N . ILE B 1 307 ? 13.266 18.031 -0.247 1 95.25 307 ILE B N 1
ATOM 6425 C CA . ILE B 1 307 ? 14.625 18.344 -0.688 1 95.25 307 ILE B CA 1
ATOM 6426 C C . ILE B 1 307 ? 15.391 19.031 0.44 1 95.25 307 ILE B C 1
ATOM 6428 O O . ILE B 1 307 ? 14.938 20.062 0.967 1 95.25 307 ILE B O 1
ATOM 6432 N N . GLN B 1 308 ? 16.484 18.469 0.808 1 92.56 308 GLN B N 1
ATOM 6433 C CA . GLN B 1 308 ? 17.297 18.984 1.899 1 92.56 308 GLN B CA 1
ATOM 6434 C C . GLN B 1 308 ? 18.609 19.562 1.378 1 92.56 308 GLN B C 1
ATOM 6436 O O . GLN B 1 308 ? 18.859 19.562 0.169 1 92.56 308 GLN B O 1
ATOM 6441 N N . ASP B 1 309 ? 19.469 20.047 2.301 1 92.31 309 ASP B N 1
ATOM 6442 C CA . ASP B 1 309 ? 20.672 20.797 1.963 1 92.31 309 ASP B CA 1
ATOM 6443 C C . ASP B 1 309 ? 21.594 19.969 1.059 1 92.31 309 ASP B C 1
ATOM 6445 O O . ASP B 1 309 ? 22.219 20.516 0.143 1 92.31 309 ASP B O 1
ATOM 6449 N N . THR B 1 310 ? 21.656 18.719 1.329 1 89.56 310 THR B N 1
ATOM 6450 C CA . THR B 1 310 ? 22.625 17.875 0.642 1 89.56 310 THR B CA 1
ATOM 6451 C C . THR B 1 310 ? 22.312 17.797 -0.851 1 89.56 310 THR B C 1
ATOM 6453 O O . THR B 1 310 ? 23.203 17.531 -1.661 1 89.56 310 THR B O 1
ATOM 6456 N N . PHE B 1 311 ? 21.125 18.031 -1.245 1 92.44 311 PHE B N 1
ATOM 6457 C CA . PHE B 1 311 ? 20.781 18.047 -2.662 1 92.44 311 PHE B CA 1
ATOM 6458 C C . PHE B 1 311 ? 21.375 19.266 -3.354 1 92.44 311 PHE B C 1
ATOM 6460 O O . PHE B 1 311 ? 21.688 19.219 -4.547 1 92.44 311 PHE B O 1
ATOM 6467 N N . LEU B 1 312 ? 21.516 20.422 -2.621 1 94.06 312 LEU B N 1
ATOM 6468 C CA . LEU B 1 312 ? 22.203 21.578 -3.186 1 94.06 312 LEU B CA 1
ATOM 6469 C C . LEU B 1 312 ? 23.656 21.234 -3.535 1 94.06 312 LEU B C 1
ATOM 6471 O O . LEU B 1 312 ? 24.156 21.656 -4.578 1 94.06 312 LEU B O 1
ATOM 6475 N N . ASP B 1 313 ? 24.266 20.422 -2.664 1 92.75 313 ASP B N 1
ATOM 6476 C CA . ASP B 1 313 ? 25.625 19.969 -2.93 1 92.75 313 ASP B CA 1
ATOM 6477 C C . ASP B 1 313 ? 25.688 19.156 -4.215 1 92.75 313 ASP B C 1
ATOM 6479 O O . ASP B 1 313 ? 26.625 19.297 -5.004 1 92.75 313 ASP B O 1
ATOM 6483 N N . LEU B 1 314 ? 24.75 18.328 -4.391 1 93.75 314 LEU B N 1
ATOM 6484 C CA . LEU B 1 314 ? 24.703 17.469 -5.574 1 93.75 314 LEU B CA 1
ATOM 6485 C C . LEU B 1 314 ? 24.484 18.312 -6.832 1 93.75 314 LEU B C 1
ATOM 6487 O O . LEU B 1 314 ? 25.047 18 -7.887 1 93.75 314 LEU B O 1
ATOM 6491 N N . PHE B 1 315 ? 23.641 19.312 -6.758 1 95.69 315 PHE B N 1
ATOM 6492 C CA . PHE B 1 315 ? 23.469 20.234 -7.871 1 95.69 315 PHE B CA 1
ATOM 6493 C C . PHE B 1 315 ? 24.781 20.922 -8.219 1 95.69 315 PHE B C 1
ATOM 6495 O O . PHE B 1 315 ? 25.172 20.969 -9.383 1 95.69 315 PHE B O 1
ATOM 6502 N N . ASP B 1 316 ? 25.391 21.422 -7.223 1 95.31 316 ASP B N 1
ATOM 6503 C CA . ASP B 1 316 ? 26.609 22.219 -7.414 1 95.31 316 ASP B CA 1
ATOM 6504 C C . ASP B 1 316 ? 27.75 21.359 -7.969 1 95.31 316 ASP B C 1
ATOM 6506 O O . ASP B 1 316 ? 28.609 21.859 -8.695 1 95.31 316 ASP B O 1
ATOM 6510 N N . SER B 1 317 ? 27.766 20.094 -7.605 1 94 317 SER B N 1
ATOM 6511 C CA . SER B 1 317 ? 28.797 19.188 -8.102 1 94 317 SER B CA 1
ATOM 6512 C C . SER B 1 317 ? 28.516 18.766 -9.539 1 94 317 SER B C 1
ATOM 6514 O O . SER B 1 317 ? 29.359 18.109 -10.172 1 94 317 SER B O 1
ATOM 6516 N N . GLY B 1 318 ? 27.312 19 -10 1 94.88 318 GLY B N 1
ATOM 6517 C CA . GLY B 1 318 ? 26.938 18.641 -11.359 1 94.88 318 GLY B CA 1
ATOM 6518 C C . GLY B 1 318 ? 26.391 17.234 -11.477 1 94.88 318 GLY B C 1
ATOM 6519 O O . GLY B 1 318 ? 26.109 16.766 -12.578 1 94.88 318 GLY B O 1
ATOM 6520 N N . LYS B 1 319 ? 26.219 16.594 -10.414 1 96.25 319 LYS B N 1
ATOM 6521 C CA . LYS B 1 319 ? 25.797 15.188 -10.43 1 96.25 319 LYS B CA 1
ATOM 6522 C C . LYS B 1 319 ? 24.281 15.062 -10.492 1 96.25 319 LYS B C 1
ATOM 6524 O O . LYS B 1 319 ? 23.75 14.047 -10.93 1 96.25 319 LYS B O 1
ATOM 6529 N N . LEU B 1 320 ? 23.594 16.062 -10.008 1 96.81 320 LEU B N 1
ATOM 6530 C CA . LEU B 1 320 ? 22.141 16.047 -9.984 1 96.81 320 LEU B CA 1
ATOM 6531 C C . LEU B 1 320 ? 21.562 16.953 -11.07 1 96.81 320 LEU B C 1
ATOM 6533 O O . LEU B 1 320 ? 21.859 18.141 -11.117 1 96.81 320 LEU B O 1
ATOM 6537 N N . ASP B 1 321 ? 20.719 16.359 -11.914 1 97.56 321 ASP B N 1
ATOM 6538 C CA . ASP B 1 321 ? 20.156 17.094 -13.031 1 97.56 321 ASP B CA 1
ATOM 6539 C C . ASP B 1 321 ? 18.859 17.797 -12.633 1 97.56 321 ASP B C 1
ATOM 6541 O O . ASP B 1 321 ? 18.594 18.922 -13.062 1 97.56 321 ASP B O 1
ATOM 6545 N N . PHE B 1 322 ? 18.094 17.141 -11.844 1 98.12 322 PHE B N 1
ATOM 6546 C CA . PHE B 1 322 ? 16.766 17.672 -11.531 1 98.12 322 PHE B CA 1
ATOM 6547 C C . PHE B 1 322 ? 16.219 17.047 -10.258 1 98.12 322 PHE B C 1
ATOM 6549 O O . PHE B 1 322 ? 16.469 15.867 -9.984 1 98.12 322 PHE B O 1
ATOM 6556 N N . ALA B 1 323 ? 15.492 17.828 -9.492 1 97.81 323 ALA B N 1
ATOM 6557 C CA . ALA B 1 323 ? 14.844 17.328 -8.281 1 97.81 323 ALA B CA 1
ATOM 6558 C C . ALA B 1 323 ? 13.43 17.891 -8.148 1 97.81 323 ALA B C 1
ATOM 6560 O O . ALA B 1 323 ? 13.195 19.078 -8.398 1 97.81 323 ALA B O 1
ATOM 6561 N N . THR B 1 324 ? 12.484 17.062 -7.824 1 98.44 324 THR B N 1
ATOM 6562 C CA . THR B 1 324 ? 11.125 17.5 -7.547 1 98.44 324 THR B CA 1
ATOM 6563 C C . THR B 1 324 ? 10.648 16.953 -6.203 1 98.44 324 THR B C 1
ATOM 6565 O O . THR B 1 324 ? 11.062 15.875 -5.777 1 98.44 324 THR B O 1
ATOM 6568 N N . ALA B 1 325 ? 9.836 17.688 -5.5 1 98 325 ALA B N 1
ATOM 6569 C CA . ALA B 1 325 ? 9.344 17.375 -4.164 1 98 325 ALA B CA 1
ATOM 6570 C C . ALA B 1 325 ? 8.07 18.156 -3.85 1 98 325 ALA B C 1
ATOM 6572 O O . ALA B 1 325 ? 7.562 18.891 -4.699 1 98 325 ALA B O 1
ATOM 6573 N N . THR B 1 326 ? 7.504 17.875 -2.664 1 98.31 326 THR B N 1
ATOM 6574 C CA . THR B 1 326 ? 6.387 18.688 -2.213 1 98.31 326 THR B CA 1
ATOM 6575 C C . THR B 1 326 ? 6.879 19.828 -1.321 1 98.31 326 THR B C 1
ATOM 6577 O O . THR B 1 326 ? 6.16 20.812 -1.102 1 98.31 326 THR B O 1
ATOM 6580 N N . SER B 1 327 ? 8.164 19.703 -0.885 1 97.5 327 SER B N 1
ATOM 6581 C CA . SER B 1 327 ? 8.703 20.734 0.009 1 97.5 327 SER B CA 1
ATOM 6582 C C . SER B 1 327 ? 10.219 20.812 -0.098 1 97.5 327 SER B C 1
ATOM 6584 O O . SER B 1 327 ? 10.883 19.828 -0.395 1 97.5 327 SER B O 1
ATOM 6586 N N . ILE B 1 328 ? 10.703 22.031 0.07 1 95.88 328 ILE B N 1
ATOM 6587 C CA . ILE B 1 328 ? 12.125 22.297 0.289 1 95.88 328 ILE B CA 1
ATOM 6588 C C . ILE B 1 328 ? 12.359 22.672 1.747 1 95.88 328 ILE B C 1
ATOM 6590 O O . ILE B 1 328 ? 11.836 23.688 2.219 1 95.88 328 ILE B O 1
ATOM 6594 N N . ARG B 1 329 ? 13.031 21.875 2.436 1 94.19 329 ARG B N 1
ATOM 6595 C CA . ARG B 1 329 ? 13.344 22.156 3.834 1 94.19 329 ARG B CA 1
ATOM 6596 C C . ARG B 1 329 ? 14.844 22.25 4.051 1 94.19 329 ARG B C 1
ATOM 6598 O O . ARG B 1 329 ? 15.477 21.312 4.523 1 94.19 329 ARG B O 1
ATOM 6605 N N . PHE B 1 330 ? 15.391 23.422 3.828 1 94.5 330 PHE B N 1
ATOM 6606 C CA . PHE B 1 330 ? 16.812 23.688 4.031 1 94.5 330 PHE B CA 1
ATOM 6607 C C . PHE B 1 330 ? 17.078 24.219 5.434 1 94.5 330 PHE B C 1
ATOM 6609 O O . PHE B 1 330 ? 16.156 24.734 6.086 1 94.5 330 PHE B O 1
ATOM 6616 N N . SER B 1 331 ? 18.297 24.047 5.871 1 93.19 331 SER B N 1
ATOM 6617 C CA . SER B 1 331 ? 18.766 24.812 7.023 1 93.19 331 SER B CA 1
ATOM 6618 C C . SER B 1 331 ? 18.781 26.297 6.738 1 93.19 331 SER B C 1
ATOM 6620 O O . SER B 1 331 ? 18.625 26.719 5.59 1 93.19 331 SER B O 1
ATOM 6622 N N . PRO B 1 332 ? 18.906 27.094 7.816 1 93.81 332 PRO B N 1
ATOM 6623 C CA . PRO B 1 332 ? 18.984 28.531 7.582 1 93.81 332 PRO B CA 1
ATOM 6624 C C . PRO B 1 332 ? 20.078 28.906 6.578 1 93.81 332 PRO B C 1
ATOM 6626 O O . PRO B 1 332 ? 19.828 29.719 5.676 1 93.81 332 PRO B O 1
ATOM 6629 N N . THR B 1 333 ? 21.25 28.281 6.73 1 94.94 333 THR B N 1
ATOM 6630 C CA . THR B 1 333 ? 22.328 28.547 5.793 1 94.94 333 THR B CA 1
ATOM 6631 C C . THR B 1 333 ? 21.984 28.016 4.406 1 94.94 333 THR B C 1
ATOM 6633 O O . THR B 1 333 ? 22.391 28.594 3.395 1 94.94 333 THR B O 1
ATOM 6636 N N . GLY B 1 334 ? 21.297 26.938 4.371 1 95.19 334 GLY B N 1
ATOM 6637 C CA . GLY B 1 334 ? 20.844 26.391 3.104 1 95.19 334 GLY B CA 1
ATOM 6638 C C . GLY B 1 334 ? 19.906 27.297 2.35 1 95.19 334 GLY B C 1
ATOM 6639 O O . GLY B 1 334 ? 20.047 27.484 1.14 1 95.19 334 GLY B O 1
ATOM 6640 N N . PHE B 1 335 ? 18.969 27.891 3.062 1 96.12 335 PHE B N 1
ATOM 6641 C CA . PHE B 1 335 ? 18.047 28.844 2.438 1 96.12 335 PHE B CA 1
ATOM 6642 C C . PHE B 1 335 ? 18.781 30.078 1.947 1 96.12 335 PHE B C 1
ATOM 6644 O O . PHE B 1 335 ? 18.484 30.594 0.867 1 96.12 335 PHE B O 1
ATOM 6651 N N . GLU B 1 336 ? 19.672 30.531 2.771 1 96 336 GLU B N 1
ATOM 6652 C CA . GLU B 1 336 ? 20.484 31.672 2.336 1 96 336 GLU B CA 1
ATOM 6653 C C . GLU B 1 336 ? 21.188 31.375 1.021 1 96 336 GLU B C 1
ATOM 6655 O O . GLU B 1 336 ? 21.156 32.188 0.094 1 96 336 GLU B O 1
ATOM 6660 N N . ARG B 1 337 ? 21.844 30.234 0.981 1 96.5 337 ARG B N 1
ATOM 6661 C CA . ARG B 1 337 ? 22.531 29.797 -0.225 1 96.5 337 ARG B CA 1
ATOM 6662 C C . ARG B 1 337 ? 21.562 29.688 -1.401 1 96.5 337 ARG B C 1
ATOM 6664 O O . ARG B 1 337 ? 21.875 30.141 -2.506 1 96.5 337 ARG B O 1
ATOM 6671 N N . PHE B 1 338 ? 20.484 29.172 -1.21 1 96.81 338 PHE B N 1
ATOM 6672 C CA . PHE B 1 338 ? 19.469 28.984 -2.232 1 96.81 338 PHE B CA 1
ATOM 6673 C C . PHE B 1 338 ? 19 30.312 -2.801 1 96.81 338 PHE B C 1
ATOM 6675 O O . PHE B 1 338 ? 18.953 30.5 -4.02 1 96.81 338 PHE B O 1
ATOM 6682 N N . TYR B 1 339 ? 18.656 31.266 -1.939 1 96.31 339 TYR B N 1
ATOM 6683 C CA . TYR B 1 339 ? 18.188 32.562 -2.369 1 96.31 339 TYR B CA 1
ATOM 6684 C C . TYR B 1 339 ? 19.281 33.344 -3.096 1 96.31 339 TYR B C 1
ATOM 6686 O O . TYR B 1 339 ? 19.031 34 -4.109 1 96.31 339 TYR B O 1
ATOM 6694 N N . LYS B 1 340 ? 20.469 33.219 -2.594 1 96.81 340 LYS B N 1
ATOM 6695 C CA . LYS B 1 340 ? 21.578 33.938 -3.186 1 96.81 340 LYS B CA 1
ATOM 6696 C C . LYS B 1 340 ? 21.906 33.438 -4.582 1 96.81 340 LYS B C 1
ATOM 6698 O O . LYS B 1 340 ? 22.344 34.188 -5.453 1 96.81 340 LYS B O 1
ATOM 6703 N N . ASN B 1 341 ? 21.719 32.156 -4.754 1 96.94 341 ASN B N 1
ATOM 6704 C CA . ASN B 1 341 ? 22.047 31.531 -6.027 1 96.94 341 ASN B CA 1
ATOM 6705 C C . ASN B 1 341 ? 20.781 31.062 -6.754 1 96.94 341 ASN B C 1
ATOM 6707 O O . ASN B 1 341 ? 20.781 30.016 -7.395 1 96.94 341 ASN B O 1
ATOM 6711 N N . TRP B 1 342 ? 19.75 31.781 -6.641 1 96 342 TRP B N 1
ATOM 6712 C CA . TRP B 1 342 ? 18.406 31.469 -7.133 1 96 342 TRP B CA 1
ATOM 6713 C C . TRP B 1 342 ? 18.453 31.031 -8.594 1 96 342 TRP B C 1
ATOM 6715 O O . TRP B 1 342 ? 17.875 30.016 -8.961 1 96 342 TRP B O 1
ATOM 6725 N N . ASP B 1 343 ? 19.188 31.734 -9.43 1 95.38 343 ASP B N 1
ATOM 6726 C CA . ASP B 1 343 ? 19.203 31.516 -10.875 1 95.38 343 ASP B CA 1
ATOM 6727 C C . ASP B 1 343 ? 19.828 30.156 -11.211 1 95.38 343 ASP B C 1
ATOM 6729 O O . ASP B 1 343 ? 19.5 29.562 -12.234 1 95.38 343 ASP B O 1
ATOM 6733 N N . ASN B 1 344 ? 20.672 29.734 -10.344 1 95.75 344 ASN B N 1
ATOM 6734 C CA . ASN B 1 344 ? 21.359 28.469 -10.586 1 95.75 344 ASN B CA 1
ATOM 6735 C C . ASN B 1 344 ? 20.469 27.281 -10.258 1 95.75 344 ASN B C 1
ATOM 6737 O O . ASN B 1 344 ? 20.688 26.172 -10.766 1 95.75 344 ASN B O 1
ATOM 6741 N N . TYR B 1 345 ? 19.516 27.453 -9.383 1 97 345 TYR B N 1
ATOM 6742 C CA . TYR B 1 345 ? 18.719 26.328 -8.898 1 97 345 TYR B CA 1
ATOM 6743 C C . TYR B 1 345 ? 17.312 26.344 -9.492 1 97 345 TYR B C 1
ATOM 6745 O O . TYR B 1 345 ? 16.672 25.312 -9.602 1 97 345 TYR B O 1
ATOM 6753 N N . TYR B 1 346 ? 16.844 27.469 -9.898 1 95.19 346 TYR B N 1
ATOM 6754 C CA . TYR B 1 346 ? 15.453 27.75 -10.234 1 95.19 346 TYR B CA 1
ATOM 6755 C C . TYR B 1 346 ? 14.922 26.766 -11.273 1 95.19 346 TYR B C 1
ATOM 6757 O O . TYR B 1 346 ? 13.812 26.25 -11.141 1 95.19 346 TYR B O 1
ATOM 6765 N N . ASP B 1 347 ? 15.695 26.453 -12.266 1 95.94 347 ASP B N 1
ATOM 6766 C CA . ASP B 1 347 ? 15.234 25.594 -13.352 1 95.94 347 ASP B CA 1
ATOM 6767 C C . ASP B 1 347 ? 15.5 24.109 -13.031 1 95.94 347 ASP B C 1
ATOM 6769 O O . ASP B 1 347 ? 15.156 23.234 -13.82 1 95.94 347 ASP B O 1
ATOM 6773 N N . LYS B 1 348 ? 16.047 23.828 -11.906 1 97.56 348 LYS B N 1
ATOM 6774 C CA . LYS B 1 348 ? 16.453 22.469 -11.555 1 97.56 348 LYS B CA 1
ATOM 6775 C C . LYS B 1 348 ? 15.539 21.875 -10.484 1 97.56 348 LYS B C 1
ATOM 6777 O O . LYS B 1 348 ? 15.695 20.719 -10.086 1 97.56 348 LYS B O 1
ATOM 6782 N N . LEU B 1 349 ? 14.539 22.641 -10.086 1 96.94 349 LEU B N 1
ATOM 6783 C CA . LEU B 1 349 ? 13.656 22.234 -9 1 96.94 349 LEU B CA 1
ATOM 6784 C C . LEU B 1 349 ? 12.195 22.391 -9.406 1 96.94 349 LEU B C 1
ATOM 6786 O O . LEU B 1 349 ? 11.859 23.266 -10.203 1 96.94 349 LEU B O 1
ATOM 6790 N N . LEU B 1 350 ? 11.375 21.578 -8.844 1 98.5 350 LEU B N 1
ATOM 6791 C CA . LEU B 1 350 ? 9.938 21.672 -9.047 1 98.5 350 LEU B CA 1
ATOM 6792 C C . LEU B 1 350 ? 9.18 21.219 -7.801 1 98.5 350 LEU B C 1
ATOM 6794 O O . LEU B 1 350 ? 9.484 20.156 -7.242 1 98.5 350 LEU B O 1
ATOM 6798 N N . LEU B 1 351 ? 8.25 21.984 -7.324 1 98.62 351 LEU B N 1
ATOM 6799 C CA . LEU B 1 351 ? 7.441 21.656 -6.152 1 98.62 351 LEU B CA 1
ATOM 6800 C C . LEU B 1 351 ? 6.02 21.297 -6.559 1 98.62 351 LEU B C 1
ATOM 6802 O O . LEU B 1 351 ? 5.395 22 -7.355 1 98.62 351 LEU B O 1
ATOM 6806 N N . ARG B 1 352 ? 5.559 20.172 -5.977 1 98.5 352 ARG B N 1
ATOM 6807 C CA . ARG B 1 352 ? 4.254 19.641 -6.344 1 98.5 352 ARG B CA 1
ATOM 6808 C C . ARG B 1 352 ? 3.4 19.375 -5.109 1 98.5 352 ARG B C 1
ATOM 6810 O O . ARG B 1 352 ? 3.918 19.312 -3.992 1 98.5 352 ARG B O 1
ATOM 6817 N N . SER B 1 353 ? 2.059 19.234 -5.348 1 98.12 353 SER B N 1
ATOM 6818 C CA . SER B 1 353 ? 1.198 18.781 -4.258 1 98.12 353 SER B CA 1
ATOM 6819 C C . SER B 1 353 ? 1.602 17.406 -3.77 1 98.12 353 SER B C 1
ATOM 6821 O O . SER B 1 353 ? 2.092 16.578 -4.547 1 98.12 353 SER B O 1
ATOM 6823 N N . GLN B 1 354 ? 1.381 17.125 -2.49 1 98.38 354 GLN B N 1
ATOM 6824 C CA . GLN B 1 354 ? 1.752 15.828 -1.938 1 98.38 354 GLN B CA 1
ATOM 6825 C C . GLN B 1 354 ? 0.927 14.711 -2.564 1 98.38 354 GLN B C 1
ATOM 6827 O O . GLN B 1 354 ? 1.368 13.555 -2.613 1 98.38 354 GLN B O 1
ATOM 6832 N N . SER B 1 355 ? -0.328 14.938 -3.07 1 97.75 355 SER B N 1
ATOM 6833 C CA . SER B 1 355 ? -1.132 13.938 -3.766 1 97.75 355 SER B CA 1
ATOM 6834 C C . SER B 1 355 ? -0.451 13.477 -5.051 1 97.75 355 SER B C 1
ATOM 6836 O O . SER B 1 355 ? -0.705 12.375 -5.531 1 97.75 355 SER B O 1
ATOM 6838 N N . VAL B 1 356 ? 0.452 14.344 -5.586 1 98.19 356 VAL B N 1
ATOM 6839 C CA . VAL B 1 356 ? 1.159 14.008 -6.816 1 98.19 356 VAL B CA 1
ATOM 6840 C C . VAL B 1 356 ? 2.533 13.43 -6.484 1 98.19 356 VAL B C 1
ATOM 6842 O O . VAL B 1 356 ? 2.891 12.352 -6.957 1 98.19 356 VAL B O 1
ATOM 6845 N N . SER B 1 357 ? 3.277 14.141 -5.621 1 98.19 357 SER B N 1
ATOM 6846 C CA . SER B 1 357 ? 4.625 13.695 -5.289 1 98.19 357 SER B CA 1
ATOM 6847 C C . SER B 1 357 ? 4.613 12.297 -4.68 1 98.19 357 SER B C 1
ATOM 6849 O O . SER B 1 357 ? 5.559 11.531 -4.852 1 98.19 357 SER B O 1
ATOM 6851 N N . ASN B 1 358 ? 3.547 11.961 -3.98 1 98.25 358 ASN B N 1
ATOM 6852 C CA . ASN B 1 358 ? 3.461 10.68 -3.301 1 98.25 358 ASN B CA 1
ATOM 6853 C C . ASN B 1 358 ? 2.514 9.727 -4.023 1 98.25 358 ASN B C 1
ATOM 6855 O O . ASN B 1 358 ? 2.125 8.695 -3.475 1 98.25 358 ASN B O 1
ATOM 6859 N N . ALA B 1 359 ? 2.125 10.031 -5.27 1 98.19 359 ALA B N 1
ATOM 6860 C CA . ALA B 1 359 ? 1.169 9.219 -6.012 1 98.19 359 ALA B CA 1
ATOM 6861 C C . ALA B 1 359 ? 1.771 7.859 -6.371 1 98.19 359 ALA B C 1
ATOM 6863 O O . ALA B 1 359 ? 2.824 7.793 -7.012 1 98.19 359 ALA B O 1
ATOM 6864 N N . PRO B 1 360 ? 1.013 6.727 -6.02 1 97.88 360 PRO B N 1
ATOM 6865 C CA . PRO B 1 360 ? 1.504 5.398 -6.379 1 97.88 360 PRO B CA 1
ATOM 6866 C C . PRO B 1 360 ? 1.79 5.258 -7.875 1 97.88 360 PRO B C 1
ATOM 6868 O O . PRO B 1 360 ? 2.781 4.637 -8.258 1 97.88 360 PRO B O 1
ATOM 6871 N N . GLU B 1 361 ? 0.947 5.824 -8.711 1 97.12 361 GLU B N 1
ATOM 6872 C CA . GLU B 1 361 ? 1.05 5.723 -10.164 1 97.12 361 GLU B CA 1
ATOM 6873 C C . GLU B 1 361 ? 2.391 6.258 -10.664 1 97.12 3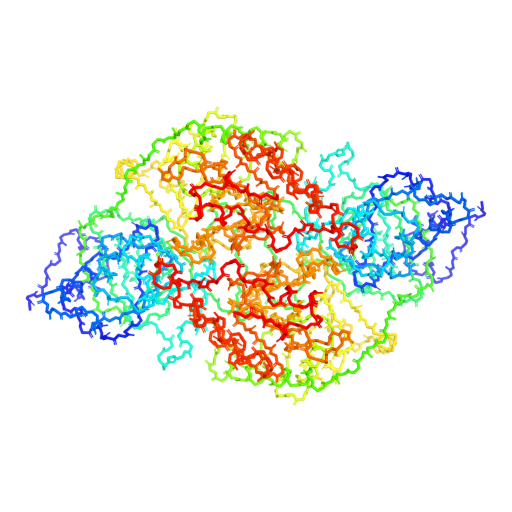61 GLU B C 1
ATOM 6875 O O . GLU B 1 361 ? 3.084 5.586 -11.43 1 97.12 361 GLU B O 1
ATOM 6880 N N . ILE B 1 362 ? 2.752 7.375 -10.18 1 98.5 362 ILE B N 1
ATOM 6881 C CA . ILE B 1 362 ? 3.945 8.047 -10.68 1 98.5 362 ILE B CA 1
ATOM 6882 C C . ILE B 1 362 ? 5.195 7.375 -10.117 1 98.5 362 ILE B C 1
ATOM 6884 O O . ILE B 1 362 ? 6.152 7.125 -10.852 1 98.5 362 ILE B O 1
ATOM 6888 N N . ILE B 1 363 ? 5.156 7.07 -8.812 1 98.62 363 ILE B N 1
ATOM 6889 C CA . ILE B 1 363 ? 6.281 6.414 -8.156 1 98.62 363 ILE B CA 1
ATOM 6890 C C . ILE B 1 363 ? 6.605 5.105 -8.883 1 98.62 363 ILE B C 1
ATOM 6892 O O . ILE B 1 363 ? 7.77 4.828 -9.18 1 98.62 363 ILE B O 1
ATOM 6896 N N . ARG B 1 364 ? 5.605 4.328 -9.148 1 97.88 364 ARG B N 1
ATOM 6897 C CA . ARG B 1 364 ? 5.77 3.057 -9.844 1 97.88 364 ARG B CA 1
ATOM 6898 C C . ARG B 1 364 ? 6.254 3.27 -11.273 1 97.88 364 ARG B C 1
ATOM 6900 O O . ARG B 1 364 ? 7.141 2.557 -11.75 1 97.88 364 ARG B O 1
ATOM 6907 N N . ARG B 1 365 ? 5.691 4.164 -12.008 1 98.25 365 ARG B N 1
ATOM 6908 C CA . ARG B 1 365 ? 6.004 4.422 -13.406 1 98.25 365 ARG B CA 1
ATOM 6909 C C . ARG B 1 365 ? 7.461 4.84 -13.578 1 98.25 365 ARG B C 1
ATOM 6911 O O . ARG B 1 365 ? 8.156 4.332 -14.461 1 98.25 365 ARG B O 1
ATOM 6918 N N . LEU B 1 366 ? 7.91 5.715 -12.688 1 98.56 366 LEU B N 1
ATOM 6919 C CA . LEU B 1 366 ? 9.266 6.254 -12.789 1 98.56 366 LEU B CA 1
ATOM 6920 C C . LEU B 1 366 ? 10.289 5.25 -12.281 1 98.56 366 LEU B C 1
ATOM 6922 O O . LEU B 1 366 ? 11.492 5.406 -12.523 1 98.56 366 LEU B O 1
ATOM 6926 N N . GLY B 1 367 ? 9.812 4.227 -11.586 1 98.56 367 GLY B N 1
ATOM 6927 C CA . GLY B 1 367 ? 10.734 3.264 -11 1 98.56 367 GLY B CA 1
ATOM 6928 C C . GLY B 1 367 ? 11.57 3.852 -9.883 1 98.56 367 GLY B C 1
ATOM 6929 O O . GLY B 1 367 ? 12.781 3.623 -9.82 1 98.56 367 GLY B O 1
ATOM 6930 N N . VAL B 1 368 ? 10.977 4.59 -8.977 1 98.69 368 VAL B N 1
ATOM 6931 C CA . VAL B 1 368 ? 11.68 5.293 -7.906 1 98.69 368 VAL B CA 1
ATOM 6932 C C . VAL B 1 368 ? 12.422 4.293 -7.027 1 98.69 368 VAL B C 1
ATOM 6934 O O . VAL B 1 368 ? 11.961 3.168 -6.824 1 98.69 368 VAL B O 1
ATOM 6937 N N . ILE B 1 369 ? 13.594 4.688 -6.578 1 98.38 369 ILE B N 1
ATOM 6938 C CA . ILE B 1 369 ? 14.312 3.979 -5.523 1 98.38 369 ILE B CA 1
ATOM 6939 C C . ILE B 1 369 ? 13.992 4.609 -4.168 1 98.38 369 ILE B C 1
ATOM 6941 O O . ILE B 1 369 ? 14.508 5.684 -3.842 1 98.38 369 ILE B O 1
ATOM 6945 N N . GLY B 1 370 ? 13.125 3.941 -3.424 1 97.62 370 GLY B N 1
ATOM 6946 C CA . GLY B 1 370 ? 12.656 4.488 -2.16 1 97.62 370 GLY B CA 1
ATOM 6947 C C . GLY B 1 370 ? 13.484 4.039 -0.972 1 97.62 370 GLY B C 1
ATOM 6948 O O . GLY B 1 370 ? 13.711 2.844 -0.777 1 97.62 370 GLY B O 1
ATOM 6949 N N . MET B 1 371 ? 13.938 4.965 -0.151 1 97 371 MET B N 1
ATOM 6950 C CA . MET B 1 371 ? 14.758 4.684 1.021 1 97 371 MET B CA 1
ATOM 6951 C C . MET B 1 371 ? 14.219 5.414 2.25 1 97 371 MET B C 1
ATOM 6953 O O . MET B 1 371 ? 14.109 6.641 2.248 1 97 371 MET B O 1
ATOM 6957 N N . ASN B 1 372 ? 13.859 4.711 3.252 1 96.31 372 ASN B N 1
ATOM 6958 C CA . ASN B 1 372 ? 13.297 5.309 4.461 1 96.31 372 ASN B CA 1
ATOM 6959 C C . ASN B 1 372 ? 13.852 4.645 5.719 1 96.31 372 ASN B C 1
ATOM 6961 O O . ASN B 1 372 ? 14.5 3.6 5.645 1 96.31 372 ASN B O 1
ATOM 6965 N N . THR B 1 373 ? 13.625 5.258 6.887 1 95.44 373 THR B N 1
ATOM 6966 C CA . THR B 1 373 ? 14.148 4.801 8.172 1 95.44 373 THR B CA 1
ATOM 6967 C C . THR B 1 373 ? 13.016 4.363 9.094 1 95.44 373 THR B C 1
ATOM 6969 O O . THR B 1 373 ? 12.102 5.137 9.367 1 95.44 373 THR B O 1
ATOM 6972 N N . PRO B 1 374 ? 13.07 3.135 9.586 1 96.38 374 PRO B N 1
ATOM 6973 C CA . PRO B 1 374 ? 12.055 2.635 10.508 1 96.38 374 PRO B CA 1
ATOM 6974 C C . PRO B 1 374 ? 12.445 2.816 11.977 1 96.38 374 PRO B C 1
ATOM 6976 O O . PRO B 1 374 ? 13.578 3.207 12.266 1 96.38 374 PRO B O 1
ATOM 6979 N N . VAL B 1 375 ? 11.406 2.604 12.852 1 97.06 375 VAL B N 1
ATOM 6980 C CA . VAL B 1 375 ? 11.656 2.377 14.273 1 97.06 375 VAL B CA 1
ATOM 6981 C C . VAL B 1 375 ? 12.328 1.018 14.469 1 97.06 375 VAL B C 1
ATOM 6983 O O . VAL B 1 375 ? 13.32 0.904 15.188 1 97.06 375 VAL B O 1
ATOM 6986 N N . GLU B 1 376 ? 11.867 0.045 13.859 1 98.69 376 GLU B N 1
ATOM 6987 C CA . GLU B 1 376 ? 12.359 -1.328 13.898 1 98.69 376 GLU B CA 1
ATOM 6988 C C . GLU B 1 376 ? 11.891 -2.117 12.68 1 98.69 376 GLU B C 1
ATOM 6990 O O . GLU B 1 376 ? 10.906 -1.749 12.031 1 98.69 376 GLU B O 1
ATOM 6995 N N . VAL B 1 377 ? 12.625 -3.137 12.336 1 98.88 377 VAL B N 1
ATOM 6996 C CA . VAL B 1 377 ? 12.305 -4.098 11.289 1 98.88 377 VAL B CA 1
ATOM 6997 C C . VAL B 1 377 ? 12.406 -5.52 11.836 1 98.88 377 VAL B C 1
ATOM 6999 O O . VAL B 1 377 ? 13.328 -5.836 12.586 1 98.88 377 VAL B O 1
ATOM 7002 N N . ASP B 1 378 ? 11.445 -6.324 11.523 1 98.88 378 ASP B N 1
ATOM 7003 C CA . ASP B 1 378 ? 11.547 -7.676 12.07 1 98.88 378 ASP B CA 1
ATOM 7004 C C . ASP B 1 378 ? 12.25 -8.609 11.094 1 98.88 378 ASP B C 1
ATOM 7006 O O . ASP B 1 378 ? 12.617 -8.203 9.992 1 98.88 378 ASP B O 1
ATOM 7010 N N . ILE B 1 379 ? 12.484 -9.812 11.469 1 98.88 379 ILE B N 1
ATOM 7011 C CA . ILE B 1 379 ? 13.367 -10.734 10.758 1 98.88 379 ILE B CA 1
ATOM 7012 C C . ILE B 1 379 ? 12.695 -11.219 9.477 1 98.88 379 ILE B C 1
ATOM 7014 O O . ILE B 1 379 ? 13.312 -11.898 8.656 1 98.88 379 ILE B O 1
ATOM 7018 N N . TYR B 1 380 ? 11.438 -10.852 9.188 1 98.88 380 TYR B N 1
ATOM 7019 C CA . TYR B 1 380 ? 10.727 -11.242 7.977 1 98.88 380 TYR B CA 1
ATOM 7020 C C . TYR B 1 380 ? 10.492 -10.039 7.07 1 98.88 380 TYR B C 1
ATOM 7022 O O . TYR B 1 380 ? 9.82 -10.148 6.043 1 98.88 380 TYR B O 1
ATOM 7030 N N . ALA B 1 381 ? 10.977 -8.836 7.473 1 98.75 381 ALA B N 1
ATOM 7031 C CA . ALA B 1 381 ? 10.953 -7.594 6.695 1 98.75 381 ALA B CA 1
ATOM 7032 C C . ALA B 1 381 ? 9.602 -6.902 6.816 1 98.75 381 ALA B C 1
ATOM 7034 O O . ALA B 1 381 ? 9.117 -6.301 5.855 1 98.75 381 ALA B O 1
ATOM 7035 N N . HIS B 1 382 ? 8.867 -7.07 7.883 1 98.75 382 HIS B N 1
ATOM 7036 C CA . HIS B 1 382 ? 7.898 -6.074 8.32 1 98.75 382 HIS B CA 1
ATOM 7037 C C . HIS B 1 382 ? 8.586 -4.895 9 1 98.75 382 HIS B C 1
ATOM 7039 O O . HIS B 1 382 ? 9.625 -5.059 9.633 1 98.75 382 HIS B O 1
ATOM 7045 N N . ALA B 1 383 ? 7.98 -3.725 8.867 1 98.75 383 ALA B N 1
ATOM 7046 C CA . ALA B 1 383 ? 8.641 -2.582 9.492 1 98.75 383 ALA B CA 1
ATOM 7047 C C . ALA B 1 383 ? 7.637 -1.715 10.25 1 98.75 383 ALA B C 1
ATOM 7049 O O . ALA B 1 383 ? 6.5 -1.546 9.812 1 98.75 383 ALA B O 1
ATOM 7050 N N . ASN B 1 384 ? 8.07 -1.219 11.383 1 98.56 384 ASN B N 1
ATOM 7051 C CA . ASN B 1 384 ? 7.406 -0.216 12.203 1 98.56 384 ASN B CA 1
ATOM 7052 C C . ASN B 1 384 ? 8.078 1.149 12.078 1 98.56 384 ASN B C 1
ATOM 7054 O O . ASN B 1 384 ? 9.273 1.286 12.336 1 98.56 384 ASN B O 1
ATOM 7058 N N . SER B 1 385 ? 7.27 2.078 11.727 1 97.06 385 SER B N 1
ATOM 7059 C CA . SER B 1 385 ? 7.84 3.41 11.555 1 97.06 385 SER B CA 1
ATOM 7060 C C . SER B 1 385 ? 7.207 4.41 12.516 1 97.06 385 SER B C 1
ATOM 7062 O O . SER B 1 385 ? 7.633 5.566 12.594 1 97.06 385 SER B O 1
ATOM 7064 N N . THR B 1 386 ? 6.258 4.02 13.352 1 97.94 386 THR B N 1
ATOM 7065 C CA . THR B 1 386 ? 5.434 5.078 13.922 1 97.94 386 THR B CA 1
ATOM 7066 C C . THR B 1 386 ? 5.305 4.902 15.43 1 97.94 386 THR B C 1
ATOM 7068 O O . THR B 1 386 ? 5.285 5.887 16.172 1 97.94 386 THR B O 1
ATOM 7071 N N . ASN B 1 387 ? 5.129 3.666 15.93 1 98.5 387 ASN B N 1
ATOM 7072 C CA . ASN B 1 387 ? 4.738 3.477 17.328 1 98.5 387 ASN B CA 1
ATOM 7073 C C . ASN B 1 387 ? 5.812 2.736 18.109 1 98.5 387 ASN B C 1
ATOM 7075 O O . ASN B 1 387 ? 6.008 1.534 17.922 1 98.5 387 ASN B O 1
ATOM 7079 N N . VAL B 1 388 ? 6.402 3.381 19.062 1 97.88 388 VAL B N 1
ATOM 7080 C CA . VAL B 1 388 ? 7.359 2.748 19.953 1 97.88 388 VAL B CA 1
ATOM 7081 C C . VAL B 1 388 ? 6.625 1.815 20.922 1 97.88 388 VAL B C 1
ATOM 7083 O O . VAL B 1 388 ? 5.613 2.195 21.516 1 97.88 388 VAL B O 1
ATOM 7086 N N . MET B 1 389 ? 7.098 0.62 21 1 97.69 389 MET B N 1
ATOM 7087 C CA . MET B 1 389 ? 6.508 -0.393 21.875 1 97.69 389 MET B CA 1
ATOM 7088 C C . MET B 1 389 ? 5.047 -0.637 21.516 1 97.69 389 MET B C 1
ATOM 7090 O O . MET B 1 389 ? 4.223 -0.899 22.391 1 97.69 389 MET B O 1
ATOM 7094 N N . GLY B 1 390 ? 4.711 -0.389 20.281 1 97.69 390 GLY B N 1
ATOM 7095 C CA . GLY B 1 390 ? 3.414 -0.74 19.719 1 97.69 390 GLY B CA 1
ATOM 7096 C C . GLY B 1 390 ? 2.352 0.31 19.984 1 97.69 390 GLY B C 1
ATOM 7097 O O . GLY B 1 390 ? 1.326 0.347 19.297 1 97.69 390 GLY B O 1
ATOM 7098 N N . SER B 1 391 ? 2.611 1.303 20.875 1 98.62 391 SER B N 1
ATOM 7099 C CA . SER B 1 391 ? 1.502 2.125 21.344 1 98.62 391 SER B CA 1
ATOM 7100 C C . SER B 1 391 ? 1.837 3.611 21.266 1 98.62 391 SER B C 1
ATOM 7102 O O . SER B 1 391 ? 0.963 4.434 20.984 1 98.62 391 SER B O 1
ATOM 7104 N N . ARG B 1 392 ? 3.09 3.984 21.516 1 98.56 392 ARG B N 1
ATOM 7105 C CA . ARG B 1 392 ? 3.459 5.391 21.641 1 98.56 392 ARG B CA 1
ATOM 7106 C C . ARG B 1 392 ? 3.771 5.996 20.281 1 98.56 392 ARG B C 1
ATOM 7108 O O . ARG B 1 392 ? 4.723 5.582 19.609 1 98.56 392 ARG B O 1
ATOM 7115 N N . MET B 1 393 ? 3.037 6.996 19.953 1 98.5 393 MET B N 1
ATOM 7116 C CA . MET B 1 393 ? 3.211 7.684 18.672 1 98.5 393 MET B CA 1
ATOM 7117 C C . MET B 1 393 ? 4.449 8.57 18.703 1 98.5 393 MET B C 1
ATOM 7119 O O . MET B 1 393 ? 4.656 9.328 19.656 1 98.5 393 MET B O 1
ATOM 7123 N N . LEU B 1 394 ? 5.234 8.414 17.641 1 97.19 394 LEU B N 1
ATOM 7124 C CA . LEU B 1 394 ? 6.344 9.344 17.438 1 97.19 394 LEU B CA 1
ATOM 7125 C C . LEU B 1 394 ? 5.906 10.547 16.625 1 97.19 394 LEU B C 1
ATOM 7127 O O . LEU B 1 394 ? 5.594 11.602 17.188 1 97.19 394 LEU B O 1
ATOM 7131 N N . ASN B 1 395 ? 5.641 10.367 15.281 1 95.62 395 ASN B N 1
ATOM 7132 C CA . ASN B 1 395 ? 5.312 11.492 14.414 1 95.62 395 ASN B CA 1
ATOM 7133 C C . ASN B 1 395 ? 4.117 11.188 13.516 1 95.62 395 ASN B C 1
ATOM 7135 O O . ASN B 1 395 ? 3.389 12.094 13.117 1 95.62 395 ASN B O 1
ATOM 7139 N N . GLY B 1 396 ? 3.926 9.969 13.156 1 96.56 396 GLY B N 1
ATOM 7140 C CA . GLY B 1 396 ? 3.037 9.531 12.094 1 96.56 396 GLY B CA 1
ATOM 7141 C C . GLY B 1 396 ? 3.768 8.875 10.938 1 96.56 396 GLY B C 1
ATOM 7142 O O . GLY B 1 396 ? 4.992 8.969 10.836 1 96.56 396 GLY B O 1
ATOM 7143 N N . LEU B 1 397 ? 3.074 8.25 10.039 1 96.06 397 LEU B N 1
ATOM 7144 C CA . LEU B 1 397 ? 3.629 7.406 8.984 1 96.06 397 LEU B CA 1
ATOM 7145 C C . LEU B 1 397 ? 4.34 8.25 7.934 1 96.06 397 LEU B C 1
ATOM 7147 O O . LEU B 1 397 ? 5.328 7.809 7.344 1 96.06 397 LEU B O 1
ATOM 7151 N N . GLY B 1 398 ? 3.844 9.492 7.711 1 95.56 398 GLY B N 1
ATOM 7152 C CA . GLY B 1 398 ? 4.359 10.281 6.598 1 95.56 398 GLY B CA 1
ATOM 7153 C C . GLY B 1 398 ? 4.16 9.602 5.254 1 95.56 398 GLY B C 1
ATOM 7154 O O . GLY B 1 398 ? 3.15 8.93 5.031 1 95.56 398 GLY B O 1
ATOM 7155 N N . GLY B 1 399 ? 5.137 9.891 4.336 1 96.38 399 GLY B N 1
ATOM 7156 C CA . GLY B 1 399 ? 5 9.359 2.99 1 96.38 399 GLY B CA 1
ATOM 7157 C C . GLY B 1 399 ? 5.758 8.062 2.777 1 96.38 399 GLY B C 1
ATOM 7158 O O . GLY B 1 399 ? 5.785 7.527 1.667 1 96.38 399 GLY B O 1
ATOM 7159 N N . SER B 1 400 ? 6.336 7.5 3.826 1 95.88 400 SER B N 1
ATOM 7160 C CA . SER B 1 400 ? 7.23 6.352 3.674 1 95.88 400 SER B CA 1
ATOM 7161 C C . SER B 1 400 ? 6.52 5.188 2.996 1 95.88 400 SER B C 1
ATOM 7163 O O . SER B 1 400 ? 7.07 4.559 2.09 1 95.88 400 SER B O 1
ATOM 7165 N N . ALA B 1 401 ? 5.305 4.945 3.422 1 97 401 ALA B N 1
ATOM 7166 C CA . ALA B 1 401 ? 4.598 3.773 2.906 1 97 401 ALA B CA 1
ATOM 7167 C C . ALA B 1 401 ? 4.16 3.99 1.461 1 97 401 ALA B C 1
ATOM 7169 O O . ALA B 1 401 ? 4.07 3.035 0.685 1 97 401 ALA B O 1
ATOM 7170 N N . ASP B 1 402 ? 3.854 5.25 1.034 1 98 402 ASP B N 1
ATOM 7171 C CA . ASP B 1 402 ? 3.586 5.531 -0.373 1 98 402 ASP B CA 1
ATOM 7172 C C . ASP B 1 402 ? 4.754 5.098 -1.252 1 98 402 ASP B C 1
ATOM 7174 O O . ASP B 1 402 ? 4.562 4.41 -2.256 1 98 402 ASP B O 1
ATOM 7178 N N . PHE B 1 403 ? 5.934 5.457 -0.813 1 98.25 403 PHE B N 1
ATOM 7179 C CA . PHE B 1 403 ? 7.121 5.203 -1.617 1 98.25 403 PHE B CA 1
ATOM 7180 C C . PHE B 1 403 ? 7.539 3.738 -1.521 1 98.25 403 PHE B C 1
ATOM 7182 O O . PHE B 1 403 ? 7.734 3.076 -2.541 1 98.25 403 PHE B O 1
ATOM 7189 N N . LEU B 1 404 ? 7.645 3.203 -0.326 1 98 404 LEU B N 1
ATOM 7190 C CA . LEU B 1 404 ? 8.188 1.858 -0.153 1 98 404 LEU B CA 1
ATOM 7191 C C . LEU B 1 404 ? 7.309 0.826 -0.853 1 98 404 LEU B C 1
ATOM 7193 O O . LEU B 1 404 ? 7.816 -0.141 -1.426 1 98 404 LEU B O 1
ATOM 7197 N N . ARG B 1 405 ? 6.062 1.003 -0.868 1 97.5 405 ARG B N 1
ATOM 7198 C CA . ARG B 1 405 ? 5.156 0.041 -1.488 1 97.5 405 ARG B CA 1
ATOM 7199 C C . ARG B 1 405 ? 5.223 0.129 -3.01 1 97.5 405 ARG B C 1
ATOM 7201 O O . ARG B 1 405 ? 5.016 -0.868 -3.705 1 97.5 405 ARG B O 1
ATOM 7208 N N . ASN B 1 406 ? 5.48 1.29 -3.572 1 98.06 406 ASN B N 1
ATOM 7209 C CA . ASN B 1 406 ? 5.262 1.479 -5.004 1 98.06 406 ASN B CA 1
ATOM 7210 C C . ASN B 1 406 ? 6.578 1.656 -5.754 1 98.06 406 ASN B C 1
ATOM 7212 O O . ASN B 1 406 ? 6.605 1.639 -6.984 1 98.06 406 ASN B O 1
ATOM 7216 N N . SER B 1 407 ? 7.695 1.735 -5.047 1 98.44 407 SER B N 1
ATOM 7217 C CA . SER B 1 407 ? 9.016 1.914 -5.645 1 98.44 407 SER B CA 1
ATOM 7218 C C . SER B 1 407 ? 9.5 0.633 -6.316 1 98.44 407 SER B C 1
ATOM 7220 O O . SER B 1 407 ? 9.078 -0.465 -5.945 1 98.44 407 SER B O 1
ATOM 7222 N N . LYS B 1 408 ? 10.359 0.792 -7.324 1 98.56 408 LYS B N 1
ATOM 7223 C CA . LYS B 1 408 ? 11.008 -0.381 -7.902 1 98.56 408 LYS B CA 1
ATOM 7224 C C . LYS B 1 408 ? 11.891 -1.084 -6.879 1 98.56 408 LYS B C 1
ATOM 7226 O O . LYS B 1 408 ? 11.898 -2.314 -6.793 1 98.56 408 LYS B O 1
ATOM 7231 N N . TYR B 1 409 ? 12.68 -0.283 -6.148 1 98.56 409 TYR B N 1
ATOM 7232 C CA . TYR B 1 409 ? 13.43 -0.79 -5.004 1 98.56 409 TYR B CA 1
ATOM 7233 C C . TYR B 1 409 ? 12.938 -0.153 -3.709 1 98.56 409 TYR B C 1
ATOM 7235 O O . TYR B 1 409 ? 12.977 1.071 -3.562 1 98.56 409 TYR B O 1
ATOM 7243 N N . SER B 1 410 ? 12.438 -0.911 -2.84 1 98.5 410 SER B N 1
ATOM 7244 C CA . SER B 1 410 ? 12.047 -0.464 -1.507 1 98.5 410 SER B CA 1
ATOM 7245 C C . SER B 1 410 ? 13.102 -0.829 -0.47 1 98.5 410 SER B C 1
ATOM 7247 O O . SER B 1 410 ? 13.328 -2.01 -0.194 1 98.5 410 SER B O 1
ATOM 7249 N N . ILE B 1 411 ? 13.719 0.191 0.176 1 98.19 411 ILE B N 1
ATOM 7250 C CA . ILE B 1 411 ? 14.883 -0.017 1.031 1 98.19 411 ILE B CA 1
ATOM 7251 C C . ILE B 1 411 ? 14.641 0.624 2.396 1 98.19 411 ILE B C 1
ATOM 7253 O O . ILE B 1 411 ? 14.281 1.8 2.482 1 98.19 411 ILE B O 1
ATOM 7257 N N . MET B 1 412 ? 14.773 -0.156 3.408 1 97.56 412 MET B N 1
ATOM 7258 C CA . MET B 1 412 ? 14.781 0.371 4.77 1 97.56 412 MET B CA 1
ATOM 7259 C C . MET B 1 412 ? 16.188 0.338 5.355 1 97.56 412 MET B C 1
ATOM 7261 O O . MET B 1 412 ? 16.844 -0.699 5.328 1 97.56 412 MET B O 1
ATOM 7265 N N . HIS B 1 413 ? 16.656 1.462 5.801 1 97.12 413 HIS B N 1
ATOM 7266 C CA . HIS B 1 413 ? 17.953 1.538 6.445 1 97.12 413 HIS B CA 1
ATOM 7267 C C . HIS B 1 413 ? 17.844 2.039 7.883 1 97.12 413 HIS B C 1
ATOM 7269 O O . HIS B 1 413 ? 17.016 2.908 8.172 1 97.12 413 HIS B O 1
ATOM 7275 N N . THR B 1 414 ? 18.5 1.489 8.773 1 97.19 414 THR B N 1
ATOM 7276 C CA . THR B 1 414 ? 18.469 1.847 10.188 1 97.19 414 THR B CA 1
ATOM 7277 C C . THR B 1 414 ? 19.766 1.426 10.867 1 97.19 414 THR B C 1
ATOM 7279 O O . THR B 1 414 ? 20.453 0.502 10.414 1 97.19 414 THR B O 1
ATOM 7282 N N . PRO B 1 415 ? 20.188 2.207 11.938 1 97.25 415 PRO B N 1
ATOM 7283 C CA . PRO B 1 415 ? 21.203 1.562 12.773 1 97.25 415 PRO B CA 1
ATOM 7284 C C . PRO B 1 415 ? 20.766 0.194 13.289 1 97.25 415 PRO B C 1
ATOM 7286 O O . PRO B 1 415 ? 19.562 -0.047 13.461 1 97.25 415 PRO B O 1
ATOM 7289 N N . SER B 1 416 ? 21.719 -0.661 13.516 1 98.56 416 SER B N 1
ATOM 7290 C CA . SER B 1 416 ? 21.359 -1.992 13.992 1 98.56 416 SER B CA 1
ATOM 7291 C C . SER B 1 416 ? 20.859 -1.947 15.43 1 98.56 416 SER B C 1
ATOM 7293 O O . SER B 1 416 ? 20.062 -2.793 15.844 1 98.56 416 SER B O 1
ATOM 7295 N N . THR B 1 417 ? 21.344 -0.997 16.234 1 98.44 417 THR B N 1
ATOM 7296 C CA . THR B 1 417 ? 20.906 -0.809 17.609 1 98.44 417 THR B CA 1
ATOM 7297 C C . THR B 1 417 ? 20.828 0.676 17.953 1 98.44 417 THR B C 1
ATOM 7299 O O . THR B 1 417 ? 21.375 1.515 17.234 1 98.44 417 THR B O 1
ATOM 7302 N N . ARG B 1 418 ? 20.125 1.017 18.938 1 97.25 418 ARG B N 1
ATOM 7303 C CA . ARG B 1 418 ? 20.062 2.322 19.594 1 97.25 418 ARG B CA 1
ATOM 7304 C C . ARG B 1 418 ? 20.328 2.201 21.078 1 97.25 418 ARG B C 1
ATOM 7306 O O . ARG B 1 418 ? 20.047 1.166 21.688 1 97.25 418 ARG B O 1
ATOM 7313 N N . PRO B 1 419 ? 20.875 3.299 21.672 1 96.88 419 PRO B N 1
ATOM 7314 C CA . PRO B 1 419 ? 21.156 3.229 23.109 1 96.88 419 PRO B CA 1
ATOM 7315 C C . PRO B 1 419 ? 19.891 3.273 23.969 1 96.88 419 PRO B C 1
ATOM 7317 O O . PRO B 1 419 ? 18.922 3.938 23.594 1 96.88 419 PRO B O 1
ATOM 7320 N N . SER B 1 420 ? 19.891 2.551 24.969 1 96.62 420 SER B N 1
ATOM 7321 C CA . SER B 1 420 ? 18.969 2.762 26.078 1 96.62 420 SER B CA 1
ATOM 7322 C C . SER B 1 420 ? 19.594 3.625 27.172 1 96.62 420 SER B C 1
ATOM 7324 O O . SER B 1 420 ? 20.703 4.121 27.016 1 96.62 420 SER B O 1
ATOM 7326 N N . LYS B 1 421 ? 18.859 3.816 28.25 1 92.56 421 LYS B N 1
ATOM 7327 C CA . LYS B 1 421 ? 19.344 4.641 29.359 1 92.56 421 LYS B CA 1
ATOM 7328 C C . LYS B 1 421 ? 20.578 4.016 30 1 92.56 421 LYS B C 1
ATOM 7330 O O . LYS B 1 421 ? 21.453 4.727 30.5 1 92.56 421 LYS B O 1
ATOM 7335 N N . THR B 1 422 ? 20.688 2.768 29.891 1 94 422 THR B N 1
ATOM 7336 C CA . THR B 1 422 ? 21.703 2.098 30.703 1 94 422 THR B CA 1
ATOM 7337 C C . THR B 1 422 ? 22.641 1.278 29.812 1 94 422 THR B C 1
ATOM 7339 O O . THR B 1 422 ? 23.641 0.729 30.297 1 94 422 THR B O 1
ATOM 7342 N N . ASP B 1 423 ? 22.328 1.096 28.594 1 95.94 423 ASP B N 1
ATOM 7343 C CA . ASP B 1 423 ? 23.094 0.221 27.703 1 95.94 423 ASP B CA 1
ATOM 7344 C C . ASP B 1 423 ? 23.266 0.864 26.328 1 95.94 423 ASP B C 1
ATOM 7346 O O . ASP B 1 423 ? 22.297 1.175 25.656 1 95.94 423 ASP B O 1
ATOM 7350 N N . ALA B 1 424 ? 24.5 0.958 25.875 1 95.94 424 ALA B N 1
ATOM 7351 C CA . ALA B 1 424 ? 24.828 1.639 24.625 1 95.94 424 ALA B CA 1
ATOM 7352 C C . ALA B 1 424 ? 24.25 0.89 23.422 1 95.94 424 ALA B C 1
ATOM 7354 O O . ALA B 1 424 ? 24.078 1.468 22.344 1 95.94 424 ALA B O 1
ATOM 7355 N N . HIS B 1 425 ? 23.969 -0.365 23.547 1 97.31 425 HIS B N 1
ATOM 7356 C CA . HIS B 1 425 ? 23.359 -1.192 22.5 1 97.31 425 HIS B CA 1
ATOM 7357 C C . HIS B 1 425 ? 22.062 -1.828 22.984 1 97.31 425 HIS B C 1
ATOM 7359 O O . HIS B 1 425 ? 21.703 -2.928 22.562 1 97.31 425 HIS B O 1
ATOM 7365 N N . GLY B 1 426 ? 21.328 -1.175 23.859 1 96.75 426 GLY B N 1
ATOM 7366 C CA . GLY B 1 426 ? 20.25 -1.781 24.641 1 96.75 426 GLY B CA 1
ATOM 7367 C C . GLY B 1 426 ? 18.984 -1.986 23.844 1 96.75 426 GLY B C 1
ATOM 7368 O O . GLY B 1 426 ? 18.078 -2.721 24.266 1 96.75 426 GLY B O 1
ATOM 7369 N N . VAL B 1 427 ? 18.844 -1.317 22.719 1 98.38 427 VAL B N 1
ATOM 7370 C CA . VAL B 1 427 ? 17.641 -1.436 21.906 1 98.38 427 VAL B CA 1
ATOM 7371 C C . VAL B 1 427 ? 18.016 -1.934 20.5 1 98.38 427 VAL B C 1
ATOM 7373 O O . VAL B 1 427 ? 18.688 -1.229 19.75 1 98.38 427 VAL B O 1
ATOM 7376 N N . SER B 1 428 ? 17.609 -3.129 20.156 1 98.81 428 SER B N 1
ATOM 7377 C CA . SER B 1 428 ? 17.844 -3.664 18.812 1 98.81 428 SER B CA 1
ATOM 7378 C C . SER B 1 428 ? 16.828 -3.109 17.812 1 98.81 428 SER B C 1
ATOM 7380 O O . SER B 1 428 ? 15.633 -3.027 18.109 1 98.81 428 SER B O 1
ATOM 7382 N N . CYS B 1 429 ? 17.281 -2.764 16.594 1 98.75 429 CYS B N 1
ATOM 7383 C CA . CYS B 1 429 ? 16.391 -2.305 15.539 1 98.75 429 CYS B CA 1
ATOM 7384 C C . CYS B 1 429 ? 15.945 -3.465 14.656 1 98.75 429 CYS B C 1
ATOM 7386 O O . CYS B 1 429 ? 15.031 -3.32 13.844 1 98.75 429 CYS B O 1
ATOM 7388 N N . ILE B 1 430 ? 16.641 -4.617 14.719 1 98.94 430 ILE B N 1
ATOM 7389 C CA . ILE B 1 430 ? 16.188 -5.883 14.141 1 98.94 430 ILE B CA 1
ATOM 7390 C C . ILE B 1 430 ? 15.562 -6.75 15.227 1 98.94 430 ILE B C 1
ATOM 7392 O O . ILE B 1 430 ? 16.219 -7.074 16.219 1 98.94 430 ILE B O 1
ATOM 7396 N N . VAL B 1 431 ? 14.297 -7.117 15.062 1 98.94 431 VAL B N 1
ATOM 7397 C CA . VAL B 1 431 ? 13.57 -7.789 16.141 1 98.94 431 VAL B CA 1
ATOM 7398 C C . VAL B 1 431 ? 12.875 -9.031 15.594 1 98.94 431 VAL B C 1
ATOM 7400 O O . VAL B 1 431 ? 12.719 -9.18 14.375 1 98.94 431 VAL B O 1
ATOM 7403 N N . PRO B 1 432 ? 12.469 -9.961 16.453 1 98.69 432 PRO B N 1
ATOM 7404 C CA . PRO B 1 432 ? 11.75 -11.148 15.984 1 98.69 432 PRO B CA 1
ATOM 7405 C C . PRO B 1 432 ? 10.438 -10.797 15.289 1 98.69 432 PRO B C 1
ATOM 7407 O O . PRO B 1 432 ? 10.148 -11.32 14.203 1 98.69 432 PRO B O 1
ATOM 7410 N N . MET B 1 433 ? 9.672 -10 15.867 1 98.75 433 MET B N 1
ATOM 7411 C CA . MET B 1 433 ? 8.391 -9.516 15.367 1 98.75 433 MET B CA 1
ATOM 7412 C C . MET B 1 433 ? 8.18 -8.055 15.734 1 98.75 433 MET B C 1
ATOM 7414 O O . MET B 1 433 ? 8.438 -7.648 16.875 1 98.75 433 MET B O 1
ATOM 7418 N N . CYS B 1 434 ? 7.797 -7.203 14.828 1 98.81 434 CYS B N 1
ATOM 7419 C CA . CYS B 1 434 ? 7.516 -5.797 15.102 1 98.81 434 CYS B CA 1
ATOM 7420 C C . CYS B 1 434 ? 6.312 -5.652 16.031 1 98.81 434 CYS B C 1
ATOM 7422 O O . CYS B 1 434 ? 5.332 -6.387 15.891 1 98.81 434 CYS B O 1
ATOM 7424 N N . THR B 1 435 ? 6.359 -4.637 16.875 1 98.69 435 THR B N 1
ATOM 7425 C CA . THR B 1 435 ? 5.262 -4.391 17.812 1 98.69 435 THR B CA 1
ATOM 7426 C C . THR B 1 435 ? 4.137 -3.621 17.125 1 98.69 435 THR B C 1
ATOM 7428 O O . THR B 1 435 ? 3.025 -3.537 17.641 1 98.69 435 THR B O 1
ATOM 7431 N N . HIS B 1 436 ? 4.387 -3.047 16.094 1 98.62 436 HIS B N 1
ATOM 7432 C CA . HIS B 1 436 ? 3.486 -2.355 15.172 1 98.62 436 HIS B CA 1
ATOM 7433 C C . HIS B 1 436 ? 3.949 -2.508 13.727 1 98.62 436 HIS B C 1
ATOM 7435 O O . HIS B 1 436 ? 5.137 -2.705 13.469 1 98.62 436 HIS B O 1
ATOM 7441 N N . VAL B 1 437 ? 3.018 -2.5 12.75 1 98.62 437 VAL B N 1
ATOM 7442 C CA . VAL B 1 437 ? 3.428 -2.707 11.367 1 98.62 437 VAL B CA 1
ATOM 7443 C C . VAL B 1 437 ? 2.863 -1.594 10.484 1 98.62 437 VAL B C 1
ATOM 7445 O O . VAL B 1 437 ? 1.645 -1.432 10.383 1 98.62 437 VAL B O 1
ATOM 7448 N N . ASP B 1 438 ? 3.732 -0.857 9.891 1 98.12 438 ASP B N 1
ATOM 7449 C CA . ASP B 1 438 ? 3.379 0.154 8.898 1 98.12 438 ASP B CA 1
ATOM 7450 C C . ASP B 1 438 ? 3.691 -0.331 7.484 1 98.12 438 ASP B C 1
ATOM 7452 O O . ASP B 1 438 ? 3.061 0.107 6.52 1 98.12 438 ASP B O 1
ATOM 7456 N N . GLN B 1 439 ? 4.723 -1.143 7.371 1 98.12 439 GLN B N 1
ATOM 7457 C CA . GLN B 1 439 ? 5.129 -1.789 6.129 1 98.12 439 GLN B CA 1
ATOM 7458 C C . GLN B 1 439 ? 5.152 -3.307 6.281 1 98.12 439 GLN B C 1
ATOM 7460 O O . GLN B 1 439 ? 5.77 -3.834 7.207 1 98.12 439 GLN B O 1
ATOM 7465 N N . THR B 1 440 ? 4.527 -3.979 5.375 1 98.31 440 THR B N 1
ATOM 7466 C CA . THR B 1 440 ? 4.434 -5.43 5.488 1 98.31 440 THR B CA 1
ATOM 7467 C C . THR B 1 440 ? 5.574 -6.105 4.73 1 98.31 440 THR B C 1
ATOM 7469 O O . THR B 1 440 ? 6.289 -5.457 3.965 1 98.31 440 THR B O 1
ATOM 7472 N N . GLU B 1 441 ? 5.715 -7.371 4.906 1 98 441 GLU B N 1
ATOM 7473 C CA . GLU B 1 441 ? 6.758 -8.164 4.258 1 98 441 GLU B CA 1
ATOM 7474 C C . GLU B 1 441 ? 6.617 -8.117 2.738 1 98 441 GLU B C 1
ATOM 7476 O O . GLU B 1 441 ? 7.57 -8.406 2.012 1 98 441 GLU B O 1
ATOM 7481 N N . HIS B 1 442 ? 5.457 -7.711 2.246 1 97.62 442 HIS B N 1
ATOM 7482 C CA . HIS B 1 442 ? 5.195 -7.715 0.812 1 97.62 442 HIS B CA 1
ATOM 7483 C C . HIS B 1 442 ? 5.75 -6.461 0.147 1 97.62 442 HIS B C 1
ATOM 7485 O O . HIS B 1 442 ? 5.832 -6.387 -1.081 1 97.62 442 HIS B O 1
ATOM 7491 N N . ASP B 1 443 ? 6.234 -5.496 0.999 1 97.19 443 ASP B N 1
ATOM 7492 C CA . ASP B 1 443 ? 6.543 -4.156 0.505 1 97.19 443 ASP B CA 1
ATOM 7493 C C . ASP B 1 443 ? 8.047 -3.953 0.372 1 97.19 443 ASP B C 1
ATOM 7495 O O . ASP B 1 443 ? 8.5 -3.088 -0.38 1 97.19 443 ASP B O 1
ATOM 7499 N N . LEU B 1 444 ? 8.844 -4.707 1.099 1 98.44 444 LEU B N 1
ATOM 7500 C CA . LEU B 1 444 ? 10.25 -4.336 1.258 1 98.44 444 LEU B CA 1
ATOM 7501 C C . LEU B 1 444 ? 11.148 -5.277 0.472 1 98.44 444 LEU B C 1
ATOM 7503 O O . LEU B 1 444 ? 10.922 -6.492 0.451 1 98.44 444 LEU B O 1
ATOM 7507 N N . ASP B 1 445 ? 12.164 -4.703 -0.146 1 98.62 445 ASP B N 1
ATOM 7508 C CA . ASP B 1 445 ? 13.094 -5.465 -0.971 1 98.62 445 ASP B CA 1
ATOM 7509 C C . ASP B 1 445 ? 14.438 -5.633 -0.266 1 98.62 445 ASP B C 1
ATOM 7511 O O . ASP B 1 445 ? 15.125 -6.641 -0.456 1 98.62 445 ASP B O 1
ATOM 7515 N N . VAL B 1 446 ? 14.844 -4.547 0.493 1 98.81 446 VAL B N 1
ATOM 7516 C CA . VAL B 1 446 ? 16.203 -4.508 1.037 1 98.81 446 VAL B CA 1
ATOM 7517 C C . VAL B 1 446 ? 16.172 -3.902 2.438 1 98.81 446 VAL B C 1
ATOM 7519 O O . VAL B 1 446 ? 15.492 -2.902 2.678 1 98.81 446 VAL B O 1
ATOM 7522 N N . ILE B 1 447 ? 16.875 -4.52 3.352 1 98.88 447 ILE B N 1
ATOM 7523 C CA . ILE B 1 447 ? 17.125 -3.979 4.684 1 98.88 447 ILE B CA 1
ATOM 7524 C C . ILE B 1 447 ? 18.609 -3.725 4.867 1 98.88 447 ILE B C 1
ATOM 7526 O O . ILE B 1 447 ? 19.438 -4.586 4.555 1 98.88 447 ILE B O 1
ATOM 7530 N N . VAL B 1 448 ? 18.969 -2.539 5.355 1 98.69 448 VAL B N 1
ATOM 7531 C CA . VAL B 1 448 ? 20.375 -2.178 5.453 1 98.69 448 VAL B CA 1
ATOM 7532 C C . VAL B 1 448 ? 20.672 -1.631 6.848 1 98.69 448 VAL B C 1
ATOM 7534 O O . VAL B 1 448 ? 19.922 -0.819 7.379 1 98.69 448 VAL B O 1
ATOM 7537 N N . THR B 1 449 ? 21.688 -2.121 7.5 1 98.56 449 THR B N 1
ATOM 7538 C CA . THR B 1 449 ? 22.297 -1.535 8.688 1 98.56 449 THR B CA 1
ATOM 7539 C C . THR B 1 449 ? 23.781 -1.281 8.453 1 98.56 449 THR B C 1
ATOM 7541 O O . THR B 1 449 ? 24.297 -1.494 7.352 1 98.56 449 THR B O 1
ATOM 7544 N N . GLU B 1 450 ? 24.438 -0.751 9.539 1 98.12 450 GLU B N 1
ATOM 7545 C CA . GLU B 1 450 ? 25.875 -0.525 9.406 1 98.12 450 GLU B CA 1
ATOM 7546 C C . GLU B 1 450 ? 26.625 -1.843 9.266 1 98.12 450 GLU B C 1
ATOM 7548 O O . GLU B 1 450 ? 27.781 -1.862 8.805 1 98.12 450 GLU B O 1
ATOM 7553 N N . ASN B 1 451 ? 25.984 -2.928 9.602 1 98.56 451 ASN B N 1
ATOM 7554 C CA . ASN B 1 451 ? 26.625 -4.238 9.586 1 98.56 451 ASN B CA 1
ATOM 7555 C C . ASN B 1 451 ? 26.562 -4.875 8.195 1 98.56 451 ASN B C 1
ATOM 7557 O O . ASN B 1 451 ? 27.359 -5.77 7.887 1 98.56 451 ASN B O 1
ATOM 7561 N N . GLY B 1 452 ? 25.609 -4.469 7.453 1 98.69 452 GLY B N 1
ATOM 7562 C CA . GLY B 1 452 ? 25.484 -5.066 6.133 1 98.69 452 GLY B CA 1
ATOM 7563 C C . GLY B 1 452 ? 24.141 -4.805 5.484 1 98.69 452 GLY B C 1
ATOM 7564 O O . GLY B 1 452 ? 23.344 -4.016 5.992 1 98.69 452 GLY B O 1
ATOM 7565 N N . LEU B 1 453 ? 23.969 -5.387 4.305 1 98.88 453 LEU B N 1
ATOM 7566 C CA . LEU B 1 453 ? 22.766 -5.242 3.477 1 98.88 453 LEU B CA 1
ATOM 7567 C C . LEU B 1 453 ? 22.125 -6.598 3.209 1 98.88 453 LEU B C 1
ATOM 7569 O O . LEU B 1 453 ? 22.797 -7.523 2.74 1 98.88 453 LEU B O 1
ATOM 7573 N N . ALA B 1 454 ? 20.859 -6.727 3.592 1 98.94 454 ALA B N 1
ATOM 7574 C CA . ALA B 1 454 ? 20.062 -7.926 3.309 1 98.94 454 ALA B CA 1
ATOM 7575 C C . ALA B 1 454 ? 19.141 -7.703 2.111 1 98.94 454 ALA B C 1
ATOM 7577 O O . ALA B 1 454 ? 18.188 -6.934 2.193 1 98.94 454 ALA B O 1
ATOM 7578 N N . ASP B 1 455 ? 19.438 -8.336 0.972 1 98.81 455 ASP B N 1
ATOM 7579 C CA . ASP B 1 455 ? 18.578 -8.406 -0.202 1 98.81 455 ASP B CA 1
ATOM 7580 C C . ASP B 1 455 ? 17.562 -9.539 -0.075 1 98.81 455 ASP B C 1
ATOM 7582 O O . ASP B 1 455 ? 17.922 -10.711 -0.196 1 98.81 455 ASP B O 1
ATOM 7586 N N . VAL B 1 456 ? 16.25 -9.18 0.151 1 98.69 456 VAL B N 1
ATOM 7587 C CA . VAL B 1 456 ? 15.305 -10.234 0.493 1 98.69 456 VAL B CA 1
ATOM 7588 C C . VAL B 1 456 ? 14.352 -10.461 -0.674 1 98.69 456 VAL B C 1
ATOM 7590 O O . VAL B 1 456 ? 13.344 -11.156 -0.529 1 98.69 456 VAL B O 1
ATOM 7593 N N . ARG B 1 457 ? 14.602 -9.938 -1.87 1 98.25 457 ARG B N 1
ATOM 7594 C CA . ARG B 1 457 ? 13.789 -10.141 -3.064 1 98.25 457 ARG B CA 1
ATOM 7595 C C . ARG B 1 457 ? 13.727 -11.617 -3.441 1 98.25 457 ARG B C 1
ATOM 7597 O O . ARG B 1 457 ? 14.758 -12.281 -3.541 1 98.25 457 ARG B O 1
ATOM 7604 N N . GLY B 1 458 ? 12.367 -12.07 -3.568 1 97.44 458 GLY B N 1
ATOM 7605 C CA . GLY B 1 458 ? 12.141 -13.422 -4.055 1 97.44 458 GLY B CA 1
ATOM 7606 C C . GLY B 1 458 ? 12.383 -14.484 -3.002 1 97.44 458 GLY B C 1
ATOM 7607 O O . GLY B 1 458 ? 12.406 -15.68 -3.311 1 97.44 458 GLY B O 1
ATOM 7608 N N . LEU B 1 459 ? 12.586 -14.117 -1.793 1 98.56 459 LEU B N 1
ATOM 7609 C CA . LEU B 1 459 ? 12.914 -15.078 -0.744 1 98.56 459 LEU B CA 1
ATOM 7610 C C . LEU B 1 459 ? 11.672 -15.445 0.06 1 98.56 459 LEU B C 1
ATOM 7612 O O . LEU B 1 459 ? 10.797 -14.602 0.286 1 98.56 459 LEU B O 1
ATOM 7616 N N . SER B 1 460 ? 11.555 -16.703 0.481 1 98.56 460 SER B N 1
ATOM 7617 C CA . SER B 1 460 ? 10.547 -17.109 1.456 1 98.56 460 SER B CA 1
ATOM 7618 C C . SER B 1 460 ? 10.82 -16.484 2.824 1 98.56 460 SER B C 1
ATOM 7620 O O . SER B 1 460 ? 11.938 -16.047 3.098 1 98.56 460 SER B O 1
ATOM 7622 N N . PRO B 1 461 ? 9.844 -16.484 3.729 1 98.75 461 PRO B N 1
ATOM 7623 C CA . PRO B 1 461 ? 10.047 -15.898 5.059 1 98.75 461 PRO B CA 1
ATOM 7624 C C . PRO B 1 461 ? 11.211 -16.547 5.809 1 98.75 461 PRO B C 1
ATOM 7626 O O . PRO B 1 461 ? 11.992 -15.859 6.465 1 98.75 461 PRO B O 1
ATOM 7629 N N . ARG B 1 462 ? 11.391 -17.875 5.715 1 98.81 462 ARG B N 1
ATOM 7630 C CA . ARG B 1 462 ? 12.484 -18.531 6.418 1 98.81 462 ARG B CA 1
ATOM 7631 C C . ARG B 1 462 ? 13.836 -18.094 5.867 1 98.81 462 ARG B C 1
ATOM 7633 O O . ARG B 1 462 ? 14.789 -17.906 6.621 1 98.81 462 ARG B O 1
ATOM 7640 N N . GLU B 1 463 ? 13.883 -17.953 4.566 1 98.75 463 GLU B N 1
ATOM 7641 C CA . GLU B 1 463 ? 15.102 -17.453 3.943 1 98.75 463 GLU B CA 1
ATOM 7642 C C . GLU B 1 463 ? 15.375 -16.016 4.332 1 98.75 463 GLU B C 1
ATOM 7644 O O . GLU B 1 463 ? 16.516 -15.633 4.598 1 98.75 463 GLU B O 1
ATOM 7649 N N . ARG B 1 464 ? 14.367 -15.172 4.371 1 98.88 464 ARG B N 1
ATOM 7650 C CA . ARG B 1 464 ? 14.5 -13.773 4.766 1 98.88 464 ARG B CA 1
ATOM 7651 C C . ARG B 1 464 ? 15.086 -13.648 6.168 1 98.88 464 ARG B C 1
ATOM 7653 O O . ARG B 1 464 ? 15.992 -12.852 6.402 1 98.88 464 ARG B O 1
ATOM 7660 N N . ALA B 1 465 ? 14.5 -14.438 7.047 1 98.94 465 ALA B N 1
ATOM 7661 C CA . ALA B 1 465 ? 14.938 -14.383 8.438 1 98.94 465 ALA B CA 1
ATOM 7662 C C . ALA B 1 465 ? 16.438 -14.625 8.555 1 98.94 465 ALA B C 1
ATOM 7664 O O . ALA B 1 465 ? 17.141 -13.883 9.242 1 98.94 465 ALA B O 1
ATOM 7665 N N . ARG B 1 466 ? 16.906 -15.641 7.859 1 98.88 466 ARG B N 1
ATOM 7666 C CA . ARG B 1 466 ? 18.328 -16 7.938 1 98.88 466 ARG B CA 1
ATOM 7667 C C . ARG B 1 466 ? 19.219 -14.891 7.395 1 98.88 466 ARG B C 1
ATOM 7669 O O . ARG B 1 466 ? 20.203 -14.523 8.023 1 98.88 466 ARG B O 1
ATOM 7676 N N . VAL B 1 467 ? 18.812 -14.297 6.258 1 98.81 467 VAL B N 1
ATOM 7677 C CA . VAL B 1 467 ? 19.641 -13.289 5.617 1 98.81 467 VAL B CA 1
ATOM 7678 C C . VAL B 1 467 ? 19.625 -12 6.441 1 98.81 467 VAL B C 1
ATOM 7680 O O . VAL B 1 467 ? 20.656 -11.359 6.629 1 98.81 467 VAL B O 1
ATOM 7683 N N . ILE B 1 468 ? 18.5 -11.625 6.996 1 98.94 468 ILE B N 1
ATOM 7684 C CA . ILE B 1 468 ? 18.375 -10.391 7.762 1 98.94 468 ILE B CA 1
ATOM 7685 C C . ILE B 1 468 ? 19.156 -10.508 9.062 1 98.94 468 ILE B C 1
ATOM 7687 O O . ILE B 1 468 ? 19.891 -9.594 9.438 1 98.94 468 ILE B O 1
ATOM 7691 N N . ILE B 1 469 ? 19.016 -11.648 9.742 1 98.94 469 ILE B N 1
ATOM 7692 C CA . ILE B 1 469 ? 19.75 -11.852 10.984 1 98.94 469 ILE B CA 1
ATOM 7693 C C . ILE B 1 469 ? 21.25 -11.82 10.711 1 98.94 469 ILE B C 1
ATOM 7695 O O . ILE B 1 469 ? 22 -11.109 11.383 1 98.94 469 ILE B O 1
ATOM 7699 N N . ASP B 1 470 ? 21.672 -12.484 9.695 1 98.88 470 ASP B N 1
ATOM 7700 C CA . ASP B 1 470 ? 23.094 -12.648 9.398 1 98.88 470 ASP B CA 1
ATOM 7701 C C . ASP B 1 470 ? 23.719 -11.328 8.961 1 98.88 470 ASP B C 1
ATOM 7703 O O . ASP B 1 470 ? 24.828 -10.992 9.383 1 98.88 470 ASP B O 1
ATOM 7707 N N . LYS B 1 471 ? 23.016 -10.547 8.172 1 98.88 471 LYS B N 1
ATOM 7708 C CA . LYS B 1 471 ? 23.625 -9.398 7.504 1 98.88 471 LYS B CA 1
ATOM 7709 C C . LYS B 1 471 ? 23.344 -8.109 8.273 1 98.88 471 LYS B C 1
ATOM 7711 O O . LYS B 1 471 ? 24.125 -7.16 8.203 1 98.88 471 LYS B O 1
ATOM 7716 N N . CYS B 1 472 ? 22.219 -8.039 9.039 1 98.88 472 CYS B N 1
ATOM 7717 C CA . CYS B 1 472 ? 21.781 -6.723 9.469 1 98.88 472 CYS B CA 1
ATOM 7718 C C . CYS B 1 472 ? 21.797 -6.613 10.992 1 98.88 472 CYS B C 1
ATOM 7720 O O . CYS B 1 472 ? 21.828 -5.512 11.539 1 98.88 472 CYS B O 1
ATOM 7722 N N . ALA B 1 473 ? 21.719 -7.699 11.711 1 98.88 473 ALA B N 1
ATOM 7723 C CA . ALA B 1 473 ? 21.672 -7.645 13.172 1 98.88 473 ALA B CA 1
ATOM 7724 C C . ALA B 1 473 ? 23.016 -7.254 13.758 1 98.88 473 ALA B C 1
ATOM 7726 O O . ALA B 1 473 ? 24.062 -7.625 13.227 1 98.88 473 ALA B O 1
ATOM 7727 N N . HIS B 1 474 ? 22.969 -6.5 14.852 1 98.69 474 HIS B N 1
ATOM 7728 C CA . HIS B 1 474 ? 24.188 -6.203 15.602 1 98.69 474 HIS B CA 1
ATOM 7729 C C . HIS B 1 474 ? 24.766 -7.465 16.219 1 98.69 474 HIS B C 1
ATOM 7731 O O . HIS B 1 474 ? 24.031 -8.375 16.594 1 98.69 474 HIS B O 1
ATOM 7737 N N . ASP B 1 475 ? 26.047 -7.465 16.516 1 98.12 475 ASP B N 1
ATOM 7738 C CA . ASP B 1 475 ? 26.766 -8.633 17.016 1 98.12 475 ASP B CA 1
ATOM 7739 C C . ASP B 1 475 ? 26.203 -9.078 18.359 1 98.12 475 ASP B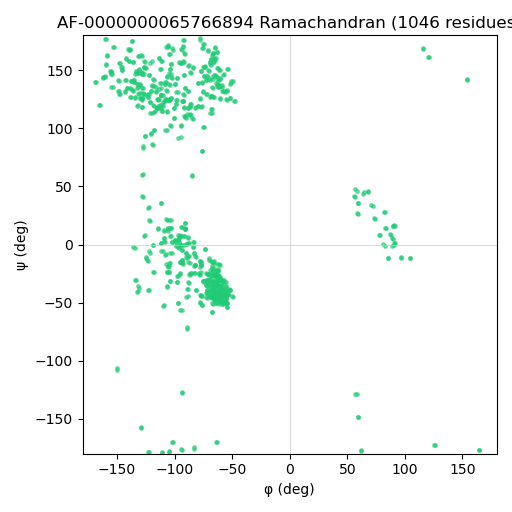 C 1
ATOM 7741 O O . ASP B 1 475 ? 26.172 -10.273 18.656 1 98.12 475 ASP B O 1
ATOM 7745 N N . VAL B 1 476 ? 25.703 -8.141 19.172 1 97.88 476 VAL B N 1
ATOM 7746 C CA . VAL B 1 476 ? 25.141 -8.445 20.484 1 97.88 476 VAL B CA 1
ATOM 7747 C C . VAL B 1 476 ? 23.828 -9.203 20.328 1 97.88 476 VAL B C 1
ATOM 7749 O O . VAL B 1 476 ? 23.5 -10.078 21.125 1 97.88 476 VAL B O 1
ATOM 7752 N N . TYR B 1 477 ? 23.172 -8.953 19.281 1 98.69 477 TYR B N 1
ATOM 7753 C CA . TYR B 1 477 ? 21.828 -9.477 19.156 1 98.69 477 TYR B CA 1
ATOM 7754 C C . TYR B 1 477 ? 21.766 -10.625 18.156 1 98.69 477 TYR B C 1
ATOM 7756 O O . TYR B 1 477 ? 20.812 -11.406 18.156 1 98.69 477 TYR B O 1
ATOM 7764 N N . LYS B 1 478 ? 22.734 -10.828 17.281 1 98.5 478 LYS B N 1
ATOM 7765 C CA . LYS B 1 478 ? 22.75 -11.867 16.25 1 98.5 478 LYS B CA 1
ATOM 7766 C C . LYS B 1 478 ? 22.562 -13.25 16.875 1 98.5 478 LYS B C 1
ATOM 7768 O O . LYS B 1 478 ? 21.703 -14.008 16.438 1 98.5 478 LYS B O 1
ATOM 7773 N N . PRO B 1 479 ? 23.344 -13.633 17.953 1 98.19 479 PRO B N 1
ATOM 7774 C CA . PRO B 1 479 ? 23.125 -14.961 18.547 1 98.19 479 PRO B CA 1
ATOM 7775 C C . PRO B 1 479 ? 21.75 -15.109 19.172 1 98.19 479 PRO B C 1
ATOM 7777 O O . PRO B 1 479 ? 21.172 -16.203 19.156 1 98.19 479 PRO B O 1
ATOM 7780 N N . ILE B 1 480 ? 21.203 -14.023 19.75 1 98.62 480 ILE B N 1
ATOM 7781 C CA . ILE B 1 480 ? 19.891 -14.039 20.391 1 98.62 480 ILE B CA 1
ATOM 7782 C C . ILE B 1 480 ? 18.812 -14.289 19.344 1 98.62 480 ILE B C 1
ATOM 7784 O O . ILE B 1 480 ? 17.953 -15.164 19.531 1 98.62 480 ILE B O 1
ATOM 7788 N N . LEU B 1 481 ? 18.906 -13.57 18.25 1 98.81 481 LEU B N 1
ATOM 7789 C CA . LEU B 1 481 ? 17.922 -13.695 17.172 1 98.81 481 LEU B CA 1
ATOM 7790 C C . LEU B 1 481 ? 18.031 -15.047 16.484 1 98.81 481 LEU B C 1
ATOM 7792 O O . LEU B 1 481 ? 17.016 -15.641 16.094 1 98.81 481 LEU B O 1
ATOM 7796 N N . LYS B 1 482 ? 19.266 -15.5 16.281 1 98.5 482 LYS B N 1
ATOM 7797 C CA . LYS B 1 482 ? 19.469 -16.812 15.68 1 98.5 482 LYS B CA 1
ATOM 7798 C C . LYS B 1 482 ? 18.844 -17.922 16.547 1 98.5 482 LYS B C 1
ATOM 7800 O O . LYS B 1 482 ? 18.172 -18.812 16.031 1 98.5 482 LYS B O 1
ATOM 7805 N N . ALA B 1 483 ? 19.094 -17.828 17.828 1 98.38 483 ALA B N 1
ATOM 7806 C CA . ALA B 1 483 ? 18.531 -18.812 18.75 1 98.38 483 ALA B CA 1
ATOM 7807 C C . ALA B 1 483 ? 17 -18.781 18.734 1 98.38 483 ALA B C 1
ATOM 7809 O O . ALA B 1 483 ? 16.344 -19.828 18.719 1 98.38 483 ALA B O 1
ATOM 7810 N N . TYR B 1 484 ? 16.453 -17.625 18.797 1 98.56 484 TYR B N 1
ATOM 7811 C CA . TYR B 1 484 ? 15.008 -17.469 18.703 1 98.56 484 TYR B CA 1
ATOM 7812 C C . TYR B 1 484 ? 14.461 -18.109 17.438 1 98.56 484 TYR B C 1
ATOM 7814 O O . TYR B 1 484 ? 13.508 -18.891 17.484 1 98.56 484 TYR B O 1
ATOM 7822 N N . PHE B 1 485 ? 15.086 -17.781 16.312 1 98.69 485 PHE B N 1
ATOM 7823 C CA . PHE B 1 485 ? 14.57 -18.234 15.023 1 98.69 485 PHE B CA 1
ATOM 7824 C C . PHE B 1 485 ? 14.688 -19.75 14.898 1 98.69 485 PHE B C 1
ATOM 7826 O O . PHE B 1 485 ? 13.773 -20.422 14.406 1 98.69 485 PHE B O 1
ATOM 7833 N N . GLU B 1 486 ? 15.789 -20.266 15.273 1 98.56 486 GLU B N 1
ATOM 7834 C CA . GLU B 1 486 ? 16 -21.703 15.172 1 98.56 486 GLU B CA 1
ATOM 7835 C C . GLU B 1 486 ? 14.969 -22.469 16 1 98.56 486 GLU B C 1
ATOM 7837 O O . GLU B 1 486 ? 14.438 -23.484 15.555 1 98.56 486 GLU B O 1
ATOM 7842 N N . LYS B 1 487 ? 14.703 -22 17.188 1 98.56 487 LYS B N 1
ATOM 7843 C CA . LYS B 1 487 ? 13.68 -22.625 18.016 1 98.56 487 LYS B CA 1
ATOM 7844 C C . LYS B 1 487 ? 12.297 -22.484 17.391 1 98.56 487 LYS B C 1
ATOM 7846 O O . LYS B 1 487 ? 11.516 -23.438 17.359 1 98.56 487 LYS B O 1
ATOM 7851 N N . ALA B 1 488 ? 12 -21.312 16.906 1 98.69 488 ALA B N 1
ATOM 7852 C CA . ALA B 1 488 ? 10.719 -21.062 16.25 1 98.69 488 ALA B CA 1
ATOM 7853 C C . ALA B 1 488 ? 10.531 -21.969 15.039 1 98.69 488 ALA B C 1
ATOM 7855 O O . ALA B 1 488 ? 9.469 -22.578 14.859 1 98.69 488 ALA B O 1
ATOM 7856 N N . GLU B 1 489 ? 11.539 -22.016 14.211 1 98.69 489 GLU B N 1
ATOM 7857 C CA . GLU B 1 489 ? 11.484 -22.859 13.016 1 98.69 489 GLU B CA 1
ATOM 7858 C C . GLU B 1 489 ? 11.258 -24.328 13.375 1 98.69 489 GLU B C 1
ATOM 7860 O O . GLU B 1 489 ? 10.414 -24.984 12.773 1 98.69 489 GLU B O 1
ATOM 7865 N N . PHE B 1 490 ? 12.023 -24.781 14.328 1 98.56 490 PHE B N 1
ATOM 7866 C CA . PHE B 1 490 ? 11.906 -26.172 14.75 1 98.56 490 PHE B CA 1
ATOM 7867 C C . PHE B 1 490 ? 10.492 -26.469 15.227 1 98.56 490 PHE B C 1
ATOM 7869 O O . PHE B 1 490 ? 9.875 -27.438 14.758 1 98.56 490 PHE B O 1
ATOM 7876 N N . GLU B 1 491 ? 9.953 -25.688 16.109 1 98.19 491 GLU B N 1
ATOM 7877 C CA . GLU B 1 491 ? 8.633 -25.906 16.703 1 98.19 491 GLU B CA 1
ATOM 7878 C C . GLU B 1 491 ? 7.535 -25.781 15.641 1 98.19 491 GLU B C 1
ATOM 7880 O O . GLU B 1 491 ? 6.605 -26.594 15.609 1 98.19 491 GLU B O 1
ATOM 7885 N N . CYS B 1 492 ? 7.645 -24.812 14.789 1 98.56 492 CYS B N 1
ATOM 7886 C CA . CYS B 1 492 ? 6.602 -24.562 13.805 1 98.56 492 CYS B CA 1
ATOM 7887 C C . CYS B 1 492 ? 6.605 -25.641 12.719 1 98.56 492 CYS B C 1
ATOM 7889 O O . CYS B 1 492 ? 5.543 -26.078 12.273 1 98.56 492 CYS B O 1
ATOM 7891 N N . LEU B 1 493 ? 7.777 -26.031 12.273 1 98.5 493 LEU B N 1
ATOM 7892 C CA . LEU B 1 493 ? 7.84 -27.094 11.281 1 98.5 493 LEU B CA 1
ATOM 7893 C C . LEU B 1 493 ? 7.219 -28.391 11.828 1 98.5 493 LEU B C 1
ATOM 7895 O O . LEU B 1 493 ? 6.469 -29.062 11.117 1 98.5 493 LEU B O 1
ATOM 7899 N N . ARG B 1 494 ? 7.484 -28.656 13.055 1 98 494 ARG B N 1
ATOM 7900 C CA . ARG B 1 494 ? 6.938 -29.859 13.695 1 98 494 ARG B CA 1
ATOM 7901 C C . ARG B 1 494 ? 5.414 -29.812 13.727 1 98 494 ARG B C 1
ATOM 7903 O O . ARG B 1 494 ? 4.754 -30.844 13.586 1 98 494 ARG B O 1
ATOM 7910 N N . LYS B 1 495 ? 4.852 -28.656 13.812 1 97.44 495 LYS B N 1
ATOM 7911 C CA . LYS B 1 495 ? 3.408 -28.484 13.953 1 97.44 495 LYS B CA 1
ATOM 7912 C C . LYS B 1 495 ? 2.748 -28.25 12.594 1 97.44 495 LYS B C 1
ATOM 7914 O O . LYS B 1 495 ? 1.537 -28.016 12.516 1 97.44 495 LYS B O 1
ATOM 7919 N N . GLY B 1 496 ? 3.451 -28.234 11.508 1 97.88 496 GLY B N 1
ATOM 7920 C CA . GLY B 1 496 ? 2.902 -27.953 10.188 1 97.88 496 GLY B CA 1
ATOM 7921 C C . GLY B 1 496 ? 2.537 -26.484 10.008 1 97.88 496 GLY B C 1
ATOM 7922 O O . GLY B 1 496 ? 1.53 -26.172 9.375 1 97.88 496 GLY B O 1
ATOM 7923 N N . MET B 1 497 ? 3.244 -25.625 10.594 1 98.25 497 MET B N 1
ATOM 7924 C CA . MET B 1 497 ? 3.066 -24.172 10.523 1 98.25 497 MET B CA 1
ATOM 7925 C C . MET B 1 497 ? 4.371 -23.484 10.133 1 98.25 497 MET B C 1
ATOM 7927 O O . MET B 1 497 ? 4.742 -22.484 10.734 1 98.25 497 MET B O 1
ATOM 7931 N N . GLY B 1 498 ? 5.109 -24.031 9.203 1 98.5 498 GLY B N 1
ATOM 7932 C CA . GLY B 1 498 ? 6.504 -23.688 8.992 1 98.5 498 GLY B CA 1
ATOM 7933 C C . GLY B 1 498 ? 6.684 -22.578 7.973 1 98.5 498 GLY B C 1
ATOM 7934 O O . GLY B 1 498 ? 7.816 -22.203 7.637 1 98.5 498 GLY B O 1
ATOM 7935 N N . HIS B 1 499 ? 5.648 -21.906 7.469 1 98.75 499 HIS B N 1
ATOM 7936 C CA . HIS B 1 499 ? 5.812 -20.875 6.445 1 98.75 499 HIS B CA 1
ATOM 7937 C C . HIS B 1 499 ? 6.547 -19.656 7.004 1 98.75 499 HIS B C 1
ATOM 7939 O O . HIS B 1 499 ? 7.605 -19.281 6.496 1 98.75 499 HIS B O 1
ATOM 7945 N N . GLU B 1 500 ? 6.02 -19.047 8.023 1 98.81 500 GLU B N 1
ATOM 7946 C CA . GLU B 1 500 ? 6.617 -17.906 8.711 1 98.81 500 GLU B CA 1
ATOM 7947 C C . GLU B 1 500 ? 6.715 -18.156 10.211 1 98.81 500 GLU B C 1
ATOM 7949 O O . GLU B 1 500 ? 5.91 -17.625 10.992 1 98.81 500 GLU B O 1
ATOM 7954 N N . PRO B 1 501 ? 7.742 -18.812 10.656 1 98.81 501 PRO B N 1
ATOM 7955 C CA . PRO B 1 501 ? 7.801 -19.344 12.023 1 98.81 501 PRO B CA 1
ATOM 7956 C C . PRO B 1 501 ? 7.902 -18.234 13.078 1 98.81 501 PRO B C 1
ATOM 7958 O O . PRO B 1 501 ? 8.781 -17.375 12.992 1 98.81 501 PRO B O 1
ATOM 7961 N N . HIS B 1 502 ? 7.023 -18.297 14.016 1 98.56 502 HIS B N 1
ATOM 7962 C CA . HIS B 1 502 ? 7.043 -17.469 15.211 1 98.56 502 HIS B CA 1
ATOM 7963 C C . HIS B 1 502 ? 6.848 -18.297 16.469 1 98.56 502 HIS B C 1
ATOM 7965 O O . HIS B 1 502 ? 6.055 -19.234 16.484 1 98.56 502 HIS B O 1
ATOM 7971 N N . LEU B 1 503 ? 7.652 -18.047 17.531 1 97.94 503 LEU B N 1
ATOM 7972 C CA . LEU B 1 503 ? 7.16 -18.328 18.875 1 97.94 503 LEU B CA 1
ATOM 7973 C C . LEU B 1 503 ? 6.176 -17.25 19.328 1 97.94 503 LEU B C 1
ATOM 7975 O O . LEU B 1 503 ? 6.531 -16.375 20.109 1 97.94 503 LEU B O 1
ATOM 7979 N N . LEU B 1 504 ? 4.965 -17.375 18.875 1 97.81 504 LEU B N 1
ATOM 7980 C CA . LEU B 1 504 ? 3.99 -16.281 18.891 1 97.81 504 LEU B CA 1
ATOM 7981 C C . LEU B 1 504 ? 3.881 -15.68 20.297 1 97.81 504 LEU B C 1
ATOM 7983 O O . LEU B 1 504 ? 3.814 -14.461 20.438 1 97.81 504 LEU B O 1
ATOM 7987 N N . PHE B 1 505 ? 3.918 -16.469 21.359 1 97.12 505 PHE B N 1
ATOM 7988 C CA . PHE B 1 505 ? 3.682 -15.992 22.719 1 97.12 505 PHE B CA 1
ATOM 7989 C C . PHE B 1 505 ? 4.977 -15.508 23.359 1 97.12 505 PHE B C 1
ATOM 7991 O O . PHE B 1 505 ? 4.984 -15.07 24.516 1 97.12 505 PHE B O 1
ATOM 7998 N N . ASN B 1 506 ? 6.098 -15.562 22.578 1 97.5 506 ASN B N 1
ATOM 7999 C CA . ASN B 1 506 ? 7.402 -15.078 23.016 1 97.5 506 ASN B CA 1
ATOM 8000 C C . ASN B 1 506 ? 7.988 -14.07 22.031 1 97.5 506 ASN B C 1
ATOM 8002 O O . ASN B 1 506 ? 9.156 -13.695 22.156 1 97.5 506 ASN B O 1
ATOM 8006 N N . SER B 1 507 ? 7.188 -13.695 21.094 1 97.69 507 SER B N 1
ATOM 8007 C CA . SER B 1 507 ? 7.703 -12.867 20 1 97.69 507 SER B CA 1
ATOM 8008 C C . SER B 1 507 ? 8.125 -11.492 20.516 1 97.69 507 SER B C 1
ATOM 8010 O O . SER B 1 507 ? 8.977 -10.844 19.906 1 97.69 507 SER B O 1
ATOM 8012 N N . PHE B 1 508 ? 7.535 -11 21.688 1 98.31 508 PHE B N 1
ATOM 8013 C CA . PHE B 1 508 ? 7.824 -9.664 22.203 1 98.31 508 PHE B CA 1
ATOM 8014 C C . PHE B 1 508 ? 8.703 -9.75 23.453 1 98.31 508 PHE B C 1
ATOM 8016 O O . PHE B 1 508 ? 8.781 -8.789 24.219 1 98.31 508 PHE B O 1
ATOM 8023 N N . ASP B 1 509 ? 9.422 -10.891 23.609 1 98.25 509 ASP B N 1
ATOM 8024 C CA . ASP B 1 509 ? 10.203 -11.086 24.812 1 98.25 509 ASP B CA 1
ATOM 8025 C C . ASP B 1 509 ? 11.375 -10.117 24.875 1 98.25 509 ASP B C 1
ATOM 8027 O O . ASP B 1 509 ? 11.773 -9.68 25.969 1 98.25 509 ASP B O 1
ATOM 8031 N N . MET B 1 510 ? 11.992 -9.805 23.75 1 98.56 510 MET B N 1
ATOM 8032 C CA . MET B 1 510 ? 13.055 -8.805 23.75 1 98.56 510 MET B CA 1
ATOM 8033 C C . MET B 1 510 ? 12.531 -7.449 24.219 1 98.56 510 MET B C 1
ATOM 8035 O O . MET B 1 510 ? 13.195 -6.75 24.984 1 98.56 510 MET B O 1
ATOM 8039 N N . HIS B 1 511 ? 11.344 -7.047 23.766 1 98.44 511 HIS B N 1
ATOM 8040 C CA . HIS B 1 511 ? 10.719 -5.809 24.219 1 98.44 511 HIS B CA 1
ATOM 8041 C C . HIS B 1 511 ? 10.414 -5.855 25.719 1 98.44 511 HIS B C 1
ATOM 8043 O O . HIS B 1 511 ? 10.594 -4.863 26.422 1 98.44 511 HIS B O 1
ATOM 8049 N N . LYS B 1 512 ? 9.93 -6.992 26.141 1 98 512 LYS B N 1
ATOM 8050 C CA . LYS B 1 512 ? 9.656 -7.172 27.562 1 98 512 LYS B CA 1
ATOM 8051 C C . LYS B 1 512 ? 10.922 -6.992 28.391 1 98 512 LYS B C 1
ATOM 8053 O O . LYS B 1 512 ? 10.898 -6.332 29.422 1 98 512 LYS B O 1
ATOM 8058 N N . ALA B 1 513 ? 12.023 -7.586 27.953 1 98.19 513 ALA B N 1
ATOM 8059 C CA . ALA B 1 513 ? 13.305 -7.453 28.641 1 98.19 513 ALA B CA 1
ATOM 8060 C C . ALA B 1 513 ? 13.742 -5.992 28.719 1 98.19 513 ALA B C 1
ATOM 8062 O O . ALA B 1 513 ? 14.328 -5.559 29.703 1 98.19 513 ALA B O 1
ATOM 8063 N N . LEU B 1 514 ? 13.531 -5.215 27.641 1 98 514 LEU B N 1
ATOM 8064 C CA . LEU B 1 514 ? 13.875 -3.797 27.641 1 98 514 LEU B CA 1
ATOM 8065 C C . LEU B 1 514 ? 13.156 -3.061 28.766 1 98 514 LEU B C 1
ATOM 8067 O O . LEU B 1 514 ? 13.773 -2.264 29.484 1 98 514 LEU B O 1
ATOM 8071 N N . VAL B 1 515 ? 11.852 -3.336 28.906 1 96.12 515 VAL B N 1
ATOM 8072 C CA . VAL B 1 515 ? 11.016 -2.65 29.891 1 96.12 515 VAL B CA 1
ATOM 8073 C C . VAL B 1 515 ? 11.422 -3.09 31.297 1 96.12 515 VAL B C 1
ATOM 8075 O O . VAL B 1 515 ? 11.539 -2.262 32.188 1 96.12 515 VAL B O 1
ATOM 8078 N N . GLU B 1 516 ? 11.648 -4.34 31.469 1 96.38 516 GLU B N 1
ATOM 8079 C CA . GLU B 1 516 ? 11.82 -4.898 32.812 1 96.38 516 GLU B CA 1
ATOM 8080 C C . GLU B 1 516 ? 13.281 -4.824 33.25 1 96.38 516 GLU B C 1
ATOM 8082 O O . GLU B 1 516 ? 13.562 -4.699 34.438 1 96.38 516 GLU B O 1
ATOM 8087 N N . GLU B 1 517 ? 14.203 -4.945 32.25 1 96.81 517 GLU B N 1
ATOM 8088 C CA . GLU B 1 517 ? 15.602 -5.105 32.625 1 96.81 517 GLU B CA 1
ATOM 8089 C C . GLU B 1 517 ? 16.453 -3.988 32.031 1 96.81 517 GLU B C 1
ATOM 8091 O O . GLU B 1 517 ? 17.656 -3.91 32.281 1 96.81 517 GLU B O 1
ATOM 8096 N N . GLY B 1 518 ? 15.953 -3.168 31.219 1 96.25 518 GLY B N 1
ATOM 8097 C CA . GLY B 1 518 ? 16.641 -1.994 30.703 1 96.25 518 GLY B CA 1
ATOM 8098 C C . GLY B 1 518 ? 17.406 -2.268 29.422 1 96.25 518 GLY B C 1
ATOM 8099 O O . GLY B 1 518 ? 18.047 -1.371 28.875 1 96.25 518 GLY B O 1
ATOM 8100 N N . SER B 1 519 ? 17.344 -3.529 28.969 1 98 519 SER B N 1
ATOM 8101 C CA . SER B 1 519 ? 18.031 -3.908 27.734 1 98 519 SER B CA 1
ATOM 8102 C C . SER B 1 519 ? 17.375 -5.121 27.094 1 98 519 SER B C 1
ATOM 8104 O O . SER B 1 519 ? 17.047 -6.098 27.781 1 98 519 SER B O 1
ATOM 8106 N N . MET B 1 520 ? 17.188 -5.047 25.75 1 98.5 520 MET B N 1
ATOM 8107 C CA . MET B 1 520 ? 16.641 -6.188 25.016 1 98.5 520 MET B CA 1
ATOM 8108 C C . MET B 1 520 ? 17.562 -7.391 25.109 1 98.5 520 MET B C 1
ATOM 8110 O O . MET B 1 520 ? 17.125 -8.531 24.984 1 98.5 520 MET B O 1
ATOM 8114 N N . ALA B 1 521 ? 18.828 -7.125 25.312 1 97.5 521 ALA B N 1
ATOM 8115 C CA . ALA B 1 521 ? 19.844 -8.18 25.328 1 97.5 521 ALA B CA 1
ATOM 8116 C C . ALA B 1 521 ? 19.688 -9.039 26.578 1 97.5 521 ALA B C 1
ATOM 8118 O O . ALA B 1 521 ? 20.281 -10.125 26.672 1 97.5 521 ALA B O 1
ATOM 8119 N N . LYS B 1 522 ? 18.953 -8.625 27.516 1 97.12 522 LYS B N 1
ATOM 8120 C CA . LYS B 1 522 ? 18.781 -9.359 28.766 1 97.12 522 LYS B CA 1
ATOM 8121 C C . LYS B 1 522 ? 17.594 -10.312 28.672 1 97.12 522 LYS B C 1
ATOM 8123 O O . LYS B 1 522 ? 17.094 -10.797 29.688 1 97.12 522 LYS B O 1
ATOM 8128 N N . VAL B 1 523 ? 17.109 -10.531 27.5 1 96.62 523 VAL B N 1
ATOM 8129 C CA . VAL B 1 523 ? 16.016 -11.461 27.281 1 96.62 523 VAL B CA 1
ATOM 8130 C C . VAL B 1 523 ? 16.406 -12.852 27.766 1 96.62 523 VAL B C 1
ATOM 8132 O O . VAL B 1 523 ? 17.562 -13.266 27.609 1 96.62 523 VAL B O 1
ATOM 8135 N N . LYS B 1 524 ? 15.484 -13.602 28.469 1 85.06 524 LYS B N 1
ATOM 8136 C CA . LYS B 1 524 ? 15.672 -14.969 28.938 1 85.06 524 LYS B CA 1
ATOM 8137 C C . LYS B 1 524 ? 14.82 -15.945 28.125 1 85.06 524 LYS B C 1
ATOM 8139 O O . LYS B 1 524 ? 13.602 -15.797 28.047 1 85.06 524 LYS B O 1
ATOM 8144 N N . PHE B 1 525 ? 15.375 -16.703 27.047 1 73.62 525 PHE B N 1
ATOM 8145 C CA . PHE B 1 525 ? 14.57 -17.625 26.266 1 73.62 525 PHE B CA 1
ATOM 8146 C C . PHE B 1 525 ? 14.414 -18.953 27 1 73.62 525 PHE B C 1
ATOM 8148 O O . PHE B 1 525 ? 15.305 -19.375 27.75 1 73.62 525 PHE B O 1
#

Radius of gyration: 29.03 Å; Cα contacts (8 Å, |Δi|>4): 2692; chains: 2; bounding box: 64×95×73 Å

InterPro domains:
  IPR003702 Acetyl-CoA hydrolase/transferase, N-terminal [PF02550] (19-233)
  IPR026888 Acetyl-CoA hydrolase/transferase, C-terminal domain [PF13336] (334-484)
  IPR037171 NagB/RpiA transferase-like [SSF100950] (12-239)
  IPR037171 NagB/RpiA transferase-like [SSF100950] (241-520)
  IPR038460 Acetyl-CoA hydrolase/transferase, C-terminal domain superfamily [G3DSA:3.40.1080.20] (354-501)
  IPR046433 Acetyl-CoA hydrolase/transferase [PTHR43609] (7-523)

pLDDT: mean 96.34, std 4.45, range [54.38, 98.94]

Solvent-accessible surface area (backbone atoms only — not comparable to full-atom values): 50749 Å² total; per-residue (Å²): 129,79,77,63,76,80,47,72,64,48,54,72,30,39,56,23,64,76,57,57,72,36,45,42,56,58,75,77,52,55,85,72,60,54,67,63,37,37,35,30,37,23,5,23,69,26,19,29,34,52,60,60,55,57,44,48,54,48,49,52,30,63,75,65,69,35,64,62,64,46,29,24,34,44,43,34,44,27,18,45,36,50,78,44,53,21,50,32,32,70,42,42,28,40,43,28,42,35,27,21,47,62,41,72,38,39,33,47,30,26,9,51,58,62,22,48,45,36,53,32,42,38,35,47,50,44,53,40,48,72,58,28,48,71,28,62,91,45,90,58,66,51,32,55,29,24,36,31,30,23,21,29,29,39,67,87,49,24,32,16,38,51,49,16,35,16,30,32,51,41,41,58,72,37,36,59,26,32,35,40,31,38,28,65,62,51,74,63,40,70,71,33,35,34,38,58,73,83,68,55,58,65,69,29,73,76,71,84,57,60,50,82,84,52,71,87,49,37,43,39,44,82,52,64,69,87,32,48,76,34,29,28,84,33,73,71,74,69,75,56,58,78,80,71,79,66,50,71,56,25,45,40,30,21,50,47,50,53,52,48,52,51,50,37,29,75,71,67,63,34,53,80,41,52,53,28,36,23,46,47,81,55,46,47,41,46,22,36,57,52,43,45,65,75,44,90,51,38,65,28,40,28,54,22,57,55,45,42,51,68,55,56,53,29,41,74,70,59,31,40,62,40,39,28,16,13,17,50,50,38,22,64,67,39,45,52,52,44,64,76,42,36,83,78,44,53,86,34,43,39,32,22,30,26,53,57,57,35,21,49,47,50,37,39,36,42,26,22,36,21,37,36,66,52,68,31,32,15,33,55,45,31,27,16,54,32,36,56,87,34,14,22,53,61,40,37,59,39,52,50,56,37,38,26,59,29,21,69,42,11,34,41,41,41,61,26,48,41,62,40,97,81,26,78,65,15,34,64,20,56,37,77,47,58,67,34,64,66,36,36,50,65,34,50,33,31,43,32,11,50,69,25,63,20,78,40,56,79,41,21,42,62,56,25,29,53,43,32,40,71,24,23,33,37,82,83,45,30,64,55,52,49,53,51,47,54,52,13,40,54,56,20,32,74,68,52,18,26,36,37,50,56,47,69,96,54,40,57,40,40,60,49,18,29,74,76,70,46,18,26,80,65,43,83,132,128,80,76,64,77,81,47,72,64,49,54,70,29,38,58,22,64,76,57,56,71,36,44,40,56,59,76,78,51,56,83,72,60,55,66,63,36,35,36,28,37,23,5,24,69,26,18,29,35,54,58,58,55,56,44,48,53,49,49,53,29,63,75,65,69,34,64,62,63,46,29,23,34,43,44,34,44,26,18,47,36,51,78,43,54,20,47,32,32,69,42,40,28,40,43,28,41,36,27,22,46,62,40,72,39,40,31,47,30,26,8,52,59,61,23,46,45,36,55,32,42,38,35,47,48,44,53,39,46,74,59,28,46,70,27,63,90,46,91,58,66,51,32,52,31,24,36,32,28,22,21,27,30,38,68,87,47,23,31,16,38,50,48,16,34,15,30,34,51,41,43,59,71,35,37,59,25,32,35,39,29,39,29,65,63,50,74,63,40,70,71,33,36,34,36,59,72,83,67,56,59,66,70,27,72,75,70,82,56,63,50,80,83,54,71,88,48,36,43,40,45,81,52,65,69,87,32,49,75,33,29,30,84,33,71,72,73,70,75,57,59,75,81,71,79,66,51,70,55,24,45,39,30,21,51,48,50,52,52,47,52,52,50,36,29,76,70,66,64,35,54,79,41,51,51,28,37,22,47,48,82,55,46,46,41,47,23,36,57,54,43,45,65,76,44,90,52,38,66,27,40,28,55,22,58,55,45,43,50,65,55,56,53,29,42,75,70,59,30,38,60,37,38,29,15,13,19,48,52,39,22,63,69,38,45,51,50,46,65,74,42,37,83,79,46,53,87,34,43,39,33,22,30,26,55,59,57,36,22,50,47,52,37,39,37,41,26,21,36,20,37,36,67,50,68,31,32,16,33,55,45,30,28,16,55,31,38,58,87,34,12,23,54,60,40,37,56,38,52,50,56,37,37,27,59,29,21,69,42,10,35,39,41,41,63,26,48,40,61,39,97,81,27,78,66,15,35,62,22,57,36,76,48,59,68,33,63,66,37,36,50,67,35,50,33,32,41,31,11,50,69,26,62,21,77,41,55,80,42,21,41,62,55,26,29,54,42,33,41,70,25,24,34,39,81,84,45,31,64,56,52,49,52,51,49,53,52,14,40,54,56,20,32,74,69,52,19,26,35,36,50,56,48,70,95,54,40,57,39,39,59,49,18,29,74,77,68,45,18,27,79,65,44,84,134

Secondary structure (DSSP, 8-state):
-PPPPPPHHHHHHB--HHHHTTB--GGGGGGG--TT-EEEE--BTTBS---HHHHHHHHHHHHTT-TTTS-EEEEESS---HHHHHHHHHTT-EEEEES----HHHHHHHHTTSSEE----TTTHHHHHHHTSTTTTSS--SBSEEEEEESEE-TTS-EE--SB-BTHHHHHHTBSSEEEEEE-SS---TTSEEB-PPPPTTS------SSTT---SBSSB---GGGEEEEEEE-------PPPPP-HHHHHHHHHHHHHHHHHHHTTSS-TT-SPEEE-SSHHHHHHHHHHHHSS--SEEEE-SEE-HHHHHHHHTT-EEEEEESEE---HHHHHHHHHTHHHHGGGEEEEBHHHHT-HHHHHHHT-EEEE--SEEETTS-EE-SEETTTEESS--TTHHHHHHHSSEEEEE--SEE--SS-TT-EESEESS-SS-SB-TTT-SEEEETTEEEE-TT--HHHHHHHHHHHHS-TTTHHHHHHHHHHHHHHHHHTT--SS---GGGTTHHHHHHHHHS-GGG---/-PPPPPPHHHHHHB--HHHHTTB--GGGGGGG--TT-EEEE--BTTBS---HHHHHHHHHHHHTT-TTTS-EEEEESS---HHHHHHHHHTT-EEEEES----HHHHHHHHTTSSEE----TTTHHHHHHHTSTTTTSS--SBSEEEEEESEE-TTS-EE--SB-BTHHHHHHTBSSEEEEEETTS---TTSEEB-PPPPTTS------SSTT---SBSSB---GGGEEEEEEE-------PPPPP-HHHHHHHHHHHHHHHHHHHTTSS-TT-S-EEE-SSHHHHHHHHHHHHSS--SEEEE-SEE-HHHHHHHHTT-EEEEEESEE---HHHHHHHHHTHHHHGGGEEEEBHHHHT-HHHHHHHT-EEEE--SEEETTS-EE-SEETTTEESS--TTHHHHHHHSSEEEEE--SEE--SS-TT-EESEESS-SS-SB-TTT-SEEEETTEEEE-TT--HHHHHHHHHHHHS-TTTHHHHHHHHHHHHHHHHHTT--SS---GGGTTHHHHHHHHHS-GGG---